Protein AF-0000000070117882 (afdb_homodimer)

Structure (mmCIF, N/CA/C/O backbone):
data_AF-0000000070117882-model_v1
#
loop_
_entity.id
_entity.type
_entity.pdbx_description
1 polymer 'CHAD domain-containing protein'
#
loop_
_atom_site.group_PDB
_atom_site.id
_atom_site.type_symbol
_atom_site.label_atom_id
_atom_site.label_alt_id
_atom_site.label_comp_id
_atom_site.label_asym_id
_atom_site.label_entity_id
_atom_site.label_seq_id
_atom_site.pdbx_PDB_ins_code
_atom_site.Cartn_x
_atom_site.Cartn_y
_atom_site.Cartn_z
_atom_site.occupancy
_atom_site.B_iso_or_equiv
_atom_site.auth_seq_id
_atom_site.auth_comp_id
_atom_site.auth_asym_id
_atom_site.auth_atom_id
_atom_site.pdbx_PDB_model_num
ATOM 1 N N . MET A 1 1 ? -26.094 -39.094 -14.867 1 22.47 1 MET A N 1
ATOM 2 C CA . MET A 1 1 ? -24.953 -39.906 -15.273 1 22.47 1 MET A CA 1
ATOM 3 C C . MET A 1 1 ? -23.953 -40.062 -14.125 1 22.47 1 MET A C 1
ATOM 5 O O . MET A 1 1 ? -23.547 -39.062 -13.531 1 22.47 1 MET A O 1
ATOM 9 N N . GLN A 1 2 ? -23.922 -41.188 -13.312 1 25.66 2 GLN A N 1
ATOM 10 C CA . GLN A 1 2 ? -23.266 -41.594 -12.078 1 25.66 2 GLN A CA 1
ATOM 11 C C . GLN A 1 2 ? -21.75 -41.406 -12.172 1 25.66 2 GLN A C 1
ATOM 13 O O . GLN A 1 2 ? -21.109 -41.844 -13.125 1 25.66 2 GLN A O 1
ATOM 18 N N . THR A 1 3 ? -21.234 -40.281 -11.797 1 32.69 3 THR A N 1
ATOM 19 C CA . THR A 1 3 ? -19.812 -40.062 -11.547 1 32.69 3 THR A CA 1
ATOM 20 C C . THR A 1 3 ? -19.188 -41.312 -10.953 1 32.69 3 THR A C 1
ATOM 22 O O . THR A 1 3 ? -19.469 -41.688 -9.812 1 32.69 3 THR A O 1
ATOM 25 N N . GLY A 1 4 ? -19.094 -42.438 -11.703 1 32.69 4 GLY A N 1
ATOM 26 C CA . GLY A 1 4 ? -18.656 -43.75 -11.328 1 32.69 4 GLY A CA 1
ATOM 27 C C . GLY A 1 4 ? -17.406 -43.75 -10.453 1 32.69 4 GLY A C 1
ATOM 28 O O . GLY A 1 4 ? -16.578 -42.844 -10.555 1 32.69 4 GLY A O 1
ATOM 29 N N . THR A 1 5 ? -17.422 -44.312 -9.258 1 36.25 5 THR A N 1
ATOM 30 C CA . THR A 1 5 ? -16.547 -44.594 -8.125 1 36.25 5 THR A CA 1
ATOM 31 C C . THR A 1 5 ? -15.195 -45.125 -8.586 1 36.25 5 THR A C 1
ATOM 33 O O . THR A 1 5 ? -15.109 -46.25 -9.086 1 36.25 5 THR A O 1
ATOM 36 N N . ILE A 1 6 ? -14.328 -44.438 -9.203 1 43.56 6 ILE A N 1
ATOM 37 C CA . ILE A 1 6 ? -12.906 -44.781 -9.297 1 43.56 6 ILE A CA 1
ATOM 38 C C . ILE A 1 6 ? -12.406 -45.281 -7.941 1 43.56 6 ILE A C 1
ATOM 40 O O . ILE A 1 6 ? -11.203 -45.5 -7.766 1 43.56 6 ILE A O 1
ATOM 44 N N . ASP A 1 7 ? -13.289 -45.344 -7.055 1 48.41 7 ASP A N 1
ATOM 45 C CA . ASP A 1 7 ? -12.891 -45.625 -5.68 1 48.41 7 ASP A CA 1
ATOM 46 C C . ASP A 1 7 ? -12.305 -47.031 -5.566 1 48.41 7 ASP A C 1
ATOM 48 O O . ASP A 1 7 ? -11.617 -47.344 -4.59 1 48.41 7 ASP A O 1
ATOM 52 N N . CYS A 1 8 ? -12.508 -47.844 -6.695 1 57.34 8 CYS A N 1
ATOM 53 C CA . CYS A 1 8 ? -12.234 -49.219 -6.379 1 57.34 8 CYS A CA 1
ATOM 54 C C . CYS A 1 8 ? -10.883 -49.656 -6.926 1 57.34 8 CYS A C 1
ATOM 56 O O . CYS A 1 8 ? -10.586 -50.844 -7.012 1 57.34 8 CYS A O 1
ATOM 58 N N . VAL A 1 9 ? -10.07 -48.688 -7.453 1 69.88 9 VAL A N 1
ATOM 59 C CA . VAL A 1 9 ? -8.789 -49.125 -8 1 69.88 9 VAL A CA 1
ATOM 60 C C . VAL A 1 9 ? -7.695 -49 -6.949 1 69.88 9 VAL A C 1
ATOM 62 O O . VAL A 1 9 ? -7.496 -47.906 -6.398 1 69.88 9 VAL A O 1
ATOM 65 N N . GLU A 1 10 ? -7.113 -50.125 -6.574 1 76.69 10 GLU A N 1
ATOM 66 C CA . GLU A 1 10 ? -5.973 -50.094 -5.668 1 76.69 10 GLU A CA 1
ATOM 67 C C . GLU A 1 10 ? -4.691 -49.719 -6.402 1 76.69 10 GLU A C 1
ATOM 69 O O . GLU A 1 10 ? -4.453 -50.156 -7.523 1 76.69 10 GLU A O 1
ATOM 74 N N . THR A 1 11 ? -3.967 -48.781 -5.867 1 77.25 11 THR A N 1
ATOM 75 C CA . THR A 1 11 ? -2.748 -48.312 -6.523 1 77.25 11 THR A CA 1
ATOM 76 C C . THR A 1 11 ? -1.523 -48.625 -5.668 1 77.25 11 THR A C 1
ATOM 78 O O . THR A 1 11 ? -1.579 -48.531 -4.438 1 77.25 11 THR A O 1
ATOM 81 N N . ALA A 1 12 ? -0.405 -49.188 -6.324 1 77.25 12 ALA A N 1
ATOM 82 C CA . ALA A 1 12 ? 0.863 -49.469 -5.652 1 77.25 12 ALA A CA 1
ATOM 83 C C . ALA A 1 12 ? 2.045 -49 -6.5 1 77.25 12 ALA A C 1
ATOM 85 O O . ALA A 1 12 ? 1.95 -48.938 -7.727 1 77.25 12 ALA A O 1
ATOM 86 N N . THR A 1 13 ? 3.189 -48.594 -5.777 1 79.31 13 THR A N 1
ATOM 87 C CA . THR A 1 13 ? 4.438 -48.312 -6.469 1 79.31 13 THR A CA 1
ATOM 88 C C . THR A 1 13 ? 5.41 -49.469 -6.355 1 79.31 13 THR A C 1
ATOM 90 O O . THR A 1 13 ? 5.512 -50.094 -5.301 1 79.31 13 THR A O 1
ATOM 93 N N . GLU A 1 14 ? 6.098 -49.719 -7.473 1 82.69 14 GLU A N 1
ATOM 94 C CA . GLU A 1 14 ? 7.012 -50.844 -7.484 1 82.69 14 GLU A CA 1
ATOM 95 C C . GLU A 1 14 ? 8.391 -50.438 -8 1 82.69 14 GLU A C 1
ATOM 97 O O . GLU A 1 14 ? 8.492 -49.656 -8.93 1 82.69 14 GLU A O 1
ATOM 102 N N . THR A 1 15 ? 9.477 -50.938 -7.207 1 82.69 15 THR A N 1
ATOM 103 C CA . THR A 1 15 ? 10.852 -50.875 -7.676 1 82.69 15 THR A CA 1
ATOM 104 C C . THR A 1 15 ? 11.43 -52.25 -7.898 1 82.69 15 THR A C 1
ATOM 106 O O . THR A 1 15 ? 11.469 -53.062 -6.977 1 82.69 15 THR A O 1
ATOM 109 N N . GLU A 1 16 ? 11.797 -52.531 -9.172 1 87.94 16 GLU A N 1
ATOM 110 C CA . GLU A 1 16 ? 12.258 -53.875 -9.477 1 87.94 16 GLU A CA 1
ATOM 111 C C . GLU A 1 16 ? 13.383 -53.844 -10.508 1 87.94 16 GLU A C 1
ATOM 113 O O . GLU A 1 16 ? 13.555 -52.875 -11.227 1 87.94 16 GLU A O 1
ATOM 118 N N . ARG A 1 17 ? 14.219 -54.875 -10.414 1 90.38 17 ARG A N 1
ATOM 119 C CA . ARG A 1 17 ? 15.234 -55.156 -11.43 1 90.38 17 ARG A CA 1
ATOM 120 C C . ARG A 1 17 ? 15.055 -56.531 -12.031 1 90.38 17 ARG A C 1
ATOM 122 O O . ARG A 1 17 ? 14.625 -57.469 -11.336 1 90.38 17 ARG A O 1
ATOM 129 N N . LYS A 1 18 ? 15.336 -56.531 -13.328 1 93.25 18 LYS A N 1
ATOM 130 C CA . LYS A 1 18 ? 15.094 -57.781 -14.055 1 93.25 18 LYS A CA 1
ATOM 131 C C . LYS A 1 18 ? 16.375 -58.312 -14.688 1 93.25 18 LYS A C 1
ATOM 133 O O . LYS A 1 18 ? 17.219 -57.531 -15.148 1 93.25 18 LYS A O 1
ATOM 138 N N . TYR A 1 19 ? 16.469 -59.719 -14.734 1 94.88 19 TYR A N 1
ATOM 139 C CA . TYR A 1 19 ? 17.641 -60.375 -15.273 1 94.88 19 TYR A CA 1
ATOM 140 C C . TYR A 1 19 ? 17.25 -61.562 -16.156 1 94.88 19 TYR A C 1
ATOM 142 O O . TYR A 1 19 ? 16.312 -62.281 -15.836 1 94.88 19 TYR A O 1
ATOM 150 N N . ASP A 1 20 ? 17.969 -61.75 -17.172 1 94.25 20 ASP A N 1
ATOM 151 C CA . ASP A 1 20 ? 17.875 -62.938 -17.984 1 94.25 20 ASP A CA 1
ATOM 152 C C . ASP A 1 20 ? 18.797 -64.062 -17.469 1 94.25 20 ASP A C 1
ATOM 154 O O . ASP A 1 20 ? 19.938 -63.781 -17.109 1 94.25 20 ASP A O 1
ATOM 158 N N . VAL A 1 21 ? 18.219 -65.312 -17.484 1 94.75 21 VAL A N 1
ATOM 159 C CA . VAL A 1 21 ? 19.016 -66.438 -16.984 1 94.75 21 VAL A CA 1
ATOM 160 C C . VAL A 1 21 ? 18.766 -67.688 -17.844 1 94.75 21 VAL A C 1
ATOM 162 O O . VAL A 1 21 ? 17.719 -67.812 -18.469 1 94.75 21 VAL A O 1
ATOM 165 N N . PRO A 1 22 ? 19.797 -68.5 -17.953 1 92.5 22 PRO A N 1
ATOM 166 C CA . PRO A 1 22 ? 19.547 -69.812 -18.609 1 92.5 22 PRO A CA 1
ATOM 167 C C . PRO A 1 22 ? 18.609 -70.688 -17.812 1 92.5 22 PRO A C 1
ATOM 169 O O . PRO A 1 22 ? 18.344 -70.438 -16.641 1 92.5 22 PRO A O 1
ATOM 172 N N . ASP A 1 23 ? 18.094 -71.75 -18.422 1 89.5 23 ASP A N 1
ATOM 173 C CA . ASP A 1 23 ? 17.141 -72.625 -17.797 1 89.5 23 ASP A CA 1
ATOM 174 C C . ASP A 1 23 ? 17.781 -73.438 -16.656 1 89.5 23 ASP A C 1
ATOM 176 O O . ASP A 1 23 ? 17.094 -73.938 -15.781 1 89.5 23 ASP A O 1
ATOM 180 N N . THR A 1 24 ? 19.078 -73.438 -16.625 1 90.62 24 THR A N 1
ATOM 181 C CA . THR A 1 24 ? 19.812 -74.188 -15.633 1 90.62 24 THR A CA 1
ATOM 182 C C . THR A 1 24 ? 20.281 -73.312 -14.477 1 90.62 24 THR A C 1
ATOM 184 O O . THR A 1 24 ? 21 -73.75 -13.594 1 90.62 24 THR A O 1
ATOM 187 N N . PHE A 1 25 ? 19.781 -72.125 -14.477 1 92.38 25 PHE A N 1
ATOM 188 C CA . PHE A 1 25 ? 20.281 -71.188 -13.5 1 92.38 25 PHE A CA 1
ATOM 189 C C . PHE A 1 25 ? 19.844 -71.562 -12.094 1 92.38 25 PHE A C 1
ATOM 191 O O . PHE A 1 25 ? 18.688 -71.938 -11.867 1 92.38 25 PHE A O 1
ATOM 198 N N . GLU A 1 26 ? 20.781 -71.5 -11.164 1 90.88 26 GLU A N 1
ATOM 199 C CA . GLU A 1 26 ? 20.5 -71.688 -9.75 1 90.88 26 GLU A CA 1
ATOM 200 C C . GLU A 1 26 ? 20.75 -70.438 -8.945 1 90.88 26 GLU A C 1
ATOM 202 O O . GLU A 1 26 ? 21.781 -69.812 -9.109 1 90.88 26 GLU A O 1
ATOM 207 N N . LEU A 1 27 ? 19.797 -70.125 -8.109 1 92.31 27 LEU A N 1
ATOM 208 C CA . LEU A 1 27 ? 19.938 -68.938 -7.273 1 92.31 27 LEU A CA 1
ATOM 209 C C . LEU A 1 27 ? 21.141 -69.062 -6.336 1 92.31 27 LEU A C 1
ATOM 211 O O . LEU A 1 27 ? 21.281 -70.062 -5.641 1 92.31 27 LEU A O 1
ATOM 215 N N . PRO A 1 28 ? 21.984 -68.125 -6.363 1 92.62 28 PRO A N 1
ATOM 216 C CA . PRO A 1 28 ? 23.125 -68.188 -5.438 1 92.62 28 PRO A CA 1
ATOM 217 C C . PRO A 1 28 ? 22.703 -67.938 -3.984 1 92.62 28 PRO A C 1
ATOM 219 O O . PRO A 1 28 ? 21.594 -67.5 -3.725 1 92.62 28 PRO A O 1
ATOM 222 N N . ASP A 1 29 ? 23.609 -68.375 -3.158 1 90.19 29 ASP A N 1
ATOM 223 C CA . ASP A 1 29 ? 23.359 -68.062 -1.751 1 90.19 29 ASP A CA 1
ATOM 224 C C . ASP A 1 29 ? 23.453 -66.562 -1.479 1 90.19 29 ASP A C 1
ATOM 226 O O . ASP A 1 29 ? 24.484 -65.938 -1.731 1 90.19 29 ASP A O 1
ATOM 230 N N . LEU A 1 30 ? 22.406 -66 -1.016 1 92.81 30 LEU A N 1
ATOM 231 C CA . LEU A 1 30 ? 22.328 -64.562 -0.814 1 92.81 30 LEU A CA 1
ATOM 232 C C . LEU A 1 30 ? 22.391 -64.25 0.669 1 92.81 30 LEU A C 1
ATOM 234 O O . LEU A 1 30 ? 22.375 -63.031 1.038 1 92.81 30 LEU A O 1
ATOM 238 N N . THR A 1 31 ? 22.516 -65.25 1.489 1 91.12 31 THR A N 1
ATOM 239 C CA . THR A 1 31 ? 22.594 -65 2.93 1 91.12 31 THR A CA 1
ATOM 240 C C . THR A 1 31 ? 23.844 -64.25 3.295 1 91.12 31 THR A C 1
ATOM 242 O O . THR A 1 31 ? 24.938 -64.5 2.791 1 91.12 31 THR A O 1
ATOM 245 N N . GLY A 1 32 ? 23.672 -63.25 4.125 1 86.5 32 GLY A N 1
ATOM 246 C CA . GLY A 1 32 ? 24.797 -62.438 4.586 1 86.5 32 GLY A CA 1
ATOM 247 C C . GLY A 1 32 ? 25 -61.188 3.783 1 86.5 32 GLY A C 1
ATOM 248 O O . GLY A 1 32 ? 25.734 -60.281 4.203 1 86.5 32 GLY A O 1
ATOM 249 N N . ALA A 1 33 ? 24.375 -61.125 2.666 1 82.06 33 ALA A N 1
ATOM 250 C CA . ALA A 1 33 ? 24.531 -59.969 1.799 1 82.06 33 ALA A CA 1
ATOM 251 C C . ALA A 1 33 ? 23.5 -58.875 2.15 1 82.06 33 ALA A C 1
ATOM 253 O O . ALA A 1 33 ? 22.297 -59.156 2.201 1 82.06 33 ALA A O 1
ATOM 254 N N . ALA A 1 34 ? 24.016 -57.656 2.404 1 85.69 34 ALA A N 1
ATOM 255 C CA . ALA A 1 34 ? 23.188 -56.469 2.566 1 85.69 34 ALA A CA 1
ATOM 256 C C . ALA A 1 34 ? 22.078 -56.688 3.584 1 85.69 34 ALA A C 1
ATOM 258 O O . ALA A 1 34 ? 20.922 -56.344 3.33 1 85.69 34 ALA A O 1
ATOM 259 N N . GLY A 1 35 ? 22.312 -57.469 4.711 1 88.75 35 GLY A N 1
ATOM 260 C CA . GLY A 1 35 ? 21.375 -57.656 5.801 1 88.75 35 GLY A CA 1
ATOM 261 C C . GLY A 1 35 ? 20.453 -58.844 5.605 1 88.75 35 GLY A C 1
ATOM 262 O O . GLY A 1 35 ? 19.578 -59.094 6.438 1 88.75 35 GLY A O 1
ATOM 263 N N . ILE A 1 36 ? 20.578 -59.531 4.562 1 93.31 36 ILE A N 1
ATOM 264 C CA . ILE A 1 36 ? 19.781 -60.719 4.316 1 93.31 36 ILE A CA 1
ATOM 265 C C . ILE A 1 36 ? 20.25 -61.844 5.234 1 93.31 36 ILE A C 1
ATOM 267 O O . ILE A 1 36 ? 21.391 -62.281 5.152 1 93.31 36 ILE A O 1
ATOM 271 N N . ALA A 1 37 ? 19.328 -62.281 6 1 92.81 37 ALA A N 1
ATOM 272 C CA . ALA A 1 37 ? 19.672 -63.312 6.98 1 92.81 37 ALA A CA 1
ATOM 273 C C . ALA A 1 37 ? 19.062 -64.688 6.602 1 92.81 37 ALA A C 1
ATOM 275 O O . ALA A 1 37 ? 19.609 -65.688 6.949 1 92.81 37 ALA A O 1
ATOM 276 N N . ARG A 1 38 ? 17.922 -64.562 5.969 1 91.44 38 ARG A N 1
ATOM 277 C CA . ARG A 1 38 ? 17.203 -65.812 5.629 1 91.44 38 ARG A CA 1
ATOM 278 C C . ARG A 1 38 ? 16.656 -65.75 4.207 1 91.44 38 ARG A C 1
ATOM 280 O O . ARG A 1 38 ? 16.172 -64.688 3.768 1 91.44 38 ARG A O 1
ATOM 287 N N . VAL A 1 39 ? 16.812 -66.812 3.543 1 90.06 39 VAL A N 1
ATOM 288 C CA . VAL A 1 39 ? 16.297 -66.938 2.186 1 90.06 39 VAL A CA 1
ATOM 289 C C . VAL A 1 39 ? 15.406 -68.188 2.102 1 90.06 39 VAL A C 1
ATOM 291 O O . VAL A 1 39 ? 15.695 -69.125 1.331 1 90.06 39 VAL A O 1
ATOM 294 N N . ASP A 1 40 ? 14.516 -68.375 2.992 1 85.31 40 ASP A N 1
ATOM 295 C CA . ASP A 1 40 ? 13.656 -69.562 3.049 1 85.31 40 ASP A CA 1
ATOM 296 C C . ASP A 1 40 ? 12.188 -69.125 2.836 1 85.31 40 ASP A C 1
ATOM 298 O O . ASP A 1 40 ? 11.852 -68 2.758 1 85.31 40 ASP A O 1
ATOM 302 N N . GLY A 1 41 ? 11.352 -70.25 2.572 1 88.5 41 GLY A N 1
ATOM 303 C CA . GLY A 1 41 ? 9.922 -70.062 2.414 1 88.5 41 GLY A CA 1
ATOM 304 C C . GLY A 1 41 ? 9.516 -69.75 0.988 1 88.5 41 GLY A C 1
ATOM 305 O O . GLY A 1 41 ? 8.625 -68.938 0.76 1 88.5 41 GLY A O 1
ATOM 306 N N . ALA A 1 42 ? 10.188 -70.312 0.08 1 92 42 ALA A N 1
ATOM 307 C CA . ALA A 1 42 ? 9.852 -70.125 -1.327 1 92 42 ALA A CA 1
ATOM 308 C C . ALA A 1 42 ? 8.461 -70.688 -1.638 1 92 42 ALA A C 1
ATOM 310 O O . ALA A 1 42 ? 8.062 -71.688 -1.119 1 92 42 ALA A O 1
ATOM 311 N N . GLU A 1 43 ? 7.699 -69.938 -2.377 1 93.94 43 GLU A N 1
ATOM 312 C CA . GLU A 1 43 ? 6.387 -70.312 -2.857 1 93.94 43 GLU A CA 1
ATOM 313 C C . GLU A 1 43 ? 6.355 -70.438 -4.379 1 93.94 43 GLU A C 1
ATOM 315 O O . GLU A 1 43 ? 6.945 -69.562 -5.066 1 93.94 43 GLU A O 1
ATOM 320 N N . THR A 1 44 ? 5.645 -71.438 -4.844 1 94.69 44 THR A N 1
ATOM 321 C CA . THR A 1 44 ? 5.531 -71.625 -6.285 1 94.69 44 THR A CA 1
ATOM 322 C C . THR A 1 44 ? 4.137 -71.25 -6.773 1 94.69 44 THR A C 1
ATOM 324 O O . THR A 1 44 ? 3.135 -71.562 -6.137 1 94.69 44 THR A O 1
ATOM 327 N N . HIS A 1 45 ? 4.094 -70.562 -7.82 1 93.94 45 HIS A N 1
ATOM 328 C CA . HIS A 1 45 ? 2.846 -70.125 -8.445 1 93.94 45 HIS A CA 1
ATOM 329 C C . HIS A 1 45 ? 2.854 -70.375 -9.945 1 93.94 45 HIS A C 1
ATOM 331 O O . HIS A 1 45 ? 3.891 -70.25 -10.602 1 93.94 45 HIS A O 1
ATOM 337 N N . ASP A 1 46 ? 1.742 -70.812 -10.484 1 95.12 46 ASP A N 1
ATOM 338 C CA . ASP A 1 46 ? 1.521 -70.875 -11.93 1 95.12 46 ASP A CA 1
ATOM 339 C C . ASP A 1 46 ? 0.581 -69.75 -12.375 1 95.12 46 ASP A C 1
ATOM 341 O O . ASP A 1 46 ? -0.607 -69.75 -12.047 1 95.12 46 ASP A O 1
ATOM 345 N N . LEU A 1 47 ? 1.157 -68.875 -13.055 1 95.38 47 LEU A N 1
ATOM 346 C CA . LEU A 1 47 ? 0.434 -67.688 -13.438 1 95.38 47 LEU A CA 1
ATOM 347 C C . LEU A 1 47 ? 0.075 -67.688 -14.922 1 95.38 47 LEU A C 1
ATOM 349 O O . LEU A 1 47 ? 0.858 -68.188 -15.742 1 95.38 47 LEU A O 1
ATOM 353 N N . ASP A 1 48 ? -1.117 -67.25 -15.273 1 95 48 ASP A N 1
ATOM 354 C CA . ASP A 1 48 ? -1.601 -67.062 -16.641 1 95 48 ASP A CA 1
ATOM 355 C C . ASP A 1 48 ? -2.096 -65.625 -16.859 1 95 48 ASP A C 1
ATOM 357 O O . ASP A 1 48 ? -3.066 -65.188 -16.234 1 95 48 ASP A O 1
ATOM 361 N N . ALA A 1 49 ? -1.42 -64.938 -17.703 1 95.75 49 ALA A N 1
ATOM 362 C CA . ALA A 1 49 ? -1.746 -63.531 -17.922 1 95.75 49 ALA A CA 1
ATOM 363 C C . ALA A 1 49 ? -2.027 -63.25 -19.391 1 95.75 49 ALA A C 1
ATOM 365 O O . ALA A 1 49 ? -1.247 -63.625 -20.266 1 95.75 49 ALA A O 1
ATOM 366 N N . THR A 1 50 ? -3.109 -62.625 -19.656 1 95.94 50 THR A N 1
ATOM 367 C CA . THR A 1 50 ? -3.424 -62.094 -20.984 1 95.94 50 THR A CA 1
ATOM 368 C C . THR A 1 50 ? -3.234 -60.562 -21.031 1 95.94 50 THR A C 1
ATOM 370 O O . THR A 1 50 ? -3.803 -59.844 -20.203 1 95.94 50 THR A O 1
ATOM 373 N N . TYR A 1 51 ? -2.443 -60.156 -21.953 1 96.88 51 TYR A N 1
ATOM 374 C CA . TYR A 1 51 ? -2.17 -58.75 -22.094 1 96.88 51 TYR A CA 1
ATOM 375 C C . TYR A 1 51 ? -3.074 -58.125 -23.156 1 96.88 51 TYR A C 1
ATOM 377 O O . TYR A 1 51 ? -3.33 -58.75 -24.203 1 96.88 51 TYR A O 1
ATOM 385 N N . PHE A 1 52 ? -3.549 -56.938 -22.844 1 96.69 52 PHE A N 1
ATOM 386 C CA . PHE A 1 52 ? -4.449 -56.219 -23.734 1 96.69 52 PHE A CA 1
ATOM 387 C C . PHE A 1 52 ? -3.801 -54.938 -24.234 1 96.69 52 PHE A C 1
ATOM 389 O O . PHE A 1 52 ? -3.127 -54.25 -23.469 1 96.69 52 PHE A O 1
ATOM 396 N N . ASP A 1 53 ? -3.975 -54.594 -25.469 1 97.06 53 ASP A N 1
ATOM 397 C CA . ASP A 1 53 ? -3.5 -53.375 -26.094 1 97.06 53 ASP A CA 1
ATOM 398 C C . ASP A 1 53 ? -4.277 -53.062 -27.375 1 97.06 53 ASP A C 1
ATOM 400 O O . ASP A 1 53 ? -5.16 -53.844 -27.766 1 97.06 53 ASP A O 1
ATOM 40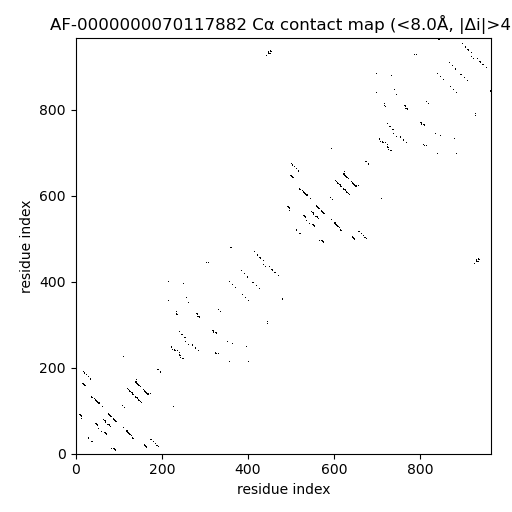4 N N . THR A 1 54 ? -4.062 -51.938 -27.922 1 95.75 54 THR A N 1
ATOM 405 C CA . THR A 1 54 ? -4.57 -51.656 -29.25 1 95.75 54 THR A CA 1
ATOM 406 C C . THR A 1 54 ? -3.793 -52.469 -30.297 1 95.75 54 THR A C 1
ATOM 408 O O . THR A 1 54 ? -2.732 -53 -30.016 1 95.75 54 THR A O 1
ATOM 411 N N . ASP A 1 55 ? -4.359 -52.438 -31.531 1 93.5 55 ASP A N 1
ATOM 412 C CA . ASP A 1 55 ? -3.729 -53.188 -32.625 1 93.5 55 ASP A CA 1
ATOM 413 C C . ASP A 1 55 ? -2.312 -52.656 -32.875 1 93.5 55 ASP A C 1
ATOM 415 O O . ASP A 1 55 ? -1.409 -53.438 -33.188 1 93.5 55 ASP A O 1
ATOM 419 N N . ASP A 1 56 ? -2.131 -51.406 -32.75 1 90.75 56 ASP A N 1
ATOM 420 C CA . ASP A 1 56 ? -0.83 -50.812 -33.031 1 90.75 56 ASP A CA 1
ATOM 421 C C . ASP A 1 56 ? -0.006 -50.656 -31.75 1 90.75 56 ASP A C 1
ATOM 423 O O . ASP A 1 56 ? 1.016 -49.969 -31.75 1 90.75 56 ASP A O 1
ATOM 427 N N . LEU A 1 57 ? -0.406 -51.219 -30.688 1 94.25 57 LEU A N 1
ATOM 428 C CA . LEU A 1 57 ? 0.312 -51.344 -29.422 1 94.25 57 LEU A CA 1
ATOM 429 C C . LEU A 1 57 ? 0.586 -49.969 -28.828 1 94.25 57 LEU A C 1
ATOM 431 O O . LEU A 1 57 ? 1.718 -49.656 -28.438 1 94.25 57 LEU A O 1
ATOM 435 N N . ARG A 1 58 ? -0.454 -49.188 -28.75 1 92.5 58 ARG A N 1
ATOM 436 C CA . ARG A 1 58 ? -0.318 -47.812 -28.234 1 92.5 58 ARG A CA 1
ATOM 437 C C . ARG A 1 58 ? 0.058 -47.812 -26.766 1 92.5 58 ARG A C 1
ATOM 439 O O . ARG A 1 58 ? 0.826 -46.969 -26.312 1 92.5 58 ARG A O 1
ATOM 446 N N . LEU A 1 59 ? -0.563 -48.719 -25.969 1 94.19 59 LEU A N 1
ATOM 447 C CA . LEU A 1 59 ? -0.233 -48.75 -24.547 1 94.19 59 LEU A CA 1
ATOM 448 C C . LEU A 1 59 ? 1.246 -49.062 -24.344 1 94.19 59 LEU A C 1
ATOM 450 O O . LEU A 1 59 ? 1.952 -48.312 -23.656 1 94.19 59 LEU A O 1
ATOM 454 N N . MET A 1 60 ? 1.676 -50.062 -24.984 1 91.88 60 MET A N 1
ATOM 455 C CA . MET A 1 60 ? 3.066 -50.469 -24.844 1 91.88 60 MET A CA 1
ATOM 456 C C . MET A 1 60 ? 4.016 -49.375 -25.312 1 91.88 60 MET A C 1
ATOM 458 O O . MET A 1 60 ? 5.047 -49.125 -24.688 1 91.88 60 MET A O 1
ATOM 462 N N . ARG A 1 61 ? 3.691 -48.75 -26.375 1 88.69 61 ARG A N 1
ATOM 463 C CA . ARG A 1 61 ? 4.531 -47.688 -26.922 1 88.69 61 ARG A CA 1
ATOM 464 C C . ARG A 1 61 ? 4.57 -46.5 -26 1 88.69 61 ARG A C 1
ATOM 466 O O . ARG A 1 61 ? 5.449 -45.625 -26.109 1 88.69 61 ARG A O 1
ATOM 473 N N . ASN A 1 62 ? 3.59 -46.438 -25.203 1 88.25 62 ASN A N 1
ATOM 474 C CA . ASN A 1 62 ? 3.549 -45.344 -24.219 1 88.25 62 ASN A CA 1
ATOM 475 C C . ASN A 1 62 ? 3.863 -45.875 -22.812 1 88.25 62 ASN A C 1
ATOM 477 O O . ASN A 1 62 ? 3.408 -45.281 -21.828 1 88.25 62 ASN A O 1
ATOM 481 N N . ARG A 1 63 ? 4.488 -46.938 -22.766 1 88.81 63 ARG A N 1
ATOM 482 C CA . ARG A 1 63 ? 5.047 -47.531 -21.547 1 88.81 63 ARG A CA 1
ATOM 483 C C . ARG A 1 63 ? 3.947 -47.875 -20.562 1 88.81 63 ARG A C 1
ATOM 485 O O . ARG A 1 63 ? 4.09 -47.625 -19.359 1 88.81 63 ARG A O 1
ATOM 492 N N . ARG A 1 64 ? 2.879 -48.312 -21.125 1 92.12 64 ARG A N 1
ATOM 493 C CA . ARG A 1 64 ? 1.786 -48.844 -20.312 1 92.12 64 ARG A CA 1
ATOM 494 C C . ARG A 1 64 ? 1.499 -50.312 -20.641 1 92.12 64 ARG A C 1
ATOM 496 O O . ARG A 1 64 ? 1.564 -50.688 -21.812 1 92.12 64 ARG A O 1
ATOM 503 N N . THR A 1 65 ? 1.227 -51.062 -19.578 1 95.19 65 THR A N 1
ATOM 504 C CA . THR A 1 65 ? 0.88 -52.469 -19.781 1 95.19 65 THR A CA 1
ATOM 505 C C . THR A 1 65 ? -0.422 -52.812 -19.062 1 95.19 65 THR A C 1
ATOM 507 O O . THR A 1 65 ? -0.621 -52.438 -17.906 1 95.19 65 THR A O 1
ATOM 510 N N . LEU A 1 66 ? -1.298 -53.438 -19.797 1 96.19 66 LEU A N 1
ATOM 511 C CA . LEU A 1 66 ? -2.592 -53.875 -19.266 1 96.19 66 LEU A CA 1
ATOM 512 C C . LEU A 1 66 ? -2.771 -55.375 -19.406 1 96.19 66 LEU A C 1
ATOM 514 O O . LEU A 1 66 ? -2.625 -55.938 -20.5 1 96.19 66 LEU A O 1
ATOM 518 N N . ARG A 1 67 ? -3.088 -56 -18.219 1 96.31 67 ARG A N 1
ATOM 519 C CA . ARG A 1 67 ? -3.229 -57.438 -18.297 1 96.31 67 ARG A CA 1
ATOM 520 C C . ARG A 1 67 ? -4.32 -57.938 -17.344 1 96.31 67 ARG A C 1
ATOM 522 O O . ARG A 1 67 ? -4.664 -57.25 -16.375 1 96.31 67 ARG A O 1
ATOM 529 N N . ARG A 1 68 ? -4.836 -59.031 -17.641 1 96 68 ARG A N 1
ATOM 530 C CA . ARG A 1 68 ? -5.625 -59.875 -16.734 1 96 68 ARG A CA 1
ATOM 531 C C . ARG A 1 68 ? -4.863 -61.156 -16.359 1 96 68 ARG A C 1
ATOM 533 O O . ARG A 1 68 ? -4.418 -61.906 -17.219 1 96 68 ARG A O 1
ATOM 540 N N . ARG A 1 69 ? -4.695 -61.312 -15.109 1 93.62 69 ARG A N 1
ATOM 541 C CA . ARG A 1 69 ? -3.883 -62.406 -14.648 1 93.62 69 ARG A CA 1
ATOM 542 C C . ARG A 1 69 ? -4.688 -63.344 -13.742 1 93.62 69 ARG A C 1
ATOM 544 O O . ARG A 1 69 ? -5.516 -62.875 -12.953 1 93.62 69 ARG A O 1
ATOM 551 N N . SER A 1 70 ? -4.445 -64.688 -13.844 1 91.06 70 SER A N 1
ATOM 552 C CA . SER A 1 70 ? -4.957 -65.688 -12.93 1 91.06 70 SER A CA 1
ATOM 553 C C . SER A 1 70 ? -3.82 -66.5 -12.312 1 91.06 70 SER A C 1
ATOM 555 O O . SER A 1 70 ? -2.701 -66.5 -12.828 1 91.06 70 SER A O 1
ATOM 557 N N . GLY A 1 71 ? -4.113 -67.312 -11.086 1 84.88 71 GLY A N 1
ATOM 558 C CA . GLY A 1 71 ? -3.199 -68.25 -10.492 1 84.88 71 GLY A CA 1
ATOM 559 C C . GLY A 1 71 ? -2.381 -67.688 -9.352 1 84.88 71 GLY A C 1
ATOM 560 O O . GLY A 1 71 ? -1.69 -68.438 -8.641 1 84.88 71 GLY A O 1
ATOM 561 N N . GLY A 1 72 ? -2.484 -66.438 -9.047 1 79.25 72 GLY A N 1
ATOM 562 C CA . GLY A 1 72 ? -1.734 -65.812 -7.973 1 79.25 72 GLY A CA 1
ATOM 563 C C . GLY A 1 72 ? -2.617 -65.062 -6.984 1 79.25 72 GLY A C 1
ATOM 564 O O . GLY A 1 72 ? -3.844 -65.125 -7.098 1 79.25 72 GLY A O 1
ATOM 565 N N . HIS A 1 73 ? -1.88 -64.562 -5.949 1 80.12 73 HIS A N 1
ATOM 566 C CA . HIS A 1 73 ? -2.602 -63.875 -4.883 1 80.12 73 HIS A CA 1
ATOM 567 C C . HIS A 1 73 ? -3.213 -62.562 -5.387 1 80.12 73 HIS A C 1
ATOM 569 O O . HIS A 1 73 ? -4.102 -62 -4.742 1 80.12 73 HIS A O 1
ATOM 575 N N . ASP A 1 74 ? -2.771 -62.188 -6.527 1 81.69 74 ASP A N 1
ATOM 576 C CA . ASP A 1 74 ? -3.264 -60.906 -7.031 1 81.69 74 ASP A CA 1
ATOM 577 C C . ASP A 1 74 ? -4.02 -61.094 -8.344 1 81.69 74 ASP A C 1
ATOM 579 O O . ASP A 1 74 ? -3.924 -60.25 -9.242 1 81.69 74 ASP A O 1
ATOM 583 N N . ALA A 1 75 ? -4.77 -62.188 -8.414 1 89.19 75 ALA A N 1
ATOM 584 C CA . ALA A 1 75 ? -5.57 -62.438 -9.609 1 89.19 75 ALA A CA 1
ATOM 585 C C . ALA A 1 75 ? -6.5 -61.281 -9.906 1 89.19 75 ALA A C 1
ATOM 587 O O . ALA A 1 75 ? -7.07 -60.688 -8.984 1 89.19 75 ALA A O 1
ATOM 588 N N . GLY A 1 76 ? -6.578 -60.969 -11.148 1 93.44 76 GLY A N 1
ATOM 589 C CA . GLY A 1 76 ? -7.41 -59.844 -11.578 1 93.44 76 GLY A CA 1
ATOM 590 C C . GLY A 1 76 ? -6.766 -59 -12.664 1 93.44 76 GLY A C 1
ATOM 591 O O . GLY A 1 76 ? -5.988 -59.5 -13.477 1 93.44 76 GLY A O 1
ATOM 592 N N . TRP A 1 77 ? -7.227 -57.719 -12.742 1 94.94 77 TRP A N 1
ATOM 593 C CA . TRP A 1 77 ? -6.746 -56.781 -13.75 1 94.94 77 TRP A CA 1
ATOM 594 C C . TRP A 1 77 ? -5.629 -55.906 -13.195 1 94.94 77 TRP A C 1
ATOM 596 O O . TRP A 1 77 ? -5.699 -55.469 -12.055 1 94.94 77 TRP A O 1
ATOM 606 N N . HIS A 1 78 ? -4.605 -55.75 -14.023 1 94.62 78 HIS A N 1
ATOM 607 C CA . HIS A 1 78 ? -3.473 -54.906 -13.656 1 94.62 78 HIS A CA 1
ATOM 608 C C . HIS A 1 78 ? -3.137 -53.938 -14.773 1 94.62 78 HIS A C 1
ATOM 610 O O . HIS A 1 78 ? -2.965 -54.312 -15.93 1 94.62 78 HIS A O 1
ATOM 616 N N . LEU A 1 79 ? -3.115 -52.656 -14.461 1 94.44 79 LEU A N 1
ATOM 617 C CA . LEU A 1 79 ? -2.584 -51.656 -15.359 1 94.44 79 LEU A CA 1
ATOM 618 C C . LEU A 1 79 ? -1.323 -51 -14.773 1 94.44 79 LEU A C 1
ATOM 620 O O . LEU A 1 79 ? -1.356 -50.438 -13.68 1 94.44 79 LEU A O 1
ATOM 624 N N . LYS A 1 80 ? -0.255 -51.219 -15.438 1 92.56 80 LYS A N 1
ATOM 625 C CA . LYS A 1 80 ? 0.992 -50.594 -15.008 1 92.56 80 LYS A CA 1
ATOM 626 C C . LYS A 1 80 ? 1.279 -49.312 -15.828 1 92.56 80 LYS A C 1
ATOM 628 O O . LYS A 1 80 ? 1.195 -49.344 -17.047 1 92.56 80 LYS A O 1
ATOM 633 N N . THR A 1 81 ? 1.513 -48.25 -15.148 1 89.88 81 THR A N 1
ATOM 634 C CA . THR A 1 81 ? 1.852 -46.969 -15.734 1 89.88 81 THR A CA 1
ATOM 635 C C . THR A 1 81 ? 3.18 -46.469 -15.188 1 89.88 81 THR A C 1
ATOM 637 O O . THR A 1 81 ? 3.662 -46.938 -14.164 1 89.88 81 THR A O 1
ATOM 640 N N . PRO A 1 82 ? 3.838 -45.531 -15.945 1 84 82 PRO A N 1
ATOM 641 C CA . PRO A 1 82 ? 5.09 -44.969 -15.422 1 84 82 PRO A CA 1
ATOM 642 C C . PRO A 1 82 ? 4.91 -44.281 -14.078 1 84 82 PRO A C 1
ATOM 644 O O . PRO A 1 82 ? 3.881 -43.656 -13.844 1 84 82 PRO A O 1
ATOM 647 N N . GLY A 1 83 ? 5.82 -44.469 -13.117 1 75.88 83 GLY A N 1
ATOM 648 C CA . GLY A 1 83 ? 5.855 -43.781 -11.828 1 75.88 83 GLY A CA 1
ATOM 649 C C . GLY A 1 83 ? 6.969 -42.75 -11.727 1 75.88 83 GLY A C 1
ATOM 650 O O . GLY A 1 83 ? 7.438 -42.219 -12.742 1 75.88 83 GLY A O 1
ATOM 651 N N . ASP A 1 84 ? 7.219 -42.312 -10.453 1 68.44 84 ASP A N 1
ATOM 652 C CA . ASP A 1 84 ? 8.312 -41.375 -10.203 1 68.44 84 ASP A CA 1
ATOM 653 C C . ASP A 1 84 ? 9.672 -42.062 -10.367 1 68.44 84 ASP A C 1
ATOM 655 O O . ASP A 1 84 ? 9.844 -43.219 -9.938 1 68.44 84 ASP A O 1
ATOM 659 N N . GLY A 1 85 ? 10.5 -41.438 -11.016 1 61.22 85 GLY A N 1
ATOM 660 C CA . GLY A 1 85 ? 11.836 -42 -11.203 1 61.22 85 GLY A CA 1
ATOM 661 C C . GLY A 1 85 ? 11.828 -43.281 -12 1 61.22 85 GLY A C 1
ATOM 662 O O . GLY A 1 85 ? 11.273 -43.344 -13.102 1 61.22 85 GLY A O 1
ATOM 663 N N . ASP A 1 86 ? 12.406 -44.25 -11.375 1 64.5 86 ASP A N 1
ATOM 664 C CA . ASP A 1 86 ? 12.555 -45.562 -12.023 1 64.5 86 ASP A CA 1
ATOM 665 C C . ASP A 1 86 ? 11.438 -46.5 -11.602 1 64.5 86 ASP A C 1
ATOM 667 O O . ASP A 1 86 ? 11.445 -47.688 -11.977 1 64.5 86 ASP A O 1
ATOM 671 N N . GLY A 1 87 ? 10.57 -45.906 -10.992 1 74.12 87 GLY A N 1
ATOM 672 C CA . GLY A 1 87 ? 9.492 -46.75 -10.492 1 74.12 87 GLY A CA 1
ATOM 673 C C . GLY A 1 87 ? 8.281 -46.781 -11.406 1 74.12 87 GLY A C 1
ATOM 674 O O . GLY A 1 87 ? 8.219 -46.031 -12.375 1 74.12 87 GLY A O 1
ATOM 675 N N . ARG A 1 88 ? 7.441 -47.844 -11.242 1 85.88 88 ARG A N 1
ATOM 676 C CA . ARG A 1 88 ? 6.172 -47.969 -11.945 1 85.88 88 ARG A CA 1
ATOM 677 C C . ARG A 1 88 ? 4.996 -47.938 -10.977 1 85.88 88 ARG A C 1
ATOM 679 O O . ARG A 1 88 ? 5.145 -48.281 -9.805 1 85.88 88 ARG A O 1
ATOM 686 N N . ARG A 1 89 ? 3.885 -47.344 -11.5 1 83.38 89 ARG A N 1
ATOM 687 C CA . ARG A 1 89 ? 2.627 -47.375 -10.758 1 83.38 89 ARG A CA 1
ATOM 688 C C . ARG A 1 89 ? 1.71 -48.469 -11.273 1 83.38 89 ARG A C 1
ATOM 690 O O . ARG A 1 89 ? 1.541 -48.625 -12.484 1 83.38 89 ARG A O 1
ATOM 697 N N . GLU A 1 90 ? 1.205 -49.25 -10.352 1 89.75 90 GLU A N 1
ATOM 698 C CA . GLU A 1 90 ? 0.308 -50.312 -10.734 1 89.75 90 GLU A CA 1
ATOM 699 C C . GLU A 1 90 ? -1.102 -50.094 -10.203 1 89.75 90 GLU A C 1
ATOM 701 O O . GLU A 1 90 ? -1.283 -49.812 -9.016 1 89.75 90 GLU A O 1
ATOM 706 N N . HIS A 1 91 ? -2.084 -50.188 -11.109 1 90.81 91 HIS A N 1
ATOM 707 C CA . HIS A 1 91 ? -3.504 -50.125 -10.789 1 90.81 91 HIS A CA 1
ATOM 708 C C . HIS A 1 91 ? -4.129 -51.531 -10.867 1 90.81 91 HIS A C 1
ATOM 710 O O . HIS A 1 91 ? -4.035 -52.188 -11.891 1 90.81 91 HIS A O 1
ATOM 716 N N . ARG A 1 92 ? -4.781 -51.906 -9.75 1 92.44 92 ARG A N 1
ATOM 717 C CA . ARG A 1 92 ? -5.328 -53.25 -9.68 1 92.44 92 ARG A CA 1
ATOM 718 C C . ARG A 1 92 ? -6.836 -53.219 -9.469 1 92.44 92 ARG A C 1
ATOM 720 O O . ARG A 1 92 ? -7.355 -52.344 -8.766 1 92.44 92 ARG A O 1
ATOM 727 N N . MET A 1 93 ? -7.414 -54.094 -10.117 1 91.06 93 MET A N 1
ATOM 728 C CA . MET A 1 93 ? -8.844 -54.312 -9.922 1 91.06 93 MET A CA 1
ATOM 729 C C . MET A 1 93 ? -9.164 -55.812 -9.938 1 91.06 93 MET A C 1
ATOM 731 O O . MET A 1 93 ? -8.664 -56.531 -10.789 1 91.06 93 MET A O 1
ATOM 735 N N . PRO A 1 94 ? -9.961 -56.156 -8.922 1 88 94 PRO A N 1
ATOM 736 C CA . PRO A 1 94 ? -10.375 -57.562 -8.961 1 88 94 PRO A CA 1
ATOM 737 C C . PRO A 1 94 ? -11.344 -57.844 -10.102 1 88 94 PRO A C 1
ATOM 739 O O . PRO A 1 94 ? -11.961 -56.906 -10.648 1 88 94 PRO A O 1
ATOM 742 N N . GLY A 1 95 ? -11.391 -59.156 -10.438 1 82.69 95 GLY A N 1
ATOM 743 C CA . GLY A 1 95 ? -12.391 -59.531 -11.422 1 82.69 95 GLY A CA 1
ATOM 744 C C . GLY A 1 95 ? -11.852 -60.469 -12.492 1 82.69 95 GLY A C 1
ATOM 745 O O . GLY A 1 95 ? -10.641 -60.562 -12.688 1 82.69 95 GLY A O 1
ATOM 746 N N . ASP A 1 96 ? -12.789 -61.156 -13.094 1 80.25 96 ASP A N 1
ATOM 747 C CA . ASP A 1 96 ? -12.43 -62.125 -14.133 1 80.25 96 ASP A CA 1
ATOM 748 C C . ASP A 1 96 ? -13.195 -61.844 -15.43 1 80.25 96 ASP A C 1
ATOM 750 O O . ASP A 1 96 ? -13.328 -62.719 -16.281 1 80.25 96 ASP A O 1
ATOM 754 N N . SER A 1 97 ? -13.625 -60.594 -15.531 1 84.62 97 SER A N 1
ATOM 755 C CA . SER A 1 97 ? -14.344 -60.219 -16.75 1 84.62 97 SER A CA 1
ATOM 756 C C . SER A 1 97 ? -13.438 -60.344 -17.969 1 84.62 97 SER A C 1
ATOM 758 O O . SER A 1 97 ? -12.227 -60.156 -17.875 1 84.62 97 SER A O 1
ATOM 760 N N . ASP A 1 98 ? -14.047 -60.625 -19.141 1 83.75 98 ASP A N 1
ATOM 761 C CA . ASP A 1 98 ? -13.289 -60.75 -20.391 1 83.75 98 ASP A CA 1
ATOM 762 C C . ASP A 1 98 ? -12.938 -59.344 -20.938 1 83.75 98 ASP A C 1
ATOM 764 O O . ASP A 1 98 ? -11.953 -59.219 -21.672 1 83.75 98 ASP A O 1
ATOM 768 N N . ASP A 1 99 ? -13.797 -58.438 -20.547 1 90.44 99 ASP A N 1
ATOM 769 C CA . ASP A 1 99 ? -13.57 -57.062 -21.062 1 90.44 99 ASP A CA 1
ATOM 770 C C . ASP A 1 99 ? -12.781 -56.25 -20.062 1 90.44 99 ASP A C 1
ATOM 772 O O . ASP A 1 99 ? -12.898 -56.438 -18.844 1 90.44 99 ASP A O 1
ATOM 776 N N . VAL A 1 100 ? -12.039 -55.344 -20.594 1 93.94 100 VAL A N 1
ATOM 777 C CA . VAL A 1 100 ? -11.281 -54.406 -19.766 1 93.94 100 VAL A CA 1
ATOM 778 C C . VAL A 1 100 ? -12.242 -53.562 -18.938 1 93.94 100 VAL A C 1
ATOM 780 O O . VAL A 1 100 ? -13.164 -52.938 -19.5 1 93.94 100 VAL A O 1
ATOM 783 N N . PRO A 1 101 ? -12.023 -53.5 -17.672 1 92.56 101 PRO A N 1
ATOM 784 C CA . PRO A 1 101 ? -12.883 -52.688 -16.828 1 92.56 101 PRO A CA 1
ATOM 785 C C . PRO A 1 101 ? -12.852 -51.219 -17.234 1 92.56 101 PRO A C 1
ATOM 787 O O . PRO A 1 101 ? -11.797 -50.688 -17.594 1 92.56 101 PRO A O 1
ATOM 790 N N . ASP A 1 102 ? -13.992 -50.531 -17.109 1 88.31 102 ASP A N 1
ATOM 791 C CA . ASP A 1 102 ? -14.133 -49.125 -17.516 1 88.31 102 ASP A CA 1
ATOM 792 C C . ASP A 1 102 ? -13.18 -48.219 -16.719 1 88.31 102 ASP A C 1
ATOM 794 O O . ASP A 1 102 ? -12.664 -47.25 -17.234 1 88.31 102 ASP A O 1
ATOM 798 N N . GLU A 1 103 ? -12.977 -48.594 -15.445 1 87.75 103 GLU A N 1
ATOM 799 C CA . GLU A 1 103 ? -12.117 -47.781 -14.57 1 87.75 103 GLU A CA 1
ATOM 800 C C . GLU A 1 103 ? -10.68 -47.781 -15.078 1 87.75 103 GLU A C 1
ATOM 802 O O . GLU A 1 103 ? -10.016 -46.719 -15.039 1 87.75 103 GLU A O 1
ATOM 807 N N . LEU A 1 104 ? -10.258 -48.875 -15.555 1 91.56 104 LEU A N 1
ATOM 808 C CA . LEU A 1 104 ? -8.898 -48.969 -16.078 1 91.56 104 LEU A CA 1
ATOM 809 C C . LEU A 1 104 ? -8.812 -48.312 -17.469 1 91.56 104 LEU A C 1
ATOM 811 O O . LEU A 1 104 ? -7.812 -47.656 -17.781 1 91.56 104 LEU A O 1
ATOM 815 N N . ARG A 1 105 ? -9.812 -48.5 -18.25 1 90.25 105 ARG A N 1
ATOM 816 C CA . ARG A 1 105 ? -9.852 -47.875 -19.562 1 90.25 105 ARG A CA 1
ATOM 817 C C . ARG A 1 105 ? -9.781 -46.375 -19.453 1 90.25 105 ARG A C 1
ATOM 819 O O . ARG A 1 105 ? -9.125 -45.688 -20.25 1 90.25 105 ARG A O 1
ATOM 826 N N . ALA A 1 106 ? -10.469 -45.875 -18.484 1 85.62 106 ALA A N 1
ATOM 827 C CA . ALA A 1 106 ? -10.5 -44.438 -18.266 1 85.62 106 ALA A CA 1
ATOM 828 C C . ALA A 1 106 ? -9.094 -43.875 -18 1 85.62 106 ALA A C 1
ATOM 830 O O . ALA A 1 106 ? -8.766 -42.781 -18.406 1 85.62 106 ALA A O 1
ATOM 831 N N . LEU A 1 107 ? -8.227 -44.656 -17.375 1 87.94 107 LEU A N 1
ATOM 832 C CA . LEU A 1 107 ? -6.875 -44.219 -17.031 1 87.94 107 LEU A CA 1
ATOM 833 C C . LEU A 1 107 ? -5.996 -44.125 -18.266 1 87.94 107 LEU A C 1
ATOM 835 O O . LEU A 1 107 ? -4.988 -43.406 -18.25 1 87.94 107 LEU A O 1
ATOM 839 N N . VAL A 1 108 ? -6.418 -44.812 -19.328 1 92.12 108 VAL A N 1
ATOM 840 C CA . VAL A 1 108 ? -5.57 -44.781 -20.516 1 92.12 108 VAL A CA 1
ATOM 841 C C . VAL A 1 108 ? -6.355 -44.219 -21.703 1 92.12 108 VAL A C 1
ATOM 843 O O . VAL A 1 108 ? -5.949 -44.406 -22.859 1 92.12 108 VAL A O 1
ATOM 846 N N . ARG A 1 109 ? -7.414 -43.656 -21.422 1 89.5 109 ARG A N 1
ATOM 847 C CA . ARG A 1 109 ? -8.312 -43.156 -22.469 1 89.5 109 ARG A CA 1
ATOM 848 C C . ARG A 1 109 ? -7.594 -42.188 -23.391 1 89.5 109 ARG A C 1
ATOM 850 O O . ARG A 1 109 ? -7.762 -42.25 -24.609 1 89.5 109 ARG A O 1
ATOM 857 N N . ALA A 1 110 ? -6.82 -41.281 -22.859 1 92.25 110 ALA A N 1
ATOM 858 C CA . ALA A 1 110 ? -6.113 -40.281 -23.656 1 92.25 110 ALA A CA 1
ATOM 859 C C . ALA A 1 110 ? -5.117 -40.938 -24.609 1 92.25 110 ALA A C 1
ATOM 861 O O . ALA A 1 110 ? -4.742 -40.375 -25.625 1 92.25 110 ALA A O 1
ATOM 862 N N . ILE A 1 111 ? -4.68 -42.156 -24.266 1 91.75 111 ILE A N 1
ATOM 863 C CA . ILE A 1 111 ? -3.693 -42.844 -25.078 1 91.75 111 ILE A CA 1
ATOM 864 C C . ILE A 1 111 ? -4.406 -43.719 -26.125 1 91.75 111 ILE A C 1
ATOM 866 O O . ILE A 1 111 ? -4.105 -43.625 -27.312 1 91.75 111 ILE A O 1
ATOM 870 N N . VAL A 1 112 ? -5.383 -44.406 -25.688 1 93.62 112 VAL A N 1
ATOM 871 C CA . VAL A 1 112 ? -6.02 -45.375 -26.562 1 93.62 112 VAL A CA 1
ATOM 872 C C . VAL A 1 112 ? -7.137 -44.719 -27.359 1 93.62 112 VAL A C 1
ATOM 874 O O . VAL A 1 112 ? -7.539 -45.188 -28.422 1 93.62 112 VAL A O 1
ATOM 877 N N . ARG A 1 113 ? -7.633 -43.594 -26.797 1 93.06 113 ARG A N 1
ATOM 878 C CA . ARG A 1 113 ? -8.711 -42.844 -27.422 1 93.06 113 ARG A CA 1
ATOM 879 C C . ARG A 1 113 ? -9.93 -43.719 -27.672 1 93.06 113 ARG A C 1
ATOM 881 O O . ARG A 1 113 ? -10.508 -44.281 -26.734 1 93.06 113 ARG A O 1
ATOM 888 N N . ARG A 1 114 ? -10.25 -43.969 -29 1 91.5 114 ARG A N 1
ATOM 889 C CA . ARG A 1 114 ? -11.438 -44.75 -29.328 1 91.5 114 ARG A CA 1
ATOM 890 C C . ARG A 1 114 ? -11.062 -46.156 -29.812 1 91.5 114 ARG A C 1
ATOM 892 O O . ARG A 1 114 ? -11.93 -46.969 -30.172 1 91.5 114 ARG A O 1
ATOM 899 N N . ARG A 1 115 ? -9.898 -46.531 -29.766 1 93.38 115 ARG A N 1
ATOM 900 C CA . ARG A 1 115 ? -9.445 -47.812 -30.266 1 93.38 115 ARG A CA 1
ATOM 901 C C . ARG A 1 115 ? -9.758 -48.938 -29.266 1 93.38 115 ARG A C 1
ATOM 903 O O . ARG A 1 115 ? -9.617 -48.75 -28.062 1 93.38 115 ARG A O 1
ATOM 910 N N . PRO A 1 116 ? -10.172 -50 -29.734 1 94.38 116 PRO A N 1
ATOM 911 C CA . PRO A 1 116 ? -10.477 -51.125 -28.812 1 94.38 116 PRO A CA 1
ATOM 912 C C . PRO A 1 116 ? -9.227 -51.75 -28.203 1 94.38 116 PRO A C 1
ATOM 914 O O . PRO A 1 116 ? -8.172 -51.75 -28.844 1 94.38 116 PRO A O 1
ATOM 917 N N . LEU A 1 117 ? -9.367 -52.219 -27.047 1 96.12 117 LEU A N 1
ATOM 918 C CA . LEU A 1 117 ? -8.344 -53 -26.375 1 96.12 117 LEU A CA 1
ATOM 919 C C . LEU A 1 117 ? -8.625 -54.5 -26.516 1 96.12 117 LEU A C 1
ATOM 921 O O . LEU A 1 117 ? -9.648 -55 -26.031 1 96.12 117 LEU A O 1
ATOM 925 N N . THR A 1 118 ? -7.715 -55.125 -27.219 1 95.44 118 THR A N 1
ATOM 926 C CA . THR A 1 118 ? -7.875 -56.562 -27.5 1 95.44 118 THR A CA 1
ATOM 927 C C . THR A 1 118 ? -6.66 -57.344 -27.016 1 95.44 118 THR A C 1
ATOM 929 O O . THR A 1 118 ? -5.594 -56.75 -26.781 1 95.44 118 THR A O 1
ATOM 932 N N . PRO A 1 119 ? -6.82 -58.656 -26.766 1 95.44 119 PRO A N 1
ATOM 933 C CA . PRO A 1 119 ? -5.652 -59.469 -26.375 1 95.44 119 PRO A CA 1
ATOM 934 C C . PRO A 1 119 ? -4.539 -59.406 -27.422 1 95.44 119 PRO A C 1
ATOM 936 O O . PRO A 1 119 ? -4.801 -59.594 -28.625 1 95.44 119 PRO A O 1
ATOM 939 N N . VAL A 1 120 ? -3.377 -59.219 -26.922 1 95.69 120 VAL A N 1
ATOM 940 C CA . VAL A 1 120 ? -2.277 -59.125 -27.875 1 95.69 120 VAL A CA 1
ATOM 941 C C . VAL A 1 120 ? -1.216 -60.188 -27.547 1 95.69 120 VAL A C 1
ATOM 943 O O . VAL A 1 120 ? -0.384 -60.5 -28.391 1 95.69 120 VAL A O 1
ATOM 946 N N . ALA A 1 121 ? -1.239 -60.625 -26.375 1 96.38 121 ALA A N 1
ATOM 947 C CA . ALA A 1 121 ? -0.283 -61.625 -25.969 1 96.38 121 ALA A CA 1
ATOM 948 C C . ALA A 1 121 ? -0.791 -62.406 -24.75 1 96.38 121 ALA A C 1
ATOM 950 O O . ALA A 1 121 ? -1.588 -61.875 -23.969 1 96.38 121 ALA A O 1
ATOM 951 N N . ARG A 1 122 ? -0.403 -63.594 -24.625 1 96.69 122 ARG A N 1
ATOM 952 C CA . ARG A 1 122 ? -0.676 -64.438 -23.453 1 96.69 122 ARG A CA 1
ATOM 953 C C . ARG A 1 122 ? 0.608 -65.062 -22.906 1 96.69 122 ARG A C 1
ATOM 955 O O . ARG A 1 122 ? 1.392 -65.625 -23.656 1 96.69 122 ARG A O 1
ATOM 962 N N . LEU A 1 123 ? 0.809 -64.875 -21.609 1 96.81 123 LEU A N 1
ATOM 963 C CA . LEU A 1 123 ? 2.008 -65.375 -20.969 1 96.81 123 LEU A CA 1
ATOM 964 C C . LEU A 1 123 ? 1.643 -66.438 -19.875 1 96.81 123 LEU A C 1
ATOM 966 O O . LEU A 1 123 ? 0.793 -66.125 -19.031 1 96.81 123 LEU A O 1
ATOM 970 N N . HIS A 1 124 ? 2.242 -67.562 -19.984 1 96.69 124 HIS A N 1
ATOM 971 C CA . HIS A 1 124 ? 2.217 -68.562 -18.891 1 96.69 124 HIS A CA 1
ATOM 972 C C . HIS A 1 124 ? 3.535 -68.562 -18.125 1 96.69 124 HIS A C 1
ATOM 974 O O . HIS A 1 124 ? 4.594 -68.812 -18.703 1 96.69 124 HIS A O 1
ATOM 980 N N . THR A 1 125 ? 3.4 -68.312 -16.828 1 95.81 125 THR A N 1
ATOM 981 C CA . THR A 1 125 ? 4.613 -68.188 -16.016 1 95.81 125 THR A CA 1
ATOM 982 C C . THR A 1 125 ? 4.594 -69.125 -14.844 1 95.81 125 THR A C 1
ATOM 984 O O . THR A 1 125 ? 3.643 -69.125 -14.062 1 95.81 125 THR A O 1
ATOM 987 N N . HIS A 1 126 ? 5.559 -69.938 -14.852 1 95.94 126 HIS A N 1
ATOM 988 C CA . HIS A 1 126 ? 5.859 -70.688 -13.633 1 95.94 126 HIS A CA 1
ATOM 989 C C . HIS A 1 126 ? 6.816 -69.938 -12.734 1 95.94 126 HIS A C 1
ATOM 991 O O . HIS A 1 126 ? 7.98 -69.75 -13.094 1 95.94 126 HIS A O 1
ATOM 997 N N . ARG A 1 127 ? 6.297 -69.5 -11.555 1 96.44 127 ARG A N 1
ATOM 998 C CA . ARG A 1 127 ? 7.066 -68.562 -10.719 1 96.44 127 ARG A CA 1
ATOM 999 C C . ARG A 1 127 ? 7.41 -69.25 -9.375 1 96.44 127 ARG A C 1
ATOM 1001 O O . ARG A 1 127 ? 6.539 -69.812 -8.719 1 96.44 127 ARG A O 1
ATOM 1008 N N . VAL A 1 128 ? 8.641 -69.188 -9.062 1 94.88 128 VAL A N 1
ATOM 1009 C CA . VAL A 1 128 ? 9.094 -69.5 -7.711 1 94.88 128 VAL A CA 1
ATOM 1010 C C . VAL A 1 128 ? 9.508 -68.188 -7 1 94.88 128 VAL A C 1
ATOM 1012 O O . VAL A 1 128 ? 10.484 -67.562 -7.379 1 94.88 128 VAL A O 1
ATOM 1015 N N . GLU A 1 129 ? 8.789 -67.875 -6.039 1 94.94 129 GLU A N 1
ATOM 1016 C CA . GLU A 1 129 ? 9.016 -66.625 -5.309 1 94.94 129 GLU A CA 1
ATOM 1017 C C . GLU A 1 129 ? 9.719 -66.875 -3.977 1 94.94 129 GLU A C 1
ATOM 1019 O O . GLU A 1 129 ? 9.219 -67.625 -3.15 1 94.94 129 GLU A O 1
ATOM 1024 N N . THR A 1 130 ? 10.828 -66.188 -3.797 1 95 130 THR A N 1
ATOM 1025 C CA . THR A 1 130 ? 11.625 -66.375 -2.588 1 95 130 THR A CA 1
ATOM 1026 C C . THR A 1 130 ? 11.805 -65.062 -1.851 1 95 130 THR A C 1
ATOM 1028 O O . THR A 1 130 ? 12.461 -64.188 -2.354 1 95 130 THR A O 1
ATOM 1031 N N . PRO A 1 131 ? 11.297 -65 -0.61 1 95.5 131 PRO A N 1
ATOM 1032 C CA . PRO A 1 131 ? 11.508 -63.781 0.171 1 95.5 131 PRO A CA 1
ATOM 1033 C C . PRO A 1 131 ? 12.914 -63.688 0.758 1 95.5 131 PRO A C 1
ATOM 1035 O O . PRO A 1 131 ? 13.469 -64.688 1.189 1 95.5 131 PRO A O 1
ATOM 1038 N N . LEU A 1 132 ? 13.5 -62.562 0.611 1 95.12 132 LEU A N 1
ATOM 1039 C CA . LEU A 1 132 ? 14.734 -62.25 1.308 1 95.12 132 LEU A CA 1
ATOM 1040 C C . LEU A 1 132 ? 14.453 -61.5 2.619 1 95.12 132 LEU A C 1
ATOM 1042 O O . LEU A 1 132 ? 13.953 -60.375 2.613 1 95.12 132 LEU A O 1
ATOM 1046 N N . ARG A 1 133 ? 14.828 -62.156 3.727 1 95.75 133 ARG A N 1
ATOM 1047 C CA . ARG A 1 133 ? 14.422 -61.625 5.02 1 95.75 133 ARG A CA 1
ATOM 1048 C C . ARG A 1 133 ? 15.641 -61.25 5.855 1 95.75 133 ARG A C 1
ATOM 1050 O O . ARG A 1 133 ? 16.703 -61.844 5.742 1 95.75 133 ARG A O 1
ATOM 1057 N N . ASP A 1 134 ? 15.43 -60.25 6.629 1 94 134 ASP A N 1
ATOM 1058 C CA . ASP A 1 134 ? 16.484 -59.906 7.578 1 94 134 ASP A CA 1
ATOM 1059 C C . ASP A 1 134 ? 16.375 -60.75 8.844 1 94 134 ASP A C 1
ATOM 1061 O O . ASP A 1 134 ? 15.555 -61.688 8.914 1 94 134 ASP A O 1
ATOM 1065 N N . ALA A 1 135 ? 17.266 -60.438 9.797 1 92.69 135 ALA A N 1
ATOM 1066 C CA . ALA A 1 135 ? 17.359 -61.25 11.023 1 92.69 135 ALA A CA 1
ATOM 1067 C C . ALA A 1 135 ? 16.047 -61.188 11.805 1 92.69 135 ALA A C 1
ATOM 1069 O O . ALA A 1 135 ? 15.695 -62.125 12.508 1 92.69 135 ALA A O 1
ATOM 1070 N N . GLY A 1 136 ? 15.344 -60.125 11.617 1 92.69 136 GLY A N 1
ATOM 1071 C CA . GLY A 1 136 ? 14.094 -59.938 12.344 1 92.69 136 GLY A CA 1
ATOM 1072 C C . GLY A 1 136 ? 12.898 -60.531 11.633 1 92.69 136 GLY A C 1
ATOM 1073 O O . GLY A 1 136 ? 11.789 -60.531 12.164 1 92.69 136 GLY A O 1
ATOM 1074 N N . GLY A 1 137 ? 13.016 -61 10.422 1 91.62 137 GLY A N 1
ATOM 1075 C CA . GLY A 1 137 ? 11.938 -61.625 9.68 1 91.62 137 GLY A CA 1
ATOM 1076 C C . GLY A 1 137 ? 11.281 -60.719 8.672 1 91.62 137 GLY A C 1
ATOM 1077 O O . GLY A 1 137 ? 10.367 -61.094 7.949 1 91.62 137 GLY A O 1
ATOM 1078 N N . ARG A 1 138 ? 11.805 -59.469 8.75 1 90.06 138 ARG A N 1
ATOM 1079 C CA . ARG A 1 138 ? 11.266 -58.5 7.797 1 90.06 138 ARG A CA 1
ATOM 1080 C C . ARG A 1 138 ? 11.719 -58.812 6.375 1 90.06 138 ARG A C 1
ATOM 1082 O O . ARG A 1 138 ? 12.898 -59.062 6.133 1 90.06 138 ARG A O 1
ATOM 1089 N N . THR A 1 139 ? 10.688 -58.875 5.391 1 94 139 THR A N 1
ATOM 1090 C CA . THR A 1 139 ? 11.016 -59.094 3.99 1 94 139 THR A CA 1
ATOM 1091 C C . THR A 1 139 ? 11.617 -57.844 3.35 1 94 139 THR A C 1
ATOM 1093 O O . THR A 1 139 ? 10.938 -56.844 3.225 1 94 139 THR A O 1
ATOM 1096 N N . LEU A 1 140 ? 12.844 -57.969 2.963 1 94.19 140 LEU A N 1
ATOM 1097 C CA . LEU A 1 140 ? 13.539 -56.844 2.344 1 94.19 140 LEU A CA 1
ATOM 1098 C C . LEU A 1 140 ? 13.234 -56.75 0.851 1 94.19 140 LEU A C 1
ATOM 1100 O O . LEU A 1 140 ? 13 -55.688 0.308 1 94.19 140 LEU A O 1
ATOM 1104 N N . ALA A 1 141 ? 13.258 -57.875 0.259 1 94.88 141 ALA A N 1
ATOM 1105 C CA . ALA A 1 141 ? 13.008 -58 -1.175 1 94.88 141 ALA A CA 1
ATOM 1106 C C . ALA A 1 141 ? 12.438 -59.344 -1.514 1 94.88 141 ALA A C 1
ATOM 1108 O O . ALA A 1 141 ? 12.477 -60.281 -0.691 1 94.88 141 ALA A O 1
ATOM 1109 N N . LEU A 1 142 ? 11.836 -59.406 -2.654 1 94.5 142 LEU A N 1
ATOM 1110 C CA . LEU A 1 142 ? 11.312 -60.656 -3.205 1 94.5 142 LEU A CA 1
ATOM 1111 C C . LEU A 1 142 ? 12.016 -61 -4.508 1 94.5 142 LEU A C 1
ATOM 1113 O O . LEU A 1 142 ? 12.164 -60.156 -5.395 1 94.5 142 LEU A O 1
ATOM 1117 N N . ILE A 1 143 ? 12.492 -62.219 -4.555 1 95.25 143 ILE A N 1
ATOM 1118 C CA . ILE A 1 143 ? 13.062 -62.719 -5.801 1 95.25 143 ILE A CA 1
ATOM 1119 C C . ILE A 1 143 ? 12.062 -63.625 -6.488 1 95.25 143 ILE A C 1
ATOM 1121 O O . ILE A 1 143 ? 11.586 -64.625 -5.891 1 95.25 143 ILE A O 1
ATOM 1125 N N . ALA A 1 144 ? 11.758 -63.312 -7.656 1 94.75 144 ALA A N 1
ATOM 1126 C CA . ALA A 1 144 ? 10.898 -64.188 -8.469 1 94.75 144 ALA A CA 1
ATOM 1127 C C . ALA A 1 144 ? 11.688 -64.812 -9.602 1 94.75 144 ALA A C 1
ATOM 1129 O O . ALA A 1 144 ? 12.25 -64.125 -10.453 1 94.75 144 ALA A O 1
ATOM 1130 N N . GLN A 1 145 ? 11.773 -66.125 -9.539 1 94.94 145 GLN A N 1
ATOM 1131 C CA . GLN A 1 145 ? 12.297 -66.875 -10.656 1 94.94 145 GLN A CA 1
ATOM 1132 C C . GLN A 1 145 ? 11.172 -67.375 -11.578 1 94.94 145 GLN A C 1
ATOM 1134 O O . GLN A 1 145 ? 10.336 -68.188 -11.188 1 94.94 145 GLN A O 1
ATOM 1139 N N . ASP A 1 146 ? 11.289 -66.875 -12.773 1 95.56 146 ASP A N 1
ATOM 1140 C CA . ASP A 1 146 ? 10.164 -67.125 -13.68 1 95.56 146 ASP A CA 1
ATOM 1141 C C . ASP A 1 146 ? 10.602 -67.938 -14.891 1 95.56 146 ASP A C 1
ATOM 1143 O O . ASP A 1 146 ? 11.625 -67.625 -15.508 1 95.56 146 ASP A O 1
ATOM 1147 N N . ARG A 1 147 ? 9.891 -69 -15.227 1 96.12 147 ARG A N 1
ATOM 1148 C CA . ARG A 1 147 ? 9.898 -69.625 -16.531 1 96.12 147 ARG A CA 1
ATOM 1149 C C . ARG A 1 147 ? 8.672 -69.25 -17.344 1 96.12 147 ARG A C 1
ATOM 1151 O O . ARG A 1 147 ? 7.539 -69.562 -16.969 1 96.12 147 ARG A O 1
ATOM 1158 N N . VAL A 1 148 ? 8.93 -68.562 -18.406 1 96.12 148 VAL A N 1
ATOM 1159 C CA . VAL A 1 148 ? 7.844 -67.938 -19.109 1 96.12 148 VAL A CA 1
ATOM 1160 C C . VAL A 1 148 ? 7.641 -68.562 -20.484 1 96.12 148 VAL A C 1
ATOM 1162 O O . VAL A 1 148 ? 8.609 -68.812 -21.203 1 96.12 148 VAL A O 1
ATOM 1165 N N . ARG A 1 149 ? 6.484 -68.875 -20.828 1 96.56 149 ARG A N 1
ATOM 1166 C CA . ARG A 1 149 ? 6.027 -69.25 -22.156 1 96.56 149 ARG A CA 1
ATOM 1167 C C . ARG A 1 149 ? 5.051 -68.188 -22.688 1 96.56 149 ARG A C 1
ATOM 1169 O O . ARG A 1 149 ? 3.994 -67.938 -22.109 1 96.56 149 ARG A O 1
ATOM 1176 N N . ALA A 1 150 ? 5.453 -67.562 -23.766 1 96.19 150 ALA A N 1
ATOM 1177 C CA . ALA A 1 150 ? 4.652 -66.5 -24.297 1 96.19 150 ALA A CA 1
ATOM 1178 C C . ALA A 1 150 ? 4.074 -66.812 -25.656 1 96.19 150 ALA A C 1
ATOM 1180 O O . ALA A 1 150 ? 4.746 -67.5 -26.484 1 96.19 150 ALA A O 1
ATOM 1181 N N . GLU A 1 151 ? 2.875 -66.438 -25.859 1 95.44 151 GLU A N 1
ATOM 1182 C CA . GLU A 1 151 ? 2.188 -66.5 -27.156 1 95.44 151 GLU A CA 1
ATOM 1183 C C . GLU A 1 151 ? 1.694 -65.125 -27.609 1 95.44 151 GLU A C 1
ATOM 1185 O O . GLU A 1 151 ? 0.955 -64.5 -26.891 1 95.44 151 GLU A O 1
ATOM 1190 N N . ALA A 1 152 ? 2.092 -64.688 -28.734 1 93.25 152 ALA A N 1
ATOM 1191 C CA . ALA A 1 152 ? 1.646 -63.469 -29.359 1 93.25 152 ALA A CA 1
ATOM 1192 C C . ALA A 1 152 ? 1.322 -63.688 -30.844 1 93.25 152 ALA A C 1
ATOM 1194 O O . ALA A 1 152 ? 2.217 -63.688 -31.688 1 93.25 152 ALA A O 1
ATOM 1195 N N . GLY A 1 153 ? 0.048 -63.844 -31.078 1 87 153 GLY A N 1
ATOM 1196 C CA . GLY A 1 153 ? -0.289 -64.25 -32.406 1 87 153 GLY A CA 1
ATOM 1197 C C . GLY A 1 153 ? 0.303 -65.625 -32.75 1 87 153 GLY A C 1
ATOM 1198 O O . GLY A 1 153 ? 0.092 -66.625 -32.031 1 87 153 GLY A O 1
ATOM 1199 N N . ASP A 1 154 ? 1.18 -65.562 -33.844 1 86.88 154 ASP A N 1
ATOM 1200 C CA . ASP A 1 154 ? 1.791 -66.812 -34.281 1 86.88 154 ASP A CA 1
ATOM 1201 C C . ASP A 1 154 ? 3.164 -67 -33.625 1 86.88 154 ASP A C 1
ATOM 1203 O O . ASP A 1 154 ? 3.775 -68.062 -33.781 1 86.88 154 ASP A O 1
ATOM 1207 N N . ASP A 1 155 ? 3.529 -66.062 -32.938 1 90.12 155 ASP A N 1
ATOM 1208 C CA . ASP A 1 155 ? 4.859 -66.125 -32.312 1 90.12 155 ASP A CA 1
ATOM 1209 C C . ASP A 1 155 ? 4.816 -66.812 -30.953 1 90.12 155 ASP A C 1
ATOM 1211 O O . ASP A 1 155 ? 3.879 -66.562 -30.188 1 90.12 155 ASP A O 1
ATOM 1215 N N . ARG A 1 156 ? 5.719 -67.75 -30.734 1 94.12 156 ARG A N 1
ATOM 1216 C CA . ARG A 1 156 ? 5.895 -68.375 -29.453 1 94.12 156 ARG A CA 1
ATOM 1217 C C . ARG A 1 156 ? 7.332 -68.25 -28.969 1 94.12 156 ARG A C 1
ATOM 1219 O O . ARG A 1 156 ? 8.273 -68.375 -29.75 1 94.12 156 ARG A O 1
ATOM 1226 N N . SER A 1 157 ? 7.434 -67.938 -27.766 1 92.69 157 SER A N 1
ATOM 1227 C CA . SER A 1 157 ? 8.766 -67.812 -27.172 1 92.69 157 SER A CA 1
ATOM 1228 C C . SER A 1 157 ? 8.773 -68.312 -25.734 1 92.69 157 SER A C 1
ATOM 1230 O O . SER A 1 157 ? 7.738 -68.312 -25.062 1 92.69 157 SER A O 1
ATOM 1232 N N . THR A 1 158 ? 9.906 -68.875 -25.359 1 94.38 158 THR A N 1
ATOM 1233 C CA . THR A 1 158 ? 10.125 -69.375 -24 1 94.38 158 THR A CA 1
ATOM 1234 C C . THR A 1 158 ? 11.445 -68.812 -23.438 1 94.38 158 THR A C 1
ATOM 1236 O O . THR A 1 158 ? 12.438 -68.75 -24.172 1 94.38 158 THR A O 1
ATOM 1239 N N . TRP A 1 159 ? 11.383 -68.312 -22.219 1 93.75 159 TRP A N 1
ATOM 1240 C CA . TRP A 1 159 ? 12.617 -67.875 -21.594 1 93.75 159 TRP A CA 1
ATOM 1241 C C . TRP A 1 159 ? 12.508 -67.938 -20.062 1 93.75 159 TRP A C 1
ATOM 1243 O O . TRP A 1 159 ? 11.438 -68.25 -19.531 1 93.75 159 TRP A O 1
ATOM 1253 N N . CYS A 1 160 ? 13.617 -67.812 -19.453 1 95 160 CYS A N 1
ATOM 1254 C CA . CYS A 1 160 ? 13.688 -67.75 -18 1 95 160 CYS A CA 1
ATOM 1255 C C . CYS A 1 160 ? 14.227 -66.375 -17.547 1 95 160 CYS A C 1
ATOM 1257 O O . CYS A 1 160 ? 15.133 -65.875 -18.156 1 95 160 CYS A O 1
ATOM 1259 N N . GLU A 1 161 ? 13.578 -65.875 -16.5 1 95.56 161 GLU A N 1
ATOM 1260 C CA . GLU A 1 161 ? 14.039 -64.625 -15.984 1 95.56 161 GLU A CA 1
ATOM 1261 C C . GLU A 1 161 ? 13.898 -64.562 -14.461 1 95.56 161 GLU A C 1
ATOM 1263 O O . GLU A 1 161 ? 13.188 -65.375 -13.867 1 95.56 161 GLU A O 1
ATOM 1268 N N . ILE A 1 162 ? 14.695 -63.688 -13.906 1 94.94 162 ILE A N 1
ATOM 1269 C CA . ILE A 1 162 ? 14.641 -63.406 -12.469 1 94.94 162 ILE A CA 1
ATOM 1270 C C . ILE A 1 162 ? 14.242 -61.938 -12.25 1 94.94 162 ILE A C 1
ATOM 1272 O O . ILE A 1 162 ? 14.742 -61.031 -12.938 1 94.94 162 ILE A O 1
ATOM 1276 N N . GLU A 1 163 ? 13.312 -61.719 -11.406 1 94.56 163 GLU A N 1
ATOM 1277 C CA . GLU A 1 163 ? 12.953 -60.375 -10.961 1 94.56 163 GLU A CA 1
ATOM 1278 C C . GLU A 1 163 ? 13.203 -60.219 -9.461 1 94.56 163 GLU A C 1
ATOM 1280 O O . GLU A 1 163 ? 12.891 -61.094 -8.672 1 94.56 163 GLU A O 1
ATOM 1285 N N . VAL A 1 164 ? 13.812 -59.125 -9.148 1 93.94 164 VAL A N 1
ATOM 1286 C CA . VAL A 1 164 ? 14.023 -58.75 -7.75 1 93.94 164 VAL A CA 1
ATOM 1287 C C . VAL A 1 164 ? 13.234 -57.5 -7.406 1 93.94 164 VAL A C 1
ATOM 1289 O O . VAL A 1 164 ? 13.508 -56.438 -7.949 1 93.94 164 VAL A O 1
ATOM 1292 N N . GLU A 1 165 ? 12.312 -57.656 -6.605 1 92.31 165 GLU A N 1
ATOM 1293 C CA . GLU A 1 165 ? 11.453 -56.531 -6.223 1 92.31 165 GLU A CA 1
ATOM 1294 C C . GLU A 1 165 ? 11.68 -56.125 -4.77 1 92.31 165 GLU A C 1
ATOM 1296 O O . GLU A 1 165 ? 11.672 -57 -3.877 1 92.31 165 GLU A O 1
ATOM 1301 N N . LEU A 1 166 ? 11.812 -54.812 -4.641 1 91.12 166 LEU A N 1
ATOM 1302 C CA . LEU A 1 166 ? 11.984 -54.312 -3.285 1 91.12 166 LEU A CA 1
ATOM 1303 C C . LEU A 1 166 ? 10.664 -54.344 -2.523 1 91.12 166 LEU A C 1
ATOM 1305 O O . LEU A 1 166 ? 9.609 -54.031 -3.088 1 91.12 166 LEU A O 1
ATOM 1309 N N . VAL A 1 167 ? 10.719 -54.688 -1.304 1 91.62 167 VAL A N 1
ATOM 1310 C CA . VAL A 1 167 ? 9.578 -54.625 -0.402 1 91.62 167 VAL A CA 1
ATOM 1311 C C . VAL A 1 167 ? 9.867 -53.625 0.72 1 91.62 167 VAL A C 1
ATOM 1313 O O . VAL A 1 167 ? 9.688 -52.406 0.547 1 91.62 167 VAL A O 1
ATOM 1316 N N . ASP A 1 168 ? 10.641 -54.062 1.762 1 90.75 168 ASP A N 1
ATOM 1317 C CA . ASP A 1 168 ? 10.992 -53.156 2.85 1 90.75 168 ASP A CA 1
ATOM 1318 C C . ASP A 1 168 ? 12.477 -52.781 2.797 1 90.75 168 ASP A C 1
ATOM 1320 O O . ASP A 1 168 ? 12.961 -52 3.631 1 90.75 168 ASP A O 1
ATOM 1324 N N . GLY A 1 169 ? 13.07 -53.312 1.821 1 89.06 169 GLY A N 1
ATOM 1325 C CA . GLY A 1 169 ? 14.492 -53.062 1.702 1 89.06 169 GLY A CA 1
ATOM 1326 C C . GLY A 1 169 ? 14.812 -51.75 0.974 1 89.06 169 GLY A C 1
ATOM 1327 O O . GLY A 1 169 ? 13.906 -51.031 0.575 1 89.06 169 GLY A O 1
ATOM 1328 N N . ASP A 1 170 ? 16.141 -51.469 0.941 1 88.75 170 ASP A N 1
ATOM 1329 C CA . ASP A 1 170 ? 16.578 -50.25 0.242 1 88.75 170 ASP A CA 1
ATOM 1330 C C . ASP A 1 170 ? 17.391 -50.625 -0.995 1 88.75 170 ASP A C 1
ATOM 1332 O O . ASP A 1 170 ? 17.547 -51.781 -1.329 1 88.75 170 ASP A O 1
ATOM 1336 N N . ALA A 1 171 ? 17.828 -49.594 -1.637 1 89.06 171 ALA A N 1
ATOM 1337 C CA . ALA A 1 171 ? 18.516 -49.719 -2.914 1 89.06 171 ALA A CA 1
ATOM 1338 C C . ALA A 1 171 ? 19.766 -50.594 -2.766 1 89.06 171 ALA A C 1
ATOM 1340 O O . ALA A 1 171 ? 20.172 -51.281 -3.701 1 89.06 171 ALA A O 1
ATOM 1341 N N . LYS A 1 172 ? 20.312 -50.594 -1.611 1 91.5 172 LYS A N 1
ATOM 1342 C CA . LYS A 1 172 ? 21.516 -51.375 -1.362 1 91.5 172 LYS A CA 1
ATOM 1343 C C . LYS A 1 172 ? 21.25 -52.875 -1.508 1 91.5 172 LYS A C 1
ATOM 1345 O O . LYS A 1 172 ? 22.109 -53.625 -1.981 1 91.5 172 LYS A O 1
ATOM 1350 N N . VAL A 1 173 ? 20.094 -53.281 -1.083 1 92.19 173 VAL A N 1
ATOM 1351 C CA . VAL A 1 173 ? 19.703 -54.656 -1.22 1 92.19 173 VAL A CA 1
ATOM 1352 C C . VAL A 1 173 ? 19.688 -55.062 -2.697 1 92.19 173 VAL A C 1
ATOM 1354 O O . VAL A 1 173 ? 20.219 -56.094 -3.078 1 92.19 173 VAL A O 1
ATOM 1357 N N . LEU A 1 174 ? 19.141 -54.219 -3.498 1 91.44 174 LEU A N 1
ATOM 1358 C CA . LEU A 1 174 ? 19.062 -54.5 -4.93 1 91.44 174 LEU A CA 1
ATOM 1359 C C . LEU A 1 174 ? 20.469 -54.562 -5.543 1 91.44 174 LEU A C 1
ATOM 1361 O O . LEU A 1 174 ? 20.734 -55.438 -6.363 1 91.44 174 LEU A O 1
ATOM 1365 N N . ASP A 1 175 ? 21.297 -53.656 -5.102 1 93.56 175 ASP A N 1
ATOM 1366 C CA . ASP A 1 175 ? 22.672 -53.625 -5.625 1 93.56 175 ASP A CA 1
ATOM 1367 C C . ASP A 1 175 ? 23.422 -54.906 -5.285 1 93.56 175 ASP A C 1
ATOM 1369 O O . ASP A 1 175 ? 24.094 -55.5 -6.137 1 93.56 175 ASP A O 1
ATOM 1373 N N . THR A 1 176 ? 23.281 -55.25 -4.113 1 93.88 176 THR A N 1
ATOM 1374 C CA . THR A 1 176 ? 24 -56.438 -3.629 1 93.88 176 THR A CA 1
ATOM 1375 C C . THR A 1 176 ? 23.484 -57.688 -4.301 1 93.88 176 THR A C 1
ATOM 1377 O O . THR A 1 176 ? 24.266 -58.562 -4.715 1 93.88 176 THR A O 1
ATOM 1380 N N . VAL A 1 177 ? 22.234 -57.812 -4.336 1 93.88 177 VAL A N 1
ATOM 1381 C CA . VAL A 1 177 ? 21.625 -58.969 -4.98 1 93.88 177 VAL A CA 1
ATOM 1382 C C . VAL A 1 177 ? 22.031 -59 -6.453 1 93.88 177 VAL A C 1
ATOM 1384 O O . VAL A 1 177 ? 22.328 -60.062 -6.996 1 93.88 177 VAL A O 1
ATOM 1387 N N . GLU A 1 178 ? 21.984 -57.875 -7.055 1 94.5 178 GLU A N 1
ATOM 1388 C CA . GLU A 1 178 ? 22.391 -57.781 -8.453 1 94.5 178 GLU A CA 1
ATOM 1389 C C . GLU A 1 178 ? 23.812 -58.312 -8.656 1 94.5 178 GLU A C 1
ATOM 1391 O O . GLU A 1 178 ? 24.047 -59.094 -9.57 1 94.5 178 GLU A O 1
ATOM 1396 N N . LYS A 1 179 ? 24.719 -57.875 -7.855 1 94.56 179 LYS A N 1
ATOM 1397 C CA . LYS A 1 179 ? 26.109 -58.344 -7.949 1 94.56 179 LYS A CA 1
ATOM 1398 C C . LYS A 1 179 ? 26.203 -59.844 -7.84 1 94.56 179 LYS A C 1
ATOM 1400 O O . LYS A 1 179 ? 26.922 -60.5 -8.602 1 94.56 179 LYS A O 1
ATOM 1405 N N . ALA A 1 180 ? 25.469 -60.375 -6.898 1 94.5 180 ALA A N 1
ATOM 1406 C CA . ALA A 1 180 ? 25.469 -61.812 -6.691 1 94.5 180 ALA A CA 1
ATOM 1407 C C . ALA A 1 180 ? 24.891 -62.562 -7.898 1 94.5 180 ALA A C 1
ATOM 1409 O O . ALA A 1 180 ? 25.422 -63.594 -8.312 1 94.5 180 ALA A O 1
ATOM 1410 N N . LEU A 1 181 ? 23.812 -62.062 -8.414 1 95.12 181 LEU A N 1
ATOM 1411 C CA . LEU A 1 181 ? 23.156 -62.688 -9.555 1 95.12 181 LEU A CA 1
ATOM 1412 C C . LEU A 1 181 ? 24.062 -62.625 -10.789 1 95.12 181 LEU A C 1
ATOM 1414 O O . LEU A 1 181 ? 24.172 -63.594 -11.523 1 95.12 181 LEU A O 1
ATOM 1418 N N . LEU A 1 182 ? 24.688 -61.5 -10.984 1 95 182 LEU A N 1
ATOM 1419 C CA . LEU A 1 182 ? 25.578 -61.344 -12.133 1 95 182 LEU A CA 1
ATOM 1420 C C . LEU A 1 182 ? 26.766 -62.312 -12.023 1 95 182 LEU A C 1
ATOM 1422 O O . LEU A 1 182 ? 27.172 -62.938 -13.016 1 95 182 LEU A O 1
ATOM 1426 N N . LYS A 1 183 ? 27.328 -62.406 -10.883 1 94.19 183 LYS A N 1
ATOM 1427 C CA . LYS A 1 183 ? 28.438 -63.344 -10.641 1 94.19 183 LYS A CA 1
ATOM 1428 C C . LYS A 1 183 ? 28.031 -64.75 -10.914 1 94.19 183 LYS A C 1
ATOM 1430 O O . LYS A 1 183 ? 28.844 -65.562 -11.375 1 94.19 183 LYS A O 1
ATOM 1435 N N . ALA A 1 184 ? 26.75 -65 -10.703 1 94.31 184 ALA A N 1
ATOM 1436 C CA . ALA A 1 184 ? 26.25 -66.375 -10.891 1 94.31 184 ALA A CA 1
ATOM 1437 C C . ALA A 1 184 ? 25.875 -66.625 -12.344 1 94.31 184 ALA A C 1
ATOM 1439 O O . ALA A 1 184 ? 25.422 -67.688 -12.695 1 94.31 184 ALA A O 1
ATOM 1440 N N . GLY A 1 185 ? 25.922 -65.562 -13.203 1 93.31 185 GLY A N 1
ATOM 1441 C CA . GLY A 1 185 ? 25.734 -65.75 -14.633 1 93.31 185 GLY A CA 1
ATOM 1442 C C . GLY A 1 185 ? 24.484 -65.062 -15.172 1 93.31 185 GLY A C 1
ATOM 1443 O O . GLY A 1 185 ? 24.156 -65.25 -16.344 1 93.31 185 GLY A O 1
ATOM 1444 N N . ALA A 1 186 ? 23.766 -64.5 -14.344 1 94.75 186 ALA A N 1
ATOM 1445 C CA . ALA A 1 186 ? 22.609 -63.75 -14.812 1 94.75 186 ALA A CA 1
ATOM 1446 C C . ALA A 1 186 ? 23.047 -62.531 -15.625 1 94.75 186 ALA A C 1
ATOM 1448 O O . ALA A 1 186 ? 24.141 -62 -15.422 1 94.75 186 ALA A O 1
ATOM 1449 N N . ARG A 1 187 ? 22.266 -62.062 -16.562 1 94.56 187 ARG A N 1
ATOM 1450 C CA . ARG A 1 187 ? 22.484 -60.875 -17.344 1 94.56 187 ARG A CA 1
ATOM 1451 C C . ARG A 1 187 ? 21.297 -59.906 -17.234 1 94.56 187 ARG A C 1
ATOM 1453 O O . ARG A 1 187 ? 20.141 -60.344 -17.125 1 94.56 187 ARG A O 1
ATOM 1460 N N . PRO A 1 188 ? 21.656 -58.688 -17.219 1 91.19 188 PRO A N 1
ATOM 1461 C CA . PRO A 1 188 ? 20.516 -57.75 -17.203 1 91.19 188 PRO A CA 1
ATOM 1462 C C . PRO A 1 188 ? 19.531 -58.031 -18.328 1 91.19 188 PRO A C 1
ATOM 1464 O O . PRO A 1 188 ? 19.938 -58.344 -19.453 1 91.19 188 PRO A O 1
ATOM 1467 N N . ALA A 1 189 ? 18.297 -57.906 -17.969 1 86.88 189 ALA A N 1
ATOM 1468 C CA . ALA A 1 189 ? 17.25 -58.219 -18.922 1 86.88 189 ALA A CA 1
ATOM 1469 C C . ALA A 1 189 ? 17.328 -57.312 -20.141 1 86.88 189 ALA A C 1
ATOM 1471 O O . ALA A 1 189 ? 17.641 -56.125 -20.016 1 86.88 189 ALA A O 1
ATOM 1472 N N . ALA A 1 190 ? 17.047 -57.781 -21.328 1 74.56 190 ALA A N 1
ATOM 1473 C CA . ALA A 1 190 ? 17.125 -57.031 -22.594 1 74.56 190 ALA A CA 1
ATOM 1474 C C . ALA A 1 190 ? 15.945 -56.062 -22.719 1 74.56 190 ALA A C 1
ATOM 1476 O O . ALA A 1 190 ? 16.047 -55.062 -23.422 1 74.56 190 ALA A O 1
ATOM 1477 N N . GLY A 1 191 ? 14.922 -56.312 -22.094 1 72.56 191 GLY A N 1
ATOM 1478 C CA . GLY A 1 191 ? 13.742 -55.469 -22.25 1 72.56 191 GLY A CA 1
ATOM 1479 C C . GLY A 1 191 ? 13.141 -55.031 -20.938 1 72.56 191 GLY A C 1
ATOM 1480 O O . GLY A 1 191 ? 13.469 -55.594 -19.875 1 72.56 191 GLY A O 1
ATOM 1481 N N . PRO A 1 192 ? 12.266 -54.062 -21.062 1 76.12 192 PRO A N 1
ATOM 1482 C CA . PRO A 1 192 ? 11.719 -53.438 -19.859 1 76.12 192 PRO A CA 1
ATOM 1483 C C . PRO A 1 192 ? 10.672 -54.312 -19.172 1 76.12 192 PRO A C 1
ATOM 1485 O O . PRO A 1 192 ? 10.391 -54.156 -17.984 1 76.12 192 PRO A O 1
ATOM 1488 N N . SER A 1 193 ? 10.062 -55.281 -19.969 1 86 193 SER A N 1
ATOM 1489 C CA . SER A 1 193 ? 9.023 -56.125 -19.391 1 86 193 SER A CA 1
ATOM 1490 C C . SER A 1 193 ? 8.891 -57.438 -20.172 1 86 193 SER A C 1
ATOM 1492 O O . SER A 1 193 ? 9.398 -57.562 -21.281 1 86 193 SER A O 1
ATOM 1494 N N . LYS A 1 194 ? 8.172 -58.406 -19.531 1 90.31 194 LYS A N 1
ATOM 1495 C CA . LYS A 1 194 ? 7.945 -59.719 -20.156 1 90.31 194 LYS A CA 1
ATOM 1496 C C . LYS A 1 194 ? 7.156 -59.562 -21.453 1 90.31 194 LYS A C 1
ATOM 1498 O O . LYS A 1 194 ? 7.512 -60.156 -22.469 1 90.31 194 LYS A O 1
ATOM 1503 N N . VAL A 1 195 ? 6.223 -58.719 -21.344 1 91.38 195 VAL A N 1
ATOM 1504 C CA . VAL A 1 195 ? 5.352 -58.594 -22.5 1 91.38 195 VAL A CA 1
ATOM 1505 C C . VAL A 1 195 ? 6.098 -57.844 -23.625 1 91.38 195 VAL A C 1
ATOM 1507 O O . VAL A 1 195 ? 5.883 -58.125 -24.797 1 91.38 195 VAL A O 1
ATOM 1510 N N . ALA A 1 196 ? 6.934 -56.969 -23.312 1 90.06 196 ALA A N 1
ATOM 1511 C CA . ALA A 1 196 ? 7.742 -56.281 -24.328 1 90.06 196 ALA A CA 1
ATOM 1512 C C . ALA A 1 196 ? 8.594 -57.281 -25.094 1 90.06 196 ALA A C 1
ATOM 1514 O O . ALA A 1 196 ? 8.773 -57.156 -26.312 1 90.06 196 ALA A O 1
ATOM 1515 N N . ARG A 1 197 ? 9.148 -58.188 -24.391 1 88.5 197 ARG A N 1
ATOM 1516 C CA . ARG A 1 197 ? 9.938 -59.25 -25.031 1 88.5 197 ARG A CA 1
ATOM 1517 C C . ARG A 1 197 ? 9.078 -60.094 -25.953 1 88.5 197 ARG A C 1
ATOM 1519 O O . ARG A 1 197 ? 9.484 -60.438 -27.078 1 88.5 197 ARG A O 1
ATOM 1526 N N . ALA A 1 198 ? 7.895 -60.438 -25.484 1 91.38 198 ALA A N 1
ATOM 1527 C CA . ALA A 1 198 ? 6.973 -61.25 -26.266 1 91.38 198 ALA A CA 1
ATOM 1528 C C . ALA A 1 198 ? 6.543 -60.531 -27.531 1 91.38 198 ALA A C 1
ATOM 1530 O O . ALA A 1 198 ? 6.281 -61.156 -28.562 1 91.38 198 ALA A O 1
ATOM 1531 N N . LEU A 1 199 ? 6.5 -59.25 -27.438 1 91.75 199 LEU A N 1
ATOM 1532 C CA . LEU A 1 199 ? 5.988 -58.438 -28.562 1 91.75 199 LEU A CA 1
ATOM 1533 C C . LEU A 1 199 ? 7.121 -57.719 -29.281 1 91.75 199 LEU A C 1
ATOM 1535 O O . LEU A 1 199 ? 6.887 -56.781 -30.031 1 91.75 199 LEU A O 1
ATOM 1539 N N . ALA A 1 200 ? 8.336 -58.062 -29.094 1 85.81 200 ALA A N 1
ATOM 1540 C CA . ALA A 1 200 ? 9.516 -57.375 -29.625 1 85.81 200 ALA A CA 1
ATOM 1541 C C . ALA A 1 200 ? 9.438 -57.219 -31.141 1 85.81 200 ALA A C 1
ATOM 1543 O O . ALA A 1 200 ? 9.797 -56.188 -31.688 1 85.81 200 ALA A O 1
ATOM 1544 N N . GLY A 1 201 ? 9.031 -58.219 -31.797 1 83.06 201 GLY A N 1
ATOM 1545 C CA . GLY A 1 201 ? 8.922 -58.156 -33.25 1 83.06 201 GLY A CA 1
ATOM 1546 C C . GLY A 1 201 ? 7.977 -57.062 -33.75 1 83.06 201 GLY A C 1
ATOM 1547 O O . GLY A 1 201 ? 8.273 -56.375 -34.719 1 83.06 201 GLY A O 1
ATOM 1548 N N . ARG A 1 202 ? 6.93 -56.938 -33 1 86.19 202 ARG A N 1
ATOM 1549 C CA . ARG A 1 202 ? 5.934 -55.969 -33.375 1 86.19 202 ARG A CA 1
ATOM 1550 C C . ARG A 1 202 ? 6.383 -54.562 -32.969 1 86.19 202 ARG A C 1
ATOM 1552 O O . ARG A 1 202 ? 5.941 -53.562 -33.562 1 86.19 202 ARG A O 1
ATOM 1559 N N . LEU A 1 203 ? 7.18 -54.5 -31.984 1 85.12 203 LEU A N 1
ATOM 1560 C CA . LEU A 1 203 ? 7.625 -53.219 -31.453 1 85.12 203 LEU A CA 1
ATOM 1561 C C . LEU A 1 203 ? 8.844 -52.688 -32.219 1 85.12 203 LEU A C 1
ATOM 1563 O O . LEU A 1 203 ? 9.148 -51.5 -32.188 1 85.12 203 LEU A O 1
ATOM 1567 N N . ALA A 1 204 ? 9.656 -53.625 -32.812 1 73.38 204 ALA A N 1
ATOM 1568 C CA . ALA A 1 204 ? 10.914 -53.312 -33.5 1 73.38 204 ALA A CA 1
ATOM 1569 C C . ALA A 1 204 ? 10.703 -52.25 -34.594 1 73.38 204 ALA A C 1
ATOM 1571 O O . ALA A 1 204 ? 9.945 -52.5 -35.531 1 73.38 204 ALA A O 1
ATOM 1572 N N . GLY A 1 205 ? 9.797 -51.469 -34.562 1 61.25 205 GLY A N 1
ATOM 1573 C CA . GLY A 1 205 ? 9.766 -50.438 -35.594 1 61.25 205 GLY A CA 1
ATOM 1574 C C . GLY A 1 205 ? 10.977 -49.531 -35.562 1 61.25 205 GLY A C 1
ATOM 1575 O O . GLY A 1 205 ? 11.742 -49.531 -34.594 1 61.25 205 GLY A O 1
ATOM 1576 N N . LYS A 1 206 ? 11.68 -49 -36.781 1 54.91 206 LYS A N 1
ATOM 1577 C CA . LYS A 1 206 ? 12.93 -48.312 -37.062 1 54.91 206 LYS A CA 1
ATOM 1578 C C . LYS A 1 206 ? 13.078 -47.062 -36.156 1 54.91 206 LYS A C 1
ATOM 1580 O O . LYS A 1 206 ? 12.195 -46.188 -36.156 1 54.91 206 LYS A O 1
ATOM 1585 N N . PRO A 1 207 ? 13.93 -47.281 -35.188 1 54.09 207 PRO A N 1
ATOM 1586 C CA . PRO A 1 207 ? 14.227 -46.031 -34.469 1 54.09 207 PRO A CA 1
ATOM 1587 C C . PRO A 1 207 ? 14.578 -44.875 -35.375 1 54.09 207 PRO A C 1
ATOM 1589 O O . PRO A 1 207 ? 15.156 -45.094 -36.469 1 54.09 207 PRO A O 1
ATOM 1592 N N . ALA A 1 208 ? 13.969 -43.875 -35.406 1 56 208 ALA A N 1
ATOM 1593 C CA . ALA A 1 208 ? 14.344 -42.719 -36.219 1 56 208 ALA A CA 1
ATOM 1594 C C . ALA A 1 208 ? 15.766 -42.281 -35.906 1 56 208 ALA A C 1
ATOM 1596 O O . ALA A 1 208 ? 16.078 -41.938 -34.75 1 56 208 ALA A O 1
ATOM 1597 N N . LYS A 1 209 ? 16.812 -42.812 -36.531 1 58.25 209 LYS A N 1
ATOM 1598 C CA . LYS A 1 209 ? 18.234 -42.562 -36.344 1 58.25 209 LYS A CA 1
ATOM 1599 C C . LYS A 1 209 ? 18.562 -41.094 -36.406 1 58.25 209 LYS A C 1
ATOM 1601 O O . LYS A 1 209 ? 19.703 -40.688 -36.156 1 58.25 209 LYS A O 1
ATOM 1606 N N . GLY A 1 210 ? 17.734 -40.188 -36.781 1 58.97 210 GLY A N 1
ATOM 1607 C CA . GLY A 1 210 ? 18.328 -38.875 -37.094 1 58.97 210 GLY A CA 1
ATOM 1608 C C . GLY A 1 210 ? 18.125 -37.875 -36 1 58.97 210 GLY A C 1
ATOM 1609 O O . GLY A 1 210 ? 17.484 -38.156 -34.969 1 58.97 210 GLY A O 1
ATOM 1610 N N . ARG A 1 211 ? 18.906 -36.75 -36 1 67.44 211 ARG A N 1
ATOM 1611 C CA . ARG A 1 211 ? 18.812 -35.594 -35.094 1 67.44 211 ARG A CA 1
ATOM 1612 C C . ARG A 1 211 ? 17.406 -35 -35.094 1 67.44 211 ARG A C 1
ATOM 1614 O O . ARG A 1 211 ? 16.859 -34.688 -36.125 1 67.44 211 ARG A O 1
ATOM 1621 N N . VAL A 1 212 ? 16.797 -35.25 -34 1 80.06 212 VAL A N 1
ATOM 1622 C CA . VAL A 1 212 ? 15.445 -34.719 -33.875 1 80.06 212 VAL A CA 1
ATOM 1623 C C . VAL A 1 212 ? 15.484 -33.188 -33.844 1 80.06 212 VAL A C 1
ATOM 1625 O O . VAL A 1 212 ? 16.266 -32.594 -33.094 1 80.06 212 VAL A O 1
ATOM 1628 N N . HIS A 1 213 ? 14.781 -32.594 -34.781 1 88.31 213 HIS A N 1
ATOM 1629 C CA . HIS A 1 213 ? 14.672 -31.141 -34.844 1 88.31 213 HIS A CA 1
ATOM 1630 C C . HIS A 1 213 ? 14.164 -30.578 -33.5 1 88.31 213 HIS A C 1
ATOM 1632 O O . HIS A 1 213 ? 13.258 -31.156 -32.906 1 88.31 213 HIS A O 1
ATOM 1638 N N . PRO A 1 214 ? 14.781 -29.531 -32.969 1 90.19 214 PRO A N 1
ATOM 1639 C CA . PRO A 1 214 ? 14.414 -29.016 -31.656 1 90.19 214 PRO A CA 1
ATOM 1640 C C . PRO A 1 214 ? 12.93 -28.688 -31.547 1 90.19 214 PRO A C 1
ATOM 1642 O O . PRO A 1 214 ? 12.328 -28.891 -30.5 1 90.19 214 PRO A O 1
ATOM 1645 N N . ILE A 1 215 ? 12.367 -28.219 -32.562 1 93.94 215 ILE A N 1
ATOM 1646 C CA . ILE A 1 215 ? 10.953 -27.875 -32.562 1 93.94 215 ILE A CA 1
ATOM 1647 C C . ILE A 1 215 ? 10.109 -29.141 -32.406 1 93.94 215 ILE A C 1
ATOM 1649 O O . ILE A 1 215 ? 9.156 -29.172 -31.641 1 93.94 215 ILE A O 1
ATOM 1653 N N . SER A 1 216 ? 10.5 -30.156 -33.156 1 91.81 216 SER A N 1
ATOM 1654 C CA . SER A 1 216 ? 9.781 -31.422 -33.062 1 91.81 216 SER A CA 1
ATOM 1655 C C . SER A 1 216 ? 9.922 -32.062 -31.688 1 91.81 216 SER A C 1
ATOM 1657 O O . SER A 1 216 ? 8.938 -32.562 -31.125 1 91.81 216 SER A O 1
ATOM 1659 N N . ARG A 1 217 ? 11.047 -31.984 -31.219 1 91.94 217 ARG A N 1
ATOM 1660 C CA . ARG A 1 217 ? 11.297 -32.531 -29.875 1 91.94 217 ARG A CA 1
ATOM 1661 C C . ARG A 1 217 ? 10.414 -31.828 -28.844 1 91.94 217 ARG A C 1
ATOM 1663 O O . ARG A 1 217 ? 9.766 -32.5 -28.047 1 91.94 217 ARG A O 1
ATOM 1670 N N . TYR A 1 218 ? 10.445 -30.531 -28.891 1 94.94 218 TYR A N 1
ATOM 1671 C CA . TYR A 1 218 ? 9.695 -29.766 -27.906 1 94.94 218 TYR A CA 1
ATOM 1672 C C . TYR A 1 218 ? 8.195 -30.016 -28.047 1 94.94 218 TYR A C 1
ATOM 1674 O O . TYR A 1 218 ? 7.492 -30.172 -27.047 1 94.94 218 TYR A O 1
ATOM 1682 N N . ALA A 1 219 ? 7.68 -30.062 -29.234 1 95.25 219 ALA A N 1
ATOM 1683 C CA . ALA A 1 219 ? 6.266 -30.344 -29.484 1 95.25 219 ALA A CA 1
ATOM 1684 C C . ALA A 1 219 ? 5.879 -31.719 -28.953 1 95.25 219 ALA A C 1
ATOM 1686 O O . ALA A 1 219 ? 4.828 -31.891 -28.344 1 95.25 219 ALA A O 1
ATOM 1687 N N . ARG A 1 220 ? 6.738 -32.688 -29.172 1 93.06 220 ARG A N 1
ATOM 1688 C CA . ARG A 1 220 ? 6.5 -34.062 -28.703 1 93.06 220 ARG A CA 1
ATOM 1689 C C . ARG A 1 220 ? 6.488 -34.094 -27.172 1 93.06 220 ARG A C 1
ATOM 1691 O O . ARG A 1 220 ? 5.664 -34.781 -26.578 1 93.06 220 ARG A O 1
ATOM 1698 N N . GLU A 1 221 ? 7.395 -33.406 -26.625 1 94.31 221 GLU A N 1
ATOM 1699 C CA . GLU A 1 221 ? 7.457 -33.312 -25.172 1 94.31 221 GLU A CA 1
ATOM 1700 C C . GLU A 1 221 ? 6.156 -32.781 -24.578 1 94.31 221 GLU A C 1
ATOM 1702 O O . GLU A 1 221 ? 5.668 -33.281 -23.562 1 94.31 221 GLU A O 1
ATOM 1707 N N . GLN A 1 222 ? 5.633 -31.719 -25.188 1 97.12 222 GLN A N 1
ATOM 1708 C CA . GLN A 1 222 ? 4.395 -31.125 -24.688 1 97.12 222 GLN A CA 1
ATOM 1709 C C . GLN A 1 222 ? 3.213 -32.062 -24.906 1 97.12 222 GLN A C 1
ATOM 1711 O O . GLN A 1 222 ? 2.346 -32.188 -24.047 1 97.12 222 GLN A O 1
ATOM 1716 N N . ARG A 1 223 ? 3.17 -32.75 -26.094 1 94.94 223 ARG A N 1
ATOM 1717 C CA . ARG A 1 223 ? 2.156 -33.781 -26.328 1 94.94 223 ARG A CA 1
ATOM 1718 C C . ARG A 1 223 ? 2.184 -34.812 -25.219 1 94.94 223 ARG A C 1
ATOM 1720 O O . ARG A 1 223 ? 1.146 -35.156 -24.641 1 94.94 223 ARG A O 1
ATOM 1727 N N . ASP A 1 224 ? 3.367 -35.312 -24.938 1 91.69 224 ASP A N 1
ATOM 1728 C CA . ASP A 1 224 ? 3.525 -36.344 -23.938 1 91.69 224 ASP A CA 1
ATOM 1729 C C . ASP A 1 224 ? 3.084 -35.875 -22.547 1 91.69 224 ASP A C 1
ATOM 1731 O O . ASP A 1 224 ? 2.441 -36.594 -21.797 1 91.69 224 ASP A O 1
ATOM 1735 N N . ALA A 1 225 ? 3.402 -34.656 -22.25 1 95 225 ALA A N 1
ATOM 1736 C CA . ALA A 1 225 ? 3.023 -34.094 -20.953 1 95 225 ALA A CA 1
ATOM 1737 C C . ALA A 1 225 ? 1.506 -33.969 -20.828 1 95 225 ALA A C 1
ATOM 1739 O O . ALA A 1 225 ? 0.947 -34.25 -19.766 1 95 225 ALA A O 1
ATOM 1740 N N . ILE A 1 226 ? 0.835 -33.562 -21.875 1 96.56 226 ILE A N 1
ATOM 1741 C CA . ILE A 1 226 ? -0.619 -33.438 -21.875 1 96.56 226 ILE A CA 1
ATOM 1742 C C . ILE A 1 226 ? -1.241 -34.812 -21.578 1 96.56 226 ILE A C 1
ATOM 1744 O O . ILE A 1 226 ? -2.092 -34.938 -20.703 1 96.56 226 ILE A O 1
ATOM 1748 N N . THR A 1 227 ? -0.785 -35.844 -22.25 1 92.69 227 THR A N 1
ATOM 1749 C CA . THR A 1 227 ? -1.357 -37.156 -22.109 1 92.69 227 THR A CA 1
ATOM 1750 C C . THR A 1 227 ? -0.996 -37.781 -20.766 1 92.69 227 THR A C 1
ATOM 1752 O O . THR A 1 227 ? -1.805 -38.469 -20.156 1 92.69 227 THR A O 1
ATOM 1755 N N . GLU A 1 228 ? 0.211 -37.5 -20.328 1 89.69 228 GLU A N 1
ATOM 1756 C CA . GLU A 1 228 ? 0.686 -38.031 -19.047 1 89.69 228 GLU A CA 1
ATOM 1757 C C . GLU A 1 228 ? -0.134 -37.5 -17.891 1 89.69 228 GLU A C 1
ATOM 1759 O O . GLU A 1 228 ? -0.387 -38.219 -16.906 1 89.69 228 GLU A O 1
ATOM 1764 N N . GLN A 1 229 ? -0.579 -36.312 -17.969 1 94.5 229 GLN A N 1
ATOM 1765 C CA . GLN A 1 229 ? -1.251 -35.656 -16.859 1 94.5 229 GLN A CA 1
ATOM 1766 C C . GLN A 1 229 ? -2.752 -35.938 -16.875 1 94.5 229 GLN A C 1
ATOM 1768 O O . GLN A 1 229 ? -3.449 -35.688 -15.891 1 94.5 229 GLN A O 1
ATOM 1773 N N . ASP A 1 230 ? -3.26 -36.438 -17.953 1 94.12 230 ASP A N 1
ATOM 1774 C CA . ASP A 1 230 ? -4.691 -36.594 -18.203 1 94.12 230 ASP A CA 1
ATOM 1775 C C . ASP A 1 230 ? -5.367 -37.375 -17.078 1 94.12 230 ASP A C 1
ATOM 1777 O O . ASP A 1 230 ? -6.344 -36.906 -16.5 1 94.12 230 ASP A O 1
ATOM 1781 N N . PRO A 1 231 ? -4.891 -38.531 -16.594 1 88.12 231 PRO A N 1
ATOM 1782 C CA . PRO A 1 231 ? -5.617 -39.281 -15.586 1 88.12 231 PRO A CA 1
ATOM 1783 C C . PRO A 1 231 ? -5.766 -38.531 -14.266 1 88.12 231 PRO A C 1
ATOM 1785 O O . PRO A 1 231 ? -6.848 -38.531 -13.68 1 88.12 231 PRO A O 1
ATOM 1788 N N . ALA A 1 232 ? -4.66 -37.969 -13.867 1 90.56 232 ALA A N 1
ATOM 1789 C CA . ALA A 1 232 ? -4.695 -37.219 -12.602 1 90.56 232 ALA A CA 1
ATOM 1790 C C . ALA A 1 232 ? -5.543 -35.969 -12.734 1 90.56 232 ALA A C 1
ATOM 1792 O O . ALA A 1 232 ? -6.219 -35.562 -11.781 1 90.56 232 ALA A O 1
ATOM 1793 N N . ALA A 1 233 ? -5.52 -35.312 -13.891 1 94.69 233 ALA A N 1
ATOM 1794 C CA . ALA A 1 233 ? -6.316 -34.125 -14.125 1 94.69 233 ALA A CA 1
ATOM 1795 C C . ALA A 1 233 ? -7.809 -34.438 -14.078 1 94.69 233 ALA A C 1
ATOM 1797 O O . ALA A 1 233 ? -8.594 -33.625 -13.562 1 94.69 233 ALA A O 1
ATOM 1798 N N . ARG A 1 234 ? -8.188 -35.562 -14.539 1 89.38 234 ARG A N 1
ATOM 1799 C CA . ARG A 1 234 ? -9.578 -36 -14.508 1 89.38 234 ARG A CA 1
ATOM 1800 C C . ARG A 1 234 ? -10.086 -36.094 -13.078 1 89.38 234 ARG A C 1
ATOM 1802 O O . ARG A 1 234 ? -11.273 -35.875 -12.82 1 89.38 234 ARG A O 1
ATOM 1809 N N . ARG A 1 235 ? -9.18 -36.375 -12.227 1 84.94 235 ARG A N 1
ATOM 1810 C CA . ARG A 1 235 ? -9.547 -36.5 -10.82 1 84.94 235 ARG A CA 1
ATOM 1811 C C . ARG A 1 235 ? -9.461 -35.156 -10.109 1 84.94 235 ARG A C 1
ATOM 1813 O O . ARG A 1 235 ? -9.672 -35.062 -8.898 1 84.94 235 ARG A O 1
ATOM 1820 N N . GLY A 1 236 ? -9.039 -34.219 -10.805 1 85.94 236 GLY A N 1
ATOM 1821 C CA . GLY A 1 236 ? -8.992 -32.875 -10.25 1 85.94 236 GLY A CA 1
ATOM 1822 C C . GLY A 1 236 ? -7.715 -32.594 -9.492 1 85.94 236 GLY A C 1
ATOM 1823 O O . GLY A 1 236 ? -7.652 -31.641 -8.703 1 85.94 236 GLY A O 1
ATOM 1824 N N . ASP A 1 237 ? -6.699 -33.344 -9.68 1 92.25 237 ASP A N 1
ATOM 1825 C CA . ASP A 1 237 ? -5.422 -33.094 -9.031 1 92.25 237 ASP A CA 1
ATOM 1826 C C . ASP A 1 237 ? -4.863 -31.719 -9.453 1 92.25 237 ASP A C 1
ATOM 1828 O O . ASP A 1 237 ? -4.609 -31.484 -10.633 1 92.25 237 ASP A O 1
ATOM 1832 N N . PRO A 1 238 ? -4.652 -30.859 -8.492 1 94.12 238 PRO A N 1
ATOM 1833 C CA . PRO A 1 238 ? -4.258 -29.5 -8.844 1 94.12 238 PRO A CA 1
ATOM 1834 C C . PRO A 1 238 ? -2.932 -29.438 -9.594 1 94.12 238 PRO A C 1
ATOM 1836 O O . PRO A 1 238 ? -2.789 -28.656 -10.539 1 94.12 238 PRO A O 1
ATOM 1839 N N . ALA A 1 239 ? -2.018 -30.219 -9.195 1 95.56 239 ALA A N 1
ATOM 1840 C CA . ALA A 1 239 ? -0.711 -30.203 -9.844 1 95.56 239 ALA A CA 1
ATOM 1841 C C . ALA A 1 239 ? -0.813 -30.703 -11.281 1 95.56 239 ALA A C 1
ATOM 1843 O O . ALA A 1 239 ? -0.211 -30.125 -12.195 1 95.56 239 ALA A O 1
ATOM 1844 N N . ALA A 1 240 ? -1.535 -31.766 -11.477 1 95.88 240 ALA A N 1
ATOM 1845 C CA . ALA A 1 240 ? -1.728 -32.312 -12.812 1 95.88 240 ALA A CA 1
ATOM 1846 C C . ALA A 1 240 ? -2.453 -31.328 -13.719 1 95.88 240 ALA A C 1
ATOM 1848 O O . ALA A 1 240 ? -2.084 -31.172 -14.883 1 95.88 240 ALA A O 1
ATOM 1849 N N . VAL A 1 241 ? -3.486 -30.703 -13.18 1 97.44 241 VAL A N 1
ATOM 1850 C CA . VAL A 1 241 ? -4.23 -29.703 -13.938 1 97.44 241 VAL A CA 1
ATOM 1851 C C . VAL A 1 241 ? -3.293 -28.578 -14.375 1 97.44 241 VAL A C 1
ATOM 1853 O O . VAL A 1 241 ? -3.297 -28.188 -15.539 1 97.44 241 VAL A O 1
ATOM 1856 N N . HIS A 1 242 ? -2.529 -28.188 -13.453 1 97.38 242 HIS A N 1
ATOM 1857 C CA . HIS A 1 242 ? -1.587 -27.109 -13.75 1 97.38 242 HIS A CA 1
ATOM 1858 C C . HIS A 1 242 ? -0.584 -27.531 -14.812 1 97.38 242 HIS A C 1
ATOM 1860 O O . HIS A 1 242 ? -0.367 -26.812 -15.789 1 97.38 242 HIS A O 1
ATOM 1866 N N . ARG A 1 243 ? 0.031 -28.625 -14.664 1 97.75 243 ARG A N 1
ATOM 1867 C CA . ARG A 1 243 ? 1.043 -29.109 -15.602 1 97.75 243 ARG A CA 1
ATOM 1868 C C . ARG A 1 243 ? 0.445 -29.344 -16.984 1 97.75 243 ARG A C 1
ATOM 1870 O O . ARG A 1 243 ? 1.072 -29.031 -18 1 97.75 243 ARG A O 1
ATOM 1877 N N . MET A 1 244 ? -0.711 -29.922 -16.984 1 97.88 244 MET A N 1
ATOM 1878 C CA . MET A 1 244 ? -1.397 -30.125 -18.266 1 97.88 244 MET A CA 1
ATOM 1879 C C . MET A 1 244 ? -1.672 -28.797 -18.953 1 97.88 244 MET A C 1
ATOM 1881 O O . MET A 1 244 ? -1.477 -28.656 -20.156 1 97.88 244 MET A O 1
ATOM 1885 N N . ARG A 1 245 ? -2.117 -27.828 -18.188 1 97.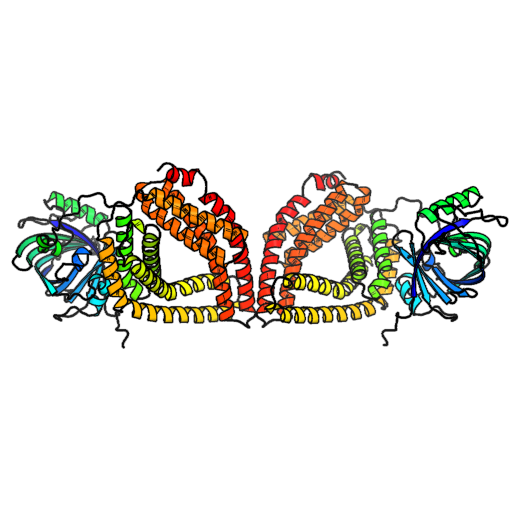88 245 ARG A N 1
ATOM 1886 C CA . ARG A 1 245 ? -2.383 -26.5 -18.734 1 97.88 245 ARG A CA 1
ATOM 1887 C C . ARG A 1 245 ? -1.109 -25.875 -19.297 1 97.88 245 ARG A C 1
ATOM 1889 O O . ARG A 1 245 ? -1.118 -25.312 -20.391 1 97.88 245 ARG A O 1
ATOM 1896 N N . VAL A 1 246 ? -0.06 -25.953 -18.562 1 97.12 246 VAL A N 1
ATOM 1897 C CA . VAL A 1 246 ? 1.212 -25.391 -19 1 97.12 246 VAL A CA 1
ATOM 1898 C C . VAL A 1 246 ? 1.657 -26.047 -20.297 1 97.12 246 VAL A C 1
ATOM 1900 O O . VAL A 1 246 ? 2.053 -25.375 -21.25 1 97.12 246 VAL A O 1
ATOM 1903 N N . ALA A 1 247 ? 1.562 -27.359 -20.344 1 98.12 247 ALA A N 1
ATOM 1904 C CA . ALA A 1 247 ? 1.935 -28.094 -21.547 1 98.12 247 ALA A CA 1
ATOM 1905 C C . ALA A 1 247 ? 1.082 -27.656 -22.734 1 98.12 247 ALA A C 1
ATOM 1907 O O . ALA A 1 247 ? 1.591 -27.5 -23.859 1 98.12 247 ALA A O 1
ATOM 1908 N N . THR A 1 248 ? -0.151 -27.5 -22.5 1 98.31 248 THR A N 1
ATOM 1909 C CA . THR A 1 248 ? -1.088 -27.047 -23.516 1 98.31 248 THR A CA 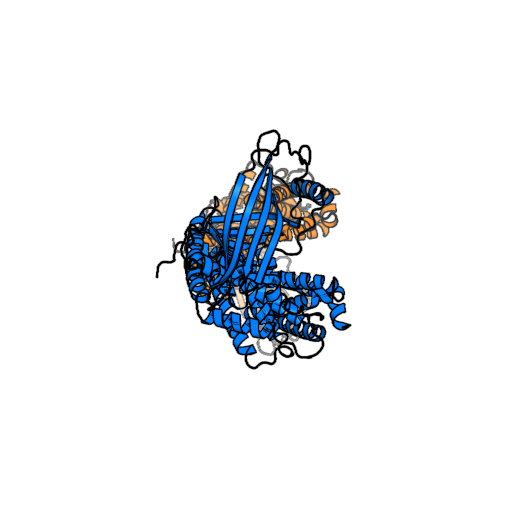1
ATOM 1910 C C . THR A 1 248 ? -0.711 -25.656 -24.031 1 98.31 248 THR A C 1
ATOM 1912 O O . THR A 1 248 ? -0.671 -25.422 -25.234 1 98.31 248 THR A O 1
ATOM 1915 N N . ARG A 1 249 ? -0.407 -24.781 -23.141 1 96.94 249 ARG A N 1
ATOM 1916 C CA . ARG A 1 249 ? -0.04 -23.422 -23.5 1 96.94 249 ARG A CA 1
ATOM 1917 C C . ARG A 1 249 ? 1.3 -23.375 -24.219 1 96.94 249 ARG A C 1
ATOM 1919 O O . ARG A 1 249 ? 1.478 -22.609 -25.172 1 96.94 249 ARG A O 1
ATOM 1926 N N . ARG A 1 250 ? 2.201 -24.188 -23.766 1 97.62 250 ARG A N 1
ATOM 1927 C CA . ARG A 1 250 ? 3.502 -24.281 -24.422 1 97.62 250 ARG A CA 1
ATOM 1928 C C . ARG A 1 250 ? 3.354 -24.75 -25.875 1 97.62 250 ARG A C 1
ATOM 1930 O O . ARG A 1 250 ? 3.977 -24.203 -26.781 1 97.62 250 ARG A O 1
ATOM 1937 N N . LEU A 1 251 ? 2.564 -25.766 -26.047 1 97.69 251 LEU A N 1
ATOM 1938 C CA . LEU A 1 251 ? 2.348 -26.281 -27.391 1 97.69 251 LEU A CA 1
ATOM 1939 C C . LEU A 1 251 ? 1.688 -25.234 -28.281 1 97.69 251 LEU A C 1
ATOM 1941 O O . LEU A 1 251 ? 2.127 -25 -29.406 1 97.69 251 LEU A O 1
ATOM 1945 N N . ARG A 1 252 ? 0.647 -24.594 -27.766 1 97.31 252 ARG A N 1
ATOM 1946 C CA . ARG A 1 252 ? -0.039 -23.547 -28.516 1 97.31 252 ARG A CA 1
ATOM 1947 C C . ARG A 1 252 ? 0.918 -22.422 -28.891 1 97.31 252 ARG A C 1
ATOM 1949 O O . ARG A 1 252 ? 0.925 -21.953 -30.031 1 97.31 252 ARG A O 1
ATOM 1956 N N . SER A 1 253 ? 1.703 -22.016 -27.922 1 96.88 253 SER A N 1
ATOM 1957 C CA . SER A 1 253 ? 2.678 -20.953 -28.141 1 96.88 253 SER A CA 1
ATOM 1958 C C . SER A 1 253 ? 3.705 -21.359 -29.203 1 96.88 253 SER A C 1
ATOM 1960 O O . SER A 1 253 ? 4.129 -20.531 -30.016 1 96.88 253 SER A O 1
ATOM 1962 N N . THR A 1 254 ? 4.137 -22.547 -29.141 1 95.75 254 THR A N 1
ATOM 1963 C CA . THR A 1 254 ? 5.082 -23.078 -30.125 1 95.75 254 THR A CA 1
ATOM 1964 C C . THR A 1 254 ? 4.504 -23.016 -31.531 1 95.75 254 THR A C 1
ATOM 1966 O O . THR A 1 254 ? 5.176 -22.578 -32.469 1 95.75 254 THR A O 1
ATOM 1969 N N . LEU A 1 255 ? 3.248 -23.406 -31.703 1 95.56 255 LEU A N 1
ATOM 1970 C CA . LEU A 1 255 ? 2.59 -23.359 -33 1 95.56 255 LEU A CA 1
ATOM 1971 C C . LEU A 1 255 ? 2.494 -21.922 -33.5 1 95.56 255 LEU A C 1
ATOM 1973 O O . LEU A 1 255 ? 2.598 -21.672 -34.719 1 95.56 255 LEU A O 1
ATOM 1977 N N . LYS A 1 256 ? 2.348 -21.016 -32.594 1 94.75 256 LYS A N 1
ATOM 1978 C CA . LYS A 1 256 ? 2.225 -19.609 -32.969 1 94.75 256 LYS A CA 1
ATOM 1979 C C . LYS A 1 256 ? 3.584 -19.016 -33.312 1 94.75 256 LYS A C 1
ATOM 1981 O O . LYS A 1 256 ? 3.73 -18.344 -34.344 1 94.75 256 LYS A O 1
ATOM 1986 N N . SER A 1 257 ? 4.59 -19.281 -32.5 1 95.5 257 SER A N 1
ATOM 1987 C CA . SER A 1 257 ? 5.906 -18.672 -32.656 1 95.5 257 SER A CA 1
ATOM 1988 C C . SER A 1 257 ? 6.66 -19.281 -33.844 1 95.5 257 SER A C 1
ATOM 1990 O O . SER A 1 257 ? 7.473 -18.594 -34.469 1 95.5 257 SER A O 1
ATOM 1992 N N . PHE A 1 258 ? 6.402 -20.5 -34.156 1 95.44 258 PHE A N 1
ATOM 1993 C CA . PHE A 1 258 ? 7.125 -21.219 -35.188 1 95.44 258 PHE A CA 1
ATOM 1994 C C . PHE A 1 258 ? 6.176 -21.672 -36.281 1 95.44 258 PHE A C 1
ATOM 1996 O O . PHE A 1 258 ? 6.293 -22.797 -36.812 1 95.44 258 PHE A O 1
ATOM 2003 N N . ARG A 1 259 ? 5.316 -20.906 -36.625 1 92.81 259 ARG A N 1
ATOM 2004 C CA . ARG A 1 259 ? 4.254 -21.188 -37.562 1 92.81 259 ARG A CA 1
ATOM 2005 C C . ARG A 1 259 ? 4.828 -21.672 -38.906 1 92.81 259 ARG A C 1
ATOM 2007 O O . ARG A 1 259 ? 4.227 -22.516 -39.594 1 92.81 259 ARG A O 1
ATOM 2014 N N . ARG A 1 260 ? 6.02 -21.234 -39.312 1 93.12 260 ARG A N 1
ATOM 2015 C CA . ARG A 1 260 ? 6.629 -21.594 -40.594 1 93.12 260 ARG A CA 1
ATOM 2016 C C . ARG A 1 260 ? 6.988 -23.078 -40.625 1 93.12 260 ARG A C 1
ATOM 2018 O O . ARG A 1 260 ? 7.078 -23.672 -41.688 1 93.12 260 ARG A O 1
ATOM 2025 N N . TRP A 1 261 ? 7.184 -23.625 -39.469 1 93.69 261 TRP A N 1
ATOM 2026 C CA . TRP A 1 261 ? 7.535 -25.047 -39.406 1 93.69 261 TRP A CA 1
ATOM 2027 C C . TRP A 1 261 ? 6.285 -25.906 -39.312 1 93.69 261 TRP A C 1
ATOM 2029 O O . TRP A 1 261 ? 6.371 -27.141 -39.406 1 93.69 261 TRP A O 1
ATOM 2039 N N . PHE A 1 262 ? 5.141 -25.266 -39.156 1 92.56 262 PHE A N 1
ATOM 2040 C CA . PHE A 1 262 ? 3.859 -25.953 -39.094 1 92.56 262 PHE A CA 1
ATOM 2041 C C . PHE A 1 262 ? 2.9 -25.391 -40.125 1 92.56 262 PHE A C 1
ATOM 2043 O O . PHE A 1 262 ? 1.837 -24.875 -39.781 1 92.56 262 PHE A O 1
ATOM 2050 N N . PRO A 1 263 ? 3.184 -25.562 -41.406 1 85 263 PRO A N 1
ATOM 2051 C CA . PRO A 1 263 ? 2.445 -24.875 -42.469 1 85 263 PRO A CA 1
ATOM 2052 C C . PRO A 1 263 ? 1.082 -25.5 -42.75 1 85 263 PRO A C 1
ATOM 2054 O O . PRO A 1 263 ? 0.285 -24.938 -43.5 1 85 263 PRO A O 1
ATOM 2057 N N . GLY A 1 264 ? 0.615 -26.469 -42.188 1 84.56 264 GLY A N 1
ATOM 2058 C CA . GLY A 1 264 ? -0.634 -27.141 -42.531 1 84.56 264 GLY A CA 1
ATOM 2059 C C . GLY A 1 264 ? -1.857 -26.281 -42.25 1 84.56 264 GLY A C 1
ATOM 2060 O O . GLY A 1 264 ? -1.875 -25.484 -41.344 1 84.56 264 GLY A O 1
ATOM 2061 N N . PRO A 1 265 ? -2.803 -26.359 -43.031 1 84.88 265 PRO A N 1
ATOM 2062 C CA . PRO A 1 265 ? -4.02 -25.562 -42.906 1 84.88 265 PRO A CA 1
ATOM 2063 C C . PRO A 1 265 ? -4.754 -25.812 -41.594 1 84.88 265 PRO A C 1
ATOM 2065 O O . PRO A 1 265 ? -5.578 -24.984 -41.188 1 84.88 265 PRO A O 1
ATOM 2068 N N . ASP A 1 266 ? -4.418 -26.812 -40.938 1 88.94 266 ASP A N 1
ATOM 2069 C CA . ASP A 1 266 ? -5.152 -27.188 -39.719 1 88.94 266 ASP A CA 1
ATOM 2070 C C . ASP A 1 266 ? -4.496 -26.609 -38.469 1 88.94 266 ASP A C 1
ATOM 2072 O O . ASP A 1 266 ? -5.055 -26.688 -37.375 1 88.94 266 ASP A O 1
ATOM 2076 N N . THR A 1 267 ? -3.391 -26.016 -38.688 1 91.44 267 THR A N 1
ATOM 2077 C CA . THR A 1 267 ? -2.619 -25.531 -37.531 1 91.44 267 THR A CA 1
ATOM 2078 C C . THR A 1 267 ? -3.395 -24.469 -36.781 1 91.44 267 THR A C 1
ATOM 2080 O O . THR A 1 267 ? -3.479 -24.531 -35.531 1 91.44 267 THR A O 1
ATOM 2083 N N . PRO A 1 268 ? -4.059 -23.547 -37.469 1 92.62 268 PRO A N 1
ATOM 2084 C CA . PRO A 1 268 ? -4.824 -22.547 -36.688 1 92.62 268 PRO A CA 1
ATOM 2085 C C . PRO A 1 268 ? -5.965 -23.172 -35.906 1 92.62 268 PRO A C 1
ATOM 2087 O O . PRO A 1 268 ? -6.207 -22.797 -34.75 1 92.62 268 PRO A O 1
ATOM 2090 N N . ALA A 1 269 ? -6.629 -24.062 -36.5 1 94.75 269 ALA A N 1
ATOM 2091 C CA . ALA A 1 269 ? -7.723 -24.734 -35.812 1 94.75 269 ALA A CA 1
ATOM 2092 C C . ALA A 1 269 ? -7.215 -25.516 -34.594 1 94.75 269 ALA A C 1
ATOM 2094 O O . ALA A 1 269 ? -7.883 -25.578 -33.562 1 94.75 269 ALA A O 1
ATOM 2095 N N . LEU A 1 270 ? -6.094 -26.125 -34.75 1 96.19 270 LEU A N 1
ATOM 2096 C CA . LEU A 1 270 ? -5.469 -26.812 -33.625 1 96.19 270 LEU A CA 1
ATOM 2097 C C . LEU A 1 270 ? -5.152 -25.859 -32.5 1 96.19 270 LEU A C 1
ATOM 2099 O O . LEU A 1 270 ? -5.359 -26.172 -31.328 1 96.19 270 LEU A O 1
ATOM 2103 N N . GLY A 1 271 ? -4.719 -24.672 -32.875 1 96.75 271 GLY A N 1
ATOM 2104 C CA . GLY A 1 271 ? -4.461 -23.641 -31.906 1 96.75 271 GLY A CA 1
ATOM 2105 C C . GLY A 1 271 ? -5.695 -23.25 -31.109 1 96.75 271 GLY A C 1
ATOM 2106 O O . GLY A 1 271 ? -5.629 -23.047 -29.891 1 96.75 271 GLY A O 1
ATOM 2107 N N . GLU A 1 272 ? -6.734 -23.156 -31.75 1 97 272 GLU A N 1
ATOM 2108 C CA . GLU A 1 272 ? -7.992 -22.797 -31.109 1 97 272 GLU A CA 1
ATOM 2109 C C . GLU A 1 272 ? -8.453 -23.891 -30.141 1 97 272 GLU A C 1
ATOM 2111 O O . GLU A 1 272 ? -8.961 -23.578 -29.062 1 97 272 GLU A O 1
ATOM 2116 N N . ASP A 1 273 ? -8.273 -25.094 -30.562 1 97.81 273 ASP A N 1
ATOM 2117 C CA . ASP A 1 273 ? -8.648 -26.188 -29.688 1 97.81 273 ASP A CA 1
ATOM 2118 C C . ASP A 1 273 ? -7.734 -26.266 -28.469 1 97.81 273 ASP A C 1
ATOM 2120 O O . ASP A 1 273 ? -8.18 -26.609 -27.375 1 97.81 273 ASP A O 1
ATOM 2124 N N . LEU A 1 274 ? -6.5 -25.969 -28.688 1 98.25 274 LEU A N 1
ATOM 2125 C CA . LEU A 1 274 ? -5.578 -25.906 -27.562 1 98.25 274 LEU A CA 1
ATOM 2126 C C . LEU A 1 274 ? -5.953 -24.766 -26.625 1 98.25 274 LEU A C 1
ATOM 2128 O O . LEU A 1 274 ? -5.844 -24.906 -25.406 1 98.25 274 LEU A O 1
ATOM 2132 N N . ARG A 1 275 ? -6.418 -23.688 -27.156 1 97.75 275 ARG A N 1
ATOM 2133 C CA . ARG A 1 275 ? -6.91 -22.578 -26.344 1 97.75 275 ARG A CA 1
ATOM 2134 C C . ARG A 1 275 ? -8.125 -23 -25.531 1 97.75 275 ARG A C 1
ATOM 2136 O O . ARG A 1 275 ? -8.234 -22.656 -24.344 1 97.75 275 ARG A O 1
ATOM 2143 N N . TRP A 1 276 ? -9 -23.656 -26.203 1 98.12 276 TRP A N 1
ATOM 2144 C CA . TRP A 1 276 ? -10.18 -24.188 -25.531 1 98.12 276 TRP A CA 1
ATOM 2145 C C . TRP A 1 276 ? -9.781 -25.078 -24.359 1 98.12 276 TRP A C 1
ATOM 2147 O O . TRP A 1 276 ? -10.281 -24.906 -23.25 1 98.12 276 TRP A O 1
ATOM 2157 N N . LEU A 1 277 ? -8.867 -26.047 -24.547 1 98.25 277 LEU A N 1
ATOM 2158 C CA . LEU A 1 277 ? -8.445 -26.953 -23.5 1 98.25 277 LEU A CA 1
ATOM 2159 C C . LEU A 1 277 ? -7.785 -26.203 -22.344 1 98.25 277 LEU A C 1
ATOM 2161 O O . LEU A 1 277 ? -8.07 -26.469 -21.172 1 98.25 277 LEU A O 1
ATOM 2165 N N . ALA A 1 278 ? -6.945 -25.25 -22.688 1 98.06 278 ALA A N 1
ATOM 2166 C CA . ALA A 1 278 ? -6.297 -24.422 -21.656 1 98.06 278 ALA A CA 1
ATOM 2167 C C . ALA A 1 278 ? -7.332 -23.672 -20.828 1 98.06 278 ALA A C 1
ATOM 2169 O O . ALA A 1 278 ? -7.16 -23.5 -19.609 1 98.06 278 ALA A O 1
ATOM 2170 N N . GLY A 1 279 ? -8.367 -23.203 -21.5 1 97.94 279 GLY A N 1
ATOM 2171 C CA . GLY A 1 279 ? -9.438 -22.5 -20.812 1 97.94 279 GLY A CA 1
ATOM 2172 C C . GLY A 1 279 ? -10.172 -23.359 -19.797 1 97.94 279 GLY A C 1
ATOM 2173 O O . GLY A 1 279 ? -10.422 -22.938 -18.672 1 97.94 279 GLY A O 1
ATOM 2174 N N . VAL A 1 280 ? -10.445 -24.562 -20.266 1 97.75 280 VAL A N 1
ATOM 2175 C CA . VAL A 1 280 ? -11.156 -25.469 -19.375 1 97.75 280 VAL A CA 1
ATOM 2176 C C . VAL A 1 280 ? -10.258 -25.844 -18.188 1 97.75 280 VAL A C 1
ATOM 2178 O O . VAL A 1 280 ? -10.734 -25.938 -17.062 1 97.75 280 VAL A O 1
ATOM 2181 N N . LEU A 1 281 ? -9.023 -26.094 -18.422 1 98.25 281 LEU A N 1
ATOM 2182 C CA . LEU A 1 281 ? -8.07 -26.375 -17.344 1 98.25 281 LEU A CA 1
ATOM 2183 C C . LEU A 1 281 ? -7.918 -25.156 -16.422 1 98.25 281 LEU A C 1
ATOM 2185 O O . LEU A 1 281 ? -7.824 -25.312 -15.203 1 98.25 281 LEU A O 1
ATOM 2189 N N . GLY A 1 282 ? -7.969 -24 -16.984 1 97.62 282 GLY A N 1
ATOM 2190 C CA . GLY A 1 282 ? -7.855 -22.766 -16.234 1 97.62 282 GLY A CA 1
ATOM 2191 C C . GLY A 1 282 ? -9.023 -22.531 -15.297 1 97.62 282 GLY A C 1
ATOM 2192 O O . GLY A 1 282 ? -8.852 -21.938 -14.227 1 97.62 282 GLY A O 1
ATOM 2193 N N . ALA A 1 283 ? -10.188 -22.984 -15.68 1 96.81 283 ALA A N 1
ATOM 2194 C CA . ALA A 1 283 ? -11.391 -22.812 -14.867 1 96.81 283 ALA A CA 1
ATOM 2195 C C . ALA A 1 283 ? -11.258 -23.531 -13.531 1 96.81 283 ALA A C 1
ATOM 2197 O O . ALA A 1 283 ? -11.945 -23.188 -12.562 1 96.81 283 ALA A O 1
ATOM 2198 N N . VAL A 1 284 ? -10.367 -24.5 -13.484 1 97.06 284 VAL A N 1
ATOM 2199 C CA . VAL A 1 284 ? -10.094 -25.203 -12.234 1 97.06 284 VAL A CA 1
ATOM 2200 C C . VAL A 1 284 ? -8.914 -24.547 -11.523 1 97.06 284 VAL A C 1
ATOM 2202 O O . VAL A 1 284 ? -9 -24.203 -10.336 1 97.06 284 VAL A O 1
ATOM 2205 N N . ARG A 1 285 ? -7.859 -24.266 -12.234 1 96.5 285 ARG A N 1
ATOM 2206 C CA . ARG A 1 285 ? -6.582 -23.812 -11.68 1 96.5 285 ARG A CA 1
ATOM 2207 C C . ARG A 1 285 ? -6.68 -22.391 -11.156 1 96.5 285 ARG A C 1
ATOM 2209 O O . ARG A 1 285 ? -6.148 -22.078 -10.094 1 96.5 285 ARG A O 1
ATOM 2216 N N . ASP A 1 286 ? -7.312 -21.516 -11.812 1 96.25 286 ASP A N 1
ATOM 2217 C CA . ASP A 1 286 ? -7.27 -20.078 -11.531 1 96.25 286 ASP A CA 1
ATOM 2218 C C . ASP A 1 286 ? -7.91 -19.766 -10.18 1 96.25 286 ASP A C 1
ATOM 2220 O O . ASP A 1 286 ? -7.309 -19.094 -9.344 1 96.25 286 ASP A O 1
ATOM 2224 N N . PRO A 1 287 ? -9.109 -20.297 -9.93 1 96.88 287 PRO A N 1
ATOM 2225 C CA . PRO A 1 287 ? -9.688 -20.031 -8.609 1 96.88 287 PRO A CA 1
ATOM 2226 C C . PRO A 1 287 ? -8.867 -20.641 -7.473 1 96.88 287 PRO A C 1
ATOM 2228 O O . PRO A 1 287 ? -8.828 -20.094 -6.371 1 96.88 287 PRO A O 1
ATOM 2231 N N . GLN A 1 288 ? -8.234 -21.781 -7.742 1 95.31 288 GLN A N 1
ATOM 2232 C CA . GLN A 1 288 ? -7.395 -22.406 -6.723 1 95.31 288 GLN A CA 1
ATOM 2233 C C . GLN A 1 288 ? -6.234 -21.5 -6.336 1 95.31 288 GLN A C 1
ATOM 2235 O O . GLN A 1 288 ? -5.953 -21.297 -5.152 1 95.31 288 GLN A O 1
ATOM 2240 N N . VAL A 1 289 ? -5.594 -20.969 -7.312 1 94.25 289 VAL A N 1
ATOM 2241 C CA . VAL A 1 289 ? -4.457 -20.078 -7.086 1 94.25 289 VAL A CA 1
ATOM 2242 C C . VAL A 1 289 ? -4.926 -18.812 -6.391 1 94.25 289 VAL A C 1
ATOM 2244 O O . VAL A 1 289 ? -4.277 -18.328 -5.457 1 94.25 289 VAL A O 1
ATOM 2247 N N . LEU A 1 290 ? -6.023 -18.297 -6.824 1 96 290 LEU A N 1
ATOM 2248 C CA . LEU A 1 290 ? -6.582 -17.078 -6.25 1 96 290 LEU A CA 1
ATOM 2249 C C . LEU A 1 290 ? -6.934 -17.281 -4.781 1 96 290 LEU A C 1
ATOM 2251 O O . LEU A 1 290 ? -6.672 -16.406 -3.947 1 96 290 LEU A O 1
ATOM 2255 N N . GLU A 1 291 ? -7.566 -18.391 -4.469 1 95.5 291 GLU A N 1
ATOM 2256 C CA . GLU A 1 291 ? -7.918 -18.719 -3.092 1 95.5 291 GLU A CA 1
ATOM 2257 C C . GLU A 1 291 ? -6.688 -18.719 -2.189 1 95.5 291 GLU A C 1
ATOM 2259 O O . GLU A 1 291 ? -6.695 -18.094 -1.127 1 95.5 291 GLU A O 1
ATOM 2264 N N . GLY A 1 292 ? -5.668 -19.438 -2.662 1 93.62 292 GLY A N 1
ATOM 2265 C CA . GLY A 1 292 ? -4.434 -19.469 -1.895 1 93.62 292 GLY A CA 1
ATOM 2266 C C . GLY A 1 292 ? -3.867 -18.078 -1.627 1 93.62 292 GLY A C 1
ATOM 2267 O O . GLY A 1 292 ? -3.482 -17.766 -0.498 1 93.62 292 GLY A O 1
ATOM 2268 N N . LYS A 1 293 ? -3.863 -17.266 -2.617 1 92.88 293 LYS A N 1
ATOM 2269 C CA . LYS A 1 293 ? -3.312 -15.914 -2.516 1 92.88 293 LYS A CA 1
ATOM 2270 C C . LYS A 1 293 ? -4.133 -15.055 -1.553 1 92.88 293 LYS A C 1
ATOM 2272 O O . LYS A 1 293 ? -3.574 -14.398 -0.672 1 92.88 293 LYS A O 1
ATOM 2277 N N . LEU A 1 294 ? -5.434 -15.039 -1.668 1 94.19 294 LEU A N 1
ATOM 2278 C CA . LEU A 1 294 ? -6.309 -14.188 -0.872 1 94.19 294 LEU A CA 1
ATOM 2279 C C . LEU A 1 294 ? -6.332 -14.641 0.584 1 94.19 294 LEU A C 1
ATOM 2281 O O . LEU A 1 294 ? -6.297 -13.812 1.497 1 94.19 294 LEU A O 1
ATOM 2285 N N . LEU A 1 295 ? -6.301 -15.922 0.799 1 92.94 295 LEU A N 1
ATOM 2286 C CA . LEU A 1 295 ? -6.391 -16.422 2.166 1 92.94 295 LEU A CA 1
ATOM 2287 C C . LEU A 1 295 ? -5.059 -16.266 2.889 1 92.94 295 LEU A C 1
ATOM 2289 O O . LEU A 1 295 ? -5.023 -16.047 4.102 1 92.94 295 LEU A O 1
ATOM 2293 N N . SER A 1 296 ? -3.969 -16.453 2.162 1 88.44 296 SER A N 1
ATOM 2294 C CA . SER A 1 296 ? -2.664 -16.203 2.768 1 88.44 296 SER A CA 1
ATOM 2295 C C . SER A 1 296 ? -2.562 -14.781 3.297 1 88.44 296 SER A C 1
ATOM 2297 O O . SER A 1 296 ? -1.948 -14.539 4.34 1 88.44 296 SER A O 1
ATOM 2299 N N . GLY A 1 297 ? -3.137 -13.867 2.648 1 81.25 297 GLY A N 1
ATOM 2300 C CA . GLY A 1 297 ? -3.133 -12.469 3.07 1 81.25 297 GLY A CA 1
ATOM 2301 C C . GLY A 1 297 ? -3.955 -12.227 4.32 1 81.25 297 GLY A C 1
ATOM 2302 O O . GLY A 1 297 ? -3.764 -11.219 5.008 1 81.25 297 GLY A O 1
ATOM 2303 N N . LEU A 1 298 ? -4.875 -13.125 4.641 1 87.75 298 LEU A N 1
ATOM 2304 C CA . LEU A 1 298 ? -5.789 -12.961 5.766 1 87.75 298 LEU A CA 1
ATOM 2305 C C . LEU A 1 298 ? -5.18 -13.523 7.047 1 87.75 298 LEU A C 1
ATOM 2307 O O . LEU A 1 298 ? -5.625 -13.188 8.148 1 87.75 298 LEU A O 1
ATOM 2311 N N . ALA A 1 299 ? -4.238 -14.383 6.918 1 78.06 299 ALA A N 1
ATOM 2312 C CA . ALA A 1 299 ? -3.672 -15.062 8.078 1 78.06 299 ALA A CA 1
ATOM 2313 C C . ALA A 1 299 ? -3.186 -14.062 9.117 1 78.06 299 ALA A C 1
ATOM 2315 O O . ALA A 1 299 ? -3.34 -14.281 10.32 1 78.06 299 ALA A O 1
ATOM 2316 N N . ASP A 1 300 ? -2.771 -12.875 8.68 1 77.94 300 ASP A N 1
ATOM 2317 C CA . ASP A 1 300 ? -2.211 -11.898 9.602 1 77.94 300 ASP A CA 1
ATOM 2318 C C . ASP A 1 300 ? -3.176 -10.734 9.828 1 77.94 300 ASP A C 1
ATOM 2320 O O . ASP A 1 300 ? -2.805 -9.719 10.422 1 77.94 300 ASP A O 1
ATOM 2324 N N . SER A 1 301 ? -4.52 -10.703 9.398 1 86.06 301 SER A N 1
ATOM 2325 C CA . SER A 1 301 ? -5.422 -9.555 9.414 1 86.06 301 SER A CA 1
ATOM 2326 C C . SER A 1 301 ? -6.266 -9.531 10.688 1 86.06 301 SER A C 1
ATOM 2328 O O . SER A 1 301 ? -6.891 -8.516 11 1 86.06 301 SER A O 1
ATOM 2330 N N . GLY A 1 302 ? -6.289 -10.633 11.555 1 86.06 302 GLY A N 1
ATOM 2331 C CA . GLY A 1 302 ? -7.051 -10.633 12.789 1 86.06 302 GLY A CA 1
ATOM 2332 C C . GLY A 1 302 ? -8.398 -11.312 12.664 1 86.06 302 GLY A C 1
ATOM 2333 O O . GLY A 1 302 ? -8.82 -11.672 11.555 1 86.06 302 GLY A O 1
ATOM 2334 N N . PRO A 1 303 ? -9.141 -11.398 13.734 1 91.5 303 PRO A N 1
ATOM 2335 C CA . PRO A 1 303 ? -10.391 -12.164 13.773 1 91.5 303 PRO A CA 1
ATOM 2336 C C . PRO A 1 303 ? -11.523 -11.477 13.008 1 91.5 303 PRO A C 1
ATOM 2338 O O . PRO A 1 303 ? -12.469 -12.133 12.578 1 91.5 303 PRO A O 1
ATOM 2341 N N . GLU A 1 304 ? -11.445 -10.219 12.805 1 92.12 304 GLU A N 1
ATOM 2342 C CA . GLU A 1 304 ? -12.508 -9.469 12.133 1 92.12 304 GLU A CA 1
ATOM 2343 C C . GLU A 1 304 ? -12.617 -9.867 10.664 1 92.12 304 GLU A C 1
ATOM 2345 O O . GLU A 1 304 ? -13.625 -9.578 10.016 1 92.12 304 GLU A O 1
ATOM 2350 N N . PHE A 1 305 ? -11.664 -10.555 10.109 1 95.25 305 PHE A N 1
ATOM 2351 C CA . PHE A 1 305 ? -11.672 -10.922 8.703 1 95.25 305 PHE A CA 1
ATOM 2352 C C . PHE A 1 305 ? -12.086 -12.375 8.516 1 95.25 305 PHE A C 1
ATOM 2354 O O . PHE A 1 305 ? -12.125 -12.883 7.395 1 95.25 305 PHE A O 1
ATOM 2361 N N . GLU A 1 306 ? -12.383 -13.094 9.578 1 94.38 306 GLU A N 1
ATOM 2362 C CA . GLU A 1 306 ? -12.711 -14.516 9.516 1 94.38 306 GLU A CA 1
ATOM 2363 C C . GLU A 1 306 ? -13.922 -14.758 8.625 1 94.38 306 GLU A C 1
ATOM 2365 O O . GLU A 1 306 ? -13.914 -15.672 7.793 1 94.38 306 GLU A O 1
ATOM 2370 N N . ALA A 1 307 ? -14.961 -13.953 8.82 1 95 307 ALA A N 1
ATOM 2371 C CA . ALA A 1 307 ? -16.172 -14.117 8.023 1 95 307 ALA A CA 1
ATOM 2372 C C . ALA A 1 307 ? -15.891 -13.891 6.539 1 95 307 ALA A C 1
ATOM 2374 O O . ALA A 1 307 ? -16.406 -14.617 5.684 1 95 307 ALA A O 1
ATOM 2375 N N . ALA A 1 308 ? -15.156 -12.875 6.199 1 95.44 308 ALA A N 1
ATOM 2376 C CA . ALA A 1 308 ? -14.781 -12.609 4.816 1 95.44 308 ALA A CA 1
ATOM 2377 C C . ALA A 1 308 ? -13.992 -13.766 4.227 1 95.44 308 ALA A C 1
ATOM 2379 O O . ALA A 1 308 ? -14.219 -14.172 3.084 1 95.44 308 ALA A O 1
ATOM 2380 N N . GLY A 1 309 ? -13.031 -14.297 5.055 1 96.56 309 GLY A N 1
ATOM 2381 C CA . GLY A 1 309 ? -12.258 -15.445 4.617 1 96.56 309 GLY A CA 1
ATOM 2382 C C . GLY A 1 309 ? -13.117 -16.656 4.281 1 96.56 309 GLY A C 1
ATOM 2383 O O . GLY A 1 309 ? -12.883 -17.328 3.275 1 96.56 309 GLY A O 1
ATOM 2384 N N . GLN A 1 310 ? -14.094 -16.875 5.09 1 96.88 310 GLN A N 1
ATOM 2385 C CA . GLN A 1 310 ? -15 -18 4.855 1 96.88 310 GLN A CA 1
ATOM 2386 C C . GLN A 1 310 ? -15.805 -17.797 3.576 1 96.88 310 GLN A C 1
ATOM 2388 O O . GLN A 1 310 ? -16.016 -18.734 2.814 1 96.88 310 GLN A O 1
ATOM 2393 N N . ARG A 1 311 ? -16.234 -16.625 3.363 1 97.25 311 ARG A N 1
ATOM 2394 C CA . ARG A 1 311 ? -17.016 -16.312 2.164 1 97.25 311 ARG A CA 1
ATOM 2395 C C . ARG A 1 311 ? -16.156 -16.469 0.909 1 97.25 311 ARG A C 1
ATOM 2397 O O . ARG A 1 311 ? -16.625 -16.984 -0.108 1 97.25 311 ARG A O 1
ATOM 2404 N N . ILE A 1 312 ? -14.922 -16.016 0.951 1 97.62 312 ILE A N 1
ATOM 2405 C CA . ILE A 1 312 ? -13.984 -16.156 -0.161 1 97.62 312 ILE A CA 1
ATOM 2406 C C . ILE A 1 312 ? -13.758 -17.641 -0.46 1 97.62 312 ILE A C 1
ATOM 2408 O O . ILE A 1 312 ? -13.859 -18.062 -1.611 1 97.62 312 ILE A O 1
ATOM 2412 N N . ARG A 1 313 ? -13.484 -18.391 0.616 1 97.19 313 ARG A N 1
ATOM 2413 C CA . ARG A 1 313 ? -13.258 -19.812 0.464 1 97.19 313 ARG A CA 1
ATOM 2414 C C . ARG A 1 313 ? -14.453 -20.5 -0.182 1 97.19 313 ARG A C 1
ATOM 2416 O O . ARG A 1 313 ? -14.305 -21.25 -1.152 1 97.19 313 ARG A O 1
ATOM 2423 N N . ALA A 1 314 ? -15.617 -20.203 0.333 1 98 314 ALA A N 1
ATOM 2424 C CA . ALA A 1 314 ? -16.828 -20.844 -0.172 1 98 314 ALA A CA 1
ATOM 2425 C C . ALA A 1 314 ? -17.062 -20.5 -1.643 1 98 314 ALA A C 1
ATOM 2427 O O . ALA A 1 314 ? -17.375 -21.375 -2.449 1 98 314 ALA A O 1
ATOM 2428 N N . ALA A 1 315 ? -16.875 -19.266 -2.006 1 98.12 315 ALA A N 1
ATOM 2429 C CA . ALA A 1 315 ? -17.109 -18.812 -3.377 1 98.12 315 ALA A CA 1
ATOM 2430 C C . ALA A 1 315 ? -16.109 -19.453 -4.336 1 98.12 315 ALA A C 1
ATOM 2432 O O . ALA A 1 315 ? -16.484 -19.922 -5.418 1 98.12 315 ALA A O 1
ATOM 2433 N N . LEU A 1 316 ? -14.859 -19.484 -3.992 1 97.88 316 LEU A N 1
ATOM 2434 C CA . LEU A 1 316 ? -13.82 -19.984 -4.891 1 97.88 316 LEU A CA 1
ATOM 2435 C C . LEU A 1 316 ? -13.844 -21.5 -4.965 1 97.88 316 LEU A C 1
ATOM 2437 O O . LEU A 1 316 ? -13.555 -22.078 -6.016 1 97.88 316 LEU A O 1
ATOM 2441 N N . GLU A 1 317 ? -14.227 -22.141 -3.842 1 97.38 317 GLU A N 1
ATOM 2442 C CA . GLU A 1 317 ? -14.391 -23.594 -3.883 1 97.38 317 GLU A CA 1
ATOM 2443 C C . GLU A 1 317 ? -15.547 -24 -4.793 1 97.38 317 GLU A C 1
ATOM 2445 O O . GLU A 1 317 ? -15.492 -25.016 -5.473 1 97.38 317 GLU A O 1
ATOM 2450 N N . GLN A 1 318 ? -16.562 -23.172 -4.738 1 98.06 318 GLN A N 1
ATOM 2451 C CA . GLN A 1 318 ? -17.672 -23.422 -5.648 1 98.06 318 GLN A CA 1
ATOM 2452 C C . GLN A 1 318 ? -17.234 -23.266 -7.105 1 98.06 318 GLN A C 1
ATOM 2454 O O . GLN A 1 318 ? -17.625 -24.062 -7.961 1 98.06 318 GLN A O 1
ATOM 2459 N N . ARG A 1 319 ? -16.406 -22.328 -7.414 1 97.44 319 ARG A N 1
ATOM 2460 C CA . ARG A 1 319 ? -15.883 -22.141 -8.758 1 97.44 319 ARG A CA 1
ATOM 2461 C C . ARG A 1 319 ? -15.008 -23.312 -9.18 1 97.44 319 ARG A C 1
ATOM 2463 O O . ARG A 1 319 ? -15.078 -23.766 -10.32 1 97.44 319 ARG A O 1
ATOM 2470 N N . VAL A 1 320 ? -14.211 -23.797 -8.266 1 97.19 320 VAL A N 1
ATOM 2471 C CA . VAL A 1 320 ? -13.352 -24.953 -8.539 1 97.19 320 VAL A CA 1
ATOM 2472 C C . VAL A 1 320 ? -14.203 -26.172 -8.844 1 97.19 320 VAL A C 1
ATOM 2474 O O . VAL A 1 320 ? -13.93 -26.906 -9.797 1 97.19 320 VAL A O 1
ATOM 2477 N N . ALA A 1 321 ? -15.25 -26.375 -8.016 1 97.06 321 ALA A N 1
ATOM 2478 C CA . ALA A 1 321 ? -16.141 -27.516 -8.219 1 97.06 321 ALA A CA 1
ATOM 2479 C C . ALA A 1 321 ? -16.797 -27.469 -9.594 1 97.06 321 ALA A C 1
ATOM 2481 O O . ALA A 1 321 ? -16.844 -28.484 -10.297 1 97.06 321 ALA A O 1
ATOM 2482 N N . LYS A 1 322 ? -17.25 -26.328 -9.93 1 97.19 322 LYS A N 1
ATOM 2483 C CA . LYS A 1 322 ? -17.844 -26.141 -11.25 1 97.19 322 LYS A CA 1
ATOM 2484 C C . LYS A 1 322 ? -16.828 -26.375 -12.352 1 97.19 322 LYS A C 1
ATOM 2486 O O . LYS A 1 322 ? -17.125 -27.016 -13.359 1 97.19 322 LYS A O 1
ATOM 2491 N N . GLY A 1 323 ? -15.656 -25.859 -12.164 1 97.25 323 GLY A N 1
ATOM 2492 C CA . GLY A 1 323 ? -14.57 -26.062 -13.117 1 97.25 323 GLY A CA 1
ATOM 2493 C C . GLY A 1 323 ? -14.195 -27.531 -13.273 1 97.25 323 GLY A C 1
ATOM 2494 O O . GLY A 1 323 ? -13.914 -27.984 -14.391 1 97.25 323 GLY A O 1
ATOM 2495 N N . ARG A 1 324 ? -14.18 -28.234 -12.227 1 96.94 324 ARG A N 1
ATOM 2496 C CA . ARG A 1 324 ? -13.852 -29.656 -12.258 1 96.94 324 ARG A CA 1
ATOM 2497 C C . ARG A 1 324 ? -14.891 -30.438 -13.055 1 96.94 324 ARG A C 1
ATOM 2499 O O . ARG A 1 324 ? -14.547 -31.344 -13.812 1 96.94 324 ARG A O 1
ATOM 2506 N N . GLU A 1 325 ? -16.125 -30.078 -12.867 1 96.31 325 GLU A N 1
ATOM 2507 C CA . GLU A 1 325 ? -17.188 -30.719 -13.633 1 96.31 325 GLU A CA 1
ATOM 2508 C C . GLU A 1 325 ? -17.016 -30.453 -15.133 1 96.31 325 GLU A C 1
ATOM 2510 O O . GLU A 1 325 ? -17.141 -31.359 -15.945 1 96.31 325 GLU A O 1
ATOM 2515 N N . GLU A 1 326 ? -16.75 -29.25 -15.414 1 96.88 326 GLU A N 1
ATOM 2516 C CA . GLU A 1 326 ? -16.562 -28.875 -16.812 1 96.88 326 GLU A CA 1
ATOM 2517 C C . GLU A 1 326 ? -15.328 -29.562 -17.406 1 96.88 326 GLU A C 1
ATOM 2519 O O . GLU A 1 326 ? -15.344 -29.969 -18.562 1 96.88 326 GLU A O 1
ATOM 2524 N N . LEU A 1 327 ? -14.297 -29.656 -16.625 1 97.31 327 LEU A N 1
ATOM 2525 C CA . LEU A 1 327 ? -13.07 -30.297 -17.094 1 97.31 327 LEU A CA 1
ATOM 2526 C C . LEU A 1 327 ? -13.305 -31.781 -17.359 1 97.31 327 LEU A C 1
ATOM 2528 O O . LEU A 1 327 ? -12.891 -32.281 -18.406 1 97.31 327 LEU A O 1
ATOM 2532 N N . ALA A 1 328 ? -13.945 -32.438 -16.453 1 93.5 328 ALA A N 1
ATOM 2533 C CA . ALA A 1 328 ? -14.258 -33.875 -16.641 1 93.5 328 ALA A CA 1
ATOM 2534 C C . ALA A 1 328 ? -15.062 -34.094 -17.906 1 93.5 328 ALA A C 1
ATOM 2536 O O . ALA A 1 328 ? -14.75 -34.969 -18.703 1 93.5 328 ALA A O 1
ATOM 2537 N N . ALA A 1 329 ? -16.078 -33.25 -18.078 1 95.25 329 ALA A N 1
ATOM 2538 C CA . ALA A 1 329 ? -16.906 -33.344 -19.281 1 95.25 329 ALA A CA 1
ATOM 2539 C C . ALA A 1 329 ? -16.078 -33.094 -20.547 1 95.25 329 ALA A C 1
ATOM 2541 O O . ALA A 1 329 ? -16.25 -33.781 -21.547 1 95.25 329 ALA A O 1
ATOM 2542 N N . ALA A 1 330 ? -15.234 -32.125 -20.516 1 97.06 330 ALA A N 1
ATOM 2543 C CA . ALA A 1 330 ? -14.391 -31.797 -21.656 1 97.06 330 ALA A CA 1
ATOM 2544 C C . ALA A 1 330 ? -13.445 -32.938 -22 1 97.06 330 ALA A C 1
ATOM 2546 O O . ALA A 1 330 ? -13.305 -33.312 -23.172 1 97.06 330 ALA A O 1
ATOM 2547 N N . LEU A 1 331 ? -12.805 -33.594 -21.016 1 95.38 331 LEU A N 1
ATOM 2548 C CA . LEU A 1 331 ? -11.836 -34.656 -21.234 1 95.38 331 LEU A CA 1
ATOM 2549 C C . LEU A 1 331 ? -12.523 -35.938 -21.688 1 95.38 331 LEU A C 1
ATOM 2551 O O . LEU A 1 331 ? -11.883 -36.844 -22.234 1 95.38 331 LEU A O 1
ATOM 2555 N N . ASP A 1 332 ? -13.812 -35.969 -21.469 1 91.56 332 ASP A N 1
ATOM 2556 C CA . ASP A 1 332 ? -14.586 -37.125 -21.922 1 91.56 332 ASP A CA 1
ATOM 2557 C C . ASP A 1 332 ? -15.18 -36.875 -23.312 1 91.56 332 ASP A C 1
ATOM 2559 O O . ASP A 1 332 ? -15.773 -37.781 -23.906 1 91.56 332 ASP A O 1
ATOM 2563 N N . SER A 1 333 ? -14.992 -35.75 -23.812 1 95.19 333 SER A N 1
ATOM 2564 C CA . SER A 1 333 ? -15.656 -35.375 -25.062 1 95.19 333 SER A CA 1
ATOM 2565 C C . SER A 1 333 ? -14.898 -35.906 -26.281 1 95.19 333 SER A C 1
ATOM 2567 O O . SER A 1 333 ? -13.703 -36.188 -26.188 1 95.19 333 SER A O 1
ATOM 2569 N N . ASP A 1 334 ? -15.57 -35.906 -27.359 1 94.81 334 ASP A N 1
ATOM 2570 C CA . ASP A 1 334 ? -14.961 -36.281 -28.641 1 94.81 334 ASP A CA 1
ATOM 2571 C C . ASP A 1 334 ? -14.008 -35.156 -29.109 1 94.81 334 ASP A C 1
ATOM 2573 O O . ASP A 1 334 ? -13 -35.438 -29.766 1 94.81 334 ASP A O 1
ATOM 2577 N N . ARG A 1 335 ? -14.344 -34.031 -28.781 1 96.25 335 ARG A N 1
ATOM 2578 C CA . ARG A 1 335 ? -13.5 -32.906 -29.156 1 96.25 335 ARG A CA 1
ATOM 2579 C C . ARG A 1 335 ? -12.086 -33.062 -28.609 1 96.25 335 ARG A C 1
ATOM 2581 O O . ARG A 1 335 ? -11.102 -32.812 -29.312 1 96.25 335 ARG A O 1
ATOM 2588 N N . TYR A 1 336 ? -12.062 -33.5 -27.391 1 97.5 336 TYR A N 1
ATOM 2589 C CA . TYR A 1 336 ? -10.766 -33.719 -26.75 1 97.5 336 TYR A CA 1
ATOM 2590 C C . TYR A 1 336 ? -10 -34.844 -27.406 1 97.5 336 TYR A C 1
ATOM 2592 O O . TYR A 1 336 ? -8.812 -34.719 -27.719 1 97.5 336 TYR A O 1
ATOM 2600 N N . LEU A 1 337 ? -10.625 -35.906 -27.688 1 95.19 337 LEU A N 1
ATOM 2601 C CA . LEU A 1 337 ? -9.961 -37.031 -28.344 1 95.19 337 LEU A CA 1
ATOM 2602 C C . LEU A 1 337 ? -9.508 -36.656 -29.75 1 95.19 337 LEU A C 1
ATOM 2604 O O . LEU A 1 337 ? -8.414 -37.031 -30.172 1 95.19 337 LEU A O 1
ATOM 2608 N N . ASP A 1 338 ? -10.328 -35.906 -30.469 1 96.44 338 ASP A N 1
ATOM 2609 C CA . ASP A 1 338 ? -9.945 -35.406 -31.781 1 96.44 338 ASP A CA 1
ATOM 2610 C C . ASP A 1 338 ? -8.711 -34.531 -31.703 1 96.44 338 ASP A C 1
ATOM 2612 O O . ASP A 1 338 ? -7.832 -34.594 -32.562 1 96.44 338 ASP A O 1
ATOM 2616 N N . LEU A 1 339 ? -8.734 -33.719 -30.719 1 97.62 339 LEU A N 1
ATOM 2617 C CA . LEU A 1 339 ? -7.586 -32.844 -30.5 1 97.62 339 LEU A CA 1
ATOM 2618 C C . LEU A 1 339 ? -6.309 -33.656 -30.328 1 97.62 339 LEU A C 1
ATOM 2620 O O . LEU A 1 339 ? -5.281 -33.344 -30.938 1 97.62 339 LEU A O 1
ATOM 2624 N N . LEU A 1 340 ? -6.32 -34.688 -29.516 1 96.5 340 LEU A N 1
ATOM 2625 C CA . LEU A 1 340 ? -5.152 -35.531 -29.266 1 96.5 340 LEU A CA 1
ATOM 2626 C C . LEU A 1 340 ? -4.688 -36.188 -30.562 1 96.5 340 LEU A C 1
ATOM 2628 O O . LEU A 1 340 ? -3.484 -36.281 -30.828 1 96.5 340 LEU A O 1
ATOM 2632 N N . ASP A 1 341 ? -5.629 -36.625 -31.359 1 94.25 341 ASP A N 1
ATOM 2633 C CA . ASP A 1 341 ? -5.281 -37.219 -32.625 1 94.25 341 ASP A CA 1
ATOM 2634 C C . ASP A 1 341 ? -4.57 -36.188 -33.531 1 94.25 341 ASP A C 1
ATOM 2636 O O . ASP A 1 341 ? -3.58 -36.531 -34.188 1 94.25 341 ASP A O 1
ATOM 2640 N N . ARG A 1 342 ? -5.086 -35.062 -33.594 1 95.38 342 ARG A N 1
ATOM 2641 C CA . ARG A 1 342 ? -4.504 -34 -34.406 1 95.38 342 ARG A CA 1
ATOM 2642 C C . ARG A 1 342 ? -3.119 -33.625 -33.906 1 95.38 342 ARG A C 1
ATOM 2644 O O . ARG A 1 342 ? -2.227 -33.312 -34.688 1 95.38 342 ARG A O 1
ATOM 2651 N N . ILE A 1 343 ? -2.945 -33.625 -32.594 1 95.88 343 ILE A N 1
ATOM 2652 C CA . ILE A 1 343 ? -1.628 -33.344 -32.031 1 95.88 343 ILE A CA 1
ATOM 2653 C C . ILE A 1 343 ? -0.643 -34.438 -32.469 1 95.88 343 ILE A C 1
ATOM 2655 O O . ILE A 1 343 ? 0.477 -34.125 -32.906 1 95.88 343 ILE A O 1
ATOM 2659 N N . ASP A 1 344 ? -1.036 -35.656 -32.438 1 91.88 344 ASP A N 1
ATOM 2660 C CA . ASP A 1 344 ? -0.189 -36.75 -32.875 1 91.88 344 ASP A CA 1
ATOM 2661 C C . ASP A 1 344 ? 0.228 -36.594 -34.344 1 91.88 344 ASP A C 1
ATOM 2663 O O . ASP A 1 344 ? 1.407 -36.719 -34.656 1 91.88 344 ASP A O 1
ATOM 2667 N N . ALA A 1 345 ? -0.768 -36.312 -35.125 1 90.94 345 ALA A N 1
ATOM 2668 C CA . ALA A 1 345 ? -0.504 -36.125 -36.562 1 90.94 345 ALA A CA 1
ATOM 2669 C C . ALA A 1 345 ? 0.498 -35 -36.812 1 90.94 345 ALA A C 1
ATOM 2671 O O . ALA A 1 345 ? 1.374 -35.125 -37.656 1 90.94 345 ALA A O 1
ATOM 2672 N N . LEU A 1 346 ? 0.351 -34.031 -36.031 1 91 346 LEU A N 1
ATOM 2673 C CA . LEU A 1 346 ? 1.222 -32.844 -36.188 1 91 346 LEU A CA 1
ATOM 2674 C C . LEU A 1 346 ? 2.648 -33.188 -35.781 1 91 346 LEU A C 1
ATOM 2676 O O . LEU A 1 346 ? 3.6 -32.906 -36.5 1 91 346 LEU A O 1
ATOM 2680 N N . VAL A 1 347 ? 2.812 -33.844 -34.594 1 88.62 347 VAL A N 1
ATOM 2681 C CA . VAL A 1 347 ? 4.129 -34 -34 1 88.62 347 VAL A CA 1
ATOM 2682 C C . VAL A 1 347 ? 4.883 -35.125 -34.719 1 88.62 347 VAL A C 1
ATOM 2684 O O . VAL A 1 347 ? 6.117 -35.125 -34.75 1 88.62 347 VAL A O 1
ATOM 2687 N N . ASP A 1 348 ? 4.184 -35.969 -35.312 1 83.69 348 ASP A N 1
ATOM 2688 C CA . ASP A 1 348 ? 4.812 -37.125 -35.969 1 83.69 348 ASP A CA 1
ATOM 2689 C C . ASP A 1 348 ? 5.117 -36.781 -37.438 1 83.69 348 ASP A C 1
ATOM 2691 O O . ASP A 1 348 ? 5.797 -37.562 -38.125 1 83.69 348 ASP A O 1
ATOM 2695 N N . SER A 1 349 ? 4.695 -35.656 -37.844 1 86.25 349 SER A N 1
ATOM 2696 C CA . SER A 1 349 ? 4.98 -35.25 -39.219 1 86.25 349 SER A CA 1
ATOM 2697 C C . SER A 1 349 ? 6.355 -34.594 -39.344 1 86.25 349 SER A C 1
ATOM 2699 O O . SER A 1 349 ? 6.77 -33.844 -38.438 1 86.25 349 SER A O 1
ATOM 2701 N N . PRO A 1 350 ? 7.086 -34.938 -40.406 1 86.38 350 PRO A N 1
ATOM 2702 C CA . PRO A 1 350 ? 8.375 -34.25 -40.625 1 86.38 350 PRO A CA 1
ATOM 2703 C C . PRO A 1 350 ? 8.234 -32.75 -40.812 1 86.38 350 PRO A C 1
ATOM 2705 O O . PRO A 1 350 ? 7.273 -32.281 -41.438 1 86.38 350 PRO A O 1
ATOM 2708 N N . LEU A 1 351 ? 9.18 -32.094 -40.219 1 88.56 351 LEU A N 1
ATOM 2709 C CA . LEU A 1 351 ? 9.148 -30.641 -40.312 1 88.56 351 LEU A CA 1
ATOM 2710 C C . LEU A 1 351 ? 9.844 -30.172 -41.562 1 88.56 351 LEU A C 1
ATOM 2712 O O . LEU A 1 351 ? 10.867 -30.719 -41.969 1 88.56 351 LEU A O 1
ATOM 2716 N N . PRO A 1 352 ? 9.289 -29.172 -42.156 1 88.81 352 PRO A N 1
ATOM 2717 C CA . PRO A 1 352 ? 9.992 -28.562 -43.281 1 88.81 352 PRO A CA 1
ATOM 2718 C C . PRO A 1 352 ? 11.203 -27.734 -42.844 1 88.81 352 PRO A C 1
ATOM 2720 O O . PRO A 1 352 ? 11.352 -27.422 -41.656 1 88.81 352 PRO A O 1
ATOM 2723 N N . ASP A 1 353 ? 12.086 -27.562 -43.781 1 85.69 353 ASP A N 1
ATOM 2724 C CA . ASP A 1 353 ? 13.18 -26.625 -43.531 1 85.69 353 ASP A CA 1
ATOM 2725 C C . ASP A 1 353 ? 12.695 -25.172 -43.625 1 85.69 353 ASP A C 1
ATOM 2727 O O . ASP A 1 353 ? 12.422 -24.672 -44.719 1 85.69 353 ASP A O 1
ATOM 2731 N N . ALA A 1 354 ? 12.539 -24.609 -42.562 1 87.75 354 ALA A N 1
ATOM 2732 C CA . ALA A 1 354 ? 11.977 -23.266 -42.531 1 87.75 354 ALA A CA 1
ATOM 2733 C C . ALA A 1 354 ? 12.969 -22.25 -41.938 1 87.75 354 ALA A C 1
ATOM 2735 O O . ALA A 1 354 ? 12.586 -21.172 -41.531 1 87.75 354 ALA A O 1
ATOM 2736 N N . GLY A 1 355 ? 14.242 -22.656 -41.812 1 87.81 355 GLY A N 1
ATOM 2737 C CA . GLY A 1 355 ? 15.242 -21.703 -41.344 1 87.81 355 GLY A CA 1
ATOM 2738 C C . GLY A 1 355 ? 15.836 -22.062 -40 1 87.81 355 GLY A C 1
ATOM 2739 O O . GLY A 1 355 ? 15.828 -23.234 -39.594 1 87.81 355 GLY A O 1
ATOM 2740 N N . ASP A 1 356 ? 16.344 -20.938 -39.344 1 88.25 356 ASP A N 1
ATOM 2741 C CA . ASP A 1 356 ? 17.047 -21.078 -38.094 1 88.25 356 ASP A CA 1
ATOM 2742 C C . ASP A 1 356 ? 16.109 -20.781 -36.906 1 88.25 356 ASP A C 1
ATOM 2744 O O . ASP A 1 356 ? 15.664 -19.641 -36.75 1 88.25 356 ASP A O 1
ATOM 2748 N N . PRO A 1 357 ? 15.812 -21.75 -36.094 1 90.31 357 PRO A N 1
ATOM 2749 C CA . PRO A 1 357 ? 14.938 -21.516 -34.938 1 90.31 357 PRO A CA 1
ATOM 2750 C C . PRO A 1 357 ? 15.438 -20.375 -34.031 1 90.31 357 PRO A C 1
ATOM 2752 O O . PRO A 1 357 ? 14.633 -19.641 -33.469 1 90.31 357 PRO A O 1
ATOM 2755 N N . ALA A 1 358 ? 16.75 -20.172 -33.938 1 89.69 358 ALA A N 1
ATOM 2756 C CA . ALA A 1 358 ? 17.328 -19.141 -33.094 1 89.69 358 ALA A CA 1
ATOM 2757 C C . ALA A 1 358 ? 16.953 -17.75 -33.594 1 89.69 358 ALA A C 1
ATOM 2759 O O . ALA A 1 358 ? 16.703 -16.828 -32.812 1 89.69 358 ALA A O 1
ATOM 2760 N N . LYS A 1 359 ? 17 -17.578 -34.875 1 92.06 359 LYS A N 1
ATOM 2761 C CA . LYS A 1 359 ? 16.594 -16.312 -35.469 1 92.06 359 LYS A CA 1
ATOM 2762 C C . LYS A 1 359 ? 15.133 -16 -35.156 1 92.06 359 LYS A C 1
ATOM 2764 O O . LYS A 1 359 ? 14.773 -14.844 -34.906 1 92.06 359 LYS A O 1
ATOM 2769 N N . GLN A 1 360 ? 14.359 -17.047 -35.219 1 93.62 360 GLN A N 1
ATOM 2770 C CA . GLN A 1 360 ? 12.945 -16.875 -34.938 1 93.62 360 GLN A CA 1
ATOM 2771 C C . GLN A 1 360 ? 12.734 -16.5 -33.469 1 93.62 360 GLN A C 1
ATOM 2773 O O . GLN A 1 360 ? 11.891 -15.672 -33.156 1 93.62 360 GLN A O 1
ATOM 2778 N N . VAL A 1 361 ? 13.492 -17.062 -32.594 1 94.19 361 VAL A N 1
ATOM 2779 C CA . VAL A 1 361 ? 13.414 -16.766 -31.156 1 94.19 361 VAL A CA 1
ATOM 2780 C C . VAL A 1 361 ? 13.766 -15.297 -30.922 1 94.19 361 VAL A C 1
ATOM 2782 O O . VAL A 1 361 ? 13.102 -14.617 -30.141 1 94.19 361 VAL A O 1
ATOM 2785 N N . ARG A 1 362 ? 14.781 -14.773 -31.594 1 93.06 362 ARG A N 1
ATOM 2786 C CA . ARG A 1 362 ? 15.172 -13.375 -31.484 1 93.06 362 ARG A CA 1
ATOM 2787 C C . ARG A 1 362 ? 14.039 -12.453 -31.906 1 93.06 362 ARG A C 1
ATOM 2789 O O . ARG A 1 362 ? 13.805 -11.414 -31.281 1 93.06 362 ARG A O 1
ATOM 2796 N N . LYS A 1 363 ? 13.383 -12.891 -32.906 1 94.62 363 LYS A N 1
ATOM 2797 C CA . LYS A 1 363 ? 12.281 -12.086 -33.406 1 94.62 363 LYS A CA 1
ATOM 2798 C C . LYS A 1 363 ? 11.125 -12.039 -32.406 1 94.62 363 LYS A C 1
ATOM 2800 O O . LYS A 1 363 ? 10.562 -10.977 -32.156 1 94.62 363 LYS A O 1
ATOM 2805 N N . VAL A 1 364 ? 10.812 -13.195 -31.828 1 95.5 364 VAL A N 1
ATOM 2806 C CA . VAL A 1 364 ? 9.727 -13.281 -30.875 1 95.5 364 VAL A CA 1
ATOM 2807 C C . VAL A 1 364 ? 10.062 -12.477 -29.625 1 95.5 364 VAL A C 1
ATOM 2809 O O . VAL A 1 364 ? 9.219 -11.75 -29.094 1 95.5 364 VAL A O 1
ATOM 2812 N N . LEU A 1 365 ? 11.305 -12.516 -29.203 1 94.56 365 LEU A N 1
ATOM 2813 C CA . LEU A 1 365 ? 11.766 -11.773 -28.031 1 94.56 365 LEU A CA 1
ATOM 2814 C C . LEU A 1 365 ? 11.719 -10.273 -28.297 1 94.56 365 LEU A C 1
ATOM 2816 O O . LEU A 1 365 ? 11.305 -9.5 -27.422 1 94.56 365 LEU A O 1
ATOM 2820 N N . GLY A 1 366 ? 12.148 -9.883 -29.453 1 94.75 366 GLY A N 1
ATOM 2821 C CA . GLY A 1 366 ? 12.094 -8.477 -29.828 1 94.75 366 GLY A CA 1
ATOM 2822 C C . GLY A 1 366 ? 10.688 -7.906 -29.812 1 94.75 366 GLY A C 1
ATOM 2823 O O . GLY A 1 366 ? 10.477 -6.785 -29.344 1 94.75 366 GLY A O 1
ATOM 2824 N N . LYS A 1 367 ? 9.742 -8.672 -30.297 1 95.12 367 LYS A N 1
ATOM 2825 C CA . LYS A 1 367 ? 8.352 -8.242 -30.297 1 95.12 367 LYS A CA 1
ATOM 2826 C C . LYS A 1 367 ? 7.828 -8.109 -28.859 1 95.12 367 LYS A C 1
ATOM 2828 O O . LYS A 1 367 ? 7.09 -7.172 -28.547 1 95.12 367 LYS A O 1
ATOM 2833 N N . ALA A 1 368 ? 8.234 -9.023 -27.984 1 94.88 368 ALA A N 1
ATOM 2834 C CA . ALA A 1 368 ? 7.844 -8.969 -26.578 1 94.88 368 ALA A CA 1
ATOM 2835 C C . ALA A 1 368 ? 8.406 -7.719 -25.906 1 94.88 368 ALA A C 1
ATOM 2837 O O . ALA A 1 368 ? 7.707 -7.047 -25.141 1 94.88 368 ALA A O 1
ATOM 2838 N N . ASP A 1 369 ? 9.602 -7.367 -26.25 1 94.75 369 ASP A N 1
ATOM 2839 C CA . ASP A 1 369 ? 10.258 -6.184 -25.703 1 94.75 369 ASP A CA 1
ATOM 2840 C C . ASP A 1 369 ? 9.508 -4.91 -26.094 1 94.75 369 ASP A C 1
ATOM 2842 O O . ASP A 1 369 ? 9.227 -4.066 -25.234 1 94.75 369 ASP A O 1
ATOM 2846 N N . ARG A 1 370 ? 9.164 -4.832 -27.297 1 94.19 370 ARG A N 1
ATOM 2847 C CA . ARG A 1 370 ? 8.484 -3.639 -27.797 1 94.19 370 ARG A CA 1
ATOM 2848 C C . ARG A 1 370 ? 7.109 -3.492 -27.156 1 94.19 370 ARG A C 1
ATOM 2850 O O . ARG A 1 370 ? 6.703 -2.387 -26.781 1 94.19 370 ARG A O 1
ATOM 2857 N N . ARG A 1 371 ? 6.453 -4.59 -27.016 1 93.25 371 ARG A N 1
ATOM 2858 C CA . ARG A 1 371 ? 5.125 -4.559 -26.406 1 93.25 371 ARG A CA 1
ATOM 2859 C C . ARG A 1 371 ? 5.199 -4.141 -24.938 1 93.25 371 ARG A C 1
ATOM 2861 O O . ARG A 1 371 ? 4.371 -3.355 -24.469 1 93.25 371 ARG A O 1
ATOM 2868 N N . LEU A 1 372 ? 6.16 -4.617 -24.25 1 92.56 372 LEU A N 1
ATOM 2869 C CA . LEU A 1 372 ? 6.312 -4.27 -22.844 1 92.56 372 LEU A CA 1
ATOM 2870 C C . LEU A 1 372 ? 6.68 -2.799 -22.688 1 92.56 372 LEU A C 1
ATOM 2872 O O . LEU A 1 372 ? 6.145 -2.115 -21.797 1 92.56 372 LEU A O 1
ATOM 2876 N N . ASP A 1 373 ? 7.539 -2.363 -23.516 1 93.06 373 ASP A N 1
ATOM 2877 C CA . ASP A 1 373 ? 7.926 -0.957 -23.469 1 93.06 373 ASP A CA 1
ATOM 2878 C C . ASP A 1 373 ? 6.719 -0.048 -23.688 1 93.06 373 ASP A C 1
ATOM 2880 O O . ASP A 1 373 ? 6.531 0.934 -22.969 1 93.06 373 ASP A O 1
ATOM 2884 N N . ALA A 1 374 ? 5.883 -0.421 -24.594 1 91.81 374 ALA A N 1
ATOM 2885 C CA . ALA A 1 374 ? 4.676 0.347 -24.875 1 91.81 374 ALA A CA 1
ATOM 2886 C C . ALA A 1 374 ? 3.703 0.3 -23.703 1 91.81 374 ALA A C 1
ATOM 2888 O O . ALA A 1 374 ? 3.092 1.313 -23.359 1 91.81 374 ALA A O 1
ATOM 2889 N N . ALA A 1 375 ? 3.621 -0.841 -23.141 1 90.81 375 ALA A N 1
ATOM 2890 C CA . ALA A 1 375 ? 2.695 -1.019 -22.016 1 90.81 375 ALA A CA 1
ATOM 2891 C C . ALA A 1 375 ? 3.145 -0.216 -20.812 1 90.81 375 ALA A C 1
ATOM 2893 O O . ALA A 1 375 ? 2.324 0.404 -20.125 1 90.81 375 ALA A O 1
ATOM 2894 N N . LEU A 1 376 ? 4.387 -0.186 -20.531 1 87.62 376 LEU A N 1
ATOM 2895 C CA . LEU A 1 376 ? 4.93 0.539 -19.391 1 87.62 376 LEU A CA 1
ATOM 2896 C C . LEU A 1 376 ? 4.797 2.045 -19.578 1 87.62 376 LEU A C 1
ATOM 2898 O O . LEU A 1 376 ? 4.57 2.785 -18.625 1 87.62 376 LEU A O 1
ATOM 2902 N N . ALA A 1 377 ? 4.918 2.477 -20.75 1 86.5 377 ALA A N 1
ATOM 2903 C CA . ALA A 1 377 ? 4.773 3.896 -21.047 1 86.5 377 ALA A CA 1
ATOM 2904 C C . ALA A 1 377 ? 3.32 4.34 -20.922 1 86.5 377 ALA A C 1
ATOM 2906 O O . ALA A 1 377 ? 3.041 5.445 -20.453 1 86.5 377 ALA A O 1
ATOM 2907 N N . GLY A 1 378 ? 2.447 3.512 -21.25 1 83 378 GLY A N 1
ATOM 2908 C CA . GLY A 1 378 ? 1.033 3.85 -21.234 1 83 378 GLY A CA 1
ATOM 2909 C C . GLY A 1 378 ? 0.395 3.684 -19.875 1 83 378 GLY A C 1
ATOM 2910 O O . GLY A 1 378 ? -0.587 4.355 -19.547 1 83 378 GLY A O 1
ATOM 2911 N N . GLY A 1 379 ? 0.868 2.754 -19.203 1 75.25 379 GLY A N 1
ATOM 2912 C CA . GLY A 1 379 ? 0.393 2.541 -17.844 1 75.25 379 GLY A CA 1
ATOM 2913 C C . GLY A 1 379 ? -0.974 1.887 -17.781 1 75.25 379 GLY A C 1
ATOM 2914 O O . GLY A 1 379 ? -1.685 2.008 -16.781 1 75.25 379 GLY A O 1
ATOM 2915 N N . VAL A 1 380 ? -1.474 1.258 -18.828 1 76.38 380 VAL A N 1
ATOM 2916 C CA . VAL A 1 380 ? -2.789 0.629 -18.891 1 76.38 380 VAL A CA 1
ATOM 2917 C C . VAL A 1 380 ? -2.662 -0.862 -18.578 1 76.38 380 VAL A C 1
ATOM 2919 O O . VAL A 1 380 ? -1.845 -1.558 -19.188 1 76.38 380 VAL A O 1
ATOM 2922 N N . ASP A 1 381 ? -3.49 -1.386 -17.734 1 80 381 ASP A N 1
ATOM 2923 C CA . ASP A 1 381 ? -3.418 -2.76 -17.25 1 80 381 ASP A CA 1
ATOM 2924 C C . ASP A 1 381 ? -3.6 -3.756 -18.391 1 80 381 ASP A C 1
ATOM 2926 O O . ASP A 1 381 ? -2.924 -4.785 -18.438 1 80 381 ASP A O 1
ATOM 2930 N N . GLU A 1 382 ? -4.457 -3.436 -19.25 1 84.31 382 GLU A N 1
ATOM 2931 C CA . GLU A 1 382 ? -4.723 -4.348 -20.359 1 84.31 382 GLU A CA 1
ATOM 2932 C C . GLU A 1 382 ? -3.49 -4.531 -21.234 1 84.31 382 GLU A C 1
ATOM 2934 O O . GLU A 1 382 ? -3.227 -5.629 -21.734 1 84.31 382 GLU A O 1
ATOM 2939 N N . GLU A 1 383 ? -2.773 -3.471 -21.375 1 87.81 383 GLU A N 1
ATOM 2940 C CA . GLU A 1 383 ? -1.558 -3.533 -22.172 1 87.81 383 GLU A CA 1
ATOM 2941 C C . GLU A 1 383 ? -0.467 -4.332 -21.469 1 87.81 383 GLU A C 1
ATOM 2943 O O . GLU A 1 383 ? 0.297 -5.055 -22.109 1 87.81 383 GLU A O 1
ATOM 2948 N N . LEU A 1 384 ? -0.443 -4.203 -20.266 1 88.81 384 LEU A N 1
ATOM 2949 C CA . LEU A 1 384 ? 0.53 -4.965 -19.484 1 88.81 384 LEU A CA 1
ATOM 2950 C C . LEU A 1 384 ? 0.221 -6.457 -19.547 1 88.81 384 LEU A C 1
ATOM 2952 O O . LEU A 1 384 ? 1.136 -7.281 -19.609 1 88.81 384 LEU A O 1
ATOM 2956 N N . HIS A 1 385 ? -1.004 -6.746 -19.547 1 90.69 385 HIS A N 1
ATOM 2957 C CA . HIS A 1 385 ? -1.424 -8.141 -19.656 1 90.69 385 HIS A CA 1
ATOM 2958 C C . HIS A 1 385 ? -1.011 -8.734 -21 1 90.69 385 HIS A C 1
ATOM 2960 O O . HIS A 1 385 ? -0.526 -9.867 -21.062 1 90.69 385 HIS A O 1
ATOM 2966 N N . ALA A 1 386 ? -1.207 -7.98 -22.016 1 91.38 386 ALA A N 1
ATOM 2967 C CA . ALA A 1 386 ? -0.802 -8.414 -23.344 1 91.38 386 ALA A CA 1
ATOM 2968 C C . ALA A 1 386 ? 0.711 -8.602 -23.422 1 91.38 386 ALA A C 1
ATOM 2970 O O . ALA A 1 386 ? 1.193 -9.555 -24.047 1 91.38 386 ALA A O 1
ATOM 2971 N N . ALA A 1 387 ? 1.365 -7.684 -22.844 1 91.12 387 ALA A N 1
ATOM 2972 C CA . ALA A 1 387 ? 2.822 -7.785 -22.812 1 91.12 387 ALA A CA 1
ATOM 2973 C C . ALA A 1 387 ? 3.264 -9.039 -22.062 1 91.12 387 ALA A C 1
ATOM 2975 O O . ALA A 1 387 ? 4.199 -9.719 -22.484 1 91.12 387 ALA A O 1
ATOM 2976 N N . ARG A 1 388 ? 2.615 -9.383 -21 1 91.94 388 ARG A N 1
ATOM 2977 C CA . ARG A 1 388 ? 2.92 -10.586 -20.234 1 91.94 388 ARG A CA 1
ATOM 2978 C C . ARG A 1 388 ? 2.752 -11.836 -21.094 1 91.94 388 ARG A C 1
ATOM 2980 O O . ARG A 1 388 ? 3.605 -12.727 -21.062 1 91.94 388 ARG A O 1
ATOM 2987 N N . LYS A 1 389 ? 1.723 -11.875 -21.812 1 92.81 389 LYS A N 1
ATOM 2988 C CA . LYS A 1 389 ? 1.465 -13.023 -22.672 1 92.81 389 LYS A CA 1
ATOM 2989 C C . LYS A 1 389 ? 2.568 -13.188 -23.703 1 92.81 389 LYS A C 1
ATOM 2991 O O . LYS A 1 389 ? 3.006 -14.305 -23.984 1 92.81 389 LYS A O 1
ATOM 2996 N N . LYS A 1 390 ? 2.941 -12.086 -24.234 1 92.88 390 LYS A N 1
ATOM 2997 C CA . LYS A 1 390 ? 3.992 -12.125 -25.25 1 92.88 390 LYS A CA 1
ATOM 2998 C C . LYS A 1 390 ? 5.32 -12.57 -24.641 1 92.88 390 LYS A C 1
ATOM 3000 O O . LYS A 1 390 ? 6.102 -13.273 -25.281 1 92.88 390 LYS A O 1
ATOM 3005 N N . TYR A 1 391 ? 5.605 -12.195 -23.516 1 93.12 391 TYR A N 1
ATOM 3006 C CA . TYR A 1 391 ? 6.852 -12.602 -22.875 1 93.12 391 TYR A CA 1
ATOM 3007 C C . TYR A 1 391 ? 6.82 -14.078 -22.5 1 93.12 391 TYR A C 1
ATOM 3009 O O . TYR A 1 391 ? 7.848 -14.758 -22.547 1 93.12 391 TYR A O 1
ATOM 3017 N N . LYS A 1 392 ? 5.695 -14.539 -22.094 1 94.62 392 LYS A N 1
ATOM 3018 C CA . LYS A 1 392 ? 5.562 -15.977 -21.875 1 94.62 392 LYS A CA 1
ATOM 3019 C C . LYS A 1 392 ? 5.852 -16.766 -23.141 1 94.62 392 LYS A C 1
ATOM 3021 O O . LYS A 1 392 ? 6.562 -17.766 -23.109 1 94.62 392 LYS A O 1
ATOM 3026 N N . GLN A 1 393 ? 5.285 -16.234 -24.188 1 95.5 393 GLN A N 1
ATOM 3027 C CA . GLN A 1 393 ? 5.543 -16.844 -25.5 1 95.5 393 GLN A CA 1
ATOM 3028 C C . GLN A 1 393 ? 7.031 -16.844 -25.812 1 95.5 393 GLN A C 1
ATOM 3030 O O . GLN A 1 393 ? 7.574 -17.859 -26.281 1 95.5 393 GLN A O 1
ATOM 3035 N N . ALA A 1 394 ? 7.633 -15.727 -25.562 1 95.38 394 ALA A N 1
ATOM 3036 C CA . ALA A 1 394 ? 9.07 -15.609 -25.797 1 95.38 394 ALA A CA 1
ATOM 3037 C C . ALA A 1 394 ? 9.852 -16.578 -24.922 1 95.38 394 ALA A C 1
ATOM 3039 O O . ALA A 1 394 ? 10.805 -17.203 -25.375 1 95.38 394 ALA A O 1
ATOM 3040 N N . ARG A 1 395 ? 9.469 -16.656 -23.719 1 96.12 395 ARG A N 1
ATOM 3041 C CA . ARG A 1 395 ? 10.156 -17.562 -22.797 1 96.12 395 ARG A CA 1
ATOM 3042 C C . ARG A 1 395 ? 10.078 -19 -23.297 1 96.12 395 ARG A C 1
ATOM 3044 O O . ARG A 1 395 ? 11.086 -19.703 -23.312 1 96.12 395 ARG A O 1
ATOM 3051 N N . TYR A 1 396 ? 8.914 -19.422 -23.719 1 96 396 TYR A N 1
ATOM 3052 C CA . TYR A 1 396 ? 8.742 -20.781 -24.234 1 96 396 TYR A CA 1
ATOM 3053 C C . TYR A 1 396 ? 9.602 -21 -25.469 1 96 396 TYR A C 1
ATOM 3055 O O . TYR A 1 396 ? 10.141 -22.094 -25.656 1 96 396 TYR A O 1
ATOM 3063 N N . ALA A 1 397 ? 9.711 -20 -26.297 1 96 397 ALA A N 1
ATOM 3064 C CA . ALA A 1 397 ? 10.562 -20.094 -27.484 1 96 397 ALA A CA 1
ATOM 3065 C C . ALA A 1 397 ? 12.023 -20.312 -27.094 1 96 397 ALA A C 1
ATOM 3067 O O . ALA A 1 397 ? 12.727 -21.125 -27.703 1 96 397 ALA A O 1
ATOM 3068 N N . VAL A 1 398 ? 12.43 -19.609 -26.109 1 94.81 398 VAL A N 1
ATOM 3069 C CA . VAL A 1 398 ? 13.805 -19.734 -25.656 1 94.81 398 VAL A CA 1
ATOM 3070 C C . VAL A 1 398 ? 14.016 -21.109 -25.031 1 94.81 398 VAL A C 1
ATOM 3072 O O . VAL A 1 398 ? 15.062 -21.734 -25.219 1 94.81 398 VAL A O 1
ATOM 3075 N N . GLU A 1 399 ? 13.055 -21.594 -24.281 1 95 399 GLU A N 1
ATOM 3076 C CA . GLU A 1 399 ? 13.117 -22.938 -23.688 1 95 399 GLU A CA 1
ATOM 3077 C C . GLU A 1 399 ? 13.336 -24 -24.75 1 95 399 GLU A C 1
ATOM 3079 O O . GLU A 1 399 ? 14.062 -24.969 -24.531 1 95 399 GLU A O 1
ATOM 3084 N N . LEU A 1 400 ? 12.672 -23.781 -25.828 1 94.12 400 LEU A N 1
ATOM 3085 C CA . LEU A 1 400 ? 12.719 -24.719 -26.938 1 94.12 400 LEU A CA 1
ATOM 3086 C C . LEU A 1 400 ? 14.141 -24.875 -27.453 1 94.12 400 LEU A C 1
ATOM 3088 O O . LEU A 1 400 ? 14.57 -25.984 -27.781 1 94.12 400 LEU A O 1
ATOM 3092 N N . ILE A 1 401 ? 14.953 -23.875 -27.516 1 91.19 401 ILE A N 1
ATOM 3093 C CA . ILE A 1 401 ? 16.281 -23.953 -28.125 1 91.19 401 ILE A CA 1
ATOM 3094 C C . ILE A 1 401 ? 17.344 -24.109 -27.047 1 91.19 401 ILE A C 1
ATOM 3096 O O . ILE A 1 401 ? 18.516 -24.281 -27.344 1 91.19 401 ILE A O 1
ATOM 3100 N N . ALA A 1 402 ? 16.938 -24.031 -25.781 1 90.25 402 ALA A N 1
ATOM 3101 C CA . ALA A 1 402 ? 17.875 -24 -24.656 1 90.25 402 ALA A CA 1
ATOM 3102 C C . ALA A 1 402 ? 18.766 -25.234 -24.625 1 90.25 402 ALA A C 1
ATOM 3104 O O . ALA A 1 402 ? 19.969 -25.125 -24.406 1 90.25 402 ALA A O 1
ATOM 3105 N N . PRO A 1 403 ? 18.172 -26.422 -24.859 1 87.19 403 PRO A N 1
ATOM 3106 C CA . PRO A 1 403 ? 19.047 -27.609 -24.828 1 87.19 403 PRO A CA 1
ATOM 3107 C C . PRO A 1 403 ? 20.188 -27.516 -25.844 1 87.19 403 PRO A C 1
ATOM 3109 O O . PRO A 1 403 ? 21.297 -27.984 -25.562 1 87.19 403 PRO A O 1
ATOM 3112 N N . ALA A 1 404 ? 19.984 -26.891 -26.953 1 84.06 404 ALA A N 1
ATOM 3113 C CA . ALA A 1 404 ? 21 -26.766 -28 1 84.06 404 ALA A CA 1
ATOM 3114 C C . ALA A 1 404 ? 21.938 -25.594 -27.719 1 84.06 404 ALA A C 1
ATOM 3116 O O . ALA A 1 404 ? 23.125 -25.641 -28.078 1 84.06 404 ALA A O 1
ATOM 3117 N N . ALA A 1 405 ? 21.453 -24.609 -27.062 1 85.69 405 ALA A N 1
ATOM 3118 C CA . ALA A 1 405 ? 22.219 -23.375 -26.891 1 85.69 405 ALA A CA 1
ATOM 3119 C C . ALA A 1 405 ? 23 -23.391 -25.578 1 85.69 405 ALA A C 1
ATOM 3121 O O . ALA A 1 405 ? 23.922 -22.609 -25.391 1 85.69 405 ALA A O 1
ATOM 3122 N N . GLY A 1 406 ? 22.625 -24.234 -24.594 1 86.81 406 GLY A N 1
ATOM 3123 C CA . GLY A 1 406 ? 23.438 -24.453 -23.406 1 86.81 406 GLY A CA 1
ATOM 3124 C C . GLY A 1 406 ? 23.141 -23.484 -22.281 1 86.81 406 GLY A C 1
ATOM 3125 O O . GLY A 1 406 ? 22 -23.062 -22.094 1 86.81 406 GLY A O 1
ATOM 3126 N N . LYS A 1 407 ? 24.141 -23.109 -21.547 1 88.06 407 LYS A N 1
ATOM 3127 C CA . LYS A 1 407 ? 24.047 -22.406 -20.266 1 88.06 407 LYS A CA 1
ATOM 3128 C C . LYS A 1 407 ? 23.516 -21 -20.453 1 88.06 407 LYS A C 1
ATOM 3130 O O . LYS A 1 407 ? 22.656 -20.531 -19.688 1 88.06 407 LYS A O 1
ATOM 3135 N N . PRO A 1 408 ? 23.922 -20.328 -21.484 1 87 408 PRO A N 1
ATOM 3136 C CA . PRO A 1 408 ? 23.422 -18.969 -21.641 1 87 408 PRO A CA 1
ATOM 3137 C C . PRO A 1 408 ? 21.906 -18.922 -21.891 1 87 408 PRO A C 1
ATOM 3139 O O . PRO A 1 408 ? 21.219 -18.016 -21.391 1 87 408 PRO A O 1
ATOM 3142 N N . ALA A 1 409 ? 21.406 -19.844 -22.594 1 89.56 409 ALA A N 1
ATOM 3143 C CA . ALA A 1 409 ? 19.984 -19.906 -22.844 1 89.56 409 ALA A CA 1
ATOM 3144 C C . ALA A 1 409 ? 19.203 -20.219 -21.578 1 89.56 409 ALA A C 1
ATOM 3146 O O . ALA A 1 409 ? 18.109 -19.688 -21.359 1 89.56 409 ALA A O 1
ATOM 3147 N N . LYS A 1 410 ? 19.781 -21.016 -20.734 1 92.06 410 LYS A N 1
ATOM 3148 C CA . LYS A 1 410 ? 19.141 -21.344 -19.469 1 92.06 410 LYS A CA 1
ATOM 3149 C C . LYS A 1 410 ? 19.047 -20.125 -18.562 1 92.06 410 LYS A C 1
ATOM 3151 O O . LYS A 1 410 ? 18.031 -19.906 -17.891 1 92.06 410 LYS A O 1
ATOM 3156 N N . ARG A 1 411 ? 20.078 -19.344 -18.625 1 92.75 411 ARG A N 1
ATOM 3157 C CA . ARG A 1 411 ? 20.062 -18.109 -17.844 1 92.75 411 ARG A CA 1
ATOM 3158 C C . ARG A 1 411 ? 19 -17.141 -18.344 1 92.75 411 ARG A C 1
ATOM 3160 O O . ARG A 1 411 ? 18.328 -16.484 -17.547 1 92.75 411 ARG A O 1
ATOM 3167 N N . LEU A 1 412 ? 18.891 -17.062 -19.625 1 93.44 412 LEU A N 1
ATOM 3168 C CA . LEU A 1 412 ? 17.859 -16.203 -20.203 1 93.44 412 LEU A CA 1
ATOM 3169 C C . LEU A 1 412 ? 16.469 -16.688 -19.812 1 93.44 412 LEU A C 1
ATOM 3171 O O . LEU A 1 412 ? 15.602 -15.875 -19.469 1 93.44 412 LEU A O 1
ATOM 3175 N N . VAL A 1 413 ? 16.297 -17.953 -19.781 1 94.75 413 VAL A N 1
ATOM 3176 C CA . VAL A 1 413 ? 15.008 -18.516 -19.375 1 94.75 413 VAL A CA 1
ATOM 3177 C C . VAL A 1 413 ? 14.711 -18.109 -17.922 1 94.75 413 VAL A C 1
ATOM 3179 O O . VAL A 1 413 ? 13.586 -17.734 -17.594 1 94.75 413 VAL A O 1
ATOM 3182 N N . GLU A 1 414 ? 15.688 -18.125 -17.125 1 95.12 414 GLU A N 1
ATOM 3183 C CA . GLU A 1 414 ? 15.516 -17.781 -15.711 1 95.12 414 GLU A CA 1
ATOM 3184 C C . GLU A 1 414 ? 15.109 -16.312 -15.547 1 95.12 414 GLU A C 1
ATOM 3186 O O . GLU A 1 414 ? 14.188 -16 -14.797 1 95.12 414 GLU A O 1
ATOM 3191 N N . THR A 1 415 ? 15.781 -15.477 -16.234 1 94.5 415 THR A N 1
ATOM 3192 C CA . THR A 1 415 ? 15.492 -14.055 -16.125 1 94.5 415 THR A CA 1
ATOM 3193 C C . THR A 1 415 ? 14.109 -13.742 -16.688 1 94.5 415 THR A C 1
ATOM 3195 O O . THR A 1 415 ? 13.391 -12.891 -16.156 1 94.5 415 THR A O 1
ATOM 3198 N N . LEU A 1 416 ? 13.766 -14.406 -17.75 1 94.94 416 LEU A N 1
ATOM 3199 C CA . LEU A 1 416 ? 12.438 -14.211 -18.328 1 94.94 416 LEU A CA 1
ATOM 3200 C C . LEU A 1 416 ? 11.352 -14.742 -17.406 1 94.94 416 LEU A C 1
ATOM 3202 O O . LEU A 1 416 ? 10.258 -14.18 -17.344 1 94.94 416 LEU A O 1
ATOM 3206 N N . THR A 1 417 ? 11.703 -15.789 -16.703 1 95.31 417 THR A N 1
ATOM 3207 C CA . THR A 1 417 ? 10.773 -16.328 -15.719 1 95.31 417 THR A CA 1
ATOM 3208 C C . THR A 1 417 ? 10.531 -15.328 -14.594 1 95.31 417 THR A C 1
ATOM 3210 O O . THR A 1 417 ? 9.383 -15.102 -14.188 1 95.31 417 THR A O 1
ATOM 3213 N N . ASP A 1 418 ? 11.578 -14.719 -14.188 1 95 418 ASP A N 1
ATOM 3214 C CA . ASP A 1 418 ? 11.461 -13.711 -13.141 1 95 418 ASP A CA 1
ATOM 3215 C C . ASP A 1 418 ? 10.594 -12.539 -13.609 1 95 418 ASP A C 1
ATOM 3217 O O . ASP A 1 418 ? 9.742 -12.047 -12.859 1 95 418 ASP A O 1
ATOM 3221 N N . LEU A 1 419 ? 10.867 -12.148 -14.781 1 94.31 419 LEU A N 1
ATOM 3222 C CA . LEU A 1 419 ? 10.094 -11.055 -15.352 1 94.31 419 LEU A CA 1
ATOM 3223 C C . LEU A 1 419 ? 8.625 -11.438 -15.484 1 94.31 419 LEU A C 1
ATOM 3225 O O . LEU A 1 419 ? 7.738 -10.656 -15.117 1 94.31 419 LEU A O 1
ATOM 3229 N N . GLN A 1 420 ? 8.391 -12.57 -15.914 1 93.38 420 GLN A N 1
ATOM 3230 C CA . GLN A 1 420 ? 7.027 -13.078 -16.047 1 93.38 420 GLN A CA 1
ATOM 3231 C C . GLN A 1 420 ? 6.336 -13.164 -14.695 1 93.38 420 GLN A C 1
ATOM 3233 O O . GLN A 1 420 ? 5.148 -12.852 -14.578 1 93.38 420 GLN A O 1
ATOM 3238 N N . ASP A 1 421 ? 7.074 -13.609 -13.758 1 93.12 421 ASP A N 1
ATOM 3239 C CA . ASP A 1 421 ? 6.523 -13.695 -12.406 1 93.12 421 ASP A CA 1
ATOM 3240 C C . ASP A 1 421 ? 6.152 -12.312 -11.875 1 93.12 421 ASP A C 1
ATOM 3242 O O . ASP A 1 421 ? 5.105 -12.148 -11.25 1 93.12 421 ASP A O 1
ATOM 3246 N N . GLY A 1 422 ? 7.02 -11.398 -12.117 1 92.19 422 GLY A N 1
ATOM 3247 C CA . GLY A 1 422 ? 6.723 -10.031 -11.719 1 92.19 422 GLY A CA 1
ATOM 3248 C C . GLY A 1 422 ? 5.477 -9.477 -12.391 1 92.19 422 GLY A C 1
ATOM 3249 O O . GLY A 1 422 ? 4.598 -8.93 -11.719 1 92.19 422 GLY A O 1
ATOM 3250 N N . LEU A 1 423 ? 5.332 -9.625 -13.688 1 91.94 423 LEU A N 1
ATOM 3251 C CA . LEU A 1 423 ? 4.16 -9.188 -14.438 1 91.94 423 LEU A CA 1
ATOM 3252 C C . LEU A 1 423 ? 2.918 -9.961 -14.008 1 91.94 423 LEU A C 1
ATOM 3254 O O . LEU A 1 423 ? 1.824 -9.391 -13.938 1 91.94 423 LEU A O 1
ATOM 3258 N N . GLY A 1 424 ? 3.135 -11.203 -13.695 1 93.06 424 GLY A N 1
ATOM 3259 C CA . GLY A 1 424 ? 2.047 -12.062 -13.242 1 93.06 424 GLY A CA 1
ATOM 3260 C C . GLY A 1 424 ? 1.496 -11.656 -11.891 1 93.06 424 GLY A C 1
ATOM 3261 O O . GLY A 1 424 ? 0.284 -11.695 -11.664 1 93.06 424 GLY A O 1
ATOM 3262 N N . ALA A 1 425 ? 2.389 -11.297 -11.055 1 92.56 425 ALA A N 1
ATOM 3263 C CA . ALA A 1 425 ? 1.97 -10.859 -9.727 1 92.56 425 ALA A CA 1
ATOM 3264 C C . ALA A 1 425 ? 1.077 -9.625 -9.812 1 92.56 425 ALA A C 1
ATOM 3266 O O . ALA A 1 425 ? 0.085 -9.516 -9.086 1 92.56 425 ALA A O 1
ATOM 3267 N N . HIS A 1 426 ? 1.421 -8.742 -10.664 1 92.69 426 HIS A N 1
ATOM 3268 C CA . HIS A 1 426 ? 0.597 -7.555 -10.867 1 92.69 426 HIS A CA 1
ATOM 3269 C C . HIS A 1 426 ? -0.783 -7.93 -11.398 1 92.69 426 HIS A C 1
ATOM 3271 O O . HIS A 1 426 ? -1.798 -7.426 -10.906 1 92.69 426 HIS A O 1
ATOM 3277 N N . GLN A 1 427 ? -0.828 -8.789 -12.367 1 92.12 427 GLN A N 1
ATOM 3278 C CA . GLN A 1 427 ? -2.094 -9.242 -12.938 1 92.12 427 GLN A CA 1
ATOM 3279 C C . GLN A 1 427 ? -2.941 -9.953 -11.891 1 92.12 427 GLN A C 1
ATOM 3281 O O . GLN A 1 427 ? -4.164 -9.805 -11.859 1 92.12 427 GLN A O 1
ATOM 3286 N N . ASP A 1 428 ? -2.234 -10.742 -11.086 1 93.5 428 ASP A N 1
ATOM 3287 C CA . ASP A 1 428 ? -2.939 -11.461 -10.031 1 93.5 428 ASP A CA 1
ATOM 3288 C C . ASP A 1 428 ? -3.646 -10.492 -9.086 1 93.5 428 ASP A C 1
ATOM 3290 O O . ASP A 1 428 ? -4.754 -10.773 -8.617 1 93.5 428 ASP A O 1
ATOM 3294 N N . SER A 1 429 ? -3.01 -9.43 -8.797 1 94.62 429 SER A N 1
ATOM 3295 C CA . SER A 1 429 ? -3.613 -8.445 -7.902 1 94.62 429 SER A CA 1
ATOM 3296 C C . SER A 1 429 ? -4.859 -7.824 -8.531 1 94.62 429 SER A C 1
ATOM 3298 O O . SER A 1 429 ? -5.836 -7.543 -7.832 1 94.62 429 SER A O 1
ATOM 3300 N N . THR A 1 430 ? -4.836 -7.602 -9.836 1 93.75 430 THR A N 1
ATOM 3301 C CA . THR A 1 430 ? -5.988 -7.066 -10.547 1 93.75 430 THR A CA 1
ATOM 3302 C C . THR A 1 430 ? -7.16 -8.047 -10.492 1 93.75 430 THR A C 1
ATOM 3304 O O . THR A 1 430 ? -8.289 -7.652 -10.188 1 93.75 430 THR A O 1
ATOM 3307 N N . ILE A 1 431 ? -6.887 -9.281 -10.695 1 95.5 431 ILE A N 1
ATOM 3308 C CA . ILE A 1 431 ? -7.918 -10.305 -10.672 1 95.5 431 ILE A CA 1
ATOM 3309 C C . ILE A 1 431 ? -8.477 -10.445 -9.258 1 95.5 431 ILE A C 1
ATOM 3311 O O . ILE A 1 431 ? -9.688 -10.586 -9.07 1 95.5 431 ILE A O 1
ATOM 3315 N N . ALA A 1 432 ? -7.574 -10.43 -8.305 1 96.5 432 ALA A N 1
ATOM 3316 C CA . ALA A 1 432 ? -7.996 -10.508 -6.91 1 96.5 432 ALA A CA 1
ATOM 3317 C C . ALA A 1 432 ? -8.977 -9.391 -6.574 1 96.5 432 ALA A C 1
ATOM 3319 O O . ALA A 1 432 ? -10.016 -9.625 -5.945 1 96.5 432 ALA A O 1
ATOM 3320 N N . ARG A 1 433 ? -8.672 -8.18 -7 1 96.38 433 ARG A N 1
ATOM 3321 C CA . ARG A 1 433 ? -9.531 -7.027 -6.738 1 96.38 433 ARG A CA 1
ATOM 3322 C C . ARG A 1 433 ? -10.914 -7.227 -7.355 1 96.38 433 ARG A C 1
ATOM 3324 O O . ARG A 1 433 ? -11.93 -7.02 -6.691 1 96.38 433 ARG A O 1
ATOM 3331 N N . GLN A 1 434 ? -10.906 -7.645 -8.586 1 96.31 434 GLN A N 1
ATOM 3332 C CA . GLN A 1 434 ? -12.172 -7.875 -9.273 1 96.31 434 GLN A CA 1
ATOM 3333 C C . GLN A 1 434 ? -12.992 -8.945 -8.562 1 96.31 434 GLN A C 1
ATOM 3335 O O . GLN A 1 434 ? -14.203 -8.789 -8.383 1 96.31 434 GLN A O 1
ATOM 3340 N N . THR A 1 435 ? -12.344 -9.969 -8.148 1 97.5 435 THR A N 1
ATOM 3341 C CA . THR A 1 435 ? -13.016 -11.078 -7.484 1 97.5 435 THR A CA 1
ATOM 3342 C C . THR A 1 435 ? -13.57 -10.641 -6.133 1 97.5 435 THR A C 1
ATOM 3344 O O . THR A 1 435 ? -14.703 -10.992 -5.777 1 97.5 435 THR A O 1
ATOM 3347 N N . LEU A 1 436 ? -12.773 -9.898 -5.387 1 97.5 436 LEU A N 1
ATOM 3348 C CA . LEU A 1 436 ? -13.211 -9.398 -4.09 1 97.5 436 LEU A CA 1
ATOM 3349 C C . LEU A 1 436 ? -14.453 -8.516 -4.238 1 97.5 436 LEU A C 1
ATOM 3351 O O . LEU A 1 436 ? -15.391 -8.617 -3.443 1 97.5 436 LEU A O 1
ATOM 3355 N N . ARG A 1 437 ? -14.469 -7.672 -5.301 1 96.38 437 ARG A N 1
ATOM 3356 C CA . ARG A 1 437 ? -15.609 -6.809 -5.566 1 96.38 437 ARG A CA 1
ATOM 3357 C C . ARG A 1 437 ? -16.844 -7.629 -5.922 1 96.38 437 ARG A C 1
ATOM 3359 O O . ARG A 1 437 ? -17.969 -7.27 -5.559 1 96.38 437 ARG A O 1
ATOM 3366 N N . GLU A 1 438 ? -16.641 -8.695 -6.555 1 96.94 438 GLU A N 1
ATOM 3367 C CA . GLU A 1 438 ? -17.75 -9.562 -6.957 1 96.94 438 GLU A CA 1
ATOM 3368 C C . GLU A 1 438 ? -18.328 -10.312 -5.758 1 96.94 438 GLU A C 1
ATOM 3370 O O . GLU A 1 438 ? -19.547 -10.414 -5.613 1 96.94 438 GLU A O 1
ATOM 3375 N N . ILE A 1 439 ? -17.5 -10.82 -4.891 1 96.81 439 ILE A N 1
ATOM 3376 C CA . ILE A 1 439 ? -17.922 -11.68 -3.795 1 96.81 439 ILE A CA 1
ATOM 3377 C C . ILE A 1 439 ? -18.531 -10.828 -2.684 1 96.81 439 ILE A C 1
ATOM 3379 O O . ILE A 1 439 ? -19.5 -11.242 -2.041 1 96.81 439 ILE A O 1
ATOM 3383 N N . GLY A 1 440 ? -17.891 -9.664 -2.451 1 96.12 440 GLY A N 1
ATOM 3384 C CA . GLY A 1 440 ? -18.359 -8.844 -1.35 1 96.12 440 GLY A CA 1
ATOM 3385 C C . GLY A 1 440 ? -18.484 -7.375 -1.714 1 96.12 440 GLY A C 1
ATOM 3386 O O . GLY A 1 440 ? -17.828 -6.523 -1.106 1 96.12 440 GLY A O 1
ATOM 3387 N N . PRO A 1 441 ? -19.422 -6.98 -2.594 1 93.5 441 PRO A N 1
ATOM 3388 C CA . PRO A 1 441 ? -19.516 -5.617 -3.121 1 93.5 441 PRO A CA 1
ATOM 3389 C C . PRO A 1 441 ? -19.938 -4.602 -2.064 1 93.5 441 PRO A C 1
ATOM 3391 O O . PRO A 1 441 ? -19.75 -3.396 -2.246 1 93.5 441 PRO A O 1
ATOM 3394 N N . ASP A 1 442 ? -20.484 -5.004 -0.933 1 93.19 442 ASP A N 1
ATOM 3395 C CA . ASP A 1 442 ? -21 -4.051 0.046 1 93.19 442 ASP A CA 1
ATOM 3396 C C . ASP A 1 442 ? -20.391 -4.293 1.424 1 93.19 442 ASP A C 1
ATOM 3398 O O . ASP A 1 442 ? -20.953 -3.869 2.439 1 93.19 442 ASP A O 1
ATOM 3402 N N . ASP A 1 443 ? -19.312 -4.984 1.436 1 95.94 443 ASP A N 1
ATOM 3403 C CA . ASP A 1 443 ? -18.719 -5.387 2.711 1 95.94 443 ASP A CA 1
ATOM 3404 C C . ASP A 1 443 ? -17.438 -4.621 2.99 1 95.94 443 ASP A C 1
ATOM 3406 O O . ASP A 1 443 ? -16.547 -4.57 2.141 1 95.94 443 ASP A O 1
ATOM 3410 N N . PHE A 1 444 ? -17.375 -4.066 4.211 1 97.56 444 PHE A N 1
ATOM 3411 C CA . PHE A 1 444 ? -16.25 -3.24 4.609 1 97.56 444 PHE A CA 1
ATOM 3412 C C . PHE A 1 444 ? -14.938 -4.027 4.516 1 97.56 444 PHE A C 1
ATOM 3414 O O . PHE A 1 444 ? -13.945 -3.529 3.984 1 97.56 444 PHE A O 1
ATOM 3421 N N . HIS A 1 445 ? -14.867 -5.258 5.008 1 96.94 445 HIS A N 1
ATOM 3422 C CA . HIS A 1 445 ? -13.641 -6.043 5.074 1 96.94 445 HIS A CA 1
ATOM 3423 C C . HIS A 1 445 ? -13.188 -6.469 3.682 1 96.94 445 HIS A C 1
ATOM 3425 O O . HIS A 1 445 ? -11.984 -6.562 3.42 1 96.94 445 HIS A O 1
ATOM 3431 N N . PHE A 1 446 ? -14.164 -6.758 2.742 1 97.56 446 PHE A N 1
ATOM 3432 C CA . PHE A 1 446 ? -13.805 -7.008 1.352 1 97.56 446 PHE A CA 1
ATOM 3433 C C . PHE A 1 446 ? -13.172 -5.77 0.729 1 97.56 446 PHE A C 1
ATOM 3435 O O . PHE A 1 446 ? -12.242 -5.875 -0.075 1 97.56 446 PHE A O 1
ATOM 3442 N N . GLY A 1 447 ? -13.695 -4.578 1.12 1 97.56 447 GLY A N 1
ATOM 3443 C CA . GLY A 1 447 ? -13.07 -3.342 0.681 1 97.56 447 GLY A CA 1
ATOM 3444 C C . GLY A 1 447 ? -11.633 -3.203 1.15 1 97.56 447 GLY A C 1
ATOM 3445 O O . GLY A 1 44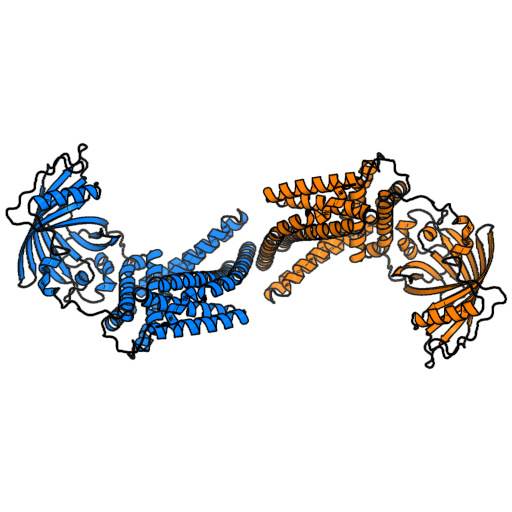7 ? -10.758 -2.811 0.378 1 97.56 447 GLY A O 1
ATOM 3446 N N . VAL A 1 448 ? -11.414 -3.51 2.422 1 97.06 448 VAL A N 1
ATOM 3447 C CA . VAL A 1 448 ? -10.062 -3.443 2.973 1 97.06 448 VAL A CA 1
ATOM 3448 C C . VAL A 1 448 ? -9.133 -4.348 2.17 1 97.06 448 VAL A C 1
ATOM 3450 O O . VAL A 1 448 ? -8.031 -3.934 1.782 1 97.06 448 VAL A O 1
ATOM 3453 N N . LEU A 1 449 ? -9.609 -5.559 1.917 1 96.62 449 LEU A N 1
ATOM 3454 C CA . LEU A 1 449 ? -8.812 -6.508 1.156 1 96.62 449 LEU A CA 1
ATOM 3455 C C . LEU A 1 449 ? -8.555 -5.996 -0.257 1 96.62 449 LEU A C 1
ATOM 3457 O O . LEU A 1 449 ? -7.469 -6.188 -0.805 1 96.62 449 LEU A O 1
ATOM 3461 N N . TYR A 1 450 ? -9.57 -5.441 -0.86 1 97 450 TYR A N 1
ATOM 3462 C CA . TYR A 1 450 ? -9.43 -4.805 -2.166 1 97 450 TYR A CA 1
ATOM 3463 C C . TYR A 1 450 ? -8.32 -3.76 -2.146 1 97 450 TYR A C 1
ATOM 3465 O O . TYR A 1 450 ? -7.438 -3.764 -3.008 1 97 450 TYR A O 1
ATOM 3473 N N . GLY A 1 451 ? -8.352 -2.83 -1.161 1 95.69 451 GLY A N 1
ATOM 3474 C CA . GLY A 1 451 ? -7.32 -1.813 -1.021 1 95.69 451 GLY A CA 1
ATOM 3475 C C . GLY A 1 451 ? -5.934 -2.395 -0.82 1 95.69 451 GLY A C 1
ATOM 3476 O O . GLY A 1 451 ? -4.953 -1.882 -1.366 1 95.69 451 GLY A O 1
ATOM 3477 N N . ARG A 1 452 ? -5.836 -3.445 -0.036 1 95.5 452 ARG A N 1
ATOM 3478 C CA . ARG A 1 452 ? -4.555 -4.121 0.162 1 95.5 452 ARG A CA 1
ATOM 3479 C C . ARG A 1 452 ? -4.004 -4.648 -1.158 1 95.5 452 ARG A C 1
ATOM 3481 O O . ARG A 1 452 ? -2.801 -4.562 -1.412 1 95.5 452 ARG A O 1
ATOM 3488 N N . GLN A 1 453 ? -4.922 -5.16 -1.928 1 95.75 453 GLN A N 1
ATOM 3489 C CA . GLN A 1 453 ? -4.492 -5.684 -3.221 1 95.75 453 GLN A CA 1
ATOM 3490 C C . GLN A 1 453 ? -4.078 -4.555 -4.16 1 95.75 453 GLN A C 1
ATOM 3492 O O . GLN A 1 453 ? -3.199 -4.738 -5.008 1 95.75 453 GLN A O 1
ATOM 3497 N N . GLU A 1 454 ? -4.719 -3.373 -4.066 1 94.12 454 GLU A N 1
ATOM 3498 C CA . GLU A 1 454 ? -4.234 -2.215 -4.812 1 94.12 454 GLU A CA 1
ATOM 3499 C C . GLU A 1 454 ? -2.77 -1.925 -4.488 1 94.12 454 GLU A C 1
ATOM 3501 O O . GLU A 1 454 ? -1.977 -1.634 -5.387 1 94.12 454 GLU A O 1
ATOM 3506 N N . ALA A 1 455 ? -2.494 -2.006 -3.229 1 93.94 455 ALA A N 1
ATOM 3507 C CA . ALA A 1 455 ? -1.12 -1.759 -2.797 1 93.94 455 ALA A CA 1
ATOM 3508 C C . ALA A 1 455 ? -0.171 -2.807 -3.369 1 93.94 455 ALA A C 1
ATOM 3510 O O . ALA A 1 455 ? 0.926 -2.477 -3.826 1 93.94 455 ALA A O 1
ATOM 3511 N N . VAL A 1 456 ? -0.617 -4.012 -3.336 1 93.38 456 VAL A N 1
ATOM 3512 C CA . VAL A 1 456 ? 0.174 -5.09 -3.918 1 93.38 456 VAL A CA 1
ATOM 3513 C C . VAL A 1 456 ? 0.408 -4.82 -5.402 1 93.38 456 VAL A C 1
ATOM 3515 O O . VAL A 1 456 ? 1.52 -5 -5.906 1 93.38 456 VAL A O 1
ATOM 3518 N N . GLY A 1 457 ? -0.624 -4.445 -6.09 1 92.94 457 GLY A N 1
ATOM 3519 C CA . GLY A 1 457 ? -0.51 -4.117 -7.5 1 92.94 457 GLY A CA 1
ATOM 3520 C C . GLY A 1 457 ? 0.503 -3.023 -7.781 1 92.94 457 GLY A C 1
ATOM 3521 O O . GLY A 1 457 ? 1.312 -3.141 -8.703 1 92.94 457 GLY A O 1
ATOM 3522 N N . LYS A 1 458 ? 0.465 -1.981 -6.957 1 91.75 458 LYS A N 1
ATOM 3523 C CA . LYS A 1 458 ? 1.409 -0.878 -7.113 1 91.75 458 LYS A CA 1
ATOM 3524 C C . LYS A 1 458 ? 2.842 -1.34 -6.852 1 91.75 458 LYS A C 1
ATOM 3526 O O . LYS A 1 458 ? 3.76 -0.974 -7.59 1 91.75 458 LYS A O 1
ATOM 3531 N N . GLU A 1 459 ? 3.029 -2.119 -5.844 1 92.25 459 GLU A N 1
ATOM 3532 C CA . GLU A 1 459 ? 4.352 -2.613 -5.473 1 92.25 459 GLU A CA 1
ATOM 3533 C C . GLU A 1 459 ? 4.922 -3.533 -6.547 1 92.25 459 GLU A C 1
ATOM 3535 O O . GLU A 1 459 ? 6.102 -3.443 -6.887 1 92.25 459 GLU A O 1
ATOM 3540 N N . THR A 1 460 ? 4.094 -4.387 -7.02 1 92.5 460 THR A N 1
ATOM 3541 C CA . THR A 1 460 ? 4.551 -5.34 -8.023 1 92.5 460 THR A CA 1
ATOM 3542 C C . THR A 1 460 ? 4.875 -4.629 -9.336 1 92.5 460 THR A C 1
ATOM 3544 O O . THR A 1 460 ? 5.832 -4.988 -10.023 1 92.5 460 THR A O 1
ATOM 3547 N N . LEU A 1 461 ? 4.125 -3.67 -9.672 1 90.94 461 LEU A N 1
ATOM 3548 C CA . LEU A 1 461 ? 4.395 -2.896 -10.875 1 90.94 461 LEU A CA 1
ATOM 3549 C C . LEU A 1 461 ? 5.715 -2.143 -10.75 1 90.94 461 LEU A C 1
ATOM 3551 O O . LEU A 1 461 ? 6.48 -2.061 -11.719 1 90.94 461 LEU A O 1
ATOM 3555 N N . ALA A 1 462 ? 5.969 -1.661 -9.594 1 91.19 462 ALA A N 1
ATOM 3556 C CA . ALA A 1 462 ? 7.199 -0.911 -9.352 1 91.19 462 ALA A CA 1
ATOM 3557 C C . ALA A 1 462 ? 8.422 -1.817 -9.445 1 91.19 462 ALA A C 1
ATOM 3559 O O . ALA A 1 462 ? 9.539 -1.345 -9.68 1 91.19 462 ALA A O 1
ATOM 3560 N N . ALA A 1 463 ? 8.242 -3.062 -9.281 1 91.94 463 ALA A N 1
ATOM 3561 C CA . ALA A 1 463 ? 9.344 -4.023 -9.305 1 91.94 463 ALA A CA 1
ATOM 3562 C C . ALA A 1 463 ? 9.648 -4.48 -10.727 1 91.94 463 ALA A C 1
ATOM 3564 O O . ALA A 1 463 ? 10.648 -5.156 -10.969 1 91.94 463 ALA A O 1
ATOM 3565 N N . VAL A 1 464 ? 8.867 -4.148 -11.711 1 92.44 464 VAL A N 1
ATOM 3566 C CA . VAL A 1 464 ? 8.953 -4.68 -13.07 1 92.44 464 VAL A CA 1
ATOM 3567 C C . VAL A 1 464 ? 10.164 -4.082 -13.781 1 92.44 464 VAL A C 1
ATOM 3569 O O . VAL A 1 464 ? 10.93 -4.801 -14.422 1 92.44 464 VAL A O 1
ATOM 3572 N N . PRO A 1 465 ? 10.5 -2.756 -13.609 1 91.75 465 PRO A N 1
ATOM 3573 C CA . PRO A 1 465 ? 11.594 -2.156 -14.383 1 91.75 465 PRO A CA 1
ATOM 3574 C C . PRO A 1 465 ? 12.945 -2.797 -14.078 1 91.75 465 PRO A C 1
ATOM 3576 O O . PRO A 1 465 ? 13.68 -3.154 -15.008 1 91.75 465 PRO A O 1
ATOM 3579 N N . PRO A 1 466 ? 13.234 -3.088 -12.828 1 93.5 466 PRO A N 1
ATOM 3580 C CA . PRO A 1 466 ? 14.484 -3.807 -12.57 1 93.5 466 PRO A CA 1
ATOM 3581 C C . PRO A 1 466 ? 14.508 -5.191 -13.211 1 93.5 466 PRO A C 1
ATOM 3583 O O . PRO A 1 466 ? 15.57 -5.648 -13.656 1 93.5 466 PRO A O 1
ATOM 3586 N N . LEU A 1 467 ? 13.445 -5.91 -13.25 1 93.69 467 LEU A N 1
ATOM 3587 C CA . LEU A 1 467 ? 13.367 -7.23 -13.867 1 93.69 467 LEU A CA 1
ATOM 3588 C C . LEU A 1 467 ? 13.555 -7.137 -15.383 1 93.69 467 LEU A C 1
ATOM 3590 O O . LEU A 1 467 ? 14.188 -8.008 -15.984 1 93.69 467 LEU A O 1
ATOM 3594 N N . VAL A 1 468 ? 13.039 -6.082 -15.984 1 93.25 468 VAL A N 1
ATOM 3595 C CA . VAL A 1 468 ? 13.203 -5.84 -17.406 1 93.25 468 VAL A CA 1
ATOM 3596 C C . VAL A 1 468 ? 14.68 -5.637 -17.734 1 93.25 468 VAL A C 1
ATOM 3598 O O . VAL A 1 468 ? 15.211 -6.25 -18.672 1 93.25 468 VAL A O 1
ATOM 3601 N N . ARG A 1 469 ? 15.344 -4.809 -16.953 1 93.62 469 ARG A N 1
ATOM 3602 C CA . ARG A 1 469 ? 16.766 -4.543 -17.172 1 93.62 469 ARG A CA 1
ATOM 3603 C C . ARG A 1 469 ? 17.578 -5.82 -17.047 1 93.62 469 ARG A C 1
ATOM 3605 O O . ARG A 1 469 ? 18.484 -6.066 -17.859 1 93.62 469 ARG A O 1
ATOM 3612 N N . ALA A 1 470 ? 17.25 -6.641 -16.125 1 92.44 470 ALA A N 1
ATOM 3613 C CA . ALA A 1 470 ? 17.969 -7.895 -15.914 1 92.44 470 ALA A CA 1
ATOM 3614 C C . ALA A 1 470 ? 17.781 -8.844 -17.094 1 92.44 470 ALA A C 1
ATOM 3616 O O . ALA A 1 470 ? 18.719 -9.547 -17.484 1 92.44 470 ALA A O 1
ATOM 3617 N N . SER A 1 471 ? 16.656 -8.875 -17.672 1 92.81 471 SER A N 1
ATOM 3618 C CA . SER A 1 471 ? 16.328 -9.805 -18.75 1 92.81 471 SER A CA 1
ATOM 3619 C C . SER A 1 471 ? 16.906 -9.328 -20.078 1 92.81 471 SER A C 1
ATOM 3621 O O . SER A 1 471 ? 16.984 -10.102 -21.031 1 92.81 471 SER A O 1
ATOM 3623 N N . ARG A 1 472 ? 17.406 -8.07 -20.141 1 92.31 472 ARG A N 1
ATOM 3624 C CA . ARG A 1 472 ? 17.844 -7.5 -21.406 1 92.31 472 ARG A CA 1
ATOM 3625 C C . ARG A 1 472 ? 19.344 -7.234 -21.391 1 92.31 472 ARG A C 1
ATOM 3627 O O . ARG A 1 472 ? 19.875 -6.598 -22.312 1 92.31 472 ARG A O 1
ATOM 3634 N N . ARG A 1 473 ? 19.922 -7.652 -20.359 1 90.62 473 ARG A N 1
ATOM 3635 C CA . ARG A 1 473 ? 21.375 -7.488 -20.297 1 90.62 473 ARG A CA 1
ATOM 3636 C C . ARG A 1 473 ? 22.062 -8.18 -21.469 1 90.62 473 ARG A C 1
ATOM 3638 O O . ARG A 1 473 ? 21.656 -9.273 -21.859 1 90.62 473 ARG A O 1
ATOM 3645 N N . LYS A 1 474 ? 23.141 -7.691 -21.906 1 87.25 474 LYS A N 1
ATOM 3646 C CA . LYS A 1 474 ? 23.891 -8.219 -23.047 1 87.25 474 LYS A CA 1
ATOM 3647 C C . LYS A 1 474 ? 24.453 -9.602 -22.734 1 87.25 474 LYS A C 1
ATOM 3649 O O . LYS A 1 474 ? 24.453 -10.477 -23.609 1 87.25 474 LYS A O 1
ATOM 3654 N N . LYS A 1 475 ? 24.875 -9.805 -21.578 1 84.31 475 LYS A N 1
ATOM 3655 C CA . LYS A 1 475 ? 25.516 -11.062 -21.203 1 84.31 475 LYS A CA 1
ATOM 3656 C C . LYS A 1 475 ? 24.516 -12.227 -21.297 1 84.31 475 LYS A C 1
ATOM 3658 O O . LYS A 1 475 ? 24.922 -13.375 -21.469 1 84.31 475 LYS A O 1
ATOM 3663 N N . VAL A 1 476 ? 23.25 -11.898 -21.203 1 86.81 476 VAL A N 1
ATOM 3664 C CA . VAL A 1 476 ? 22.234 -12.938 -21.172 1 86.81 476 VAL A CA 1
ATOM 3665 C C . VAL A 1 476 ? 21.688 -13.172 -22.578 1 86.81 476 VAL A C 1
ATOM 3667 O O . VAL A 1 476 ? 21.219 -14.273 -22.891 1 86.81 476 VAL A O 1
ATOM 3670 N N . ARG A 1 477 ? 21.828 -12.188 -23.516 1 90 477 ARG A N 1
ATOM 3671 C CA . ARG A 1 477 ? 21.141 -12.305 -24.797 1 90 477 ARG A CA 1
ATOM 3672 C C . ARG A 1 477 ? 22.141 -12.352 -25.953 1 90 477 ARG A C 1
ATOM 3674 O O . ARG A 1 477 ? 21.75 -12.555 -27.109 1 90 477 ARG A O 1
ATOM 3681 N N . ARG A 1 478 ? 23.422 -12.203 -25.719 1 85.31 478 ARG A N 1
ATOM 3682 C CA . ARG A 1 478 ? 24.438 -12.078 -26.766 1 85.31 478 ARG A CA 1
ATOM 3683 C C . ARG A 1 478 ? 24.453 -13.32 -27.656 1 85.31 478 ARG A C 1
ATOM 3685 O O . ARG A 1 478 ? 24.703 -13.219 -28.859 1 85.31 478 ARG A O 1
ATOM 3692 N N . TRP A 1 479 ? 24.234 -14.43 -27.078 1 82.81 479 TRP A N 1
ATOM 3693 C CA . TRP A 1 479 ? 24.328 -15.688 -27.797 1 82.81 479 TRP A CA 1
ATOM 3694 C C . TRP A 1 479 ? 23.234 -15.781 -28.859 1 82.81 479 TRP A C 1
ATOM 3696 O O . TRP A 1 479 ? 23.344 -16.562 -29.812 1 82.81 479 TRP A O 1
ATOM 3706 N N . LEU A 1 480 ? 22.172 -15.031 -28.719 1 81.88 480 LEU A N 1
ATOM 3707 C CA . LEU A 1 480 ? 21.062 -15.039 -29.688 1 81.88 480 LEU A CA 1
ATOM 3708 C C . LEU A 1 480 ? 21.422 -14.242 -30.922 1 81.88 480 LEU A C 1
ATOM 3710 O O . LEU A 1 480 ? 20.859 -14.477 -32 1 81.88 480 LEU A O 1
ATOM 3714 N N . VAL A 1 481 ? 22.297 -13.227 -30.812 1 66.75 481 VAL A N 1
ATOM 3715 C CA . VAL A 1 481 ? 22.672 -12.383 -31.938 1 66.75 481 VAL A CA 1
ATOM 3716 C C . VAL A 1 481 ? 23.688 -13.109 -32.812 1 66.75 481 VAL A C 1
ATOM 3718 O O . VAL A 1 481 ? 23.688 -12.977 -34.031 1 66.75 481 VAL A O 1
ATOM 3721 N N . LYS A 1 482 ? 24.625 -13.906 -32.25 1 55.19 482 LYS A N 1
ATOM 3722 C CA . LYS A 1 482 ? 25.672 -14.578 -33.031 1 55.19 482 LYS A CA 1
ATOM 3723 C C . LYS A 1 482 ? 25.109 -15.797 -33.781 1 55.19 482 LYS A C 1
ATOM 3725 O O . LYS A 1 482 ? 25.719 -16.281 -34.719 1 55.19 482 LYS A O 1
ATOM 3730 N N . ALA A 1 483 ? 24 -16.172 -33.438 1 44.72 483 ALA A N 1
ATOM 3731 C CA . ALA A 1 483 ? 23.531 -17.359 -34.125 1 44.72 483 ALA A CA 1
ATOM 3732 C C . ALA A 1 483 ? 22.984 -17 -35.531 1 44.72 483 ALA A C 1
ATOM 3734 O O . ALA A 1 483 ? 22.375 -15.953 -35.719 1 44.72 483 ALA A O 1
ATOM 3735 N N . MET B 1 1 ? -28.781 31.281 23.719 1 22.58 1 MET B N 1
ATOM 3736 C CA . MET B 1 1 ? -27.812 32.375 23.75 1 22.58 1 MET B CA 1
ATOM 3737 C C . MET B 1 1 ? -27.344 32.719 22.344 1 22.58 1 MET B C 1
ATOM 3739 O O . MET B 1 1 ? -26.938 31.844 21.594 1 22.58 1 MET B O 1
ATOM 3743 N N . GLN B 1 2 ? -27.875 33.812 21.688 1 25.23 2 GLN B N 1
ATOM 3744 C CA . GLN B 1 2 ? -27.812 34.344 20.328 1 25.23 2 GLN B CA 1
ATOM 3745 C C . GLN B 1 2 ? -26.359 34.5 19.875 1 25.23 2 GLN B C 1
ATOM 3747 O O . GLN B 1 2 ? -25.547 35.094 20.594 1 25.23 2 GLN B O 1
ATOM 3752 N N . THR B 1 3 ? -25.75 33.562 19.203 1 31.69 3 THR B N 1
ATOM 3753 C CA . THR B 1 3 ? -24.516 33.719 18.438 1 31.69 3 THR B CA 1
ATOM 3754 C C . THR B 1 3 ? -24.438 35.094 17.812 1 31.69 3 THR B C 1
ATOM 3756 O O . THR B 1 3 ? -25.156 35.406 16.859 1 31.69 3 THR B O 1
ATOM 3759 N N . GLY B 1 4 ? -24.375 36.188 18.578 1 32.41 4 GLY B N 1
ATOM 3760 C CA . GLY B 1 4 ? -24.406 37.594 18.203 1 32.41 4 GLY B CA 1
ATOM 3761 C C . GLY B 1 4 ? -23.531 37.906 17 1 32.41 4 GLY B C 1
ATOM 3762 O O . GLY B 1 4 ? -22.531 37.219 16.766 1 32.41 4 GLY B O 1
ATOM 3763 N N . THR B 1 5 ? -24.062 38.5 15.93 1 36.41 5 THR B N 1
ATOM 3764 C CA . THR B 1 5 ? -23.734 39.031 14.609 1 36.41 5 THR B CA 1
ATOM 3765 C C . THR B 1 5 ? -22.469 39.875 14.648 1 36.41 5 THR B C 1
ATOM 3767 O O . THR B 1 5 ? -22.484 40.969 15.172 1 36.41 5 THR B O 1
ATOM 3770 N N . ILE B 1 6 ? -21.328 39.406 14.93 1 43.31 6 ILE B N 1
ATOM 3771 C CA . ILE B 1 6 ? -20.078 40.062 14.578 1 43.31 6 ILE B CA 1
ATOM 3772 C C . ILE B 1 6 ? -20.156 40.625 13.164 1 43.31 6 ILE B C 1
ATOM 3774 O O . ILE B 1 6 ? -19.172 41.156 12.633 1 43.31 6 ILE B O 1
ATOM 3778 N N . ASP B 1 7 ? -21.25 40.438 12.594 1 48.66 7 ASP B N 1
ATOM 3779 C CA . ASP B 1 7 ? -21.391 40.75 11.18 1 48.66 7 ASP B CA 1
ATOM 3780 C C . ASP B 1 7 ? -21.266 42.25 10.945 1 48.66 7 ASP B C 1
ATOM 3782 O O . ASP B 1 7 ? -21.031 42.688 9.82 1 48.66 7 ASP B O 1
ATOM 3786 N N . CYS B 1 8 ? -21.297 43 12.117 1 57.44 8 CYS B N 1
ATOM 3787 C CA . CYS B 1 8 ? -21.516 44.406 11.797 1 57.44 8 CYS B CA 1
ATOM 3788 C C . CYS B 1 8 ? -20.219 45.188 11.875 1 57.44 8 CYS B C 1
ATOM 3790 O O . CYS B 1 8 ? -20.234 46.438 11.898 1 57.44 8 CYS B O 1
ATOM 3792 N N . VAL B 1 9 ? -19.047 44.5 12.062 1 70.12 9 VAL B N 1
ATOM 3793 C CA . VAL B 1 9 ? -17.828 45.281 12.172 1 70.12 9 VAL B CA 1
ATOM 3794 C C . VAL B 1 9 ? -17.141 45.375 10.812 1 70.12 9 VAL B C 1
ATOM 3796 O O . VAL B 1 9 ? -16.859 44.344 10.18 1 70.12 9 VAL B O 1
ATOM 3799 N N . GLU B 1 10 ? -17.031 46.594 10.32 1 77.25 10 GLU B N 1
ATOM 3800 C CA . GLU B 1 10 ? -16.281 46.812 9.086 1 77.25 10 GLU B CA 1
ATOM 3801 C C . GLU B 1 10 ? -14.773 46.812 9.336 1 77.25 10 GLU B C 1
ATOM 3803 O O . GLU B 1 10 ? -14.305 47.344 10.336 1 77.25 10 GLU B O 1
ATOM 3808 N N . THR B 1 11 ? -14.055 46.062 8.547 1 77.5 11 THR B N 1
ATOM 3809 C CA . THR B 1 11 ? -12.609 45.969 8.742 1 77.5 11 THR B CA 1
ATOM 3810 C C . THR B 1 11 ? -11.859 46.531 7.543 1 77.5 11 THR B C 1
ATOM 3812 O O . THR B 1 11 ? -12.297 46.344 6.398 1 77.5 11 THR B O 1
ATOM 3815 N N . ALA B 1 12 ? -10.773 47.406 7.816 1 77.62 12 ALA B N 1
ATOM 3816 C CA . ALA B 1 12 ? -9.906 47.938 6.777 1 77.62 12 ALA B CA 1
ATOM 3817 C C . ALA B 1 12 ? -8.438 47.844 7.168 1 77.62 12 ALA B C 1
ATOM 3819 O O . ALA B 1 12 ? -8.102 47.812 8.352 1 77.62 12 ALA B O 1
ATOM 3820 N N . THR B 1 13 ? -7.535 47.719 6.094 1 79.62 13 THR B N 1
ATOM 3821 C CA . THR B 1 13 ? -6.098 47.781 6.328 1 79.62 13 THR B CA 1
ATOM 3822 C C . THR B 1 13 ? -5.547 49.156 5.949 1 79.62 13 THR B C 1
ATOM 3824 O O . THR B 1 13 ? -5.961 49.75 4.949 1 79.62 13 THR B O 1
ATOM 3827 N N . GLU B 1 14 ? -4.609 49.625 6.781 1 82.88 14 GLU B N 1
ATOM 3828 C CA . GLU B 1 14 ? -4.059 50.969 6.539 1 82.88 14 GLU B CA 1
ATOM 3829 C C . GLU B 1 14 ? -2.531 50.938 6.555 1 82.88 14 GLU B C 1
ATOM 3831 O O . GLU B 1 14 ? -1.925 50.219 7.352 1 82.88 14 GLU B O 1
ATOM 3836 N N . THR B 1 15 ? -1.93 51.656 5.469 1 82.81 15 THR B N 1
ATOM 3837 C CA . THR B 1 15 ? -0.502 51.938 5.453 1 82.81 15 THR B CA 1
ATOM 3838 C C . THR B 1 15 ? -0.262 53.469 5.539 1 82.81 15 THR B C 1
ATOM 3840 O O . THR B 1 15 ? -0.732 54.219 4.688 1 82.81 15 THR B O 1
ATOM 3843 N N . GLU B 1 16 ? 0.431 53.875 6.633 1 88.06 16 GLU B N 1
ATOM 3844 C CA . GLU B 1 16 ? 0.607 55.312 6.828 1 88.06 16 GLU B CA 1
ATOM 3845 C C . GLU B 1 16 ? 1.972 55.625 7.434 1 88.06 16 GLU B C 1
ATOM 3847 O O . GLU B 1 16 ? 2.619 54.719 8.008 1 88.06 16 GLU B O 1
ATOM 3852 N N . ARG B 1 17 ? 2.439 56.812 7.129 1 90.56 17 ARG B N 1
ATOM 3853 C CA . ARG B 1 17 ? 3.627 57.375 7.77 1 90.56 17 ARG B CA 1
ATOM 3854 C C . ARG B 1 17 ? 3.305 58.688 8.453 1 90.56 17 ARG B C 1
ATOM 3856 O O . ARG B 1 17 ? 2.449 59.438 7.992 1 90.56 17 ARG B O 1
ATOM 3863 N N . LYS B 1 18 ? 4 58.812 9.586 1 93.31 18 LYS B N 1
ATOM 3864 C CA . LYS B 1 18 ? 3.705 59.969 10.414 1 93.31 18 LYS B CA 1
ATOM 3865 C C . LYS B 1 18 ? 4.945 60.844 10.602 1 93.31 18 LYS B C 1
ATOM 3867 O O . LYS B 1 18 ? 6.059 60.344 10.719 1 93.31 18 LYS B O 1
ATOM 3872 N N . TYR B 1 19 ? 4.668 62.25 10.688 1 94.94 19 TYR B N 1
ATOM 3873 C CA . TYR B 1 19 ? 5.754 63.219 10.836 1 94.94 19 TYR B CA 1
ATOM 3874 C C . TYR B 1 19 ? 5.391 64.312 11.852 1 94.94 19 TYR B C 1
ATOM 3876 O O . TYR B 1 19 ? 4.242 64.75 11.906 1 94.94 19 TYR B O 1
ATOM 3884 N N . ASP B 1 20 ? 6.34 64.688 12.578 1 94.31 20 ASP B N 1
ATOM 3885 C CA . ASP B 1 20 ? 6.207 65.875 13.438 1 94.31 20 ASP B CA 1
ATOM 3886 C C . ASP B 1 20 ? 6.598 67.125 12.688 1 94.31 20 ASP B C 1
ATOM 3888 O O . ASP B 1 20 ? 7.59 67.125 11.961 1 94.31 20 ASP B O 1
ATOM 3892 N N . VAL B 1 21 ? 5.758 68.188 12.953 1 94.88 21 VAL B N 1
ATOM 3893 C CA . VAL B 1 21 ? 6.039 69.438 12.273 1 94.88 21 VAL B CA 1
ATOM 3894 C C . VAL B 1 21 ? 5.777 70.625 13.227 1 94.88 21 VAL B C 1
ATOM 3896 O O . VAL B 1 21 ? 4.98 70.5 14.164 1 94.88 21 VAL B O 1
ATOM 3899 N N . PRO B 1 22 ? 6.543 71.688 13.016 1 92.56 22 PRO B N 1
ATOM 3900 C CA . PRO B 1 22 ? 6.203 72.938 13.789 1 92.56 22 PRO B CA 1
ATOM 3901 C C . PRO B 1 22 ? 4.859 73.5 13.383 1 92.56 22 PRO B C 1
ATOM 3903 O O . PRO B 1 22 ? 4.293 73.125 12.352 1 92.56 22 PRO B O 1
ATOM 3906 N N . ASP B 1 23 ? 4.34 74.375 14.188 1 89.5 23 ASP B N 1
ATOM 3907 C CA . ASP B 1 23 ? 3.029 75 13.961 1 89.5 23 ASP B CA 1
ATOM 3908 C C . ASP B 1 23 ? 3.039 75.875 12.711 1 89.5 23 ASP B C 1
ATOM 3910 O O . ASP B 1 23 ? 1.987 76.188 12.133 1 89.5 23 ASP B O 1
ATOM 3914 N N . THR B 1 24 ? 4.215 76.188 12.227 1 90.56 24 THR B N 1
ATOM 3915 C CA . THR B 1 24 ? 4.352 77.125 11.094 1 90.56 24 THR B CA 1
ATOM 3916 C C . THR B 1 24 ? 4.613 76.312 9.805 1 90.56 24 THR B C 1
ATOM 3918 O O . THR B 1 24 ? 4.867 76.938 8.758 1 90.56 24 THR B O 1
ATOM 3921 N N . PHE B 1 25 ? 4.457 75.062 9.93 1 92.44 25 PHE B N 1
ATOM 3922 C CA . PHE B 1 25 ? 4.84 74.25 8.797 1 92.44 25 PHE B CA 1
ATOM 3923 C C . PHE B 1 25 ? 3.883 74.438 7.629 1 92.44 25 PHE B C 1
ATOM 3925 O O . PHE B 1 25 ? 2.666 74.5 7.82 1 92.44 25 PHE B O 1
ATOM 3932 N N . GLU B 1 26 ? 4.438 74.562 6.449 1 90.88 26 GLU B N 1
ATOM 3933 C CA . GLU B 1 26 ? 3.66 74.625 5.219 1 90.88 26 GLU B CA 1
ATOM 3934 C C . GLU B 1 26 ? 3.947 73.438 4.316 1 90.88 26 GLU B C 1
ATOM 3936 O O . GLU B 1 26 ? 5.105 73.062 4.113 1 90.88 26 GLU B O 1
ATOM 3941 N N . LEU B 1 27 ? 2.887 72.875 3.816 1 92.25 27 LEU B N 1
ATOM 3942 C CA . LEU B 1 27 ? 3.033 71.688 2.924 1 92.25 27 LEU B CA 1
ATOM 3943 C C . LEU B 1 27 ? 3.779 72.125 1.653 1 92.25 27 LEU B C 1
ATOM 3945 O O . LEU B 1 27 ? 3.426 73.125 1.001 1 92.25 27 LEU B O 1
ATOM 3949 N N . PRO B 1 28 ? 4.797 71.438 1.358 1 92.56 28 PRO B N 1
ATOM 3950 C CA . PRO B 1 28 ? 5.512 71.688 0.112 1 92.56 28 PRO B CA 1
ATOM 3951 C C . PRO B 1 28 ? 4.711 71.312 -1.129 1 92.56 28 PRO B C 1
ATOM 3953 O O . PRO B 1 28 ? 3.725 70.562 -1.027 1 92.56 28 PRO B O 1
ATOM 3956 N N . ASP B 1 29 ? 5.152 71.938 -2.182 1 90.19 29 ASP B N 1
ATOM 3957 C CA . ASP B 1 29 ? 4.539 71.5 -3.441 1 90.19 29 ASP B CA 1
ATOM 3958 C C . ASP B 1 29 ? 4.906 70.062 -3.793 1 90.19 29 ASP B C 1
ATOM 3960 O O . ASP B 1 29 ? 6.09 69.75 -3.9 1 90.19 29 ASP B O 1
ATOM 3964 N N . LEU B 1 30 ? 3.943 69.25 -3.914 1 92.75 30 LEU B N 1
ATOM 3965 C CA . LEU B 1 30 ? 4.172 67.812 -4.145 1 92.75 30 LEU B CA 1
ATOM 3966 C C . LEU B 1 30 ? 3.83 67.438 -5.582 1 92.75 30 LEU B C 1
ATOM 3968 O O . LEU B 1 30 ? 3.99 66.312 -5.977 1 92.75 30 LEU B O 1
ATOM 3972 N N . THR B 1 31 ? 3.428 68.438 -6.348 1 91.06 31 THR B N 1
ATOM 3973 C CA . THR B 1 31 ? 3.07 68.188 -7.738 1 91.06 31 THR B CA 1
ATOM 3974 C C . THR B 1 31 ? 4.293 67.75 -8.539 1 91.06 31 THR B C 1
ATOM 3976 O O . THR B 1 31 ? 5.367 68.312 -8.422 1 91.06 31 THR B O 1
ATOM 3979 N N . GLY B 1 32 ? 4.105 66.688 -9.297 1 86.19 32 GLY B N 1
ATOM 3980 C CA . GLY B 1 32 ? 5.18 66.188 -10.141 1 86.19 32 GLY B CA 1
ATOM 3981 C C . GLY B 1 32 ? 5.949 65.062 -9.508 1 86.19 32 GLY B C 1
ATOM 3982 O O . GLY B 1 32 ? 6.707 64.375 -10.188 1 86.19 32 GLY B O 1
ATOM 3983 N N . ALA B 1 33 ? 5.773 64.875 -8.266 1 81.81 33 ALA B N 1
ATOM 3984 C CA . ALA B 1 33 ? 6.484 63.844 -7.543 1 81.81 33 ALA B CA 1
ATOM 3985 C C . ALA B 1 33 ? 5.711 62.531 -7.59 1 81.81 33 ALA B C 1
ATOM 3987 O O . ALA B 1 33 ? 4.535 62.469 -7.223 1 81.81 33 ALA B O 1
ATOM 3988 N N . ALA B 1 34 ? 6.414 61.469 -8.047 1 85.75 34 ALA B N 1
ATOM 3989 C CA . ALA B 1 34 ? 5.918 60.094 -7.988 1 85.75 34 ALA B CA 1
ATOM 3990 C C . ALA B 1 34 ? 4.512 59.969 -8.57 1 85.75 34 ALA B C 1
ATOM 3992 O O . ALA B 1 34 ? 3.615 59.406 -7.953 1 85.75 34 ALA B O 1
ATOM 3993 N N . GLY B 1 35 ? 4.148 60.75 -9.664 1 88.62 35 GLY B N 1
ATOM 3994 C CA . GLY B 1 35 ? 2.885 60.625 -10.375 1 88.62 35 GLY B CA 1
ATOM 3995 C C . GLY B 1 35 ? 1.812 61.562 -9.836 1 88.62 35 GLY B C 1
ATOM 3996 O O . GLY B 1 35 ? 0.681 61.562 -10.328 1 88.62 35 GLY B O 1
ATOM 3997 N N . ILE B 1 36 ? 2.1 62.312 -8.859 1 93.31 36 ILE B N 1
ATOM 3998 C CA . ILE B 1 36 ? 1.152 63.25 -8.312 1 93.31 36 ILE B CA 1
ATOM 3999 C C . ILE B 1 36 ? 0.983 64.438 -9.281 1 93.31 36 ILE B C 1
ATOM 4001 O O . ILE B 1 36 ? 1.942 65.125 -9.57 1 93.31 36 ILE B O 1
ATOM 4005 N N . ALA B 1 37 ? -0.22 64.625 -9.68 1 92.75 37 ALA B N 1
ATOM 4006 C CA . ALA B 1 37 ? -0.487 65.625 -10.672 1 92.75 37 ALA B CA 1
ATOM 4007 C C . ALA B 1 37 ? -1.264 66.812 -10.055 1 92.75 37 ALA B C 1
ATOM 4009 O O . ALA B 1 37 ? -1.167 67.938 -10.523 1 92.75 37 ALA B O 1
ATOM 4010 N N . ARG B 1 38 ? -2.072 66.438 -9.086 1 91.25 38 ARG B N 1
ATOM 4011 C CA . ARG B 1 38 ? -2.924 67.438 -8.469 1 91.25 38 ARG B CA 1
ATOM 4012 C C . ARG B 1 38 ? -2.936 67.312 -6.953 1 91.25 38 ARG B C 1
ATOM 4014 O O . ARG B 1 38 ? -2.955 66.188 -6.43 1 91.25 38 ARG B O 1
ATOM 4021 N N . VAL B 1 39 ? -2.859 68.438 -6.336 1 89.94 39 VAL B N 1
ATOM 4022 C CA . VAL B 1 39 ? -2.922 68.5 -4.879 1 89.94 39 VAL B CA 1
ATOM 4023 C C . VAL B 1 39 ? -4.016 69.438 -4.449 1 89.94 39 VAL B C 1
ATOM 4025 O O . VAL B 1 39 ? -3.738 70.438 -3.762 1 89.94 39 VAL B O 1
ATOM 4028 N N . ASP B 1 40 ? -5.156 69.312 -4.992 1 85.25 40 ASP B N 1
ATOM 4029 C CA . ASP B 1 40 ? -6.258 70.25 -4.707 1 85.25 40 ASP B CA 1
ATOM 4030 C C . ASP B 1 40 ? -7.422 69.5 -4.043 1 85.25 40 ASP B C 1
ATOM 4032 O O . ASP B 1 40 ? -7.398 68.312 -3.916 1 85.25 40 ASP B O 1
ATOM 4036 N N . GLY B 1 41 ? -8.367 70.375 -3.463 1 88.5 41 GLY B N 1
ATOM 4037 C CA . GLY B 1 41 ? -9.57 69.812 -2.852 1 88.5 41 GLY B CA 1
ATOM 4038 C C . GLY B 1 41 ? -9.383 69.5 -1.387 1 88.5 41 GLY B C 1
ATOM 4039 O O . GLY B 1 41 ? -9.906 68.5 -0.915 1 88.5 41 GLY B O 1
ATOM 4040 N N . ALA B 1 42 ? -8.617 70.25 -0.719 1 91.94 42 ALA B N 1
ATOM 4041 C CA . ALA B 1 42 ? -8.406 70 0.71 1 91.94 42 ALA B CA 1
ATOM 4042 C C . ALA B 1 42 ? -9.711 70.188 1.486 1 91.94 42 ALA B C 1
ATOM 4044 O O . ALA B 1 42 ? -10.508 71.062 1.175 1 91.94 42 ALA B O 1
ATOM 4045 N N . GLU B 1 43 ? -9.969 69.312 2.385 1 93.94 43 GLU B N 1
ATOM 4046 C CA . GLU B 1 43 ? -11.109 69.375 3.291 1 93.94 43 GLU B CA 1
ATOM 4047 C C . GLU B 1 43 ? -10.648 69.562 4.738 1 93.94 43 GLU B C 1
ATOM 4049 O O . GLU B 1 43 ? -9.664 68.938 5.152 1 93.94 43 GLU B O 1
ATOM 4054 N N . THR B 1 44 ? -11.414 70.375 5.461 1 94.62 44 THR B N 1
ATOM 4055 C CA . THR B 1 44 ? -11.086 70.625 6.867 1 94.62 44 THR B CA 1
ATOM 4056 C C . THR B 1 44 ? -12.094 69.875 7.77 1 94.62 44 THR B C 1
ATOM 4058 O O . THR B 1 44 ? -13.297 69.938 7.512 1 94.62 44 THR B O 1
ATOM 4061 N N . HIS B 1 45 ? -11.594 69.25 8.742 1 93.94 45 HIS B N 1
ATOM 4062 C CA . HIS B 1 45 ? -12.414 68.562 9.719 1 93.94 45 HIS B CA 1
ATOM 4063 C C . HIS B 1 45 ? -11.984 68.875 11.141 1 93.94 45 HIS B C 1
ATOM 4065 O O . HIS B 1 45 ? -10.797 69.062 11.414 1 93.94 45 HIS B O 1
ATOM 4071 N N . ASP B 1 46 ? -12.93 69 12.039 1 95.12 46 ASP B N 1
ATOM 4072 C CA . ASP B 1 46 ? -12.664 69.062 13.469 1 95.12 46 ASP B CA 1
ATOM 4073 C C . ASP B 1 46 ? -13.086 67.75 14.148 1 95.12 46 ASP B C 1
ATOM 4075 O O . ASP B 1 46 ? -14.281 67.438 14.234 1 95.12 46 ASP B O 1
ATOM 4079 N N . LEU B 1 47 ? -12.117 67.125 14.562 1 95.38 47 LEU B N 1
ATOM 4080 C CA . LEU B 1 47 ? -12.336 65.75 15.109 1 95.38 47 LEU B CA 1
ATOM 4081 C C . LEU B 1 47 ? -12.188 65.75 16.625 1 95.38 47 LEU B C 1
ATOM 4083 O O . LEU B 1 47 ? -11.328 66.438 17.172 1 95.38 47 LEU B O 1
ATOM 4087 N N . ASP B 1 48 ? -13.047 65.062 17.328 1 95 48 ASP B N 1
ATOM 4088 C CA . ASP B 1 48 ? -12.984 64.812 18.766 1 95 48 ASP B CA 1
ATOM 4089 C C . ASP B 1 48 ? -13 63.312 19.062 1 95 48 ASP B C 1
ATOM 4091 O O . ASP B 1 48 ? -13.977 62.625 18.766 1 95 48 ASP B O 1
ATOM 4095 N N . ALA B 1 49 ? -11.93 62.844 19.625 1 95.75 49 ALA B N 1
ATOM 4096 C CA . ALA B 1 49 ? -11.797 61.406 19.859 1 95.75 49 ALA B CA 1
ATOM 4097 C C . ALA B 1 49 ? -11.492 61.125 21.328 1 95.75 49 ALA B C 1
ATOM 4099 O O . ALA B 1 49 ? -10.602 61.75 21.922 1 95.75 49 ALA B O 1
ATOM 4100 N N . THR B 1 50 ? -12.227 60.25 21.906 1 95.94 50 THR B N 1
ATOM 4101 C CA . THR B 1 50 ? -11.938 59.719 23.234 1 95.94 50 THR B CA 1
ATOM 4102 C C . THR B 1 50 ? -11.367 58.312 23.141 1 95.94 50 THR B C 1
ATOM 4104 O O . THR B 1 50 ? -11.984 57.438 22.531 1 95.94 50 THR B O 1
ATOM 4107 N N . TYR B 1 51 ? -10.242 58.156 23.734 1 96.88 51 TYR B N 1
ATOM 4108 C CA . TYR B 1 51 ? -9.578 56.844 23.719 1 96.88 51 TYR B CA 1
ATOM 4109 C C . TYR B 1 51 ? -9.898 56.062 24.984 1 96.88 51 TYR B C 1
ATOM 4111 O O . TYR B 1 51 ? -9.938 56.625 26.078 1 96.88 51 TYR B O 1
ATOM 4119 N N . PHE B 1 52 ? -10.133 54.812 24.797 1 96.75 52 PHE B N 1
ATOM 4120 C CA . PHE B 1 52 ? -10.477 53.906 25.891 1 96.75 52 PHE B CA 1
ATOM 4121 C C . PHE B 1 52 ? -9.398 52.844 26.078 1 96.75 52 PHE B C 1
ATOM 4123 O O . PHE B 1 52 ? -8.859 52.312 25.109 1 96.75 52 PHE B O 1
ATOM 4130 N N . ASP B 1 53 ? -9.055 52.531 27.281 1 97.06 53 ASP B N 1
ATOM 4131 C CA . ASP B 1 53 ? -8.109 51.5 27.672 1 97.06 53 ASP B CA 1
ATOM 4132 C C . ASP B 1 53 ? -8.32 51.062 29.125 1 97.06 53 ASP B C 1
ATOM 4134 O O . ASP B 1 53 ? -9.188 51.594 29.812 1 97.06 53 ASP B O 1
ATOM 4138 N N . THR B 1 54 ? -7.656 50.062 29.516 1 95.75 54 THR B N 1
ATOM 4139 C CA . THR B 1 54 ? -7.605 49.719 30.922 1 95.75 54 THR B CA 1
ATOM 4140 C C . THR B 1 54 ? -6.75 50.719 31.688 1 95.75 54 THR B C 1
ATOM 4142 O O . THR B 1 54 ? -6.023 51.531 31.094 1 95.75 54 THR B O 1
ATOM 4145 N N . ASP B 1 55 ? -6.859 50.625 33.062 1 93.5 55 ASP B N 1
ATOM 4146 C CA . ASP B 1 55 ? -6.113 51.531 33.906 1 93.5 55 ASP B CA 1
ATOM 4147 C C . ASP B 1 55 ? -4.613 51.438 33.656 1 93.5 55 ASP B C 1
ATOM 4149 O O . ASP B 1 55 ? -3.891 52.406 33.688 1 93.5 55 ASP B O 1
ATOM 4153 N N . ASP B 1 56 ? -4.172 50.25 33.406 1 90.88 56 ASP B N 1
ATOM 4154 C CA . ASP B 1 56 ? -2.744 50.031 33.219 1 90.88 56 ASP B CA 1
ATOM 4155 C C . ASP B 1 56 ? -2.379 50.031 31.734 1 90.88 56 ASP B C 1
ATOM 4157 O O . ASP B 1 56 ? -1.28 49.625 31.359 1 90.88 56 ASP B O 1
ATOM 4161 N N . LEU B 1 57 ? -3.236 50.406 30.891 1 94.25 57 LEU B N 1
ATOM 4162 C CA . LEU B 1 57 ? -3.031 50.656 29.469 1 94.25 57 LEU B CA 1
ATOM 4163 C C . LEU B 1 57 ? -2.629 49.375 28.75 1 94.25 57 LEU B C 1
ATOM 4165 O O . LEU B 1 57 ? -1.647 49.375 28 1 94.25 57 LEU B O 1
ATOM 4169 N N . ARG B 1 58 ? -3.396 48.344 28.969 1 92.5 58 ARG B N 1
ATOM 4170 C CA . ARG B 1 58 ? -3.094 47.031 28.391 1 92.5 58 ARG B CA 1
ATOM 4171 C C . ARG B 1 58 ? -3.24 47.062 26.875 1 92.5 58 ARG B C 1
ATOM 4173 O O . ARG B 1 58 ? -2.479 46.406 26.156 1 92.5 58 ARG B O 1
ATOM 4180 N N . LEU B 1 59 ? -4.297 47.75 26.375 1 94.19 59 LEU B N 1
ATOM 4181 C CA . LEU B 1 59 ? -4.477 47.812 24.922 1 94.19 59 LEU B CA 1
ATOM 4182 C C . LEU B 1 59 ? -3.277 48.469 24.266 1 94.19 59 LEU B C 1
ATOM 4184 O O . LEU B 1 59 ? -2.67 47.906 23.344 1 94.19 59 LEU B O 1
ATOM 4188 N N . MET B 1 60 ? -2.926 49.594 24.781 1 92 60 MET B N 1
ATOM 4189 C CA . MET B 1 60 ? -1.815 50.344 24.203 1 92 60 MET B CA 1
ATOM 4190 C C . MET B 1 60 ? -0.52 49.531 24.266 1 92 60 MET B C 1
ATOM 4192 O O . MET B 1 60 ? 0.273 49.531 23.328 1 92 60 MET B O 1
ATOM 4196 N N . ARG B 1 61 ? -0.311 48.906 25.359 1 88.81 61 ARG B N 1
ATOM 4197 C CA . ARG B 1 61 ? 0.905 48.125 25.547 1 88.81 61 ARG B CA 1
ATOM 4198 C C . ARG B 1 61 ? 0.94 46.906 24.609 1 88.81 61 ARG B C 1
ATOM 4200 O O . ARG B 1 61 ? 1.998 46.312 24.391 1 88.81 61 ARG B O 1
ATOM 4207 N N . ASN B 1 62 ? -0.183 46.562 24.188 1 88.31 62 ASN B N 1
ATOM 4208 C CA . ASN B 1 62 ? -0.27 45.469 23.219 1 88.31 62 ASN B CA 1
ATOM 4209 C C . ASN B 1 62 ? -0.579 45.969 21.812 1 88.31 62 ASN B C 1
ATOM 4211 O O . ASN B 1 62 ? -1.174 45.281 21.016 1 88.31 62 ASN B O 1
ATOM 4215 N N . ARG B 1 63 ? -0.309 47.188 21.609 1 88.88 63 ARG B N 1
ATOM 4216 C CA . ARG B 1 63 ? -0.348 47.844 20.312 1 88.88 63 ARG B CA 1
ATOM 4217 C C . ARG B 1 63 ? -1.766 47.844 19.734 1 88.88 63 ARG B C 1
ATOM 4219 O O . ARG B 1 63 ? -1.969 47.594 18.547 1 88.88 63 ARG B O 1
ATOM 4226 N N . ARG B 1 64 ? -2.67 48.031 20.656 1 92.19 64 ARG B N 1
ATOM 4227 C CA . ARG B 1 64 ? -4.062 48.219 20.266 1 92.19 64 ARG B CA 1
ATOM 4228 C C . ARG B 1 64 ? -4.586 49.562 20.734 1 92.19 64 ARG B C 1
ATOM 4230 O O . ARG B 1 64 ? -4.238 50.031 21.828 1 92.19 64 ARG B O 1
ATOM 4237 N N . THR B 1 65 ? -5.375 50.219 19.859 1 95.19 65 THR B N 1
ATOM 4238 C CA . THR B 1 65 ? -5.98 51.469 20.234 1 95.19 65 THR B CA 1
ATOM 4239 C C . THR B 1 65 ? -7.488 51.438 20 1 95.19 65 THR B C 1
ATOM 4241 O O . THR B 1 65 ? -7.957 51 18.953 1 95.19 65 THR B O 1
ATOM 4244 N N . LEU B 1 66 ? -8.203 51.844 21 1 96.19 66 LEU B N 1
ATOM 4245 C CA . LEU B 1 66 ? -9.664 51.906 20.953 1 96.19 66 LEU B CA 1
ATOM 4246 C C . LEU B 1 66 ? -10.164 53.312 21.203 1 96.19 66 LEU B C 1
ATOM 4248 O O . LEU B 1 66 ? -9.812 53.938 22.219 1 96.19 66 LEU B O 1
ATOM 4252 N N . ARG B 1 67 ? -11 53.812 20.234 1 96.31 67 ARG B N 1
ATOM 4253 C CA . ARG B 1 67 ? -11.477 55.188 20.406 1 96.31 67 ARG B CA 1
ATOM 4254 C C . ARG B 1 67 ? -12.906 55.344 19.891 1 96.31 67 ARG B C 1
ATOM 4256 O O . ARG B 1 67 ? -13.359 54.531 19.062 1 96.31 67 ARG B O 1
ATOM 4263 N N . ARG B 1 68 ? -13.555 56.281 20.391 1 96 68 ARG B N 1
ATOM 4264 C CA . ARG B 1 68 ? -14.789 56.844 19.859 1 96 68 ARG B CA 1
ATOM 4265 C C . ARG B 1 68 ? -14.547 58.25 19.297 1 96 68 ARG B C 1
ATOM 4267 O O . ARG B 1 68 ? -14.055 59.125 20 1 96 68 ARG B O 1
ATOM 4274 N N . ARG B 1 69 ? -14.844 58.375 18.078 1 93.69 69 ARG B N 1
ATOM 4275 C CA . ARG B 1 69 ? -14.539 59.656 17.422 1 93.69 69 ARG B CA 1
ATOM 4276 C C . ARG B 1 69 ? -15.805 60.281 16.875 1 93.69 69 ARG B C 1
ATOM 4278 O O . ARG B 1 69 ? -16.703 59.594 16.375 1 93.69 69 ARG B O 1
ATOM 4285 N N . SER B 1 70 ? -15.875 61.625 16.953 1 91.06 70 SER B N 1
ATOM 4286 C CA . SER B 1 70 ? -16.906 62.469 16.312 1 91.06 70 SER B CA 1
ATOM 4287 C C . SER B 1 70 ? -16.281 63.5 15.391 1 91.06 70 SER B C 1
ATOM 4289 O O . SER B 1 70 ? -15.094 63.812 15.508 1 91.06 70 SER B O 1
ATOM 4291 N N . GLY B 1 71 ? -17.156 64.125 14.367 1 84.75 71 GLY B N 1
ATOM 4292 C CA . GLY B 1 71 ? -16.766 65.312 13.547 1 84.75 71 GLY B CA 1
ATOM 4293 C C . GLY B 1 71 ? -16.25 64.875 12.18 1 84.75 71 GLY B C 1
ATOM 4294 O O . GLY B 1 71 ? -16.047 65.75 11.312 1 84.75 71 GLY B O 1
ATOM 4295 N N . GLY B 1 72 ? -16.125 63.688 11.875 1 79.06 72 GLY B N 1
ATOM 4296 C CA . GLY B 1 72 ? -15.641 63.219 10.586 1 79.06 72 GLY B CA 1
ATOM 4297 C C . GLY B 1 72 ? -16.578 62.25 9.906 1 79.06 72 GLY B C 1
ATOM 4298 O O . GLY B 1 72 ? -17.672 61.969 10.414 1 79.06 72 GLY B O 1
ATOM 4299 N N . HIS B 1 73 ? -16.109 61.875 8.672 1 79.94 73 HIS B N 1
ATOM 4300 C CA . HIS B 1 73 ? -16.938 60.969 7.871 1 79.94 73 HIS B CA 1
ATOM 4301 C C . HIS B 1 73 ? -17 59.594 8.484 1 79.94 73 HIS B C 1
ATOM 4303 O O . HIS B 1 73 ? -17.875 58.781 8.141 1 79.94 73 HIS B O 1
ATOM 4309 N N . ASP B 1 74 ? -16.141 59.375 9.406 1 81.44 74 ASP B N 1
ATOM 4310 C CA . ASP B 1 74 ? -16.109 58.031 9.984 1 81.44 74 ASP B CA 1
ATOM 4311 C C . ASP B 1 74 ? -16.406 58.094 11.477 1 81.44 74 ASP B C 1
ATOM 4313 O O . ASP B 1 74 ? -15.805 57.344 12.258 1 81.44 74 ASP B O 1
ATOM 4317 N N . ALA B 1 75 ? -17.344 58.969 11.836 1 89.19 75 ALA B N 1
ATOM 4318 C CA . ALA B 1 75 ? -17.75 59.031 13.234 1 89.19 75 ALA B CA 1
ATOM 4319 C C . ALA B 1 75 ? -18.203 57.688 13.766 1 89.19 75 ALA B C 1
ATOM 4321 O O . ALA B 1 75 ? -18.859 56.938 13.055 1 89.19 75 ALA B O 1
ATOM 4322 N N . GLY B 1 76 ? -17.766 57.406 14.945 1 93.44 76 GLY B N 1
ATOM 4323 C CA . GLY B 1 76 ? -18.109 56.125 15.578 1 93.44 76 GLY B CA 1
ATOM 4324 C C . GLY B 1 76 ? -16.938 55.531 16.344 1 93.44 76 GLY B C 1
ATOM 4325 O O . GLY B 1 76 ? -16.109 56.25 16.891 1 93.44 76 GLY B O 1
ATOM 4326 N N . TRP B 1 77 ? -17.031 54.188 16.516 1 94.88 77 TRP B N 1
ATOM 4327 C CA . TRP B 1 77 ? -16.016 53.438 17.266 1 94.88 77 TRP B CA 1
ATOM 4328 C C . TRP B 1 77 ? -14.953 52.875 16.328 1 94.88 77 TRP B C 1
ATOM 4330 O O . TRP B 1 77 ? -15.281 52.344 15.258 1 94.88 77 TRP B O 1
ATOM 4340 N N . HIS B 1 78 ? -13.711 53 16.766 1 94.56 78 HIS B N 1
ATOM 4341 C CA . HIS B 1 78 ? -12.586 52.469 16 1 94.56 78 HIS B CA 1
ATOM 4342 C C . HIS B 1 78 ? -11.664 51.656 16.891 1 94.56 78 HIS B C 1
ATOM 4344 O O . HIS B 1 78 ? -11.219 52.125 17.938 1 94.56 78 HIS B O 1
ATOM 4350 N N . LEU B 1 79 ? -11.43 50.406 16.531 1 94.44 79 LEU B N 1
ATOM 4351 C CA . LEU B 1 79 ? -10.391 49.594 17.156 1 94.44 79 LEU B CA 1
ATOM 4352 C C . LEU B 1 79 ? -9.281 49.281 16.156 1 94.44 79 LEU B C 1
ATOM 4354 O O . LEU B 1 79 ? -9.531 48.688 15.102 1 94.44 79 LEU B O 1
ATOM 4358 N N . LYS B 1 80 ? -8.133 49.781 16.453 1 92.56 80 LYS B N 1
ATOM 4359 C CA . LYS B 1 80 ? -6.984 49.469 15.609 1 92.56 80 LYS B CA 1
ATOM 4360 C C . LYS B 1 80 ? -6.133 48.375 16.219 1 92.56 80 LYS B C 1
ATOM 4362 O O . LYS B 1 80 ? -5.812 48.406 17.406 1 92.56 80 LYS B O 1
ATOM 4367 N N . THR B 1 81 ? -5.871 47.375 15.453 1 89.94 81 THR B N 1
ATOM 4368 C CA . THR B 1 81 ? -5.039 46.25 15.836 1 89.94 81 THR B CA 1
ATOM 4369 C C . THR B 1 81 ? -3.885 46.062 14.859 1 89.94 81 THR B C 1
ATOM 4371 O O . THR B 1 81 ? -3.908 46.625 13.75 1 89.94 81 THR B O 1
ATOM 4374 N N . PRO B 1 82 ? -2.807 45.375 15.312 1 84.06 82 PRO B N 1
ATOM 4375 C CA . PRO B 1 82 ? -1.698 45.125 14.391 1 84.06 82 PRO B CA 1
ATOM 4376 C C . PRO B 1 82 ? -2.125 44.344 13.148 1 84.06 82 PRO B C 1
ATOM 4378 O O . PRO B 1 82 ? -2.975 43.469 13.234 1 84.06 82 PRO B O 1
ATOM 4381 N N . GLY B 1 83 ? -1.659 44.719 11.953 1 75.81 83 GLY B N 1
ATOM 4382 C CA . GLY B 1 83 ? -1.879 44.031 10.703 1 75.81 83 GLY B CA 1
ATOM 4383 C C . GLY B 1 83 ? -0.643 43.312 10.195 1 75.81 83 GLY B C 1
ATOM 4384 O O . GLY B 1 83 ? 0.25 42.969 10.977 1 75.81 83 GLY B O 1
ATOM 4385 N N . ASP B 1 84 ? -0.726 42.844 8.891 1 67.94 84 ASP B N 1
ATOM 4386 C CA . ASP B 1 84 ? 0.423 42.219 8.25 1 67.94 84 ASP B CA 1
ATOM 4387 C C . ASP B 1 84 ? 1.532 43.25 7.988 1 67.94 84 ASP B C 1
ATOM 4389 O O . ASP B 1 84 ? 1.261 44.375 7.574 1 67.94 84 ASP B O 1
ATOM 4393 N N . GLY B 1 85 ? 2.66 42.875 8.281 1 60.75 85 GLY B N 1
ATOM 4394 C CA . GLY B 1 85 ? 3.791 43.781 8.047 1 60.75 85 GLY B CA 1
ATOM 4395 C C . GLY B 1 85 ? 3.725 45.062 8.859 1 60.75 85 GLY B C 1
ATOM 4396 O O . GLY B 1 85 ? 3.559 45 10.078 1 60.75 85 GLY B O 1
ATOM 4397 N N . ASP B 1 86 ? 3.801 46.094 8.117 1 64.12 86 ASP B N 1
ATOM 4398 C CA . ASP B 1 86 ? 3.818 47.438 8.727 1 64.12 86 ASP B CA 1
ATOM 4399 C C . ASP B 1 86 ? 2.422 48.062 8.742 1 64.12 86 ASP B C 1
ATOM 4401 O O . ASP B 1 86 ? 2.25 49.188 9.141 1 64.12 86 ASP B O 1
ATOM 4405 N N . GLY B 1 87 ? 1.583 47.219 8.438 1 74 87 GLY B N 1
ATOM 4406 C CA . GLY B 1 87 ? 0.227 47.75 8.367 1 74 87 GLY B CA 1
ATOM 4407 C C . GLY B 1 87 ? -0.577 47.5 9.625 1 74 87 GLY B C 1
ATOM 4408 O O . GLY B 1 87 ? -0.118 46.781 10.531 1 74 87 GLY B O 1
ATOM 4409 N N . ARG B 1 88 ? -1.658 48.312 9.797 1 85.81 88 ARG B N 1
ATOM 4410 C CA . ARG B 1 88 ? -2.605 48.125 10.891 1 85.81 88 ARG B CA 1
ATOM 4411 C C . ARG B 1 88 ? -3.986 47.75 10.367 1 85.81 88 ARG B C 1
ATOM 4413 O O . ARG B 1 88 ? -4.332 48.094 9.227 1 85.81 88 ARG B O 1
ATOM 4420 N N . ARG B 1 89 ? -4.688 46.938 11.195 1 83.44 89 ARG B N 1
ATOM 4421 C CA . ARG B 1 89 ? -6.082 46.625 10.914 1 83.44 89 ARG B CA 1
ATOM 4422 C C . ARG B 1 89 ? -7.023 47.469 11.75 1 83.44 89 ARG B C 1
ATOM 4424 O O . ARG B 1 89 ? -6.82 47.625 12.953 1 83.44 89 ARG B O 1
ATOM 4431 N N . GLU B 1 90 ? -7.977 48.031 11.078 1 89.81 90 GLU B N 1
ATOM 4432 C CA . GLU B 1 90 ? -8.945 48.875 11.789 1 89.81 90 GLU B CA 1
ATOM 4433 C C . GLU B 1 90 ? -10.344 48.25 11.734 1 89.81 90 GLU B C 1
ATOM 4435 O O . GLU B 1 90 ? -10.82 47.875 10.664 1 89.81 90 GLU B O 1
ATOM 4440 N N . HIS B 1 91 ? -10.953 48.125 12.93 1 90.81 91 HIS B N 1
ATOM 4441 C CA . HIS B 1 91 ? -12.344 47.719 13.086 1 90.81 91 HIS B CA 1
ATOM 4442 C C . HIS B 1 91 ? -13.242 48.906 13.43 1 90.81 91 HIS B C 1
ATOM 4444 O O . HIS B 1 91 ? -12.992 49.625 14.398 1 90.81 91 HIS B O 1
ATOM 4450 N N . ARG B 1 92 ? -14.297 49.062 12.609 1 92.44 92 ARG B N 1
ATOM 4451 C CA . ARG B 1 92 ? -15.156 50.219 12.781 1 92.44 92 ARG B CA 1
ATOM 4452 C C . ARG B 1 92 ? -16.594 49.781 13.086 1 92.44 92 ARG B C 1
ATOM 4454 O O . ARG B 1 92 ? -17.078 48.781 12.555 1 92.44 92 ARG B O 1
ATOM 4461 N N . MET B 1 93 ? -17.125 50.5 13.922 1 91.06 93 MET B N 1
ATOM 4462 C CA . MET B 1 93 ? -18.547 50.344 14.227 1 91.06 93 MET B CA 1
ATOM 4463 C C . MET B 1 93 ? -19.219 51.719 14.422 1 91.06 93 MET B C 1
ATOM 4465 O O . MET B 1 93 ? -18.672 52.594 15.102 1 91.06 93 MET B O 1
ATOM 4469 N N . PRO B 1 94 ? -20.359 51.781 13.734 1 88 94 PRO B N 1
ATOM 4470 C CA . PRO B 1 94 ? -21.078 53.031 13.977 1 88 94 PRO B CA 1
ATOM 4471 C C . PRO B 1 94 ? -21.656 53.125 15.391 1 88 94 PRO B C 1
ATOM 4473 O O . PRO B 1 94 ? -21.812 52.094 16.062 1 88 94 PRO B O 1
ATOM 4476 N N . GLY B 1 95 ? -21.922 54.406 15.773 1 82.69 95 GLY B N 1
ATOM 4477 C CA . GLY B 1 95 ? -22.609 54.531 17.047 1 82.69 95 GLY B CA 1
ATOM 4478 C C . GLY B 1 95 ? -22.016 55.625 17.922 1 82.69 95 GLY B C 1
ATOM 4479 O O . GLY B 1 95 ? -20.875 56.062 17.703 1 82.69 95 GLY B O 1
ATOM 4480 N N . ASP B 1 96 ? -22.828 56.062 18.844 1 80.19 96 ASP B N 1
ATOM 4481 C CA . ASP B 1 96 ? -22.406 57.125 19.75 1 80.19 96 ASP B CA 1
ATOM 4482 C C . ASP B 1 96 ? -22.609 56.719 21.203 1 80.19 96 ASP B C 1
ATOM 4484 O O . ASP B 1 96 ? -22.672 57.594 22.094 1 80.19 96 ASP B O 1
ATOM 4488 N N . SER B 1 97 ? -22.641 55.438 21.391 1 84.62 97 SER B N 1
ATOM 4489 C CA . SER B 1 97 ? -22.797 54.969 22.75 1 84.62 97 SER B CA 1
ATOM 4490 C C . SER B 1 97 ? -21.594 55.344 23.609 1 84.62 97 SER B C 1
ATOM 4492 O O . SER B 1 97 ? -20.484 55.469 23.109 1 84.62 97 SER B O 1
ATOM 4494 N N . ASP B 1 98 ? -21.844 55.5 24.938 1 83.69 98 ASP B N 1
ATOM 4495 C CA . ASP B 1 98 ? -20.781 55.875 25.859 1 83.69 98 ASP B CA 1
ATOM 4496 C C . ASP B 1 98 ? -19.922 54.656 26.203 1 83.69 98 ASP B C 1
ATOM 4498 O O . ASP B 1 98 ? -18.75 54.781 26.562 1 83.69 98 ASP B O 1
ATOM 4502 N N . ASP B 1 99 ? -20.594 53.531 26.062 1 90.31 99 ASP B N 1
ATOM 4503 C CA . ASP B 1 99 ? -19.875 52.312 26.406 1 90.31 99 ASP B CA 1
ATOM 4504 C C . ASP B 1 99 ? -19.266 51.656 25.172 1 90.31 99 ASP B C 1
ATOM 4506 O O . ASP B 1 99 ? -19.828 51.75 24.078 1 90.31 99 ASP B O 1
ATOM 4510 N N . VAL B 1 100 ? -18.188 51 25.391 1 93.88 100 VAL B N 1
ATOM 4511 C CA . VAL B 1 100 ? -17.531 50.25 24.328 1 93.88 100 VAL B CA 1
ATOM 4512 C C . VAL B 1 100 ? -18.453 49.125 23.828 1 93.88 100 VAL B C 1
ATOM 4514 O O . VAL B 1 100 ? -18.953 48.344 24.625 1 93.88 100 VAL B O 1
ATOM 4517 N N . PRO B 1 101 ? -18.672 49.094 22.547 1 92.5 101 PRO B N 1
ATOM 4518 C CA . PRO B 1 101 ? -19.516 48.031 22.016 1 92.5 101 PRO B CA 1
ATOM 4519 C C . PRO B 1 101 ? -18.984 46.625 22.312 1 92.5 101 PRO B C 1
ATOM 4521 O O . PRO B 1 101 ? -17.766 46.438 22.281 1 92.5 101 PRO B O 1
ATOM 4524 N N . ASP B 1 102 ? -19.891 45.688 22.547 1 88.19 102 ASP B N 1
ATOM 4525 C CA . ASP B 1 102 ? -19.516 44.312 22.906 1 88.19 102 ASP B CA 1
ATOM 4526 C C . ASP B 1 102 ? -18.703 43.656 21.797 1 88.19 102 ASP B C 1
ATOM 4528 O O . ASP B 1 102 ? -17.812 42.844 22.078 1 88.19 102 ASP B O 1
ATOM 4532 N N . GLU B 1 103 ? -19.016 44 20.547 1 87.62 103 GLU B N 1
ATOM 4533 C CA . GLU B 1 103 ? -18.328 43.406 19.406 1 87.62 103 GLU B CA 1
ATOM 4534 C C . GLU B 1 103 ? -16.844 43.781 19.406 1 87.62 103 GLU B C 1
ATOM 4536 O O . GLU B 1 103 ? -15.984 42.938 19.109 1 87.62 103 GLU B O 1
ATOM 4541 N N . LEU B 1 104 ? -16.578 45 19.766 1 91.5 104 LEU B N 1
ATOM 4542 C CA . LEU B 1 104 ? -15.195 45.438 19.812 1 91.5 104 LEU B CA 1
ATOM 4543 C C . LEU B 1 104 ? -14.492 44.875 21.062 1 91.5 104 LEU B C 1
ATOM 4545 O O . LEU B 1 104 ? -13.312 44.531 21.016 1 91.5 104 LEU B O 1
ATOM 4549 N N . ARG B 1 105 ? -15.188 44.844 22.141 1 90.12 105 ARG B N 1
ATOM 4550 C CA . ARG B 1 105 ? -14.633 44.281 23.375 1 90.12 105 ARG B CA 1
ATOM 4551 C C . ARG B 1 105 ? -14.219 42.844 23.156 1 90.12 105 ARG B C 1
ATOM 4553 O O . ARG B 1 105 ? -13.203 42.406 23.688 1 90.12 105 ARG B O 1
ATOM 4560 N N . ALA B 1 106 ? -15.039 42.125 22.453 1 85.56 106 ALA B N 1
ATOM 4561 C CA . ALA B 1 106 ? -14.766 40.719 22.188 1 85.56 106 ALA B CA 1
ATOM 4562 C C . ALA B 1 106 ? -13.438 40.562 21.453 1 85.56 106 ALA B C 1
ATOM 4564 O O . ALA B 1 106 ? -12.719 39.562 21.688 1 85.56 106 ALA B O 1
ATOM 4565 N N . LEU B 1 107 ? -13.055 41.5 20.625 1 87.88 107 LEU B N 1
ATOM 4566 C CA . LEU B 1 107 ? -11.836 41.406 19.828 1 87.88 107 LEU B CA 1
ATOM 4567 C C . LEU B 1 107 ? -10.602 41.594 20.703 1 87.88 107 LEU B C 1
ATOM 4569 O O . LEU B 1 107 ? -9.508 41.156 20.328 1 87.88 107 LEU B O 1
ATOM 4573 N N . VAL B 1 108 ? -10.812 42.188 21.859 1 92.12 108 VAL B N 1
ATOM 4574 C CA . VAL B 1 108 ? -9.648 42.438 22.703 1 92.12 108 VAL B CA 1
ATOM 4575 C C . VAL B 1 108 ? -9.82 41.75 24.062 1 92.12 108 VAL B C 1
ATOM 4577 O O . VAL B 1 108 ? -9.117 42.062 25.016 1 92.12 108 VAL B O 1
ATOM 4580 N N . ARG B 1 109 ? -10.719 40.906 24.125 1 89.44 109 ARG B N 1
ATOM 4581 C CA . ARG B 1 109 ? -11.062 40.25 25.375 1 89.44 109 ARG B CA 1
ATOM 4582 C C . ARG B 1 109 ? -9.859 39.531 25.969 1 89.44 109 ARG B C 1
ATOM 4584 O O . ARG B 1 109 ? -9.633 39.562 27.188 1 89.44 109 ARG B O 1
ATOM 4591 N N . ALA B 1 110 ? -9.094 38.844 25.188 1 92.44 110 ALA B N 1
ATOM 4592 C CA . ALA B 1 110 ? -7.934 38.094 25.656 1 92.44 110 ALA B CA 1
ATOM 4593 C C . ALA B 1 110 ? -6.887 39.031 26.25 1 92.44 110 ALA B C 1
ATOM 4595 O O . ALA B 1 110 ? -6.062 38.594 27.078 1 92.44 110 ALA B O 1
ATOM 4596 N N . ILE B 1 111 ? -6.91 40.281 25.844 1 91.81 111 ILE B N 1
ATOM 4597 C CA . ILE B 1 111 ? -5.938 41.25 26.312 1 91.81 111 ILE B CA 1
ATOM 4598 C C . ILE B 1 111 ? -6.457 41.969 27.562 1 91.81 111 ILE B C 1
ATOM 4600 O O . ILE B 1 111 ? -5.77 42 28.578 1 91.81 111 ILE B O 1
ATOM 4604 N N . VAL B 1 112 ? -7.668 42.375 27.5 1 93.62 112 VAL B N 1
ATOM 4605 C CA . VAL B 1 112 ? -8.203 43.188 28.594 1 93.62 112 VAL B CA 1
ATOM 4606 C C . VAL B 1 112 ? -8.781 42.281 29.672 1 93.62 112 VAL B C 1
ATOM 4608 O O . VAL B 1 112 ? -8.914 42.688 30.828 1 93.62 112 VAL B O 1
ATOM 4611 N N . ARG B 1 113 ? -9.125 41.031 29.281 1 93.12 113 ARG B N 1
ATOM 4612 C CA . ARG B 1 113 ? -9.711 40.062 30.188 1 93.12 113 ARG B CA 1
ATOM 4613 C C . ARG B 1 113 ? -10.961 40.625 30.859 1 93.12 113 ARG B C 1
ATOM 4615 O O . ARG B 1 113 ? -11.922 41 30.188 1 93.12 113 ARG B O 1
ATOM 4622 N N . ARG B 1 114 ? -10.883 40.844 32.25 1 91.5 114 ARG B N 1
ATOM 4623 C CA . ARG B 1 114 ? -12.055 41.312 32.969 1 91.5 114 ARG B CA 1
ATOM 4624 C C . ARG B 1 114 ? -11.914 42.781 33.344 1 91.5 114 ARG B C 1
ATOM 4626 O O . ARG B 1 114 ? -12.789 43.375 34 1 91.5 114 ARG B O 1
ATOM 4633 N N . ARG B 1 115 ? -10.961 43.438 32.938 1 93.44 115 ARG B N 1
ATOM 4634 C CA . ARG B 1 115 ? -10.719 44.812 33.312 1 93.44 115 ARG B CA 1
ATOM 4635 C C . ARG B 1 115 ? -11.609 45.781 32.531 1 93.44 115 ARG B C 1
ATOM 4637 O O . ARG B 1 115 ? -11.836 45.562 31.328 1 93.44 115 ARG B O 1
ATOM 4644 N N . PRO B 1 116 ? -12.109 46.719 33.156 1 94.38 116 PRO B N 1
ATOM 4645 C CA . PRO B 1 116 ? -12.969 47.656 32.438 1 94.38 116 PRO B CA 1
ATOM 4646 C C . PRO B 1 116 ? -12.195 48.562 31.484 1 94.38 116 PRO B C 1
ATOM 4648 O O . PRO B 1 116 ? -11.031 48.875 31.734 1 94.38 116 PRO B O 1
ATOM 4651 N N . LEU B 1 117 ? -12.828 48.938 30.438 1 96.12 117 LEU B N 1
ATOM 4652 C CA . LEU B 1 117 ? -12.32 49.938 29.5 1 96.12 117 LEU B CA 1
ATOM 4653 C C . LEU B 1 117 ? -12.914 51.312 29.812 1 96.12 117 LEU B C 1
ATOM 4655 O O . LEU B 1 117 ? -14.125 51.5 29.688 1 96.12 117 LEU B O 1
ATOM 4659 N N . THR B 1 118 ? -12.008 52.188 30.203 1 95.44 118 THR B N 1
ATOM 4660 C CA . THR B 1 118 ? -12.43 53.531 30.578 1 95.44 118 THR B CA 1
ATOM 4661 C C . THR B 1 118 ? -11.68 54.562 29.75 1 95.44 118 THR B C 1
ATOM 4663 O O . THR B 1 118 ? -10.648 54.281 29.156 1 95.44 118 THR B O 1
ATOM 4666 N N . PRO B 1 119 ? -12.25 55.781 29.641 1 95.5 119 PRO B N 1
ATOM 4667 C CA . PRO B 1 119 ? -11.516 56.844 28.922 1 95.5 119 PRO B CA 1
ATOM 4668 C C . PRO B 1 119 ? -10.148 57.125 29.547 1 95.5 119 PRO B C 1
ATOM 4670 O O . PRO B 1 119 ? -10.039 57.312 30.766 1 95.5 119 PRO B O 1
ATOM 4673 N N . VAL B 1 120 ? -9.211 57.219 28.672 1 95.75 120 VAL B N 1
ATOM 4674 C CA . VAL B 1 120 ? -7.871 57.438 29.203 1 95.75 120 VAL B CA 1
ATOM 4675 C C . VAL B 1 120 ? -7.281 58.719 28.594 1 95.75 120 VAL B C 1
ATOM 4677 O O . VAL B 1 120 ? -6.336 59.281 29.141 1 95.75 120 VAL B O 1
ATOM 4680 N N . ALA B 1 121 ? -7.793 59.094 27.531 1 96.44 121 ALA B N 1
ATOM 4681 C CA . ALA B 1 121 ? -7.324 60.281 26.875 1 96.44 121 ALA B CA 1
ATOM 4682 C C . ALA B 1 121 ? -8.383 60.844 25.922 1 96.44 121 ALA B C 1
ATOM 4684 O O . ALA B 1 121 ? -9.234 60.094 25.422 1 96.44 121 ALA B O 1
ATOM 4685 N N . ARG B 1 122 ? -8.375 62.094 25.734 1 96.75 122 ARG B N 1
ATOM 4686 C CA . ARG B 1 122 ? -9.219 62.781 24.766 1 96.75 122 ARG B CA 1
ATOM 4687 C C . ARG B 1 122 ? -8.391 63.688 23.859 1 96.75 122 ARG B C 1
ATOM 4689 O O . ARG B 1 122 ? -7.578 64.5 24.328 1 96.75 122 ARG B O 1
ATOM 4696 N N . LEU B 1 123 ? -8.594 63.5 22.562 1 96.88 123 LEU B N 1
ATOM 4697 C CA . LEU B 1 123 ? -7.852 64.312 21.578 1 96.88 123 LEU B CA 1
ATOM 4698 C C . LEU B 1 123 ? -8.797 65.125 20.719 1 96.88 123 LEU B C 1
ATOM 4700 O O . LEU B 1 123 ? -9.773 64.625 20.188 1 96.88 123 LEU B O 1
ATOM 4704 N N . HIS B 1 124 ? -8.516 66.375 20.672 1 96.69 124 HIS B N 1
ATOM 4705 C CA . HIS B 1 124 ? -9.141 67.312 19.703 1 96.69 124 HIS B CA 1
ATOM 4706 C C . HIS B 1 124 ? -8.203 67.625 18.547 1 96.69 124 HIS B C 1
ATOM 4708 O O . HIS B 1 124 ? -7.113 68.125 18.75 1 96.69 124 HIS B O 1
ATOM 4714 N N . THR B 1 125 ? -8.695 67.25 17.359 1 95.81 125 THR B N 1
ATOM 4715 C CA . THR B 1 125 ? -7.828 67.438 16.188 1 95.81 125 THR B CA 1
ATOM 4716 C C . THR B 1 125 ? -8.477 68.312 15.133 1 95.81 125 THR B C 1
ATOM 4718 O O . THR B 1 125 ? -9.602 68 14.695 1 95.81 125 THR B O 1
ATOM 4721 N N . HIS B 1 126 ? -7.801 69.375 14.859 1 95.94 126 HIS B N 1
ATOM 4722 C CA . HIS B 1 126 ? -8.117 70.062 13.641 1 95.94 126 HIS B CA 1
ATOM 4723 C C . HIS B 1 126 ? -7.348 69.562 12.445 1 95.94 126 HIS B C 1
ATOM 4725 O O . HIS B 1 126 ? -6.121 69.688 12.383 1 95.94 126 HIS B O 1
ATOM 4731 N N . ARG B 1 127 ? -8.102 68.938 11.492 1 96.38 127 ARG B N 1
ATOM 4732 C CA . ARG B 1 127 ? -7.449 68.188 10.398 1 96.38 127 ARG B CA 1
ATOM 4733 C C . ARG B 1 127 ? -7.742 68.875 9.055 1 96.38 127 ARG B C 1
ATOM 4735 O O . ARG B 1 127 ? -8.898 69.188 8.742 1 96.38 127 ARG B O 1
ATOM 4742 N N . VAL B 1 128 ? -6.699 69.125 8.344 1 94.88 128 VAL B N 1
ATOM 4743 C CA . VAL B 1 128 ? -6.809 69.5 6.93 1 94.88 128 VAL B CA 1
ATOM 4744 C C . VAL B 1 128 ? -6.348 68.312 6.066 1 94.88 128 VAL B C 1
ATOM 4746 O O . VAL B 1 128 ? -5.168 67.938 6.074 1 94.88 128 VAL B O 1
ATOM 4749 N N . GLU B 1 129 ? -7.246 67.75 5.387 1 95 129 GLU B N 1
ATOM 4750 C CA . GLU B 1 129 ? -6.965 66.562 4.566 1 95 129 GLU B CA 1
ATOM 4751 C C . GLU B 1 129 ? -6.836 66.938 3.092 1 95 129 GLU B C 1
ATOM 4753 O O . GLU B 1 129 ? -7.75 67.562 2.516 1 95 129 GLU B O 1
ATOM 4758 N N . THR B 1 130 ? -5.695 66.625 2.525 1 95 130 THR B N 1
ATOM 4759 C CA . THR B 1 130 ? -5.418 66.938 1.132 1 95 130 THR B CA 1
ATOM 4760 C C . THR B 1 130 ? -5.164 65.688 0.314 1 95 130 THR B C 1
ATOM 4762 O O . THR B 1 130 ? -4.164 65 0.524 1 95 130 THR B O 1
ATOM 4765 N N . PRO B 1 131 ? -6.031 65.438 -0.692 1 95.5 131 PRO B N 1
ATOM 4766 C CA . PRO B 1 131 ? -5.781 64.25 -1.559 1 95.5 131 PRO B CA 1
ATOM 4767 C C . PRO B 1 131 ? -4.676 64.5 -2.58 1 95.5 131 PRO B C 1
ATOM 4769 O O . PRO B 1 131 ? -4.578 65.625 -3.125 1 95.5 131 PRO B O 1
ATOM 4772 N N . LEU B 1 132 ? -3.809 63.594 -2.678 1 95.19 132 LEU B N 1
ATOM 4773 C CA . LEU B 1 132 ? -2.83 63.562 -3.76 1 95.19 132 LEU B CA 1
ATOM 4774 C C . LEU B 1 132 ? -3.338 62.719 -4.934 1 95.19 132 LEU B C 1
ATOM 4776 O O . LEU B 1 132 ? -3.5 61.5 -4.816 1 95.19 132 LEU B O 1
ATOM 4780 N N . ARG B 1 133 ? -3.527 63.406 -6.07 1 95.81 133 ARG B N 1
ATOM 4781 C CA . ARG B 1 133 ? -4.18 62.719 -7.184 1 95.81 133 ARG B CA 1
ATOM 4782 C C . ARG B 1 133 ? -3.254 62.625 -8.391 1 95.81 133 ARG B C 1
ATOM 4784 O O . ARG B 1 133 ? -2.412 63.5 -8.602 1 95.81 133 ARG B O 1
ATOM 4791 N N . ASP B 1 134 ? -3.451 61.594 -9.094 1 94.06 134 ASP B N 1
ATOM 4792 C CA . ASP B 1 134 ? -2.723 61.5 -10.359 1 94.06 134 ASP B CA 1
ATOM 4793 C C . ASP B 1 134 ? -3.451 62.25 -11.477 1 94.06 134 ASP B C 1
ATOM 4795 O O . ASP B 1 134 ? -4.445 62.938 -11.227 1 94.06 134 ASP B O 1
ATOM 4799 N N . ALA B 1 135 ? -2.877 62.125 -12.68 1 92.69 135 ALA B N 1
ATOM 4800 C CA . ALA B 1 135 ? -3.406 62.875 -13.828 1 92.69 135 ALA B CA 1
ATOM 4801 C C . ALA B 1 135 ? -4.836 62.438 -14.141 1 92.69 135 ALA B C 1
ATOM 4803 O O . ALA B 1 135 ? -5.637 63.25 -14.633 1 92.69 135 ALA B O 1
ATOM 4804 N N . GLY B 1 136 ? -5.145 61.25 -13.789 1 92.69 136 GLY B N 1
ATOM 4805 C CA . GLY B 1 136 ? -6.469 60.719 -14.062 1 92.69 136 GLY B CA 1
ATOM 4806 C C . GLY B 1 136 ? -7.477 61.031 -12.977 1 92.69 136 GLY B C 1
ATOM 4807 O O . GLY B 1 136 ? -8.664 60.719 -13.117 1 92.69 136 GLY B O 1
ATOM 4808 N N . GLY B 1 137 ? -7.078 61.531 -11.844 1 91.62 137 GLY B N 1
ATOM 4809 C CA . GLY B 1 137 ? -7.977 61.906 -10.758 1 91.62 137 GLY B CA 1
ATOM 4810 C C . GLY B 1 137 ? -8 60.875 -9.641 1 91.62 137 GLY B C 1
ATOM 4811 O O . GLY B 1 137 ? -8.688 61.062 -8.633 1 91.62 137 GLY B O 1
ATOM 4812 N N . ARG B 1 138 ? -7.23 59.812 -9.938 1 90.25 138 ARG B N 1
ATOM 4813 C CA . ARG B 1 138 ? -7.16 58.781 -8.906 1 90.25 138 ARG B CA 1
ATOM 4814 C C . ARG B 1 138 ? -6.367 59.281 -7.699 1 90.25 138 ARG B C 1
ATOM 4816 O O . ARG B 1 138 ? -5.273 59.812 -7.848 1 90.25 138 ARG B O 1
ATOM 4823 N N . THR B 1 139 ? -6.992 59.094 -6.434 1 94.12 139 THR B N 1
ATOM 4824 C CA . THR B 1 139 ? -6.293 59.469 -5.211 1 94.12 139 THR B CA 1
ATOM 4825 C C . THR B 1 139 ? -5.223 58.438 -4.859 1 94.12 139 THR B C 1
ATOM 4827 O O . THR B 1 139 ? -5.531 57.281 -4.566 1 94.12 139 THR B O 1
ATOM 4830 N N . LEU B 1 140 ? -4.004 58.875 -4.895 1 94.25 140 LEU B N 1
ATOM 4831 C CA . LEU B 1 140 ? -2.883 57.969 -4.59 1 94.25 140 LEU B CA 1
ATOM 4832 C C . LEU B 1 140 ? -2.645 57.906 -3.084 1 94.25 140 LEU B C 1
ATOM 4834 O O . LEU B 1 140 ? -2.4 56.812 -2.545 1 94.25 140 LEU B O 1
ATOM 4838 N N . ALA B 1 141 ? -2.717 59 -2.48 1 95 141 ALA B N 1
ATOM 4839 C CA . ALA B 1 141 ? -2.506 59.125 -1.041 1 95 141 ALA B CA 1
ATOM 4840 C C . ALA B 1 141 ? -3.268 60.312 -0.467 1 95 141 ALA B C 1
ATOM 4842 O O . ALA B 1 141 ? -3.74 61.156 -1.214 1 95 141 ALA B O 1
ATOM 4843 N N . LEU B 1 142 ? -3.438 60.25 0.8 1 94.56 142 LEU B N 1
ATOM 4844 C CA . LEU B 1 142 ? -4.051 61.344 1.55 1 94.56 142 LEU B CA 1
ATOM 4845 C C . LEU B 1 142 ? -3.074 61.906 2.566 1 94.56 142 LEU B C 1
ATOM 4847 O O . LEU B 1 142 ? -2.436 61.188 3.314 1 94.56 142 LEU B O 1
ATOM 4851 N N . ILE B 1 143 ? -2.941 63.188 2.506 1 95.31 143 ILE B N 1
ATOM 4852 C CA . ILE B 1 143 ? -2.143 63.875 3.521 1 95.31 143 ILE B CA 1
ATOM 4853 C C . ILE B 1 143 ? -3.062 64.562 4.543 1 95.31 143 ILE B C 1
ATOM 4855 O O . ILE B 1 143 ? -3.936 65.312 4.18 1 95.31 143 ILE B O 1
ATOM 4859 N N . ALA B 1 144 ? -2.85 64.188 5.723 1 94.81 144 ALA B N 1
ATOM 4860 C CA . ALA B 1 144 ? -3.582 64.812 6.816 1 94.81 144 ALA B CA 1
ATOM 4861 C C . ALA B 1 144 ? -2.662 65.75 7.648 1 94.81 144 ALA B C 1
ATOM 4863 O O . ALA B 1 144 ? -1.688 65.25 8.234 1 94.81 144 ALA B O 1
ATOM 4864 N N . GLN B 1 145 ? -2.938 67 7.625 1 95 145 GLN B N 1
ATOM 4865 C CA . GLN B 1 145 ? -2.295 67.938 8.539 1 95 145 GLN B CA 1
ATOM 4866 C C . GLN B 1 145 ? -3.129 68.125 9.805 1 95 145 GLN B C 1
ATOM 4868 O O . GLN B 1 145 ? -4.223 68.688 9.75 1 95 145 GLN B O 1
ATOM 4873 N N . ASP B 1 146 ? -2.508 67.75 10.875 1 95.56 146 ASP B N 1
ATOM 4874 C CA . ASP B 1 146 ? -3.285 67.75 12.109 1 95.56 146 ASP B CA 1
ATOM 4875 C C . ASP B 1 146 ? -2.701 68.688 13.148 1 95.56 146 ASP B C 1
ATOM 4877 O O . ASP B 1 146 ? -1.489 68.688 13.383 1 95.56 146 ASP B O 1
ATOM 4881 N N . ARG B 1 147 ? -3.494 69.562 13.742 1 96.12 147 ARG B N 1
ATOM 4882 C CA . ARG B 1 147 ? -3.227 70.25 15 1 96.12 147 ARG B CA 1
ATOM 4883 C C . ARG B 1 147 ? -3.969 69.562 16.156 1 96.12 147 ARG B C 1
ATOM 4885 O O . ARG B 1 147 ? -5.199 69.562 16.203 1 96.12 147 ARG B O 1
ATOM 4892 N N . VAL B 1 148 ? -3.219 69 17.047 1 96.25 148 VAL B N 1
ATOM 4893 C CA . VAL B 1 148 ? -3.803 68.125 18.047 1 96.25 148 VAL B CA 1
ATOM 4894 C C . VAL B 1 148 ? -3.707 68.75 19.422 1 96.25 148 VAL B C 1
ATOM 4896 O O . VAL B 1 148 ? -2.662 69.312 19.797 1 96.25 148 VAL B O 1
ATOM 4899 N N . ARG B 1 149 ? -4.723 68.812 20.125 1 96.56 149 ARG B N 1
ATOM 4900 C CA . ARG B 1 149 ? -4.781 69.062 21.562 1 96.56 149 ARG B CA 1
ATOM 4901 C C . ARG B 1 149 ? -5.227 67.875 22.328 1 96.56 149 ARG B C 1
ATOM 4903 O O . ARG B 1 149 ? -6.336 67.375 22.125 1 96.56 149 ARG B O 1
ATOM 4910 N N . ALA B 1 150 ? -4.355 67.438 23.188 1 96.31 150 ALA B N 1
ATOM 4911 C CA . ALA B 1 150 ? -4.629 66.188 23.906 1 96.31 150 ALA B CA 1
ATOM 4912 C C . ALA B 1 150 ? -4.789 66.438 25.391 1 96.31 150 ALA B C 1
ATOM 4914 O O . ALA B 1 150 ? -4.07 67.25 25.984 1 96.31 150 ALA B O 1
ATOM 4915 N N . GLU B 1 151 ? -5.719 65.75 25.953 1 95.44 151 GLU B N 1
ATOM 4916 C CA . GLU B 1 151 ? -5.941 65.688 27.391 1 95.44 151 GLU B CA 1
ATOM 4917 C C . GLU B 1 151 ? -5.891 64.25 27.922 1 95.44 151 GLU B C 1
ATOM 4919 O O . GLU B 1 151 ? -6.637 63.406 27.469 1 95.44 151 GLU B O 1
ATOM 4924 N N . ALA B 1 152 ? -5.039 64 28.844 1 93.31 152 ALA B N 1
ATOM 4925 C CA . ALA B 1 152 ? -4.922 62.719 29.516 1 93.31 152 ALA B CA 1
ATOM 4926 C C . ALA B 1 152 ? -4.793 62.906 31.031 1 93.31 152 ALA B C 1
ATOM 4928 O O . ALA B 1 152 ? -3.691 63.094 31.547 1 93.31 152 ALA B O 1
ATOM 4929 N N . GLY B 1 153 ? -5.902 62.719 31.672 1 87.06 153 GLY B N 1
ATOM 4930 C CA . GLY B 1 153 ? -5.883 63.125 33.062 1 87.06 153 GLY B CA 1
ATOM 4931 C C . GLY B 1 153 ? -5.57 64.562 33.281 1 87.06 153 GLY B C 1
ATOM 4932 O O . GLY B 1 153 ? -6.242 65.438 32.719 1 87.06 153 GLY B O 1
ATOM 4933 N N . ASP B 1 154 ? -4.402 64.75 34 1 86.81 154 ASP B N 1
ATOM 4934 C CA . ASP B 1 154 ? -4.012 66.125 34.281 1 86.81 154 ASP B CA 1
ATOM 4935 C C . ASP B 1 154 ? -3.027 66.688 33.219 1 86.81 154 ASP B C 1
ATOM 4937 O O . ASP B 1 154 ? -2.697 67.875 33.219 1 86.81 154 ASP B O 1
ATOM 4941 N N . ASP B 1 155 ? -2.699 65.812 32.406 1 90.12 155 ASP B N 1
ATOM 4942 C CA . ASP B 1 155 ? -1.702 66.188 31.391 1 90.12 155 ASP B CA 1
ATOM 4943 C C . ASP B 1 155 ? -2.365 66.75 30.156 1 90.12 155 ASP B C 1
ATOM 4945 O O . ASP B 1 155 ? -3.418 66.312 29.719 1 90.12 155 ASP B O 1
ATOM 4949 N N . ARG B 1 156 ? -1.848 67.875 29.688 1 94.19 156 ARG B N 1
ATOM 4950 C CA . ARG B 1 156 ? -2.277 68.5 28.453 1 94.19 156 ARG B CA 1
ATOM 4951 C C . ARG B 1 156 ? -1.098 68.75 27.5 1 94.19 156 ARG B C 1
ATOM 4953 O O . ARG B 1 156 ? -0.003 69.125 27.953 1 94.19 156 ARG B O 1
ATOM 4960 N N . SER B 1 157 ? -1.324 68.438 26.328 1 92.75 157 SER B N 1
ATOM 4961 C CA . SER B 1 157 ? -0.284 68.625 25.328 1 92.75 157 SER B CA 1
ATOM 4962 C C . SER B 1 157 ? -0.88 69.062 24 1 92.75 157 SER B C 1
ATOM 4964 O O . SER B 1 157 ? -2.039 68.75 23.703 1 92.75 157 SER B O 1
ATOM 4966 N N . THR B 1 158 ? -0.123 69.875 23.281 1 94.44 158 THR B N 1
ATOM 4967 C CA . THR B 1 158 ? -0.492 70.312 21.953 1 94.44 158 THR B CA 1
ATOM 4968 C C . THR B 1 158 ? 0.659 70.125 20.969 1 94.44 158 THR B C 1
ATOM 4970 O O . THR B 1 158 ? 1.822 70.312 21.312 1 94.44 158 THR B O 1
ATOM 4973 N N . TRP B 1 159 ? 0.324 69.562 19.812 1 93.81 159 TRP B N 1
ATOM 4974 C CA . TRP B 1 159 ? 1.355 69.438 18.781 1 93.81 159 TRP B CA 1
ATOM 4975 C C . TRP B 1 159 ? 0.739 69.375 17.391 1 93.81 159 TRP B C 1
ATOM 4977 O O . TRP B 1 159 ? -0.486 69.375 17.25 1 93.81 159 TRP B O 1
ATOM 4987 N N . CYS B 1 160 ? 1.576 69.562 16.438 1 95.06 160 CYS B N 1
ATOM 4988 C CA . CYS B 1 160 ? 1.18 69.438 15.039 1 95.06 160 CYS B CA 1
ATOM 4989 C C . CYS B 1 160 ? 1.866 68.25 14.375 1 95.06 160 CYS B C 1
ATOM 4991 O O . CYS B 1 160 ? 3.033 67.938 14.648 1 95.06 160 CYS B O 1
ATOM 4993 N N . GLU B 1 161 ? 1.062 67.562 13.578 1 95.62 161 GLU B N 1
ATOM 4994 C CA . GLU B 1 161 ? 1.635 66.375 12.875 1 95.62 161 GLU B CA 1
ATOM 4995 C C . GLU B 1 161 ? 1.021 66.25 11.492 1 95.62 161 GLU B C 1
ATOM 4997 O O . GLU B 1 161 ? -0.025 66.812 11.195 1 95.62 161 GLU B O 1
ATOM 5002 N N . ILE B 1 162 ? 1.791 65.562 10.656 1 94.94 162 ILE B N 1
ATOM 5003 C CA . ILE B 1 162 ? 1.339 65.25 9.312 1 94.94 162 ILE B CA 1
ATOM 5004 C C . ILE B 1 162 ? 1.277 63.688 9.172 1 94.94 162 ILE B C 1
ATOM 5006 O O . ILE B 1 162 ? 2.176 63 9.625 1 94.94 162 ILE B O 1
ATOM 5010 N N . GLU B 1 163 ? 0.198 63.219 8.664 1 94.62 163 GLU B N 1
ATOM 5011 C CA . GLU B 1 163 ? 0.059 61.812 8.305 1 94.62 163 GLU B CA 1
ATOM 5012 C C . GLU B 1 163 ? -0.161 61.656 6.801 1 94.62 163 GLU B C 1
ATOM 5014 O O . GLU B 1 163 ? -0.922 62.406 6.195 1 94.62 163 GLU B O 1
ATOM 5019 N N . VAL B 1 164 ? 0.579 60.75 6.258 1 94 164 VAL B N 1
ATOM 5020 C CA . VAL B 1 164 ? 0.402 60.406 4.852 1 94 164 VAL B CA 1
ATOM 5021 C C . VAL B 1 164 ? -0.103 58.969 4.727 1 94 164 VAL B C 1
ATOM 5023 O O . VAL B 1 164 ? 0.597 58.031 5.098 1 94 164 VAL B O 1
ATOM 5026 N N . GLU B 1 165 ? -1.261 58.844 4.285 1 92.38 165 GLU B N 1
ATOM 5027 C CA . GLU B 1 165 ? -1.887 57.531 4.156 1 92.38 165 GLU B CA 1
ATOM 5028 C C . GLU B 1 165 ? -2.055 57.125 2.689 1 92.38 165 GLU B C 1
ATOM 5030 O O . GLU B 1 165 ? -2.572 57.906 1.89 1 92.38 165 GLU B O 1
ATOM 5035 N N . LEU B 1 166 ? -1.644 55.875 2.463 1 91.19 166 LEU B N 1
ATOM 5036 C CA . LEU B 1 166 ? -1.803 55.375 1.104 1 91.19 166 LEU B CA 1
ATOM 5037 C C . LEU B 1 166 ? -3.262 55.031 0.821 1 91.19 166 LEU B C 1
ATOM 5039 O O . LEU B 1 166 ? -3.951 54.469 1.683 1 91.19 166 LEU B O 1
ATOM 5043 N N . VAL B 1 167 ? -3.695 55.344 -0.332 1 91.75 167 VAL B N 1
ATOM 5044 C CA . VAL B 1 167 ? -5.012 54.938 -0.811 1 91.75 167 VAL B CA 1
ATOM 5045 C C . VAL B 1 167 ? -4.859 54 -2.012 1 91.75 167 VAL B C 1
ATOM 5047 O O . VAL B 1 167 ? -4.648 52.812 -1.848 1 91.75 167 VAL B O 1
ATOM 5050 N N . ASP B 1 168 ? -4.617 54.594 -3.229 1 90.81 168 ASP B N 1
ATOM 5051 C CA . ASP B 1 168 ? -4.418 53.75 -4.414 1 90.81 168 ASP B CA 1
ATOM 5052 C C . ASP B 1 168 ? -2.959 53.781 -4.863 1 90.81 168 ASP B C 1
ATOM 5054 O O . ASP B 1 168 ? -2.594 53.125 -5.844 1 90.81 168 ASP B O 1
ATOM 5058 N N . GLY B 1 169 ? -2.23 54.5 -4.121 1 89.12 169 GLY B N 1
ATOM 5059 C CA . GLY B 1 169 ? -0.828 54.625 -4.48 1 89.12 169 GLY B CA 1
ATOM 5060 C C . GLY B 1 169 ? 0.027 53.469 -3.955 1 89.12 169 GLY B C 1
ATOM 5061 O O . GLY B 1 169 ? -0.481 52.562 -3.307 1 89.12 169 GLY B O 1
ATOM 5062 N N . ASP B 1 170 ? 1.312 53.531 -4.371 1 88.81 170 ASP B N 1
ATOM 5063 C CA . ASP B 1 170 ? 2.244 52.5 -3.908 1 88.81 170 ASP B CA 1
ATOM 5064 C C . ASP B 1 170 ? 3.312 53.125 -2.996 1 88.81 170 ASP B C 1
ATOM 5066 O O . ASP B 1 170 ? 3.252 54.281 -2.656 1 88.81 170 ASP B O 1
ATOM 5070 N N . ALA B 1 171 ? 4.184 52.25 -2.59 1 89.25 171 ALA B N 1
ATOM 5071 C CA . ALA B 1 171 ? 5.203 52.625 -1.608 1 89.25 171 ALA B CA 1
ATOM 5072 C C . ALA B 1 171 ? 6.074 53.781 -2.121 1 89.25 171 ALA B C 1
ATOM 5074 O O . ALA B 1 171 ? 6.57 54.562 -1.337 1 89.25 171 ALA B O 1
ATOM 5075 N N . LYS B 1 172 ? 6.18 53.844 -3.393 1 91.5 172 LYS B N 1
ATOM 5076 C CA . LYS B 1 172 ? 6.996 54.906 -3.988 1 91.5 172 LYS B CA 1
ATOM 5077 C C . LYS B 1 172 ? 6.41 56.281 -3.689 1 91.5 172 LYS B C 1
ATOM 5079 O O . LYS B 1 172 ? 7.152 57.25 -3.514 1 91.5 172 LYS B O 1
ATOM 5084 N N . VAL B 1 173 ? 5.121 56.375 -3.68 1 92.31 173 VAL B N 1
ATOM 5085 C CA . VAL B 1 173 ? 4.449 57.625 -3.354 1 92.31 173 VAL B CA 1
ATOM 5086 C C . VAL B 1 173 ? 4.82 58.062 -1.937 1 92.31 173 VAL B C 1
ATOM 5088 O O . VAL B 1 173 ? 5.16 59.219 -1.702 1 92.31 173 VAL B O 1
ATOM 5091 N N . LEU B 1 174 ? 4.805 57.125 -1.041 1 91.56 174 LEU B N 1
ATOM 5092 C CA . LEU B 1 174 ? 5.141 57.438 0.346 1 91.56 174 LEU B CA 1
ATOM 5093 C C . LEU B 1 174 ? 6.594 57.906 0.467 1 91.56 174 LEU B C 1
ATOM 5095 O O . LEU B 1 174 ? 6.895 58.844 1.201 1 91.56 174 LEU B O 1
ATOM 5099 N N . ASP B 1 175 ? 7.438 57.219 -0.266 1 93.62 175 ASP B N 1
ATOM 5100 C CA . ASP B 1 175 ? 8.859 57.562 -0.223 1 93.62 175 ASP B CA 1
ATOM 5101 C C . ASP B 1 175 ? 9.109 58.969 -0.737 1 93.62 175 ASP B C 1
ATOM 5103 O O . ASP B 1 175 ? 9.867 59.75 -0.134 1 93.62 175 ASP B O 1
ATOM 5107 N N . THR B 1 176 ? 8.508 59.219 -1.784 1 93.94 176 THR B N 1
ATOM 5108 C CA . THR B 1 176 ? 8.703 60.531 -2.424 1 93.94 176 THR B CA 1
ATOM 5109 C C . THR B 1 176 ? 8.133 61.656 -1.559 1 93.94 176 THR B C 1
ATOM 5111 O O . THR B 1 176 ? 8.75 62.688 -1.405 1 93.94 176 THR B O 1
ATOM 5114 N N . VAL B 1 177 ? 6.969 61.438 -1.109 1 93.94 177 VAL B N 1
ATOM 5115 C CA . VAL B 1 177 ? 6.34 62.438 -0.246 1 93.94 177 VAL B CA 1
ATOM 5116 C C . VAL B 1 177 ? 7.184 62.625 1.011 1 93.94 177 VAL B C 1
ATOM 5118 O O . VAL B 1 177 ? 7.352 63.75 1.478 1 93.94 177 VAL B O 1
ATOM 5121 N N . GLU B 1 178 ? 7.641 61.531 1.543 1 94.56 178 GLU B N 1
ATOM 5122 C CA . GLU B 1 178 ? 8.484 61.625 2.73 1 94.56 178 GLU B CA 1
ATOM 5123 C C . GLU B 1 178 ? 9.703 62.5 2.479 1 94.56 178 GLU B C 1
ATOM 5125 O O . GLU B 1 178 ? 10.031 63.375 3.297 1 94.56 178 GLU B O 1
ATOM 5130 N N . LYS B 1 179 ? 10.383 62.281 1.397 1 94.56 179 LYS B N 1
ATOM 5131 C CA . LYS B 1 179 ? 11.555 63.094 1.053 1 94.56 179 LYS B CA 1
ATOM 5132 C C . LYS B 1 179 ? 11.219 64.562 0.989 1 94.56 179 LYS B C 1
ATOM 5134 O O . LYS B 1 179 ? 11.969 65.375 1.485 1 94.56 179 LYS B O 1
ATOM 5139 N N . ALA B 1 180 ? 10.109 64.812 0.365 1 94.56 180 ALA B N 1
ATOM 5140 C CA . ALA B 1 180 ? 9.672 66.25 0.231 1 94.56 180 ALA B CA 1
ATOM 5141 C C . ALA B 1 180 ? 9.359 66.812 1.594 1 94.56 180 ALA B C 1
ATOM 5143 O O . ALA B 1 180 ? 9.711 68 1.858 1 94.56 180 ALA B O 1
ATOM 5144 N N . LEU B 1 181 ? 8.68 66.125 2.414 1 95.19 181 LEU B N 1
ATOM 5145 C CA . LEU B 1 181 ? 8.312 66.562 3.736 1 95.19 181 LEU B CA 1
ATOM 5146 C C . LEU B 1 181 ? 9.547 66.812 4.598 1 95.19 181 LEU B C 1
ATOM 5148 O O . LEU B 1 181 ? 9.641 67.812 5.301 1 95.19 181 LEU B O 1
ATOM 5152 N N . LEU B 1 182 ? 10.469 65.938 4.523 1 95.06 182 LEU B N 1
ATOM 5153 C CA . LEU B 1 182 ? 11.695 66.062 5.305 1 95.06 182 LEU B CA 1
ATOM 5154 C C . LEU B 1 182 ? 12.492 67.25 4.855 1 95.06 182 LEU B C 1
ATOM 5156 O O . LEU B 1 182 ? 13.039 68 5.688 1 95.06 182 LEU B O 1
ATOM 5160 N N . LYS B 1 183 ? 12.586 67.438 3.615 1 94.19 183 LYS B N 1
ATOM 5161 C CA . LYS B 1 183 ? 13.281 68.625 3.062 1 94.19 183 LYS B CA 1
ATOM 5162 C C . LYS B 1 183 ? 12.633 69.938 3.521 1 94.19 183 LYS B C 1
ATOM 5164 O O . LYS B 1 183 ? 13.32 70.938 3.723 1 94.19 183 LYS B O 1
ATOM 5169 N N . ALA B 1 184 ? 11.352 69.812 3.742 1 94.31 184 ALA B N 1
ATOM 5170 C CA . ALA B 1 184 ? 10.609 71 4.145 1 94.31 184 ALA B CA 1
ATOM 5171 C C . ALA B 1 184 ? 10.688 71.188 5.656 1 94.31 184 ALA B C 1
ATOM 5173 O O . ALA B 1 184 ? 10.117 72.188 6.184 1 94.31 184 ALA B O 1
ATOM 5174 N N . GLY B 1 185 ? 11.289 70.25 6.406 1 93.25 185 GLY B N 1
ATOM 5175 C CA . GLY B 1 185 ? 11.531 70.438 7.824 1 93.25 185 GLY B CA 1
ATOM 5176 C C . GLY B 1 185 ? 10.75 69.5 8.711 1 93.25 185 GLY B C 1
ATOM 5177 O O . GLY B 1 185 ? 10.797 69.625 9.938 1 93.25 185 GLY B O 1
ATOM 5178 N N . ALA B 1 186 ? 9.977 68.688 8.125 1 94.81 186 ALA B N 1
ATOM 5179 C CA . ALA B 1 186 ? 9.273 67.688 8.914 1 94.81 186 ALA B CA 1
ATOM 5180 C C . ALA B 1 186 ? 10.242 66.688 9.484 1 94.81 186 ALA B C 1
ATOM 5182 O O . ALA B 1 186 ? 11.312 66.438 8.914 1 94.81 186 ALA B O 1
ATOM 5183 N N . ARG B 1 187 ? 9.945 66.062 10.602 1 94.69 187 ARG B N 1
ATOM 5184 C CA . ARG B 1 187 ? 10.711 65 11.219 1 94.69 187 ARG B CA 1
ATOM 5185 C C . ARG B 1 187 ? 9.836 63.781 11.453 1 94.69 187 ARG B C 1
ATOM 5187 O O . ARG B 1 187 ? 8.648 63.906 11.758 1 94.69 187 ARG B O 1
ATOM 5194 N N . PRO B 1 188 ? 10.484 62.656 11.258 1 91.31 188 PRO B N 1
ATOM 5195 C CA . PRO B 1 188 ? 9.68 61.469 11.578 1 91.31 188 PRO B CA 1
ATOM 5196 C C . PRO B 1 188 ? 9.086 61.531 12.977 1 91.31 188 PRO B C 1
ATOM 5198 O O . PRO B 1 188 ? 9.75 62 13.914 1 91.31 188 PRO B O 1
ATOM 5201 N N . ALA B 1 189 ? 7.871 61.094 13.047 1 87.12 189 ALA B N 1
ATOM 5202 C CA . ALA B 1 189 ? 7.152 61.188 14.312 1 87.12 189 ALA B CA 1
ATOM 5203 C C . ALA B 1 189 ? 7.859 60.375 15.391 1 87.12 189 ALA B C 1
ATOM 5205 O O . ALA B 1 189 ? 8.398 59.281 15.117 1 87.12 189 ALA B O 1
ATOM 5206 N N . ALA B 1 190 ? 7.855 60.781 16.609 1 74.69 190 ALA B N 1
ATOM 5207 C CA . ALA B 1 190 ? 8.523 60.156 17.734 1 74.69 190 ALA B CA 1
ATOM 5208 C C . ALA B 1 190 ? 7.75 58.938 18.219 1 74.69 190 ALA B C 1
ATOM 5210 O O . ALA B 1 190 ? 8.336 58 18.797 1 74.69 190 ALA B O 1
ATOM 5211 N N . GLY B 1 191 ? 6.555 58.875 17.984 1 72.88 191 GLY B N 1
ATOM 5212 C CA . GLY B 1 191 ? 5.754 57.781 18.484 1 72.88 191 GLY B CA 1
ATOM 5213 C C . GLY B 1 191 ? 4.895 57.125 17.406 1 72.88 191 GLY B C 1
ATOM 5214 O O . GLY B 1 191 ? 4.711 57.688 16.328 1 72.88 191 GLY B O 1
ATOM 5215 N N . PRO B 1 192 ? 4.379 55.969 17.781 1 76.31 192 PRO B N 1
ATOM 5216 C CA . PRO B 1 192 ? 3.645 55.188 16.797 1 76.31 192 PRO B CA 1
ATOM 5217 C C . PRO B 1 192 ? 2.244 55.719 16.516 1 76.31 192 PRO B C 1
ATOM 5219 O O . PRO B 1 192 ? 1.65 55.438 15.484 1 76.31 192 PRO B O 1
ATOM 5222 N N . SER B 1 193 ? 1.711 56.531 17.531 1 86.38 193 SER B N 1
ATOM 5223 C CA . SER B 1 193 ? 0.36 57.062 17.359 1 86.38 193 SER B CA 1
ATOM 5224 C C . SER B 1 193 ? 0.159 58.312 18.203 1 86.38 193 SER B C 1
ATOM 5226 O O . SER B 1 193 ? 0.959 58.625 19.078 1 86.38 193 SER B O 1
ATOM 5228 N N . LYS B 1 194 ? -0.962 59.062 17.875 1 90.5 194 LYS B N 1
ATOM 5229 C CA . LYS B 1 194 ? -1.293 60.281 18.594 1 90.5 194 LYS B CA 1
ATOM 5230 C C . LYS B 1 194 ? -1.54 60 20.078 1 90.5 194 LYS B C 1
ATOM 5232 O O . LYS B 1 194 ? -1.025 60.688 20.938 1 90.5 194 LYS B O 1
ATOM 5237 N N . VAL B 1 195 ? -2.209 58.938 20.234 1 91.56 195 VAL B N 1
ATOM 5238 C CA . VAL B 1 195 ? -2.576 58.625 21.609 1 91.56 195 VAL B CA 1
ATOM 5239 C C . VAL B 1 195 ? -1.344 58.156 22.375 1 91.56 195 VAL B C 1
ATOM 5241 O O . VAL B 1 195 ? -1.214 58.438 23.578 1 91.56 195 VAL B O 1
ATOM 5244 N N . ALA B 1 196 ? -0.466 57.5 21.781 1 90.25 196 ALA B N 1
ATOM 5245 C CA . ALA B 1 196 ? 0.776 57.125 22.438 1 90.25 196 ALA B CA 1
ATOM 5246 C C . ALA B 1 196 ? 1.551 58.344 22.922 1 90.25 196 ALA B C 1
ATOM 5248 O O . ALA B 1 196 ? 2.146 58.312 24 1 90.25 196 ALA B O 1
ATOM 5249 N N . ARG B 1 197 ? 1.587 59.312 22.109 1 88.56 197 ARG B N 1
ATOM 5250 C CA . ARG B 1 197 ? 2.252 60.562 22.5 1 88.56 197 ARG B CA 1
ATOM 5251 C C . ARG B 1 197 ? 1.556 61.188 23.703 1 88.56 197 ARG B C 1
ATOM 5253 O O . ARG B 1 197 ? 2.215 61.656 24.625 1 88.56 197 ARG B O 1
ATOM 5260 N N . ALA B 1 198 ? 0.231 61.219 23.672 1 91.5 198 ALA B N 1
ATOM 5261 C CA . ALA B 1 198 ? -0.552 61.781 24.75 1 91.5 198 ALA B CA 1
ATOM 5262 C C . ALA B 1 198 ? -0.336 61.031 26.062 1 91.5 198 ALA B C 1
ATOM 5264 O O . ALA B 1 198 ? -0.396 61.625 27.141 1 91.5 198 ALA B O 1
ATOM 5265 N N . LEU B 1 199 ? -0.073 59.781 25.922 1 91.94 199 LEU B N 1
ATOM 5266 C CA . LEU B 1 199 ? 0.034 58.938 27.109 1 91.94 199 LEU B CA 1
ATOM 5267 C C . LEU B 1 199 ? 1.488 58.562 27.375 1 91.94 199 LEU B C 1
ATOM 5269 O O . LEU B 1 199 ? 1.764 57.594 28.109 1 91.94 199 LEU B O 1
ATOM 5273 N N . ALA B 1 200 ? 2.438 59.188 26.812 1 86 200 ALA B N 1
ATOM 5274 C CA . ALA B 1 200 ? 3.857 58.844 26.875 1 86 200 ALA B CA 1
ATOM 5275 C C . ALA B 1 200 ? 4.328 58.75 28.328 1 86 200 ALA B C 1
ATOM 5277 O O . ALA B 1 200 ? 5.102 57.844 28.672 1 86 200 ALA B O 1
ATOM 5278 N N . GLY B 1 201 ? 3.924 59.625 29.156 1 83.25 201 GLY B N 1
ATOM 5279 C CA . GLY B 1 201 ? 4.316 59.594 30.562 1 83.25 201 GLY B CA 1
ATOM 5280 C C . GLY B 1 201 ? 3.895 58.312 31.281 1 83.25 201 GLY B C 1
ATOM 5281 O O . GLY B 1 201 ? 4.66 57.781 32.062 1 83.25 201 GLY B O 1
ATOM 5282 N N . ARG B 1 202 ? 2.73 57.906 30.906 1 86.25 202 ARG B N 1
ATOM 5283 C CA . ARG B 1 202 ? 2.201 56.719 31.562 1 86.25 202 ARG B CA 1
ATOM 5284 C C . ARG B 1 202 ? 2.832 55.469 30.969 1 86.25 202 ARG B C 1
ATOM 5286 O O . ARG B 1 202 ? 2.879 54.406 31.625 1 86.25 202 ARG B O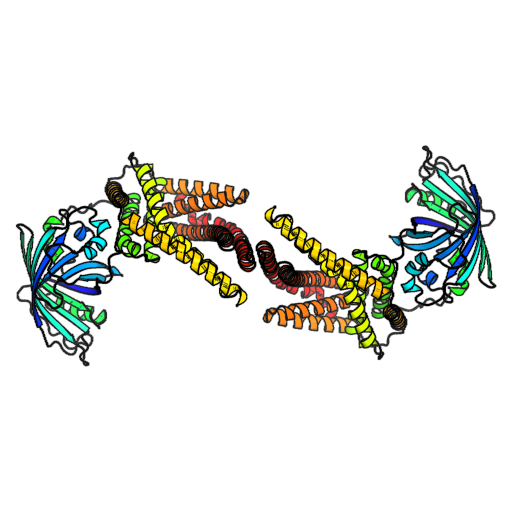 1
ATOM 5293 N N . LEU B 1 203 ? 3.248 55.562 29.75 1 85.19 203 LEU B N 1
ATOM 5294 C CA . LEU B 1 203 ? 3.805 54.406 29.047 1 85.19 203 LEU B CA 1
ATOM 5295 C C . LEU B 1 203 ? 5.293 54.25 29.344 1 85.19 203 LEU B C 1
ATOM 5297 O O . LEU B 1 203 ? 5.863 53.188 29.156 1 85.19 203 LEU B O 1
ATOM 5301 N N . ALA B 1 204 ? 6.004 55.375 29.688 1 73.44 204 ALA B N 1
ATOM 5302 C CA . ALA B 1 204 ? 7.449 55.406 29.906 1 73.44 204 ALA B CA 1
ATOM 5303 C C . ALA B 1 204 ? 7.883 54.406 30.953 1 73.44 204 ALA B C 1
ATOM 5305 O O . ALA B 1 204 ? 7.457 54.469 32.125 1 73.44 204 ALA B O 1
ATOM 5306 N N . GLY B 1 205 ? 7.262 53.406 31.188 1 61.19 205 GLY B N 1
ATOM 5307 C CA . GLY B 1 205 ? 7.836 52.438 32.125 1 61.19 205 GLY B CA 1
ATOM 5308 C C . GLY B 1 205 ? 9.148 51.844 31.625 1 61.19 205 GLY B C 1
ATOM 5309 O O . GLY B 1 205 ? 9.508 52 30.469 1 61.19 205 GLY B O 1
ATOM 5310 N N . LYS B 1 206 ? 10.32 51.594 32.531 1 54.91 206 LYS B N 1
ATOM 5311 C CA . LYS B 1 206 ? 11.727 51.219 32.344 1 54.91 206 LYS B CA 1
ATOM 5312 C C . LYS B 1 206 ? 11.867 50 31.422 1 54.91 206 LYS B C 1
ATOM 5314 O O . LYS B 1 206 ? 11.305 48.938 31.688 1 54.91 206 LYS B O 1
ATOM 5319 N N . PRO B 1 207 ? 12.305 50.375 30.219 1 53.94 207 PRO B N 1
ATOM 5320 C CA . PRO B 1 207 ? 12.641 49.219 29.391 1 53.94 207 PRO B CA 1
ATOM 5321 C C . PRO B 1 207 ? 13.586 48.25 30.094 1 53.94 207 PRO B C 1
ATOM 5323 O O . PRO B 1 207 ? 14.414 48.656 30.922 1 53.94 207 PRO B O 1
ATOM 5326 N N . ALA B 1 208 ? 13.25 47.094 30.312 1 55.69 208 ALA B N 1
ATOM 5327 C CA . ALA B 1 208 ? 14.172 46.125 30.922 1 55.69 208 ALA B CA 1
ATOM 5328 C C . ALA B 1 208 ? 15.461 46.031 30.125 1 55.69 208 ALA B C 1
ATOM 5330 O O . ALA B 1 208 ? 15.438 45.719 28.938 1 55.69 208 ALA B O 1
ATOM 5331 N N . LYS B 1 209 ? 16.5 46.844 30.391 1 57.44 209 LYS B N 1
ATOM 5332 C CA . LYS B 1 209 ? 17.781 46.969 29.719 1 57.44 209 LYS B CA 1
ATOM 5333 C C . LYS B 1 209 ? 18.484 45.625 29.625 1 57.44 209 LYS B C 1
ATOM 5335 O O . LYS B 1 209 ? 19.531 45.5 29 1 57.44 209 LYS B O 1
ATOM 5340 N N . GLY B 1 210 ? 18.062 44.531 30.234 1 58.59 210 GLY B N 1
ATOM 5341 C CA . GLY B 1 210 ? 19.016 43.469 30.281 1 58.59 210 GLY B CA 1
ATOM 5342 C C . GLY B 1 210 ? 18.734 42.375 29.281 1 58.59 210 GLY B C 1
ATOM 5343 O O . GLY B 1 210 ? 17.75 42.438 28.531 1 58.59 210 GLY B O 1
ATOM 5344 N N . ARG B 1 211 ? 19.812 41.469 28.906 1 68.25 211 ARG B N 1
ATOM 5345 C CA . ARG B 1 211 ? 19.719 40.312 28.062 1 68.25 211 ARG B CA 1
ATOM 5346 C C . ARG B 1 211 ? 18.562 39.406 28.5 1 68.25 211 ARG B C 1
ATOM 5348 O O . ARG B 1 211 ? 18.484 39 29.672 1 68.25 211 ARG B O 1
ATOM 5355 N N . VAL B 1 212 ? 17.547 39.406 27.688 1 79.94 212 VAL B N 1
ATOM 5356 C CA . VAL B 1 212 ? 16.391 38.531 27.984 1 79.94 212 VAL B CA 1
ATOM 5357 C C . VAL B 1 212 ? 16.812 37.062 27.891 1 79.94 212 VAL B C 1
ATOM 5359 O O . VAL B 1 212 ? 17.422 36.656 26.891 1 79.94 212 VAL B O 1
ATOM 5362 N N . HIS B 1 213 ? 16.672 36.375 28.984 1 88.31 213 HIS B N 1
ATOM 5363 C CA . HIS B 1 213 ? 16.938 34.938 29 1 88.31 213 HIS B CA 1
ATOM 5364 C C . HIS B 1 213 ? 16.188 34.219 27.891 1 88.31 213 HIS B C 1
ATOM 5366 O O . HIS B 1 213 ? 15.023 34.531 27.625 1 88.31 213 HIS B O 1
ATOM 5372 N N . PRO B 1 214 ? 16.844 33.344 27.156 1 90.25 214 PRO B N 1
ATOM 5373 C CA . PRO B 1 214 ? 16.203 32.688 26 1 90.25 214 PRO B CA 1
ATOM 5374 C C . PRO B 1 214 ? 14.898 32 26.375 1 90.25 214 PRO B C 1
ATOM 5376 O O . PRO B 1 214 ? 13.945 32 25.578 1 90.25 214 PRO B O 1
ATOM 5379 N N . ILE B 1 215 ? 14.828 31.453 27.484 1 94 215 ILE B N 1
ATOM 5380 C CA . ILE B 1 215 ? 13.625 30.75 27.922 1 94 215 ILE B CA 1
ATOM 5381 C C . ILE B 1 215 ? 12.492 31.766 28.125 1 94 215 ILE B C 1
ATOM 5383 O O . ILE B 1 215 ? 11.367 31.531 27.688 1 94 215 ILE B O 1
ATOM 5387 N N . SER B 1 216 ? 12.836 32.875 28.734 1 91.88 216 SER B N 1
ATOM 5388 C CA . SER B 1 216 ? 11.844 33.906 28.938 1 91.88 216 SER B CA 1
ATOM 5389 C C . SER B 1 216 ? 11.359 34.5 27.609 1 91.88 216 SER B C 1
ATOM 5391 O O . SER B 1 216 ? 10.164 34.719 27.438 1 91.88 216 SER B O 1
ATOM 5393 N N . ARG B 1 217 ? 12.25 34.688 26.797 1 91.94 217 ARG B N 1
ATOM 5394 C CA . ARG B 1 217 ? 11.914 35.219 25.484 1 91.94 217 ARG B CA 1
ATOM 5395 C C . ARG B 1 217 ? 10.945 34.281 24.766 1 91.94 217 ARG B C 1
ATOM 5397 O O . ARG B 1 217 ? 9.914 34.75 24.234 1 91.94 217 ARG B O 1
ATOM 5404 N N . TYR B 1 218 ? 11.297 33.031 24.734 1 95 218 TYR B N 1
ATOM 5405 C CA . TYR B 1 218 ? 10.484 32.062 24.031 1 95 218 TYR B CA 1
ATOM 5406 C C . TYR B 1 218 ? 9.102 31.938 24.656 1 95 218 TYR B C 1
ATOM 5408 O O . TYR B 1 218 ? 8.094 31.875 23.953 1 95 218 TYR B O 1
ATOM 5416 N N . ALA B 1 219 ? 9.016 31.906 25.953 1 95.25 219 ALA B N 1
ATOM 5417 C CA . ALA B 1 219 ? 7.734 31.828 26.656 1 95.25 219 ALA B CA 1
ATOM 5418 C C . ALA B 1 219 ? 6.867 33.062 26.359 1 95.25 219 ALA B C 1
ATOM 5420 O O . ALA B 1 219 ? 5.664 32.906 26.125 1 95.25 219 ALA B O 1
ATOM 5421 N N . ARG B 1 220 ? 7.484 34.219 26.312 1 93.12 220 ARG B N 1
ATOM 5422 C CA . ARG B 1 220 ? 6.766 35.438 26 1 93.12 220 ARG B CA 1
ATOM 5423 C C . ARG B 1 220 ? 6.25 35.438 24.562 1 93.12 220 ARG B C 1
ATOM 5425 O O . ARG B 1 220 ? 5.129 35.875 24.297 1 93.12 220 ARG B O 1
ATOM 5432 N N . GLU B 1 221 ? 7.07 34.938 23.719 1 94.44 221 GLU B N 1
ATOM 5433 C CA . GLU B 1 221 ? 6.672 34.812 22.328 1 94.44 221 GLU B CA 1
ATOM 5434 C C . GLU B 1 221 ? 5.434 33.938 22.172 1 94.44 221 GLU B C 1
ATOM 5436 O O . GLU B 1 221 ? 4.531 34.25 21.391 1 94.44 221 GLU B O 1
ATOM 5441 N N . GLN B 1 222 ? 5.406 32.812 22.875 1 97.19 222 GLN B N 1
ATOM 5442 C CA . GLN B 1 222 ? 4.262 31.922 22.781 1 97.19 222 GLN B CA 1
ATOM 5443 C C . GLN B 1 222 ? 3.021 32.531 23.422 1 97.19 222 GLN B C 1
ATOM 5445 O O . GLN B 1 222 ? 1.915 32.406 22.891 1 97.19 222 GLN B O 1
ATOM 5450 N N . ARG B 1 223 ? 3.201 33.219 24.578 1 95 223 ARG B N 1
ATOM 5451 C CA . ARG B 1 223 ? 2.098 33.969 25.172 1 95 223 ARG B CA 1
ATOM 5452 C C . ARG B 1 223 ? 1.496 34.969 24.172 1 95 223 ARG B C 1
ATOM 5454 O O . ARG B 1 223 ? 0.279 35 23.984 1 95 223 ARG B O 1
ATOM 5461 N N . ASP B 1 224 ? 2.363 35.719 23.531 1 91.81 224 ASP B N 1
ATOM 5462 C CA . ASP B 1 224 ? 1.917 36.719 22.578 1 91.81 224 ASP B CA 1
ATOM 5463 C C . ASP B 1 224 ? 1.188 36.094 21.406 1 91.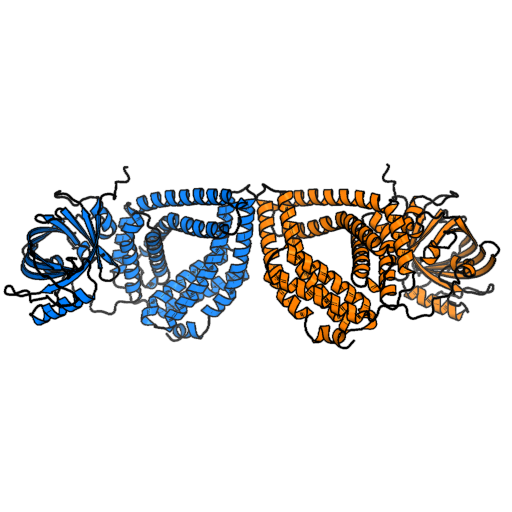81 224 ASP B C 1
ATOM 5465 O O . ASP B 1 224 ? 0.175 36.625 20.938 1 91.81 224 ASP B O 1
ATOM 5469 N N . ALA B 1 225 ? 1.671 34.969 20.953 1 95.06 225 ALA B N 1
ATOM 5470 C CA . ALA B 1 225 ? 1.048 34.281 19.844 1 95.06 225 ALA B CA 1
ATOM 5471 C C . ALA B 1 225 ? -0.351 33.781 20.219 1 95.06 225 ALA B C 1
ATOM 5473 O O . ALA B 1 225 ? -1.279 33.875 19.406 1 95.06 225 ALA B O 1
ATOM 5474 N N . ILE B 1 226 ? -0.502 33.25 21.406 1 96.62 226 ILE B N 1
ATOM 5475 C CA . ILE B 1 226 ? -1.802 32.781 21.859 1 96.62 226 ILE B CA 1
ATOM 5476 C C . ILE B 1 226 ? -2.805 33.938 21.859 1 96.62 226 ILE B C 1
ATOM 5478 O O . ILE B 1 226 ? -3.9 33.812 21.297 1 96.62 226 ILE B O 1
ATOM 5482 N N . THR B 1 227 ? -2.43 35.062 22.391 1 92.75 227 THR B N 1
ATOM 5483 C CA . THR B 1 227 ? -3.33 36.219 22.5 1 92.75 227 THR B CA 1
ATOM 5484 C C . THR B 1 227 ? -3.594 36.812 21.141 1 92.75 227 THR B C 1
ATOM 5486 O O . THR B 1 227 ? -4.707 37.281 20.859 1 92.75 227 THR B O 1
ATOM 5489 N N . GLU B 1 228 ? -2.572 36.844 20.312 1 89.75 228 GLU B N 1
ATOM 5490 C CA . GLU B 1 228 ? -2.688 37.438 18.984 1 89.75 228 GLU B CA 1
ATOM 5491 C C . GLU B 1 228 ? -3.682 36.656 18.125 1 89.75 228 GLU B C 1
ATOM 5493 O O . GLU B 1 228 ? -4.402 37.25 17.312 1 89.75 228 GLU B O 1
ATOM 5498 N N . GLN B 1 229 ? -3.77 35.406 18.297 1 94.5 229 GLN B N 1
ATOM 5499 C CA . GLN B 1 229 ? -4.586 34.562 17.438 1 94.5 229 GLN B CA 1
ATOM 5500 C C . GLN B 1 229 ? -6.016 34.438 17.953 1 94.5 229 GLN B C 1
ATOM 5502 O O . GLN B 1 229 ? -6.91 34 17.25 1 94.5 229 GLN B O 1
ATOM 5507 N N . ASP B 1 230 ? -6.25 34.875 19.172 1 94.19 230 ASP B N 1
ATOM 5508 C CA . ASP B 1 230 ? -7.512 34.656 19.875 1 94.19 230 ASP B CA 1
ATOM 5509 C C . ASP B 1 230 ? -8.688 35.188 19.062 1 94.19 230 ASP B C 1
ATOM 5511 O O . ASP B 1 230 ? -9.656 34.469 18.812 1 94.19 230 ASP B O 1
ATOM 5515 N N . PRO B 1 231 ? -8.695 36.406 18.5 1 88.12 231 PRO B N 1
ATOM 5516 C CA . PRO B 1 231 ? -9.875 36.938 17.812 1 88.12 231 PRO B CA 1
ATOM 5517 C C . PRO B 1 231 ? -10.258 36.125 16.578 1 88.12 231 PRO B C 1
ATOM 5519 O O . PRO B 1 231 ? -11.43 35.812 16.391 1 88.12 231 PRO B O 1
ATOM 5522 N N . ALA B 1 232 ? -9.234 35.812 15.828 1 90.44 232 ALA B N 1
ATOM 5523 C CA . ALA B 1 232 ? -9.5 35.031 14.617 1 90.44 232 ALA B CA 1
ATOM 5524 C C . ALA B 1 232 ? -9.914 33.625 14.961 1 90.44 232 ALA B C 1
ATOM 5526 O O . ALA B 1 232 ? -10.742 33 14.266 1 90.44 232 ALA B O 1
ATOM 5527 N N . ALA B 1 233 ? -9.359 33.031 16.016 1 94.62 233 ALA B N 1
ATOM 5528 C CA . ALA B 1 233 ? -9.703 31.688 16.453 1 94.62 233 ALA B CA 1
ATOM 5529 C C . ALA B 1 233 ? -11.164 31.609 16.906 1 94.62 233 ALA B C 1
ATOM 5531 O O . ALA B 1 233 ? -11.852 30.625 16.641 1 94.62 233 ALA B O 1
ATOM 5532 N N . ARG B 1 234 ? -11.633 32.656 17.516 1 89.19 234 ARG B N 1
ATOM 5533 C CA . ARG B 1 234 ? -13.023 32.75 17.953 1 89.19 234 ARG B CA 1
ATOM 5534 C C . ARG B 1 234 ? -13.977 32.625 16.766 1 89.19 234 ARG B C 1
ATOM 5536 O O . ARG B 1 234 ? -15.086 32.094 16.906 1 89.19 234 ARG B O 1
ATOM 5543 N N . ARG B 1 235 ? -13.5 33.094 15.672 1 84.5 235 ARG B N 1
ATOM 5544 C CA . ARG B 1 235 ? -14.328 33.062 14.469 1 84.5 235 ARG B CA 1
ATOM 5545 C C . ARG B 1 235 ? -14.141 31.75 13.711 1 84.5 235 ARG B C 1
ATOM 5547 O O . ARG B 1 235 ? -14.734 31.562 12.648 1 84.5 235 ARG B O 1
ATOM 5554 N N . GLY B 1 236 ? -13.305 30.969 14.188 1 85.62 236 GLY B N 1
ATOM 5555 C CA . GLY B 1 236 ? -13.109 29.656 13.594 1 85.62 236 GLY B CA 1
ATOM 5556 C C . GLY B 1 236 ? -12.109 29.672 12.453 1 85.62 236 GLY B C 1
ATOM 5557 O O . GLY B 1 236 ? -12.07 28.719 11.656 1 85.62 236 GLY B O 1
ATOM 5558 N N . ASP B 1 237 ? -11.32 30.672 12.328 1 92.06 237 ASP B N 1
ATOM 5559 C CA . ASP B 1 237 ? -10.297 30.703 11.289 1 92.06 237 ASP B CA 1
ATOM 5560 C C . ASP B 1 237 ? -9.32 29.547 11.453 1 92.06 237 ASP B C 1
ATOM 5562 O O . ASP B 1 237 ? -8.648 29.422 12.477 1 92.06 237 ASP B O 1
ATOM 5566 N N . PRO B 1 238 ? -9.211 28.719 10.438 1 93.94 238 PRO B N 1
ATOM 5567 C CA . PRO B 1 238 ? -8.398 27.5 10.578 1 93.94 238 PRO B CA 1
ATOM 5568 C C . PRO B 1 238 ? -6.926 27.812 10.859 1 93.94 238 PRO B C 1
ATOM 5570 O O . PRO B 1 238 ? -6.293 27.125 11.664 1 93.94 238 PRO B O 1
ATOM 5573 N N . ALA B 1 239 ? -6.426 28.766 10.211 1 95.5 239 ALA B N 1
ATOM 5574 C CA . ALA B 1 239 ? -5.016 29.109 10.398 1 95.5 239 ALA B CA 1
ATOM 5575 C C . ALA B 1 239 ? -4.766 29.625 11.812 1 95.5 239 ALA B C 1
ATOM 5577 O O . ALA B 1 239 ? -3.771 29.266 12.445 1 95.5 239 ALA B O 1
ATOM 5578 N N . ALA B 1 240 ? -5.625 30.484 12.281 1 95.81 240 ALA B N 1
ATOM 5579 C CA . ALA B 1 240 ? -5.504 31.031 13.625 1 95.81 240 ALA B CA 1
ATOM 5580 C C . ALA B 1 240 ? -5.617 29.938 14.68 1 95.81 240 ALA B C 1
ATOM 5582 O O . ALA B 1 240 ? -4.859 29.906 15.648 1 95.81 240 ALA B O 1
ATOM 5583 N N . VAL B 1 241 ? -6.582 29.047 14.484 1 97.38 241 VAL B N 1
ATOM 5584 C CA . VAL B 1 241 ? -6.762 27.938 15.398 1 97.38 241 VAL B CA 1
ATOM 5585 C C . VAL B 1 241 ? -5.48 27.094 15.453 1 97.38 241 VAL B C 1
ATOM 5587 O O . VAL B 1 241 ? -5.008 26.75 16.531 1 97.38 241 VAL B O 1
ATOM 5590 N N . HIS B 1 242 ? -4.984 26.859 14.32 1 97.31 242 HIS B N 1
ATOM 5591 C CA . HIS B 1 242 ? -3.762 26.062 14.234 1 97.31 242 HIS B CA 1
ATOM 5592 C C . HIS B 1 242 ? -2.604 26.766 14.938 1 97.31 242 HIS B C 1
ATOM 5594 O O . HIS B 1 242 ? -1.902 26.172 15.75 1 97.31 242 HIS B O 1
ATOM 5600 N N . ARG B 1 243 ? -2.361 27.984 14.641 1 97.75 243 ARG B N 1
ATOM 5601 C CA . ARG B 1 243 ? -1.255 28.75 15.211 1 97.75 243 ARG B CA 1
ATOM 5602 C C . ARG B 1 243 ? -1.405 28.875 16.719 1 97.75 243 ARG B C 1
ATOM 5604 O O . ARG B 1 243 ? -0.422 28.781 17.469 1 97.75 243 ARG B O 1
ATOM 5611 N N . MET B 1 244 ? -2.607 29.141 17.141 1 97.88 244 MET B N 1
ATOM 5612 C CA . MET B 1 244 ? -2.867 29.219 18.578 1 97.88 244 MET B CA 1
ATOM 5613 C C . MET B 1 244 ? -2.557 27.891 19.266 1 97.88 244 MET B C 1
ATOM 5615 O O . MET B 1 244 ? -1.948 27.875 20.328 1 97.88 244 MET B O 1
ATOM 5619 N N . ARG B 1 245 ? -2.969 26.812 18.625 1 97.88 245 ARG B N 1
ATOM 5620 C CA . ARG B 1 245 ? -2.699 25.5 19.188 1 97.88 245 ARG B CA 1
ATOM 5621 C C . ARG B 1 245 ? -1.199 25.234 19.266 1 97.88 245 ARG B C 1
ATOM 5623 O O . ARG B 1 245 ? -0.709 24.734 20.281 1 97.88 245 ARG B O 1
ATOM 5630 N N . VAL B 1 246 ? -0.509 25.531 18.234 1 97.19 246 VAL B N 1
ATOM 5631 C CA . VAL B 1 246 ? 0.934 25.328 18.203 1 97.19 246 VAL B CA 1
ATOM 5632 C C . VAL B 1 246 ? 1.602 26.125 19.312 1 97.19 246 VAL B C 1
ATOM 5634 O O . VAL B 1 246 ? 2.443 25.609 20.047 1 97.19 246 VAL B O 1
ATOM 5637 N N . ALA B 1 247 ? 1.206 27.391 19.453 1 98.19 247 ALA B N 1
ATOM 5638 C CA . ALA B 1 247 ? 1.759 28.234 20.5 1 98.19 247 ALA B CA 1
ATOM 5639 C C . ALA B 1 247 ? 1.479 27.641 21.875 1 98.19 247 ALA B C 1
ATOM 5641 O O . ALA B 1 247 ? 2.346 27.672 22.75 1 98.19 247 ALA B O 1
ATOM 5642 N N . THR B 1 248 ? 0.311 27.172 22.047 1 98.31 248 THR B N 1
ATOM 5643 C CA . THR B 1 248 ? -0.098 26.547 23.297 1 98.31 248 THR B CA 1
ATOM 5644 C C . THR B 1 248 ? 0.758 25.312 23.594 1 98.31 248 THR B C 1
ATOM 5646 O O . THR B 1 248 ? 1.245 25.156 24.719 1 98.31 248 THR B O 1
ATOM 5649 N N . ARG B 1 249 ? 0.973 24.516 22.625 1 97 249 ARG B N 1
ATOM 5650 C CA . ARG B 1 249 ? 1.765 23.297 22.781 1 97 249 ARG B CA 1
ATOM 5651 C C . ARG B 1 249 ? 3.232 23.625 23.031 1 97 249 ARG B C 1
ATOM 5653 O O . ARG B 1 249 ? 3.895 22.969 23.828 1 97 249 ARG B O 1
ATOM 5660 N N . ARG B 1 250 ? 3.707 24.609 22.344 1 97.69 250 ARG B N 1
ATOM 5661 C CA . ARG B 1 250 ? 5.082 25.062 22.531 1 97.69 250 ARG B CA 1
ATOM 5662 C C . ARG B 1 250 ? 5.297 25.547 23.969 1 97.69 250 ARG B C 1
ATOM 5664 O O . ARG B 1 250 ? 6.301 25.203 24.594 1 97.69 250 ARG B O 1
ATOM 5671 N N . LEU B 1 251 ? 4.375 26.328 24.438 1 97.75 251 LEU B N 1
ATOM 5672 C CA . LEU B 1 251 ? 4.484 26.828 25.797 1 97.75 251 LEU B CA 1
ATOM 5673 C C . LEU B 1 251 ? 4.434 25.703 26.812 1 97.75 251 LEU B C 1
ATOM 5675 O O . LEU B 1 251 ? 5.262 25.625 27.734 1 97.75 251 LEU B O 1
ATOM 5679 N N . ARG B 1 252 ? 3.48 24.781 26.625 1 97.38 252 ARG B N 1
ATOM 5680 C CA . ARG B 1 252 ? 3.363 23.641 27.531 1 97.38 252 ARG B CA 1
ATOM 5681 C C . ARG B 1 252 ? 4.637 22.797 27.516 1 97.38 252 ARG B C 1
ATOM 5683 O O . ARG B 1 252 ? 5.133 22.406 28.578 1 97.38 252 ARG B O 1
ATOM 5690 N N . SER B 1 253 ? 5.141 22.578 26.344 1 96.94 253 SER B N 1
ATOM 5691 C CA . SER B 1 253 ? 6.367 21.797 26.188 1 96.94 253 SER B CA 1
ATOM 5692 C C . SER B 1 253 ? 7.547 22.484 26.859 1 96.94 253 SER B C 1
ATOM 5694 O O . SER B 1 253 ? 8.406 21.828 27.453 1 96.94 253 SER B O 1
ATOM 5696 N N . THR B 1 254 ? 7.625 23.75 26.719 1 95.88 254 THR B N 1
ATOM 5697 C CA . THR B 1 254 ? 8.68 24.531 27.344 1 95.88 254 THR B CA 1
ATOM 5698 C C . THR B 1 254 ? 8.625 24.391 28.859 1 95.88 254 THR B C 1
ATOM 5700 O O . THR B 1 254 ? 9.656 24.172 29.516 1 95.88 254 THR B O 1
ATOM 5703 N N . LEU B 1 255 ? 7.441 24.453 29.453 1 95.62 255 LEU B N 1
ATOM 5704 C CA . LEU B 1 255 ? 7.277 24.297 30.906 1 95.62 255 LEU B CA 1
ATOM 5705 C C . LEU B 1 255 ? 7.715 22.906 31.344 1 95.62 255 LEU B C 1
ATOM 5707 O O . LEU B 1 255 ? 8.266 22.75 32.438 1 95.62 255 LEU B O 1
ATOM 5711 N N . LYS B 1 256 ? 7.504 21.969 30.484 1 94.81 256 LYS B N 1
ATOM 5712 C CA . LYS B 1 256 ? 7.863 20.594 30.812 1 94.81 256 LYS B CA 1
ATOM 5713 C C . LYS B 1 256 ? 9.367 20.359 30.672 1 94.81 256 LYS B C 1
ATOM 5715 O O . LYS B 1 256 ? 10 19.797 31.562 1 94.81 256 LYS B O 1
ATOM 5720 N N . SER B 1 257 ? 9.953 20.844 29.609 1 95.5 257 SER B N 1
ATOM 5721 C CA . SER B 1 257 ? 11.359 20.594 29.281 1 95.5 257 SER B CA 1
ATOM 5722 C C . SER B 1 257 ? 12.281 21.406 30.188 1 95.5 257 SER B C 1
ATOM 5724 O O . SER B 1 257 ? 13.398 20.984 30.484 1 95.5 257 SER B O 1
ATOM 5726 N N . PHE B 1 258 ? 11.844 22.547 30.609 1 95.44 258 PHE B N 1
ATOM 5727 C CA . PHE B 1 258 ? 12.664 23.469 31.391 1 95.44 258 PHE B CA 1
ATOM 5728 C C . PHE B 1 258 ? 12.047 23.719 32.75 1 95.44 258 PHE B C 1
ATOM 5730 O O . PHE B 1 258 ? 12.031 24.844 33.25 1 95.44 258 PHE B O 1
ATOM 5737 N N . ARG B 1 259 ? 11.562 22.766 33.312 1 92.75 259 ARG B N 1
ATOM 5738 C CA . ARG B 1 259 ? 10.836 22.812 34.594 1 92.75 259 ARG B CA 1
ATOM 5739 C C . ARG B 1 259 ? 11.672 23.484 35.656 1 92.75 259 ARG B C 1
ATOM 5741 O O . ARG B 1 259 ? 11.133 24.156 36.531 1 92.75 259 ARG B O 1
ATOM 5748 N N . ARG B 1 260 ? 12.992 23.391 35.625 1 93.12 260 ARG B N 1
ATOM 5749 C CA . ARG B 1 260 ? 13.875 23.938 36.656 1 93.12 260 ARG B CA 1
ATOM 5750 C C . ARG B 1 260 ? 13.844 25.469 36.656 1 93.12 260 ARG B C 1
ATOM 5752 O O . ARG B 1 260 ? 14.125 26.109 37.656 1 93.12 260 ARG B O 1
ATOM 5759 N N . TRP B 1 261 ? 13.516 26 35.531 1 93.75 261 TRP B N 1
ATOM 5760 C CA . TRP B 1 261 ? 13.453 27.438 35.375 1 93.75 261 TRP B CA 1
ATOM 5761 C C . TRP B 1 261 ? 12.07 27.969 35.75 1 93.75 261 TRP B C 1
ATOM 5763 O O . TRP B 1 261 ? 11.867 29.172 35.875 1 93.75 261 TRP B O 1
ATOM 5773 N N . PHE B 1 262 ? 11.125 27.047 35.938 1 92.5 262 PHE B N 1
ATOM 5774 C CA . PHE B 1 262 ? 9.773 27.391 36.344 1 92.5 262 PHE B CA 1
ATOM 5775 C C . PHE B 1 262 ? 9.383 26.641 37.625 1 92.5 262 PHE B C 1
ATOM 5777 O O . PHE B 1 262 ? 8.43 25.859 37.625 1 92.5 262 PHE B O 1
ATOM 5784 N N . PRO B 1 263 ? 10.008 26.953 38.719 1 84.75 263 PRO B N 1
ATOM 5785 C CA . PRO B 1 263 ? 9.852 26.141 39.938 1 84.75 263 PRO B CA 1
ATOM 5786 C C . PRO B 1 263 ? 8.547 26.422 40.688 1 84.75 263 PRO B C 1
ATOM 5788 O O . PRO B 1 263 ? 8.203 25.719 41.625 1 84.75 263 PRO B O 1
ATOM 5791 N N . GLY B 1 264 ? 7.699 27.219 40.375 1 84.38 264 GLY B N 1
ATOM 5792 C CA . GLY B 1 264 ? 6.5 27.562 41.094 1 84.38 264 GLY B CA 1
ATOM 5793 C C . GLY B 1 264 ? 5.516 26.422 41.219 1 84.38 264 GLY B C 1
ATOM 5794 O O . GLY B 1 264 ? 5.395 25.594 40.312 1 84.38 264 GLY B O 1
ATOM 5795 N N . PRO B 1 265 ? 4.887 26.281 42.281 1 84.81 265 PRO B N 1
ATOM 5796 C CA . PRO B 1 265 ? 3.936 25.188 42.531 1 84.81 265 PRO B CA 1
ATOM 5797 C C . PRO B 1 265 ? 2.775 25.188 41.531 1 84.81 265 PRO B C 1
ATOM 5799 O O . PRO B 1 265 ? 2.096 24.172 41.375 1 84.81 265 PRO B O 1
ATOM 5802 N N . ASP B 1 266 ? 2.613 26.219 40.844 1 88.94 266 ASP B N 1
ATOM 5803 C CA . ASP B 1 266 ? 1.461 26.359 39.938 1 88.94 266 ASP B CA 1
ATOM 5804 C C . ASP B 1 266 ? 1.801 25.906 38.531 1 88.94 266 ASP B C 1
ATOM 5806 O O . ASP B 1 266 ? 0.916 25.781 37.688 1 88.94 266 ASP B O 1
ATOM 5810 N N . THR B 1 267 ? 3.018 25.609 38.344 1 91.38 267 THR B N 1
ATOM 5811 C CA . THR B 1 267 ? 3.469 25.297 37 1 91.38 267 THR B CA 1
ATOM 5812 C C . THR B 1 267 ? 2.777 24.047 36.469 1 91.38 267 THR B C 1
ATOM 5814 O O . THR B 1 267 ? 2.287 24.016 35.344 1 91.38 267 THR B O 1
ATOM 5817 N N . PRO B 1 268 ? 2.629 23 37.281 1 92.62 268 PRO B N 1
ATOM 5818 C CA . PRO B 1 268 ? 1.93 21.812 36.781 1 92.62 268 PRO B CA 1
ATOM 5819 C C . PRO B 1 268 ? 0.471 22.094 36.406 1 92.62 268 PRO B C 1
ATOM 5821 O O . PRO B 1 268 ? -0.024 21.625 35.406 1 92.62 268 PRO B O 1
ATOM 5824 N N . ALA B 1 269 ? -0.149 22.812 37.25 1 94.75 269 ALA B N 1
ATOM 5825 C CA . ALA B 1 269 ? -1.541 23.172 36.969 1 94.75 269 ALA B CA 1
ATOM 5826 C C . ALA B 1 269 ? -1.664 24 35.719 1 94.75 269 ALA B C 1
ATOM 5828 O O . ALA B 1 269 ? -2.629 23.859 34.938 1 94.75 269 ALA B O 1
ATOM 5829 N N . LEU B 1 270 ? -0.745 24.875 35.5 1 96.25 270 LEU B N 1
ATOM 5830 C CA . LEU B 1 270 ? -0.713 25.672 34.281 1 96.25 270 LEU B CA 1
ATOM 5831 C C . LEU B 1 270 ? -0.552 24.766 33.062 1 96.25 270 LEU B C 1
ATOM 5833 O O . LEU B 1 270 ? -1.201 24.969 32.031 1 96.25 270 LEU B O 1
ATOM 5837 N N . GLY B 1 271 ? 0.252 23.75 33.219 1 96.81 271 GLY B N 1
ATOM 5838 C CA . GLY B 1 271 ? 0.422 22.781 32.156 1 96.81 271 GLY B CA 1
ATOM 5839 C C . GLY B 1 271 ? -0.863 22.047 31.812 1 96.81 271 GLY B C 1
ATOM 5840 O O . GLY B 1 271 ? -1.148 21.828 30.641 1 96.81 271 GLY B O 1
ATOM 5841 N N . GLU B 1 272 ? -1.569 21.734 32.75 1 97.06 272 GLU B N 1
ATOM 5842 C CA . GLU B 1 272 ? -2.834 21.031 32.531 1 97.06 272 GLU B CA 1
ATOM 5843 C C . GLU B 1 272 ? -3.842 21.938 31.828 1 97.06 272 GLU B C 1
ATOM 5845 O O . GLU B 1 272 ? -4.586 21.469 30.953 1 97.06 272 GLU B O 1
ATOM 5850 N N . ASP B 1 273 ? -3.846 23.172 32.219 1 97.81 273 ASP B N 1
ATOM 5851 C CA . ASP B 1 273 ? -4.754 24.094 31.562 1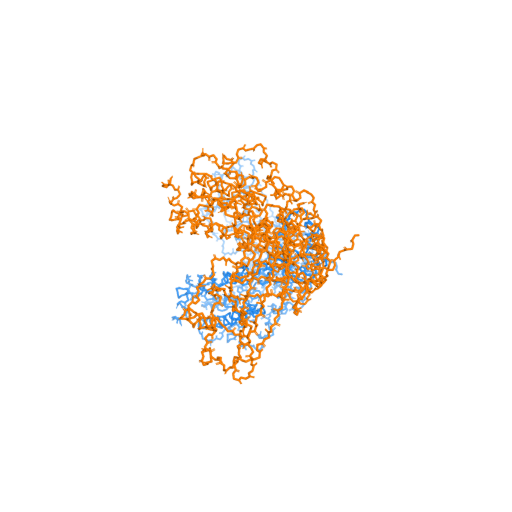 97.81 273 ASP B CA 1
ATOM 5852 C C . ASP B 1 273 ? -4.336 24.344 30.109 1 97.81 273 ASP B C 1
ATOM 5854 O O . ASP B 1 273 ? -5.184 24.531 29.234 1 97.81 273 ASP B O 1
ATOM 5858 N N . LEU B 1 274 ? -3.062 24.375 29.906 1 98.31 274 LEU B N 1
ATOM 5859 C CA . LEU B 1 274 ? -2.576 24.484 28.547 1 98.31 274 LEU B CA 1
ATOM 5860 C C . LEU B 1 274 ? -2.943 23.25 27.719 1 98.31 274 LEU B C 1
ATOM 5862 O O . LEU B 1 274 ? -3.273 23.359 26.547 1 98.31 274 LEU B O 1
ATOM 5866 N N . ARG B 1 275 ? -2.924 22.125 28.328 1 97.75 275 ARG B N 1
ATOM 5867 C CA . ARG B 1 275 ? -3.359 20.891 27.672 1 97.75 275 ARG B CA 1
ATOM 5868 C C . ARG B 1 275 ? -4.84 20.969 27.328 1 97.75 275 ARG B C 1
ATOM 5870 O O . ARG B 1 275 ? -5.242 20.547 26.234 1 97.75 275 ARG B O 1
ATOM 5877 N N . TRP B 1 276 ? -5.574 21.406 28.281 1 98.12 276 TRP B N 1
ATOM 5878 C CA . TRP B 1 276 ? -7.004 21.594 28.047 1 98.12 276 TRP B CA 1
ATOM 5879 C C . TRP B 1 276 ? -7.246 22.516 26.859 1 98.12 276 TRP B C 1
ATOM 5881 O O . TRP B 1 276 ? -8.023 22.172 25.953 1 98.12 276 TRP B O 1
ATOM 5891 N N . LEU B 1 277 ? -6.594 23.672 26.781 1 98.25 277 LEU B N 1
ATOM 5892 C CA . LEU B 1 277 ? -6.777 24.625 25.672 1 98.25 277 LEU B CA 1
ATOM 5893 C C . LEU B 1 277 ? -6.367 24 24.344 1 98.25 277 LEU B C 1
ATOM 5895 O O . LEU B 1 277 ? -7.07 24.156 23.344 1 98.25 277 LEU B O 1
ATOM 5899 N N . ALA B 1 278 ? -5.254 23.297 24.344 1 98.06 278 ALA B N 1
ATOM 5900 C CA . ALA B 1 278 ? -4.797 22.625 23.141 1 98.06 278 ALA B CA 1
ATOM 5901 C C . ALA B 1 278 ? -5.824 21.594 22.656 1 98.06 278 ALA B C 1
ATOM 5903 O O . ALA B 1 278 ? -6.023 21.438 21.453 1 98.06 278 ALA B O 1
ATOM 5904 N N . GLY B 1 279 ? -6.43 20.938 23.609 1 97.94 279 GLY B N 1
ATOM 5905 C CA . GLY B 1 279 ? -7.453 19.953 23.281 1 97.94 279 GLY B CA 1
ATOM 5906 C C . GLY B 1 279 ? -8.664 20.562 22.609 1 97.94 279 GLY B C 1
ATOM 5907 O O . GLY B 1 279 ? -9.164 20.031 21.609 1 97.94 279 GLY B O 1
ATOM 5908 N N . VAL B 1 280 ? -9.062 21.656 23.172 1 97.75 280 VAL B N 1
ATOM 5909 C CA . VAL B 1 280 ? -10.234 22.328 22.609 1 97.75 280 VAL B CA 1
ATOM 5910 C C . VAL B 1 280 ? -9.898 22.859 21.219 1 97.75 280 VAL B C 1
ATOM 5912 O O . VAL B 1 280 ? -10.719 22.781 20.312 1 97.75 280 VAL B O 1
ATOM 5915 N N . LEU B 1 281 ? -8.758 23.422 21.047 1 98.25 281 LEU B N 1
ATOM 5916 C CA . LEU B 1 281 ? -8.297 23.891 19.734 1 98.25 281 LEU B CA 1
ATOM 5917 C C . LEU B 1 281 ? -8.164 22.719 18.766 1 98.25 281 LEU B C 1
ATOM 5919 O O . LEU B 1 281 ? -8.516 22.844 17.578 1 98.25 281 LEU B O 1
ATOM 5923 N N . GLY B 1 282 ? -7.746 21.609 19.25 1 97.5 282 GLY B N 1
ATOM 5924 C CA . GLY B 1 282 ? -7.582 20.406 18.453 1 97.5 282 GLY B CA 1
ATOM 5925 C C . GLY B 1 282 ? -8.891 19.844 17.938 1 97.5 282 GLY B C 1
ATOM 5926 O O . GLY B 1 282 ? -8.938 19.266 16.844 1 97.5 282 GLY B O 1
ATOM 5927 N N . ALA B 1 283 ? -9.938 20.016 18.703 1 96.75 283 ALA B N 1
ATOM 5928 C CA . ALA B 1 283 ? -11.258 19.516 18.312 1 96.75 283 ALA B CA 1
ATOM 5929 C C . ALA B 1 283 ? -11.75 20.188 17.047 1 96.75 283 ALA B C 1
ATOM 5931 O O . ALA B 1 283 ? -12.602 19.641 16.328 1 96.75 283 ALA B O 1
ATOM 5932 N N . VAL B 1 284 ? -11.211 21.328 16.75 1 97 284 VAL B N 1
ATOM 5933 C CA . VAL B 1 284 ? -11.539 22.031 15.516 1 97 284 VAL B CA 1
ATOM 5934 C C . VAL B 1 284 ? -10.531 21.672 14.43 1 97 284 VAL B C 1
ATOM 5936 O O . VAL B 1 284 ? -10.922 21.281 13.32 1 97 284 VAL B O 1
ATOM 5939 N N . ARG B 1 285 ? -9.266 21.672 14.742 1 96.44 285 ARG B N 1
ATOM 5940 C CA . ARG B 1 285 ? -8.172 21.547 13.781 1 96.44 285 ARG B CA 1
ATOM 5941 C C . ARG B 1 285 ? -8.078 20.125 13.258 1 96.44 285 ARG B C 1
ATOM 5943 O O . ARG B 1 285 ? -7.863 19.906 12.062 1 96.44 285 ARG B O 1
ATOM 5950 N N . ASP B 1 286 ? -8.219 19.141 14.039 1 96.19 286 ASP B N 1
ATOM 5951 C CA . ASP B 1 286 ? -7.918 17.75 13.695 1 96.19 286 ASP B CA 1
ATOM 5952 C C . ASP B 1 286 ? -8.867 17.234 12.617 1 96.19 286 ASP B C 1
ATOM 5954 O O . ASP B 1 286 ? -8.422 16.703 11.602 1 96.19 286 ASP B O 1
ATOM 5958 N N . PRO B 1 287 ? -10.172 17.438 12.805 1 96.75 287 PRO B N 1
ATOM 5959 C CA . PRO B 1 287 ? -11.062 16.984 11.734 1 96.75 287 PRO B CA 1
ATOM 5960 C C . PRO B 1 287 ? -10.836 17.734 10.422 1 96.75 287 PRO B C 1
ATOM 5962 O O . PRO B 1 287 ? -11.031 17.156 9.344 1 96.75 287 PRO B O 1
ATOM 5965 N N . GLN B 1 288 ? -10.461 19 10.508 1 95.25 288 GLN B N 1
ATOM 5966 C CA . GLN B 1 288 ? -10.18 19.75 9.297 1 95.25 288 GLN B CA 1
ATOM 5967 C C . GLN B 1 288 ? -9.023 19.156 8.516 1 95.25 288 GLN B C 1
ATOM 5969 O O . GLN B 1 288 ? -9.109 18.984 7.297 1 95.25 288 GLN B O 1
ATOM 5974 N N . VAL B 1 289 ? -7.992 18.844 9.203 1 94.19 289 VAL B N 1
ATOM 5975 C CA . VAL B 1 289 ? -6.809 18.25 8.586 1 94.19 289 VAL B CA 1
ATOM 5976 C C . VAL B 1 289 ? -7.145 16.875 8.023 1 94.19 289 VAL B C 1
ATOM 5978 O O . VAL B 1 289 ? -6.734 16.531 6.91 1 94.19 289 VAL B O 1
ATOM 5981 N N . LEU B 1 290 ? -7.879 16.125 8.766 1 96 290 LEU B N 1
ATOM 5982 C CA . LEU B 1 290 ? -8.273 14.789 8.352 1 96 290 LEU B CA 1
ATOM 5983 C C . LEU B 1 290 ? -9.125 14.836 7.09 1 96 290 LEU B C 1
ATOM 5985 O O . LEU B 1 290 ? -8.938 14.023 6.18 1 96 290 LEU B O 1
ATOM 5989 N N . GLU B 1 291 ? -10.086 15.742 7.055 1 95.44 291 GLU B N 1
ATOM 5990 C CA . GLU B 1 291 ? -10.938 15.914 5.883 1 95.44 291 GLU B CA 1
ATOM 5991 C C . GLU B 1 291 ? -10.109 16.172 4.629 1 95.44 291 GLU B C 1
ATOM 5993 O O . GLU B 1 291 ? -10.305 15.523 3.6 1 95.44 291 GLU B O 1
ATOM 5998 N N . GLY B 1 292 ? -9.203 17.141 4.77 1 93.69 292 GLY B N 1
ATOM 5999 C CA . GLY B 1 292 ? -8.336 17.438 3.645 1 93.69 292 GLY B CA 1
ATOM 6000 C C . GLY B 1 292 ? -7.559 16.234 3.15 1 93.69 292 GLY B C 1
ATOM 6001 O O . GLY B 1 292 ? -7.492 15.984 1.944 1 93.69 292 GLY B O 1
ATOM 6002 N N . LYS B 1 293 ? -7.023 15.484 4.047 1 92.94 293 LYS B N 1
ATOM 6003 C CA . LYS B 1 293 ? -6.219 14.312 3.717 1 92.94 293 LYS B CA 1
ATOM 6004 C C . LYS B 1 293 ? -7.066 13.242 3.037 1 92.94 293 LYS B C 1
ATOM 6006 O O . LYS B 1 293 ? -6.68 12.703 1.995 1 92.94 293 LYS B O 1
ATOM 6011 N N . LEU B 1 294 ? -8.211 12.906 3.564 1 94.19 294 LEU B N 1
ATOM 6012 C CA . LEU B 1 294 ? -9.055 11.828 3.062 1 94.19 294 LEU B CA 1
ATOM 6013 C C . LEU B 1 294 ? -9.664 12.195 1.717 1 94.19 294 LEU B C 1
ATOM 6015 O O . LEU B 1 294 ? -9.727 11.367 0.807 1 94.19 294 LEU B O 1
ATOM 6019 N N . LEU B 1 295 ? -10.031 13.445 1.562 1 92.88 295 LEU B N 1
ATOM 6020 C CA . LEU B 1 295 ? -10.688 13.844 0.321 1 92.88 295 LEU B CA 1
ATOM 6021 C C . LEU B 1 295 ? -9.672 14.008 -0.803 1 92.88 295 LEU B C 1
ATOM 6023 O O . LEU B 1 295 ? -9.984 13.758 -1.969 1 92.88 295 LEU B O 1
ATOM 6027 N N . SER B 1 296 ? -8.484 14.484 -0.474 1 88.56 296 SER B N 1
ATOM 6028 C CA . SER B 1 296 ? -7.43 14.547 -1.481 1 88.56 296 SER B CA 1
ATOM 6029 C C . SER B 1 296 ? -7.156 13.172 -2.076 1 88.56 296 SER B C 1
ATOM 6031 O O . SER B 1 296 ? -6.875 13.047 -3.27 1 88.56 296 SER B O 1
ATOM 6033 N N . GLY B 1 297 ? -7.246 12.172 -1.32 1 81.25 297 GLY B N 1
ATOM 6034 C CA . GLY B 1 297 ? -7.031 10.805 -1.779 1 81.25 297 GLY B CA 1
ATOM 6035 C C . GLY B 1 297 ? -8.125 10.312 -2.703 1 81.25 297 GLY B C 1
ATOM 6036 O O . GLY B 1 297 ? -7.922 9.359 -3.459 1 81.25 297 GLY B O 1
ATOM 6037 N N . LEU B 1 298 ? -9.297 10.938 -2.67 1 87.75 298 LEU B N 1
ATOM 6038 C CA . LEU B 1 298 ? -10.453 10.492 -3.443 1 87.75 298 LEU B CA 1
ATOM 6039 C C . LEU B 1 298 ? -10.453 11.133 -4.828 1 87.75 298 LEU B C 1
ATOM 6041 O O . LEU B 1 298 ? -11.141 10.656 -5.734 1 87.75 298 LEU B O 1
ATOM 6045 N N . ALA B 1 299 ? -9.766 12.195 -4.977 1 78.19 299 ALA B N 1
ATOM 6046 C CA . ALA B 1 299 ? -9.797 12.945 -6.23 1 78.19 299 ALA B CA 1
ATOM 6047 C C . ALA B 1 299 ? -9.445 12.055 -7.414 1 78.19 299 ALA B C 1
ATOM 6049 O O . ALA B 1 299 ? -10.039 12.18 -8.492 1 78.19 299 ALA B O 1
ATOM 6050 N N . ASP B 1 300 ? -8.633 11.023 -7.184 1 77.75 300 ASP B N 1
ATOM 6051 C CA . ASP B 1 300 ? -8.188 10.18 -8.281 1 77.75 300 ASP B CA 1
ATOM 6052 C C . ASP B 1 300 ? -8.852 8.805 -8.227 1 77.75 300 ASP B C 1
ATOM 6054 O O . ASP B 1 300 ? -8.453 7.887 -8.945 1 77.75 300 ASP B O 1
ATOM 6058 N N . SER B 1 301 ? -9.922 8.461 -7.383 1 86.12 301 SER B N 1
ATOM 6059 C CA . SER B 1 301 ? -10.469 7.129 -7.145 1 86.12 301 SER B CA 1
ATOM 6060 C C . SER B 1 301 ? -11.648 6.84 -8.07 1 86.12 301 SER B C 1
ATOM 6062 O O . SER B 1 301 ? -12.07 5.688 -8.203 1 86.12 301 SER B O 1
ATOM 6064 N N . GLY B 1 302 ? -12.227 7.867 -8.844 1 86.12 302 GLY B N 1
ATOM 6065 C CA . GLY B 1 302 ? -13.328 7.629 -9.758 1 86.12 302 GLY B CA 1
ATOM 6066 C C . GLY B 1 302 ? -14.688 7.957 -9.164 1 86.12 302 GLY B C 1
ATOM 6067 O O . GLY B 1 302 ? -14.789 8.234 -7.969 1 86.12 302 GLY B O 1
ATOM 6068 N N . PRO B 1 303 ? -15.727 7.801 -9.922 1 91.56 303 PRO B N 1
ATOM 6069 C CA . PRO B 1 303 ? -17.062 8.227 -9.516 1 91.56 303 PRO B CA 1
ATOM 6070 C C . PRO B 1 303 ? -17.672 7.316 -8.453 1 91.56 303 PRO B C 1
ATOM 6072 O O . PRO B 1 303 ? -18.562 7.742 -7.707 1 91.56 303 PRO B O 1
ATOM 6075 N N . GLU B 1 304 ? -17.234 6.129 -8.336 1 92.19 304 GLU B N 1
ATOM 6076 C CA . GLU B 1 304 ? -17.797 5.172 -7.387 1 92.19 304 GLU B CA 1
ATOM 6077 C C . GLU B 1 304 ? -17.516 5.59 -5.949 1 92.19 304 GLU B C 1
ATOM 6079 O O . GLU B 1 304 ? -18.141 5.094 -5.016 1 92.19 304 GLU B O 1
ATOM 6084 N N . PHE B 1 305 ? -16.625 6.52 -5.715 1 95.25 305 PHE B N 1
ATOM 6085 C CA . PHE B 1 305 ? -16.25 6.934 -4.367 1 95.25 305 PHE B CA 1
ATOM 6086 C C . PHE B 1 305 ? -16.938 8.242 -3.996 1 95.25 305 PHE B C 1
ATOM 6088 O O . PHE B 1 305 ? -16.734 8.773 -2.902 1 95.25 305 PHE B O 1
ATOM 6095 N N . GLU B 1 306 ? -17.75 8.82 -4.867 1 94.38 306 GLU B N 1
ATOM 6096 C CA . GLU B 1 306 ? -18.391 10.109 -4.645 1 94.38 306 GLU B CA 1
ATOM 6097 C C . GLU B 1 306 ? -19.266 10.086 -3.395 1 94.38 306 GLU B C 1
ATOM 6099 O O . GLU B 1 306 ? -19.203 11.008 -2.57 1 94.38 306 GLU B O 1
ATOM 6104 N N . ALA B 1 307 ? -20.062 9.031 -3.271 1 95 307 ALA B N 1
ATOM 6105 C CA . ALA B 1 307 ? -20.953 8.922 -2.115 1 95 307 ALA B CA 1
ATOM 6106 C C . ALA B 1 307 ? -20.141 8.828 -0.818 1 95 307 ALA B C 1
ATOM 6108 O O . ALA B 1 307 ? -20.516 9.438 0.19 1 95 307 ALA B O 1
ATOM 6109 N N . ALA B 1 308 ? -19.109 8.055 -0.781 1 95.44 308 ALA B N 1
ATOM 6110 C CA . ALA B 1 308 ? -18.25 7.949 0.392 1 95.44 308 ALA B CA 1
ATOM 6111 C C . ALA B 1 308 ? -17.625 9.297 0.739 1 95.44 308 ALA B C 1
ATOM 6113 O O . ALA B 1 308 ? -17.562 9.672 1.91 1 95.44 308 ALA B O 1
ATOM 6114 N N . GLY B 1 309 ? -17.156 10 -0.333 1 96.56 309 GLY B N 1
ATOM 6115 C CA . GLY B 1 309 ? -16.594 11.328 -0.124 1 96.56 309 GLY B CA 1
ATOM 6116 C C . GLY B 1 309 ? -17.562 12.297 0.526 1 96.56 309 GLY B C 1
ATOM 6117 O O . GLY B 1 309 ? -17.188 13.047 1.429 1 96.56 309 GLY B O 1
ATOM 6118 N N . GLN B 1 310 ? -18.781 12.234 0.1 1 96.81 310 GLN B N 1
ATOM 6119 C CA . GLN B 1 310 ? -19.812 13.102 0.665 1 96.81 310 GLN B CA 1
ATOM 6120 C C . GLN B 1 310 ? -20.078 12.758 2.127 1 96.81 310 GLN B C 1
ATOM 6122 O O . GLN B 1 310 ? -20.25 13.656 2.959 1 96.81 310 GLN B O 1
ATOM 6127 N N . ARG B 1 311 ? -20.109 11.523 2.422 1 97.25 311 ARG B N 1
ATOM 6128 C CA . ARG B 1 311 ? -20.344 11.086 3.793 1 97.25 311 ARG B CA 1
ATOM 6129 C C . ARG B 1 311 ? -19.188 11.5 4.707 1 97.25 311 ARG B C 1
ATOM 6131 O O . ARG B 1 311 ? -19.406 11.922 5.844 1 97.25 311 ARG B O 1
ATOM 6138 N N . ILE B 1 312 ? -17.969 11.375 4.238 1 97.62 312 ILE B N 1
ATOM 6139 C CA . ILE B 1 312 ? -16.781 11.789 4.984 1 97.62 312 ILE B CA 1
ATOM 6140 C C . ILE B 1 312 ? -16.844 13.289 5.258 1 97.62 312 ILE B C 1
ATOM 6142 O O . ILE B 1 312 ? -16.672 13.727 6.395 1 97.62 312 ILE B O 1
ATOM 6146 N N . ARG B 1 313 ? -17.141 14.039 4.199 1 97.12 313 ARG B N 1
ATOM 6147 C CA . ARG B 1 313 ? -17.234 15.492 4.328 1 97.12 313 ARG B CA 1
ATOM 6148 C C . ARG B 1 313 ? -18.297 15.883 5.359 1 97.12 313 ARG B C 1
ATOM 6150 O O . ARG B 1 313 ? -18.016 16.688 6.254 1 97.12 313 ARG B O 1
ATOM 6157 N N . ALA B 1 314 ? -19.438 15.281 5.238 1 98 314 ALA B N 1
ATOM 6158 C CA . ALA B 1 314 ? -20.547 15.609 6.141 1 98 314 ALA B CA 1
ATOM 6159 C C . ALA B 1 314 ? -20.172 15.289 7.586 1 98 314 ALA B C 1
ATOM 6161 O O . ALA B 1 314 ? -20.422 16.094 8.492 1 98 314 ALA B O 1
ATOM 6162 N N . ALA B 1 315 ? -19.594 14.148 7.824 1 98.06 315 ALA B N 1
ATOM 6163 C CA . ALA B 1 315 ? -19.25 13.719 9.172 1 98.06 315 ALA B CA 1
ATOM 6164 C C . ALA B 1 315 ? -18.172 14.617 9.781 1 98.06 315 ALA B C 1
ATOM 6166 O O . ALA B 1 315 ? -18.266 15.016 10.945 1 98.06 315 ALA B O 1
ATOM 6167 N N . LEU B 1 316 ? -17.156 14.961 9.039 1 97.81 316 LEU B N 1
ATOM 6168 C CA . LEU B 1 316 ? -16.031 15.734 9.57 1 97.81 316 LEU B CA 1
ATOM 6169 C C . LEU B 1 316 ? -16.422 17.203 9.719 1 97.81 316 LEU B C 1
ATOM 6171 O O . LEU B 1 316 ? -15.953 17.875 10.641 1 97.81 316 LEU B O 1
ATOM 6175 N N . GLU B 1 317 ? -17.297 17.688 8.812 1 97.31 317 GLU B N 1
ATOM 6176 C CA . GLU B 1 317 ? -17.797 19.047 8.969 1 97.31 317 GLU B CA 1
ATOM 6177 C C . GLU B 1 317 ? -18.656 19.188 10.227 1 97.31 317 GLU B C 1
ATOM 6179 O O . GLU B 1 317 ? -18.625 20.219 10.891 1 97.31 317 GLU B O 1
ATOM 6184 N N . GLN B 1 318 ? -19.375 18.141 10.469 1 98 318 GLN B N 1
ATOM 6185 C CA . GLN B 1 318 ? -20.156 18.125 11.703 1 98 318 GLN B CA 1
ATOM 6186 C C . GLN B 1 318 ? -19.234 18.156 12.93 1 98 318 GLN B C 1
ATOM 6188 O O . GLN B 1 318 ? -19.516 18.859 13.906 1 98 318 GLN B O 1
ATOM 6193 N N . ARG B 1 319 ? -18.156 17.469 12.906 1 97.38 319 ARG B N 1
ATOM 6194 C CA . ARG B 1 319 ? -17.203 17.484 14 1 97.38 319 ARG B CA 1
ATOM 6195 C C . ARG B 1 319 ? -16.562 18.859 14.164 1 97.38 319 ARG B C 1
ATOM 6197 O O . ARG B 1 319 ? -16.344 19.328 15.281 1 97.38 319 ARG B O 1
ATOM 6204 N N . VAL B 1 320 ? -16.25 19.484 13.055 1 97.12 320 VAL B N 1
ATOM 6205 C CA . VAL B 1 320 ? -15.664 20.812 13.086 1 97.12 320 VAL B CA 1
ATOM 6206 C C . VAL B 1 320 ? -16.656 21.812 13.703 1 97.12 320 VAL B C 1
ATOM 6208 O O . VAL B 1 320 ? -16.266 22.625 14.539 1 97.12 320 VAL B O 1
ATOM 6211 N N . ALA B 1 321 ? -17.922 21.703 13.281 1 97 321 ALA B N 1
ATOM 6212 C CA . ALA B 1 321 ? -18.953 22.594 13.805 1 97 321 ALA B CA 1
ATOM 6213 C C . ALA B 1 321 ? -19.094 22.438 15.32 1 97 321 ALA B C 1
ATOM 6215 O O . ALA B 1 321 ? -19.156 23.438 16.047 1 97 321 ALA B O 1
ATOM 6216 N N . LYS B 1 322 ? -19.094 21.234 15.734 1 97.12 322 LYS B N 1
ATOM 6217 C CA . LYS B 1 322 ? -19.156 20.969 17.172 1 97.12 322 LYS B CA 1
ATOM 6218 C C . LYS B 1 322 ? -17.922 21.484 17.891 1 97.12 322 LYS B C 1
ATOM 6220 O O . LYS B 1 322 ? -18.031 22.078 18.969 1 97.12 322 LYS B O 1
ATOM 6225 N N . GLY B 1 323 ? -16.781 21.281 17.297 1 97.19 323 GLY B N 1
ATOM 6226 C CA . GLY B 1 323 ? -15.547 21.797 17.844 1 97.19 323 GLY B CA 1
ATOM 6227 C C . GLY B 1 323 ? -15.516 23.297 17.938 1 97.19 323 GLY B C 1
ATOM 6228 O O . GLY B 1 323 ? -15 23.859 18.922 1 97.19 323 GLY B O 1
ATOM 6229 N N . ARG B 1 324 ? -16.031 23.938 16.984 1 96.88 324 ARG B N 1
ATOM 6230 C CA . ARG B 1 324 ? -16.078 25.406 16.969 1 96.88 324 ARG B CA 1
ATOM 6231 C C . ARG B 1 324 ? -16.953 25.922 18.094 1 96.88 324 ARG B C 1
ATOM 6233 O O . ARG B 1 324 ? -16.625 26.922 18.734 1 96.88 324 ARG B O 1
ATOM 6240 N N . GLU B 1 325 ? -18.047 25.281 18.312 1 96.19 325 GLU B N 1
ATOM 6241 C CA . GLU B 1 325 ? -18.922 25.656 19.406 1 96.19 325 GLU B CA 1
ATOM 6242 C C . GLU B 1 325 ? -18.219 25.5 20.75 1 96.19 325 GLU B C 1
ATOM 6244 O O . GLU B 1 325 ? -18.297 26.391 21.609 1 96.19 325 GLU B O 1
ATOM 6249 N N . GLU B 1 326 ? -17.578 24.422 20.875 1 96.88 326 GLU B N 1
ATOM 6250 C CA . GLU B 1 326 ? -16.844 24.156 22.125 1 96.88 326 GLU B CA 1
ATOM 6251 C C . GLU B 1 326 ? -15.711 25.156 22.312 1 96.88 326 GLU B C 1
ATOM 6253 O O . GLU B 1 326 ? -15.445 25.594 23.422 1 96.88 326 GLU B O 1
ATOM 6258 N N . LEU B 1 327 ? -15.047 25.469 21.234 1 97.25 327 LEU B N 1
ATOM 6259 C CA . LEU B 1 327 ? -13.938 26.422 21.297 1 97.25 327 LEU B CA 1
ATOM 6260 C C . LEU B 1 327 ? -14.43 27.812 21.703 1 97.25 327 LEU B C 1
ATOM 6262 O O . LEU B 1 327 ? -13.828 28.453 22.562 1 97.25 327 LEU B O 1
ATOM 6266 N N . ALA B 1 328 ? -15.477 28.266 21.078 1 93.38 328 ALA B N 1
ATOM 6267 C CA . ALA B 1 328 ? -16.047 29.562 21.422 1 93.38 328 ALA B CA 1
ATOM 6268 C C . ALA B 1 328 ? -16.422 29.625 22.906 1 93.38 328 ALA B C 1
ATOM 6270 O O . ALA B 1 328 ? -16.109 30.594 23.594 1 93.38 328 ALA B O 1
ATOM 6271 N N . ALA B 1 329 ? -17.078 28.562 23.359 1 95.12 329 ALA B N 1
ATOM 6272 C CA . ALA B 1 329 ? -17.469 28.5 24.766 1 95.12 329 ALA B CA 1
ATOM 6273 C C . ALA B 1 329 ? -16.234 28.516 25.672 1 95.12 329 ALA B C 1
ATOM 6275 O O . ALA B 1 329 ? -16.234 29.172 26.719 1 95.12 329 ALA B O 1
ATOM 6276 N N . ALA B 1 330 ? -15.242 27.812 25.312 1 97 330 ALA B N 1
ATOM 6277 C CA . ALA B 1 330 ? -14.008 27.734 26.094 1 97 330 ALA B CA 1
ATOM 6278 C C . ALA B 1 330 ? -13.32 29.094 26.172 1 97 330 ALA B C 1
ATOM 6280 O O . ALA B 1 330 ? -12.898 29.531 27.25 1 97 330 ALA B O 1
ATOM 6281 N N . LEU B 1 331 ? -13.234 29.828 25.062 1 95.25 331 LEU B N 1
ATOM 6282 C CA . LEU B 1 331 ? -12.539 31.109 25 1 95.25 331 LEU B CA 1
ATOM 6283 C C . LEU B 1 331 ? -13.344 32.188 25.703 1 95.25 331 LEU B C 1
ATOM 6285 O O . LEU B 1 331 ? -12.797 33.25 26.047 1 95.25 331 LEU B O 1
ATOM 6289 N N . ASP B 1 332 ? -14.594 31.922 25.938 1 91.5 332 ASP B N 1
ATOM 6290 C CA . ASP B 1 332 ? -15.438 32.844 26.672 1 91.5 332 ASP B CA 1
ATOM 6291 C C . ASP B 1 332 ? -15.461 32.531 28.156 1 91.5 332 ASP B C 1
ATOM 6293 O O . ASP B 1 332 ? -16.031 33.281 28.953 1 91.5 332 ASP B O 1
ATOM 6297 N N . SER B 1 333 ? -14.836 31.516 28.531 1 95.12 333 SER B N 1
ATOM 6298 C CA . SER B 1 333 ? -14.938 31.016 29.906 1 95.12 333 SER B CA 1
ATOM 6299 C C . SER B 1 333 ? -13.977 31.766 30.828 1 95.12 333 SER B C 1
ATOM 6301 O O . SER B 1 333 ? -12.992 32.344 30.375 1 95.12 333 SER B O 1
ATOM 6303 N N . ASP B 1 334 ? -14.234 31.656 32.062 1 94.81 334 ASP B N 1
ATOM 6304 C CA . ASP B 1 334 ? -13.344 32.188 33.094 1 94.81 334 ASP B CA 1
ATOM 6305 C C . ASP B 1 334 ? -12.047 31.391 33.188 1 94.81 334 ASP B C 1
ATOM 6307 O O . ASP B 1 334 ? -10.984 31.938 33.469 1 94.81 334 ASP B O 1
ATOM 6311 N N . ARG B 1 335 ? -12.18 30.188 32.906 1 96.25 335 ARG B N 1
ATOM 6312 C CA . ARG B 1 335 ? -11.008 29.328 32.938 1 96.25 335 ARG B CA 1
ATOM 6313 C C . ARG B 1 335 ? -9.938 29.812 31.969 1 96.25 335 ARG B C 1
ATOM 6315 O O . ARG B 1 335 ? -8.75 29.844 32.312 1 96.25 335 ARG B O 1
ATOM 6322 N N . TYR B 1 336 ? -10.43 30.203 30.828 1 97.5 336 TYR B N 1
ATOM 6323 C CA . TYR B 1 336 ? -9.516 30.703 29.812 1 97.5 336 TYR B CA 1
ATOM 6324 C C . TYR B 1 336 ? -8.883 32.031 30.234 1 97.5 336 TYR B C 1
ATOM 6326 O O . TYR B 1 336 ? -7.664 32.188 30.125 1 97.5 336 TYR B O 1
ATOM 6334 N N . LEU B 1 337 ? -9.625 32.875 30.766 1 95.25 337 LEU B N 1
ATOM 6335 C CA . LEU B 1 337 ? -9.094 34.156 31.203 1 95.25 337 LEU B CA 1
ATOM 6336 C C . LEU B 1 337 ? -8.125 33.969 32.375 1 95.25 337 LEU B C 1
ATOM 6338 O O . LEU B 1 337 ? -7.086 34.625 32.438 1 95.25 337 LEU B O 1
ATOM 6342 N N . ASP B 1 338 ? -8.445 33.094 33.281 1 96.44 338 ASP B N 1
ATOM 6343 C CA . ASP B 1 338 ? -7.539 32.781 34.375 1 96.44 338 ASP B CA 1
ATOM 6344 C C . ASP B 1 338 ? -6.219 32.219 33.844 1 96.44 338 ASP B C 1
ATOM 6346 O O . ASP B 1 338 ? -5.152 32.531 34.375 1 96.44 338 ASP B O 1
ATOM 6350 N N . LEU B 1 339 ? -6.352 31.375 32.906 1 97.62 339 LEU B N 1
ATOM 6351 C CA . LEU B 1 339 ? -5.164 30.812 32.281 1 97.62 339 LEU B CA 1
ATOM 6352 C C . LEU B 1 339 ? -4.262 31.906 31.719 1 97.62 339 LEU B C 1
ATOM 6354 O O . LEU B 1 339 ? -3.049 31.891 31.953 1 97.62 339 LEU B O 1
ATOM 6358 N N . LEU B 1 340 ? -4.812 32.875 31 1 96.44 340 LEU B N 1
ATOM 6359 C CA . LEU B 1 340 ? -4.039 34 30.422 1 96.44 340 LEU B CA 1
ATOM 6360 C C . LEU B 1 340 ? -3.357 34.812 31.516 1 96.44 340 LEU B C 1
ATOM 6362 O O . LEU B 1 340 ? -2.197 35.188 31.375 1 96.44 340 LEU B O 1
ATOM 6366 N N . ASP B 1 341 ? -4.059 35 32.594 1 94.31 341 ASP B N 1
ATOM 6367 C CA . ASP B 1 341 ? -3.471 35.719 33.719 1 94.31 341 ASP B CA 1
ATOM 6368 C C . ASP B 1 341 ? -2.275 34.938 34.312 1 94.31 341 ASP B C 1
ATOM 6370 O O . ASP B 1 341 ? -1.244 35.531 34.625 1 94.31 341 ASP B O 1
ATOM 6374 N N . ARG B 1 342 ? -2.443 33.719 34.469 1 95.31 342 ARG B N 1
ATOM 6375 C CA . ARG B 1 342 ? -1.377 32.875 35 1 95.31 342 ARG B CA 1
ATOM 6376 C C . ARG B 1 342 ? -0.182 32.844 34.062 1 95.31 342 ARG B C 1
ATOM 6378 O O . ARG B 1 342 ? 0.967 32.781 34.5 1 95.31 342 ARG B O 1
ATOM 6385 N N . ILE B 1 343 ? -0.45 32.812 32.781 1 95.88 343 ILE B N 1
ATOM 6386 C CA . ILE B 1 343 ? 0.634 32.875 31.797 1 95.88 343 ILE B CA 1
ATOM 6387 C C . ILE B 1 343 ? 1.405 34.188 31.938 1 95.88 343 ILE B C 1
ATOM 6389 O O . ILE B 1 343 ? 2.639 34.188 31.953 1 95.88 343 ILE B O 1
ATOM 6393 N N . ASP B 1 344 ? 0.722 35.281 32.062 1 91.88 344 ASP B N 1
ATOM 6394 C CA . ASP B 1 344 ? 1.36 36.562 32.25 1 91.88 344 ASP B CA 1
ATOM 6395 C C . ASP B 1 344 ? 2.26 36.562 33.5 1 91.88 344 ASP B C 1
ATOM 6397 O O . ASP B 1 344 ? 3.408 37 33.438 1 91.88 344 ASP B O 1
ATOM 6401 N N . ALA B 1 345 ? 1.695 36.062 34.562 1 90.88 345 ALA B N 1
ATOM 6402 C CA . ALA B 1 345 ? 2.443 36.031 35.812 1 90.88 345 ALA B CA 1
ATOM 6403 C C . ALA B 1 345 ? 3.719 35.188 35.688 1 90.88 345 ALA B C 1
ATOM 6405 O O . ALA B 1 345 ? 4.766 35.562 36.219 1 90.88 345 ALA B O 1
ATOM 6406 N N . LEU B 1 346 ? 3.58 34.188 34.969 1 91 346 LEU B N 1
ATOM 6407 C CA . LEU B 1 346 ? 4.711 33.281 34.75 1 91 346 LEU B CA 1
ATOM 6408 C C . LEU B 1 346 ? 5.793 33.938 33.906 1 91 346 LEU B C 1
ATOM 6410 O O . LEU B 1 346 ? 6.969 33.938 34.281 1 91 346 LEU B O 1
ATOM 6414 N N . VAL B 1 347 ? 5.402 34.531 32.781 1 88.56 347 VAL B N 1
ATOM 6415 C CA . VAL B 1 347 ? 6.363 35 31.781 1 88.56 347 VAL B CA 1
ATOM 6416 C C . VAL B 1 347 ? 7.012 36.312 32.25 1 88.56 347 VAL B C 1
ATOM 6418 O O . VAL B 1 347 ? 8.141 36.625 31.875 1 88.56 347 VAL B O 1
ATOM 6421 N N . ASP B 1 348 ? 6.352 37 33.094 1 83.62 348 ASP B N 1
ATOM 6422 C CA . ASP B 1 348 ? 6.859 38.281 33.562 1 83.62 348 ASP B CA 1
ATOM 6423 C C . ASP B 1 348 ? 7.695 38.125 34.812 1 83.62 348 ASP B C 1
ATOM 6425 O O . ASP B 1 348 ? 8.344 39.062 35.281 1 83.62 348 ASP B O 1
ATOM 6429 N N . SER B 1 349 ? 7.734 36.906 35.312 1 86.12 349 SER B N 1
ATOM 6430 C CA . SER B 1 349 ? 8.539 36.656 36.5 1 86.12 349 SER B CA 1
ATOM 6431 C C . SER B 1 349 ? 9.992 36.375 36.125 1 86.12 349 SER B C 1
ATOM 6433 O O . SER B 1 349 ? 10.266 35.719 35.094 1 86.12 349 SER B O 1
ATOM 6435 N N . PRO B 1 350 ? 10.922 36.938 36.906 1 86.25 350 PRO B N 1
ATOM 6436 C CA . PRO B 1 350 ? 12.328 36.625 36.656 1 86.25 350 PRO B CA 1
ATOM 6437 C C . PRO B 1 350 ? 12.633 35.125 36.812 1 86.25 350 PRO B C 1
ATOM 6439 O O . PRO B 1 350 ? 12.078 34.469 37.688 1 86.25 350 PRO B O 1
ATOM 6442 N N . LEU B 1 351 ? 13.461 34.688 35.938 1 88.56 351 LEU B N 1
ATOM 6443 C CA . LEU B 1 351 ? 13.82 33.281 35.969 1 88.56 351 LEU B CA 1
ATOM 6444 C C . LEU B 1 351 ? 14.984 33.062 36.938 1 88.56 351 LEU B C 1
ATOM 6446 O O . LEU B 1 351 ? 15.914 33.875 37 1 88.56 351 LEU B O 1
ATOM 6450 N N . PRO B 1 352 ? 14.922 31.984 37.594 1 88.75 352 PRO B N 1
ATOM 6451 C CA . PRO B 1 352 ? 16.078 31.609 38.406 1 88.75 352 PRO B CA 1
ATOM 6452 C C . PRO B 1 352 ? 17.25 31.094 37.562 1 88.75 352 PRO B C 1
ATOM 6454 O O . PRO B 1 352 ? 17.078 30.781 36.375 1 88.75 352 PRO B O 1
ATOM 6457 N N . ASP B 1 353 ? 18.406 31.203 38.156 1 85.75 353 ASP B N 1
ATOM 6458 C CA . ASP B 1 353 ? 19.547 30.562 37.5 1 85.75 353 ASP B CA 1
ATOM 6459 C C . ASP B 1 353 ? 19.5 29.047 37.688 1 85.75 353 ASP B C 1
ATOM 6461 O O . ASP B 1 353 ? 19.734 28.547 38.812 1 85.75 353 ASP B O 1
ATOM 6465 N N . ALA B 1 354 ? 19.172 28.406 36.719 1 87.94 354 ALA B N 1
ATOM 6466 C CA . ALA B 1 354 ? 18.984 26.953 36.812 1 87.94 354 ALA B CA 1
ATOM 6467 C C . ALA B 1 354 ? 19.953 26.203 35.906 1 87.94 354 ALA B C 1
ATOM 6469 O O . ALA B 1 354 ? 19.719 25.047 35.562 1 87.94 354 ALA B O 1
ATOM 6470 N N . GLY B 1 355 ? 20.953 26.906 35.375 1 87.88 355 GLY B N 1
ATOM 6471 C CA . GLY B 1 355 ? 21.953 26.219 34.562 1 87.88 355 GLY B CA 1
ATOM 6472 C C . GLY B 1 355 ? 21.953 26.656 33.094 1 87.88 355 GLY B C 1
ATOM 6473 O O . GLY B 1 355 ? 21.516 27.766 32.781 1 87.88 355 GLY B O 1
ATOM 6474 N N . ASP B 1 356 ? 22.516 25.688 32.281 1 88.31 356 ASP B N 1
ATOM 6475 C CA . ASP B 1 356 ? 22.672 25.953 30.859 1 88.31 356 ASP B CA 1
ATOM 6476 C C . ASP B 1 356 ? 21.516 25.375 30.047 1 88.31 356 ASP B C 1
ATOM 6478 O O . ASP B 1 356 ? 21.344 24.156 29.984 1 88.31 356 ASP B O 1
ATOM 6482 N N . PRO B 1 357 ? 20.75 26.188 29.422 1 90.44 357 PRO B N 1
ATOM 6483 C CA . PRO B 1 357 ? 19.625 25.703 28.609 1 90.44 357 PRO B CA 1
ATOM 6484 C C . PRO B 1 357 ? 20.078 24.688 27.547 1 90.44 357 PRO B C 1
ATOM 6486 O O . PRO B 1 357 ? 19.328 23.75 27.234 1 90.44 357 PRO B O 1
ATOM 6489 N N . ALA B 1 358 ? 21.281 24.812 27.016 1 89.81 358 ALA B N 1
ATOM 6490 C CA . ALA B 1 358 ? 21.781 23.922 25.984 1 89.81 358 ALA B CA 1
ATOM 6491 C C . ALA B 1 358 ? 21.969 22.5 26.531 1 89.81 358 ALA B C 1
ATOM 6493 O O . ALA B 1 358 ? 21.703 21.531 25.828 1 89.81 358 ALA B O 1
ATOM 6494 N N . LYS B 1 359 ? 22.453 22.406 27.703 1 92.12 359 LYS B N 1
ATOM 6495 C CA . LYS B 1 359 ? 22.594 21.094 28.328 1 92.12 359 LYS B CA 1
ATOM 6496 C C . LYS B 1 359 ? 21.234 20.422 28.516 1 92.12 359 LYS B C 1
ATOM 6498 O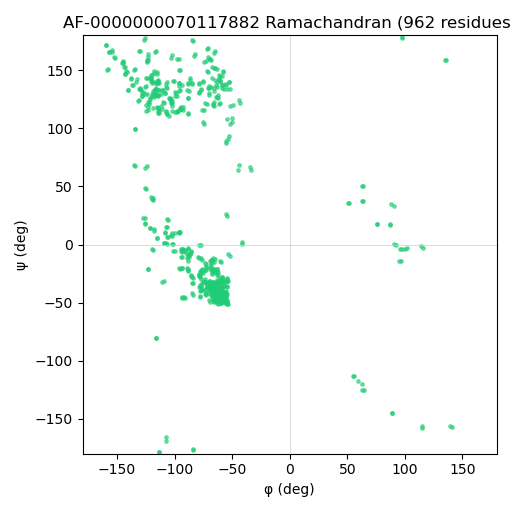 O . LYS B 1 359 ? 21.125 19.203 28.328 1 92.12 359 LYS B O 1
ATOM 6503 N N . GLN B 1 360 ? 20.297 21.25 28.891 1 93.62 360 GLN B N 1
ATOM 6504 C CA . GLN B 1 360 ? 18.953 20.719 29.047 1 93.62 360 GLN B CA 1
ATOM 6505 C C . GLN B 1 360 ? 18.375 20.25 27.719 1 93.62 360 GLN B C 1
ATOM 6507 O O . GLN B 1 360 ? 17.719 19.203 27.656 1 93.62 360 GLN B O 1
ATOM 6512 N N . VAL B 1 361 ? 18.641 20.938 26.656 1 94.31 361 VAL B N 1
ATOM 6513 C CA . VAL B 1 361 ? 18.188 20.562 25.328 1 94.31 361 VAL B CA 1
ATOM 6514 C C . VAL B 1 361 ? 18.797 19.219 24.922 1 94.31 361 VAL B C 1
ATOM 6516 O O . VAL B 1 361 ? 18.109 18.359 24.375 1 94.31 361 VAL B O 1
ATOM 6519 N N . ARG B 1 362 ? 20.078 19 25.219 1 93.12 362 ARG B N 1
ATOM 6520 C CA . ARG B 1 362 ? 20.75 17.75 24.922 1 93.12 362 ARG B CA 1
ATOM 6521 C C . ARG B 1 362 ? 20.078 16.578 25.641 1 93.12 362 ARG B C 1
ATOM 6523 O O . ARG B 1 362 ? 19.922 15.5 25.078 1 93.12 362 ARG B O 1
ATOM 6530 N N . LYS B 1 363 ? 19.703 16.875 26.812 1 94.62 363 LYS B N 1
ATOM 6531 C CA . LYS B 1 363 ? 19.062 15.844 27.625 1 94.62 363 LYS B CA 1
ATOM 6532 C C . LYS B 1 363 ? 17.703 15.469 27.047 1 94.62 363 LYS B C 1
ATOM 6534 O O . LYS B 1 363 ? 17.359 14.289 26.938 1 94.62 363 LYS B O 1
ATOM 6539 N N . VAL B 1 364 ? 16.938 16.484 26.656 1 95.56 364 VAL B N 1
ATOM 6540 C CA . VAL B 1 364 ? 15.602 16.266 26.109 1 95.56 364 VAL B CA 1
ATOM 6541 C C . VAL B 1 364 ? 15.703 15.516 24.781 1 95.56 364 VAL B C 1
ATOM 6543 O O . VAL B 1 364 ? 14.93 14.586 24.531 1 95.56 364 VAL B O 1
ATOM 6546 N N . LEU B 1 365 ? 16.672 15.852 23.984 1 94.62 365 LEU B N 1
ATOM 6547 C CA . LEU B 1 365 ? 16.906 15.195 22.703 1 94.62 365 LEU B CA 1
ATOM 6548 C C . LEU B 1 365 ? 17.328 13.742 22.891 1 94.62 365 LEU B C 1
ATOM 6550 O O . LEU B 1 365 ? 16.859 12.859 22.172 1 94.62 365 LEU B O 1
ATOM 6554 N N . GLY B 1 366 ? 18.203 13.531 23.812 1 94.81 366 GLY B N 1
ATOM 6555 C CA . GLY B 1 366 ? 18.625 12.172 24.125 1 94.81 366 GLY B CA 1
ATOM 6556 C C . GLY B 1 366 ? 17.484 11.266 24.547 1 94.81 366 GLY B C 1
ATOM 6557 O O . GLY B 1 366 ? 17.406 10.109 24.125 1 94.81 366 GLY B O 1
ATOM 6558 N N . LYS B 1 367 ? 16.594 11.781 25.359 1 95.19 367 LYS B N 1
ATOM 6559 C CA . LYS B 1 367 ? 15.43 11.016 25.781 1 95.19 367 LYS B CA 1
ATOM 6560 C C . LYS B 1 367 ? 14.516 10.695 24.609 1 95.19 367 LYS B C 1
ATOM 6562 O O . LYS B 1 367 ? 13.977 9.594 24.516 1 95.19 367 LYS B O 1
ATOM 6567 N N . ALA B 1 368 ? 14.359 11.656 23.688 1 94.94 368 ALA B N 1
ATOM 6568 C CA . ALA B 1 368 ? 13.562 11.445 22.484 1 94.94 368 ALA B CA 1
ATOM 6569 C C . ALA B 1 368 ? 14.164 10.352 21.609 1 94.94 368 ALA B C 1
ATOM 6571 O O . ALA B 1 368 ? 13.445 9.492 21.078 1 94.94 368 ALA B O 1
ATOM 6572 N N . ASP B 1 369 ? 15.461 10.32 21.531 1 94.88 369 ASP B N 1
ATOM 6573 C CA . ASP B 1 369 ? 16.172 9.32 20.734 1 94.88 369 ASP B CA 1
ATOM 6574 C C . ASP B 1 369 ? 15.93 7.918 21.297 1 94.88 369 ASP B C 1
ATOM 6576 O O . ASP B 1 369 ? 15.602 6.992 20.547 1 94.88 369 ASP B O 1
ATOM 6580 N N . ARG B 1 370 ? 16.031 7.805 22.547 1 94.31 370 ARG B N 1
ATOM 6581 C CA . ARG B 1 370 ? 15.875 6.5 23.188 1 94.31 370 ARG B CA 1
ATOM 6582 C C . ARG B 1 370 ? 14.445 5.988 23.031 1 94.31 370 ARG B C 1
ATOM 6584 O O . ARG B 1 370 ? 14.234 4.801 22.766 1 94.31 370 ARG B O 1
ATOM 6591 N N . ARG B 1 371 ? 13.523 6.883 23.156 1 93.25 371 ARG B N 1
ATOM 6592 C CA . ARG B 1 371 ? 12.117 6.496 23.016 1 93.25 371 ARG B CA 1
ATOM 6593 C C . ARG B 1 371 ? 11.812 6.043 21.594 1 93.25 371 ARG B C 1
ATOM 6595 O O . ARG B 1 371 ? 11.102 5.059 21.391 1 93.25 371 ARG B O 1
ATOM 6602 N N . LEU B 1 372 ? 12.352 6.715 20.641 1 92.56 372 LEU B N 1
ATOM 6603 C CA . LEU B 1 372 ? 12.117 6.355 19.25 1 92.56 372 LEU B CA 1
ATOM 6604 C C . LEU B 1 372 ? 12.766 5.016 18.922 1 92.56 372 LEU B C 1
ATOM 6606 O O . LEU B 1 372 ? 12.164 4.184 18.234 1 92.56 372 LEU B O 1
ATOM 6610 N N . ASP B 1 373 ? 13.938 4.855 19.406 1 93.12 373 ASP B N 1
ATOM 6611 C CA . ASP B 1 373 ? 14.625 3.586 19.188 1 93.12 373 ASP B CA 1
ATOM 6612 C C . ASP B 1 373 ? 13.828 2.416 19.75 1 93.12 373 ASP B C 1
ATOM 6614 O O . ASP B 1 373 ? 13.664 1.389 19.078 1 93.12 373 ASP B O 1
ATOM 6618 N N . ALA B 1 374 ? 13.266 2.604 20.875 1 91.88 374 ALA B N 1
ATOM 6619 C CA . ALA B 1 374 ? 12.453 1.571 21.516 1 91.88 374 ALA B CA 1
ATOM 6620 C C . ALA B 1 374 ? 11.172 1.321 20.719 1 91.88 374 ALA B C 1
ATOM 6622 O O . ALA B 1 374 ? 10.75 0.174 20.562 1 91.88 374 ALA B O 1
ATOM 6623 N N . ALA B 1 375 ? 10.617 2.379 20.266 1 90.75 375 ALA B N 1
ATOM 6624 C CA . ALA B 1 375 ? 9.367 2.27 19.516 1 90.75 375 ALA B CA 1
ATOM 6625 C C . ALA B 1 375 ? 9.578 1.552 18.188 1 90.75 375 ALA B C 1
ATOM 6627 O O . ALA B 1 375 ? 8.766 0.717 17.797 1 90.75 375 ALA B O 1
ATOM 6628 N N . LEU B 1 376 ? 10.633 1.824 17.531 1 87.75 376 LEU B N 1
ATOM 6629 C CA . LEU B 1 376 ? 10.93 1.206 16.234 1 87.75 376 LEU B CA 1
ATOM 6630 C C . LEU B 1 376 ? 11.258 -0.274 16.406 1 87.75 376 LEU B C 1
ATOM 6632 O O . LEU B 1 376 ? 10.922 -1.091 15.547 1 87.75 376 LEU B O 1
ATOM 6636 N N . ALA B 1 377 ? 11.859 -0.606 17.438 1 86.62 377 ALA B N 1
ATOM 6637 C CA . ALA B 1 377 ? 12.18 -2.002 17.719 1 86.62 377 ALA B CA 1
ATOM 6638 C C . ALA B 1 377 ? 10.922 -2.799 18.062 1 86.62 377 ALA B C 1
ATOM 6640 O O . ALA B 1 377 ? 10.797 -3.961 17.672 1 86.62 377 ALA B O 1
ATOM 6641 N N . GLY B 1 378 ? 10.023 -2.207 18.703 1 83.12 378 GLY B N 1
ATOM 6642 C CA . GLY B 1 378 ? 8.82 -2.889 19.141 1 83.12 378 GLY B CA 1
ATOM 6643 C C . GLY B 1 378 ? 7.746 -2.947 18.062 1 83.12 378 GLY B C 1
ATOM 6644 O O . GLY B 1 378 ? 6.922 -3.861 18.047 1 83.12 378 GLY B O 1
ATOM 6645 N N . GLY B 1 379 ? 7.727 -1.958 17.297 1 75.44 379 GLY B N 1
ATOM 6646 C CA . GLY B 1 379 ? 6.797 -1.933 16.188 1 75.44 379 GLY B CA 1
ATOM 6647 C C . GLY B 1 379 ? 5.367 -1.646 16.609 1 75.44 379 GLY B C 1
ATOM 6648 O O . GLY B 1 379 ? 4.422 -1.989 15.891 1 75.44 379 GLY B O 1
ATOM 6649 N N . VAL B 1 380 ? 5.09 -1.115 17.781 1 76.31 380 VAL B N 1
ATOM 6650 C CA . VAL B 1 380 ? 3.754 -0.829 18.297 1 76.31 380 VAL B CA 1
ATOM 6651 C C . VAL B 1 380 ? 3.4 0.633 18.031 1 76.31 380 VAL B C 1
ATOM 6653 O O . VAL B 1 380 ? 4.172 1.534 18.375 1 76.31 380 VAL B O 1
ATOM 6656 N N . ASP B 1 381 ? 2.24 0.892 17.516 1 79.94 381 ASP B N 1
ATOM 6657 C CA . ASP B 1 381 ? 1.806 2.219 17.078 1 79.94 381 ASP B CA 1
ATOM 6658 C C . ASP B 1 381 ? 1.764 3.188 18.266 1 79.94 381 ASP B C 1
ATOM 6660 O O . ASP B 1 381 ? 2.135 4.355 18.125 1 79.94 381 ASP B O 1
ATOM 6664 N N . GLU B 1 382 ? 1.34 2.701 19.359 1 84.31 382 GLU B N 1
ATOM 6665 C CA . GLU B 1 382 ? 1.228 3.562 20.531 1 84.31 382 GLU B CA 1
ATOM 6666 C C . GLU B 1 382 ? 2.596 4.082 20.969 1 84.31 382 GLU B C 1
ATOM 6668 O O . GLU B 1 382 ? 2.721 5.234 21.391 1 84.31 382 GLU B O 1
ATOM 6673 N N . GLU B 1 383 ? 3.562 3.252 20.812 1 87.94 383 GLU B N 1
ATOM 6674 C CA . GLU B 1 383 ? 4.918 3.65 21.172 1 87.94 383 GLU B CA 1
ATOM 6675 C C . GLU B 1 383 ? 5.48 4.668 20.188 1 87.94 383 GLU B C 1
ATOM 6677 O O . GLU B 1 383 ? 6.211 5.582 20.578 1 87.94 383 GLU B O 1
ATOM 6682 N N . LEU B 1 384 ? 5.141 4.488 19.031 1 88.75 384 LEU B N 1
ATOM 6683 C CA . LEU B 1 384 ? 5.582 5.438 18 1 88.75 384 LEU B CA 1
ATOM 6684 C C . LEU B 1 384 ? 4.945 6.805 18.234 1 88.75 384 LEU B C 1
ATOM 6686 O O . LEU B 1 384 ? 5.59 7.836 18.016 1 88.75 384 LEU B O 1
ATOM 6690 N N . HIS B 1 385 ? 3.752 6.777 18.656 1 90.62 385 HIS B N 1
ATOM 6691 C CA . HIS B 1 385 ? 3.057 8.023 18.953 1 90.62 385 HIS B CA 1
ATOM 6692 C C . HIS B 1 385 ? 3.725 8.758 20.125 1 90.62 385 HIS B C 1
ATOM 6694 O O . HIS B 1 385 ? 3.898 9.977 20.062 1 90.62 385 HIS B O 1
ATOM 6700 N N . ALA B 1 386 ? 4.078 8.031 21.094 1 91.38 386 ALA B N 1
ATOM 6701 C CA . ALA B 1 386 ? 4.773 8.609 22.25 1 91.38 386 ALA B CA 1
ATOM 6702 C C . ALA B 1 386 ? 6.133 9.172 21.828 1 91.38 386 ALA B C 1
ATOM 6704 O O . ALA B 1 386 ? 6.539 10.234 22.297 1 91.38 386 ALA B O 1
ATOM 6705 N N . ALA B 1 387 ? 6.766 8.422 21.031 1 91.19 387 ALA B N 1
ATOM 6706 C CA . ALA B 1 387 ? 8.055 8.883 20.516 1 91.19 387 ALA B CA 1
ATOM 6707 C C . ALA B 1 387 ? 7.898 10.172 19.719 1 91.19 387 ALA B C 1
ATOM 6709 O O . ALA B 1 387 ? 8.719 11.086 19.844 1 91.19 387 ALA B O 1
ATOM 6710 N N . ARG B 1 388 ? 6.867 10.305 18.953 1 91.94 388 ARG B N 1
ATOM 6711 C CA . ARG B 1 388 ? 6.594 11.508 18.172 1 91.94 388 ARG B CA 1
ATOM 6712 C C . ARG B 1 388 ? 6.406 12.711 19.094 1 91.94 388 ARG B C 1
ATOM 6714 O O . ARG B 1 388 ? 6.949 13.789 18.828 1 91.94 388 ARG B O 1
ATOM 6721 N N . LYS B 1 389 ? 5.695 12.523 20.125 1 92.81 389 LYS B N 1
ATOM 6722 C CA . LYS B 1 389 ? 5.453 13.602 21.062 1 92.81 389 LYS B CA 1
ATOM 6723 C C . LYS B 1 389 ? 6.762 14.078 21.703 1 92.81 389 LYS B C 1
ATOM 6725 O O . LYS B 1 389 ? 6.969 15.281 21.875 1 92.81 389 LYS B O 1
ATOM 6730 N N . LYS B 1 390 ? 7.559 13.133 22.016 1 92.94 390 LYS B N 1
ATOM 6731 C CA . LYS B 1 390 ? 8.836 13.477 22.625 1 92.94 390 LYS B CA 1
ATOM 6732 C C . LYS B 1 390 ? 9.734 14.219 21.641 1 92.94 390 LYS B C 1
ATOM 6734 O O . LYS B 1 390 ? 10.484 15.117 22.031 1 92.94 390 LYS B O 1
ATOM 6739 N N . TYR B 1 391 ? 9.719 13.867 20.469 1 93.12 391 TYR B N 1
ATOM 6740 C CA . TYR B 1 391 ? 10.539 14.547 19.469 1 93.12 391 TYR B CA 1
ATOM 6741 C C . TYR B 1 391 ? 10.023 15.953 19.203 1 93.12 391 TYR B C 1
ATOM 6743 O O . TYR B 1 391 ? 10.805 16.859 18.938 1 93.12 391 TYR B O 1
ATOM 6751 N N . LYS B 1 392 ? 8.742 16.094 19.203 1 94.69 392 LYS B N 1
ATOM 6752 C CA . LYS B 1 392 ? 8.188 17.438 19.109 1 94.69 392 LYS B CA 1
ATOM 6753 C C . LYS B 1 392 ? 8.672 18.328 20.25 1 94.69 392 LYS B C 1
ATOM 6755 O O . LYS B 1 392 ? 9.055 19.484 20.031 1 94.69 392 LYS B O 1
ATOM 6760 N N . GLN B 1 393 ? 8.633 17.734 21.391 1 95.56 393 GLN B N 1
ATOM 6761 C CA . GLN B 1 393 ? 9.141 18.438 22.562 1 95.56 393 GLN B CA 1
ATOM 6762 C C . GLN B 1 393 ? 10.602 18.828 22.375 1 95.56 393 GLN B C 1
ATOM 6764 O O . GLN B 1 393 ? 11 19.953 22.688 1 95.56 393 GLN B O 1
ATOM 6769 N N . ALA B 1 394 ? 11.352 17.891 21.906 1 95.38 394 ALA B N 1
ATOM 6770 C CA . ALA B 1 394 ? 12.766 18.141 21.641 1 95.38 394 ALA B CA 1
ATOM 6771 C C . ALA B 1 394 ? 12.953 19.234 20.594 1 95.38 394 ALA B C 1
ATOM 6773 O O . ALA B 1 394 ? 13.82 20.094 20.75 1 95.38 394 ALA B O 1
ATOM 6774 N N . ARG B 1 395 ? 12.18 19.156 19.594 1 96.25 395 ARG B N 1
ATOM 6775 C CA . ARG B 1 395 ? 12.281 20.172 18.547 1 96.25 395 ARG B CA 1
ATOM 6776 C C . ARG B 1 395 ? 12.016 21.562 19.094 1 96.25 395 ARG B C 1
ATOM 6778 O O . ARG B 1 395 ? 12.766 22.5 18.812 1 96.25 395 ARG B O 1
ATOM 6785 N N . TYR B 1 396 ? 10.992 21.688 19.906 1 96.12 396 TYR B N 1
ATOM 6786 C CA . TYR B 1 396 ? 10.664 22.984 20.5 1 96.12 396 TYR B CA 1
ATOM 6787 C C . TYR B 1 396 ? 11.789 23.469 21.406 1 96.12 396 TYR B C 1
ATOM 6789 O O . TYR B 1 396 ? 12.078 24.672 21.453 1 96.12 396 TYR B O 1
ATOM 6797 N N . ALA B 1 397 ? 12.414 22.578 22.109 1 96.06 397 ALA B N 1
ATOM 6798 C CA . ALA B 1 397 ? 13.555 22.922 22.953 1 96.06 397 ALA B CA 1
ATOM 6799 C C . ALA B 1 397 ? 14.703 23.469 22.109 1 96.06 397 ALA B C 1
ATOM 6801 O O . ALA B 1 397 ? 15.344 24.453 22.484 1 96.06 397 ALA B O 1
ATOM 6802 N N . VAL B 1 398 ? 14.93 22.859 21.016 1 94.94 398 VAL B N 1
ATOM 6803 C CA . VAL B 1 398 ? 16 23.297 20.141 1 94.94 398 VAL B CA 1
ATOM 6804 C C . VAL B 1 398 ? 15.648 24.656 19.531 1 94.94 398 VAL B C 1
ATOM 6806 O O . VAL B 1 398 ? 16.516 25.531 19.406 1 94.94 398 VAL B O 1
ATOM 6809 N N . GLU B 1 399 ? 14.406 24.859 19.172 1 95.12 399 GLU B N 1
ATOM 6810 C CA . GLU B 1 399 ? 13.93 26.141 18.656 1 95.12 399 GLU B CA 1
ATOM 6811 C C . GLU B 1 399 ? 14.219 27.266 19.625 1 95.12 399 GLU B C 1
ATOM 6813 O O . GLU B 1 399 ? 14.562 28.375 19.219 1 95.12 399 GLU B O 1
ATOM 6818 N N . LEU B 1 400 ? 14.016 26.938 20.859 1 94.19 400 LEU B N 1
ATOM 6819 C CA . LEU B 1 400 ? 14.188 27.906 21.938 1 94.19 400 LEU B CA 1
ATOM 6820 C C . LEU B 1 400 ? 15.617 28.438 21.969 1 94.19 400 LEU B C 1
ATOM 6822 O O . LEU B 1 400 ? 15.836 29.625 22.172 1 94.19 400 LEU B O 1
ATOM 6826 N N . ILE B 1 401 ? 16.625 27.688 21.703 1 91.31 401 ILE B N 1
ATOM 6827 C CA . ILE B 1 401 ? 18.016 28.109 21.859 1 91.31 401 ILE B CA 1
ATOM 6828 C C . ILE B 1 401 ? 18.594 28.469 20.5 1 91.31 401 ILE B C 1
ATOM 6830 O O . ILE B 1 401 ? 19.719 28.953 20.406 1 91.31 401 ILE B O 1
ATOM 6834 N N . ALA B 1 402 ? 17.844 28.25 19.422 1 90.31 402 ALA B N 1
ATOM 6835 C CA . ALA B 1 402 ? 18.328 28.406 18.062 1 90.31 402 ALA B CA 1
ATOM 6836 C C . ALA B 1 402 ? 18.828 29.828 17.797 1 90.31 402 ALA B C 1
ATOM 6838 O O . ALA B 1 402 ? 19.875 30.016 17.188 1 90.31 402 ALA B O 1
ATOM 6839 N N . PRO B 1 403 ? 18.062 30.844 18.266 1 87.19 403 PRO B N 1
ATOM 6840 C CA . PRO B 1 403 ? 18.562 32.188 18.016 1 87.19 403 PRO B CA 1
ATOM 6841 C C . PRO B 1 403 ? 19.953 32.438 18.578 1 87.19 403 PRO B C 1
ATOM 6843 O O . PRO B 1 403 ? 20.75 33.156 17.984 1 87.19 403 PRO B O 1
ATOM 6846 N N . ALA B 1 404 ? 20.297 31.812 19.688 1 84.12 404 ALA B N 1
ATOM 6847 C CA . ALA B 1 404 ? 21.578 32 20.328 1 84.12 404 ALA B CA 1
ATOM 6848 C C . ALA B 1 404 ? 22.641 31.094 19.719 1 84.12 404 ALA B C 1
ATOM 6850 O O . ALA B 1 404 ? 23.828 31.438 19.656 1 84.12 404 ALA B O 1
ATOM 6851 N N . ALA B 1 405 ? 22.219 29.969 19.203 1 85.81 405 ALA B N 1
ATOM 6852 C CA . ALA B 1 405 ? 23.172 28.969 18.734 1 85.81 405 ALA B CA 1
ATOM 6853 C C . ALA B 1 405 ? 23.438 29.141 17.234 1 85.81 405 ALA B C 1
ATOM 6855 O O . ALA B 1 405 ? 24.422 28.609 16.719 1 85.81 405 ALA B O 1
ATOM 6856 N N . GLY B 1 406 ? 22.562 29.812 16.469 1 86.88 406 GLY B N 1
ATOM 6857 C CA . GLY B 1 406 ? 22.859 30.188 15.094 1 86.88 406 GLY B CA 1
ATOM 6858 C C . GLY B 1 406 ? 22.469 29.125 14.086 1 86.88 406 GLY B C 1
ATOM 6859 O O . GLY B 1 406 ? 21.469 28.422 14.266 1 86.88 406 GLY B O 1
ATOM 6860 N N . LYS B 1 407 ? 23.234 28.984 13.047 1 88.12 407 LYS B N 1
ATOM 6861 C CA . LYS B 1 407 ? 22.891 28.234 11.844 1 88.12 407 LYS B CA 1
ATOM 6862 C C . LYS B 1 407 ? 22.828 26.734 12.133 1 88.12 407 LYS B C 1
ATOM 6864 O O . LYS B 1 407 ? 21.922 26.047 11.664 1 88.12 407 LYS B O 1
ATOM 6869 N N . PRO B 1 408 ? 23.703 26.234 12.93 1 87.06 408 PRO B N 1
ATOM 6870 C CA . PRO B 1 408 ? 23.641 24.797 13.188 1 87.06 408 PRO B CA 1
ATOM 6871 C C . PRO B 1 408 ? 22.359 24.391 13.906 1 87.06 408 PRO B C 1
ATOM 6873 O O . PRO B 1 408 ? 21.797 23.328 13.625 1 87.06 408 PRO B O 1
ATOM 6876 N N . ALA B 1 409 ? 21.906 25.188 14.781 1 89.75 409 ALA B N 1
ATOM 6877 C CA . ALA B 1 409 ? 20.672 24.891 15.5 1 89.75 409 ALA B CA 1
ATOM 6878 C C . ALA B 1 409 ? 19.469 24.969 14.562 1 89.75 409 ALA B C 1
ATOM 6880 O O . ALA B 1 409 ? 18.531 24.172 14.695 1 89.75 409 ALA B O 1
ATOM 6881 N N . LYS B 1 410 ? 19.516 25.844 13.609 1 92.12 410 LYS B N 1
ATOM 6882 C CA . LYS B 1 410 ? 18.438 25.953 12.633 1 92.12 410 LYS B CA 1
ATOM 6883 C C . LYS B 1 410 ? 18.359 24.703 11.758 1 92.12 410 LYS B C 1
ATOM 6885 O O . LYS B 1 410 ? 17.281 24.219 11.445 1 92.12 410 LYS B O 1
ATOM 6890 N N . ARG B 1 411 ? 19.516 24.203 11.445 1 92.81 411 ARG B N 1
ATOM 6891 C CA . ARG B 1 411 ? 19.562 22.984 10.656 1 92.81 411 ARG B CA 1
ATOM 6892 C C . ARG B 1 411 ? 19 21.812 11.438 1 92.81 411 ARG B C 1
ATOM 6894 O O . ARG B 1 411 ? 18.297 20.969 10.875 1 92.81 411 ARG B O 1
ATOM 6901 N N . LEU B 1 412 ? 19.328 21.75 12.672 1 93.56 412 LEU B N 1
ATOM 6902 C CA . LEU B 1 412 ? 18.797 20.688 13.516 1 93.56 412 LEU B CA 1
ATOM 6903 C C . LEU B 1 412 ? 17.281 20.781 13.617 1 93.56 412 LEU B C 1
ATOM 6905 O O . LEU B 1 412 ? 16.578 19.766 13.547 1 93.56 412 LEU B O 1
ATOM 6909 N N . VAL B 1 413 ? 16.797 21.953 13.711 1 94.81 413 VAL B N 1
ATOM 6910 C CA . VAL B 1 413 ? 15.344 22.156 13.766 1 94.81 413 VAL B CA 1
ATOM 6911 C C . VAL B 1 413 ? 14.703 21.641 12.477 1 94.81 413 VAL B C 1
ATOM 6913 O O . VAL B 1 413 ? 13.672 20.969 12.523 1 94.81 413 VAL B O 1
ATOM 6916 N N . GLU B 1 414 ? 15.328 21.859 11.398 1 95.12 414 GLU B N 1
ATOM 6917 C CA . GLU B 1 414 ? 14.805 21.422 10.109 1 95.12 414 GLU B CA 1
ATOM 6918 C C . GLU B 1 414 ? 14.75 19.891 10.023 1 95.12 414 GLU B C 1
ATOM 6920 O O . GLU B 1 414 ? 13.734 19.328 9.594 1 95.12 414 GLU B O 1
ATOM 6925 N N . THR B 1 415 ? 15.797 19.297 10.422 1 94.56 415 THR B N 1
ATOM 6926 C CA . THR B 1 415 ? 15.852 17.828 10.344 1 94.56 415 THR B CA 1
ATOM 6927 C C . THR B 1 415 ? 14.859 17.203 11.32 1 94.56 415 THR B C 1
ATOM 6929 O O . THR B 1 415 ? 14.242 16.188 11.008 1 94.56 415 THR B O 1
ATOM 6932 N N . LEU B 1 416 ? 14.719 17.812 12.461 1 94.94 416 LEU B N 1
ATOM 6933 C CA . LEU B 1 416 ? 13.75 17.297 13.43 1 94.94 416 LEU B CA 1
ATOM 6934 C C . LEU B 1 416 ? 12.328 17.516 12.938 1 94.94 416 LEU B C 1
ATOM 6936 O O . LEU B 1 416 ? 11.445 16.688 13.203 1 94.94 416 LEU B O 1
ATOM 6940 N N . THR B 1 417 ? 12.148 18.578 12.203 1 95.38 417 THR B N 1
ATOM 6941 C CA . THR B 1 417 ? 10.844 18.828 11.602 1 95.38 417 THR B CA 1
ATOM 6942 C C . THR B 1 417 ? 10.5 17.766 10.578 1 95.38 417 THR B C 1
ATOM 6944 O O . THR B 1 417 ? 9.383 17.234 10.562 1 95.38 417 THR B O 1
ATOM 6947 N N . ASP B 1 418 ? 11.477 17.422 9.828 1 95.06 418 ASP B N 1
ATOM 6948 C CA . ASP B 1 418 ? 11.273 16.359 8.836 1 95.06 418 ASP B CA 1
ATOM 6949 C C . ASP B 1 418 ? 10.938 15.039 9.508 1 95.06 418 ASP B C 1
ATOM 6951 O O . ASP B 1 418 ? 10.039 14.32 9.062 1 95.06 418 ASP B O 1
ATOM 6955 N N . LEU B 1 419 ? 11.664 14.773 10.508 1 94.44 419 LEU B N 1
ATOM 6956 C CA . LEU B 1 419 ? 11.422 13.539 11.242 1 94.44 419 LEU B CA 1
ATOM 6957 C C . LEU B 1 419 ? 10.031 13.547 11.867 1 94.44 419 LEU B C 1
ATOM 6959 O O . LEU B 1 419 ? 9.297 12.555 11.781 1 94.44 419 LEU B O 1
ATOM 6963 N N . GLN B 1 420 ? 9.672 14.609 12.398 1 93.44 420 GLN B N 1
ATOM 6964 C CA . GLN B 1 420 ? 8.344 14.758 12.992 1 93.44 420 GLN B CA 1
ATOM 6965 C C . GLN B 1 420 ? 7.25 14.617 11.938 1 93.44 420 GLN B C 1
ATOM 6967 O O . GLN B 1 420 ? 6.211 14.008 12.195 1 93.44 420 GLN B O 1
ATOM 6972 N N . ASP B 1 421 ? 7.516 15.188 10.828 1 93.12 421 ASP B N 1
ATOM 6973 C CA . ASP B 1 421 ? 6.551 15.078 9.742 1 93.12 421 ASP B CA 1
ATOM 6974 C C . ASP B 1 421 ? 6.379 13.625 9.305 1 93.12 421 ASP B C 1
ATOM 6976 O O . ASP B 1 421 ? 5.262 13.172 9.047 1 93.12 421 ASP B O 1
ATOM 6980 N N . GLY B 1 422 ? 7.477 12.977 9.211 1 92.25 422 GLY B N 1
ATOM 6981 C CA . GLY B 1 422 ? 7.418 11.562 8.883 1 92.25 422 GLY B CA 1
ATOM 6982 C C . GLY B 1 422 ? 6.637 10.742 9.891 1 92.25 422 GLY B C 1
ATOM 6983 O O . GLY B 1 422 ? 5.754 9.969 9.516 1 92.25 422 GLY B O 1
ATOM 6984 N N . LEU B 1 423 ? 6.902 10.906 11.172 1 91.94 423 LEU B N 1
ATOM 6985 C CA . LEU B 1 423 ? 6.188 10.219 12.242 1 91.94 423 LEU B CA 1
ATOM 6986 C C . LEU B 1 423 ? 4.719 10.641 12.273 1 91.94 423 LEU B C 1
ATOM 6988 O O . LEU B 1 423 ? 3.84 9.812 12.539 1 91.94 423 LEU B O 1
ATOM 6992 N N . GLY B 1 424 ? 4.5 11.883 11.961 1 93.12 424 GLY B N 1
ATOM 6993 C CA . GLY B 1 424 ? 3.146 12.414 11.922 1 93.12 424 GLY B CA 1
ATOM 6994 C C . GLY B 1 424 ? 2.305 11.828 10.805 1 93.12 424 GLY B C 1
ATOM 6995 O O . GLY B 1 424 ? 1.117 11.555 11 1 93.12 424 GLY B O 1
ATOM 6996 N N . ALA B 1 425 ? 2.936 11.672 9.711 1 92.62 425 ALA B N 1
ATOM 6997 C CA . ALA B 1 425 ? 2.229 11.086 8.578 1 92.62 425 ALA B CA 1
ATOM 6998 C C . ALA B 1 425 ? 1.75 9.672 8.891 1 92.62 425 ALA B C 1
ATOM 7000 O O . ALA B 1 425 ? 0.636 9.289 8.531 1 92.62 425 ALA B O 1
ATOM 7001 N N . HIS B 1 426 ? 2.564 8.938 9.547 1 92.69 426 HIS B N 1
ATOM 7002 C CA . HIS B 1 426 ? 2.174 7.594 9.961 1 92.69 426 HIS B CA 1
ATOM 7003 C C . HIS B 1 426 ? 0.994 7.633 10.922 1 92.69 426 HIS B C 1
ATOM 7005 O O . HIS B 1 426 ? 0.034 6.875 10.773 1 92.69 426 HIS B O 1
ATOM 7011 N N . GLN B 1 427 ? 1.058 8.492 11.898 1 92 427 GLN B N 1
ATOM 7012 C CA . GLN B 1 427 ? -0.023 8.641 12.867 1 92 427 GLN B CA 1
ATOM 7013 C C . GLN B 1 427 ? -1.317 9.078 12.188 1 92 427 GLN B C 1
ATOM 7015 O O . GLN B 1 427 ? -2.402 8.617 12.555 1 92 427 GLN B O 1
ATOM 7020 N N . ASP B 1 428 ? -1.133 9.977 11.234 1 93.5 428 ASP B N 1
ATOM 7021 C CA . ASP B 1 428 ? -2.301 10.445 10.5 1 93.5 428 ASP B CA 1
ATOM 7022 C C . ASP B 1 428 ? -3.014 9.297 9.789 1 93.5 428 ASP B C 1
ATOM 7024 O O . ASP B 1 428 ? -4.242 9.266 9.727 1 93.5 428 ASP B O 1
ATOM 7028 N N . SER B 1 429 ? -2.264 8.414 9.266 1 94.69 429 SER B N 1
ATOM 7029 C CA . SER B 1 429 ? -2.861 7.273 8.578 1 94.69 429 SER B CA 1
ATOM 7030 C C . SER B 1 429 ? -3.633 6.383 9.547 1 94.69 429 SER B C 1
ATOM 7032 O O . SER B 1 429 ? -4.68 5.836 9.195 1 94.69 429 SER B O 1
ATOM 7034 N N . THR B 1 430 ? -3.125 6.227 10.758 1 93.81 430 THR B N 1
ATOM 7035 C CA . THR B 1 430 ? -3.807 5.445 11.781 1 93.81 430 THR B CA 1
ATOM 7036 C C . THR B 1 430 ? -5.137 6.094 12.164 1 93.81 430 THR B C 1
ATOM 7038 O O . THR B 1 430 ? -6.164 5.418 12.234 1 93.81 430 THR B O 1
ATOM 7041 N N . ILE B 1 431 ? -5.137 7.363 12.32 1 95.5 431 ILE B N 1
ATOM 7042 C CA . ILE B 1 431 ? -6.348 8.102 12.68 1 95.5 431 ILE B CA 1
ATOM 7043 C C . ILE B 1 431 ? -7.352 8.031 11.531 1 95.5 431 ILE B C 1
ATOM 7045 O O . ILE B 1 431 ? -8.547 7.855 11.758 1 95.5 431 ILE B O 1
ATOM 7049 N N . ALA B 1 432 ? -6.836 8.211 10.336 1 96.56 432 ALA B N 1
ATOM 7050 C CA . ALA B 1 432 ? -7.695 8.117 9.164 1 96.56 432 ALA B CA 1
ATOM 7051 C C . ALA B 1 432 ? -8.422 6.773 9.117 1 96.56 432 ALA B C 1
ATOM 7053 O O . ALA B 1 432 ? -9.625 6.719 8.875 1 96.56 432 ALA B O 1
ATOM 7054 N N . ARG B 1 433 ? -7.699 5.699 9.367 1 96.38 433 ARG B N 1
ATOM 7055 C CA . ARG B 1 433 ? -8.273 4.359 9.359 1 96.38 433 ARG B CA 1
ATOM 7056 C C . ARG B 1 433 ? -9.383 4.23 10.398 1 96.38 433 ARG B C 1
ATOM 7058 O O . ARG B 1 433 ? -10.477 3.742 10.094 1 96.38 433 ARG B O 1
ATOM 7065 N N . GLN B 1 434 ? -9.086 4.695 11.57 1 96.31 434 GLN B N 1
ATOM 7066 C CA . GLN B 1 434 ? -10.07 4.629 12.648 1 96.31 434 GLN B CA 1
ATOM 7067 C C . GLN B 1 434 ? -11.32 5.426 12.289 1 96.31 434 GLN B C 1
ATOM 7069 O O . GLN B 1 434 ? -12.445 4.965 12.508 1 96.31 434 GLN B O 1
ATOM 7074 N N . THR B 1 435 ? -11.117 6.562 11.742 1 97.5 435 THR B N 1
ATOM 7075 C CA . THR B 1 435 ? -12.227 7.441 11.375 1 97.5 435 THR B CA 1
ATOM 7076 C C . THR B 1 435 ? -13.07 6.82 10.266 1 97.5 435 THR B C 1
ATOM 7078 O O . THR B 1 435 ? -14.297 6.855 10.312 1 97.5 435 THR B O 1
ATOM 7081 N N . LEU B 1 436 ? -12.398 6.266 9.273 1 97.5 436 LEU B N 1
ATOM 7082 C CA . LEU B 1 436 ? -13.102 5.617 8.164 1 97.5 436 LEU B CA 1
ATOM 7083 C C . LEU B 1 436 ? -13.961 4.461 8.672 1 97.5 436 LEU B C 1
ATOM 7085 O O . LEU B 1 436 ? -15.102 4.289 8.234 1 97.5 436 LEU B O 1
ATOM 7089 N N . ARG B 1 437 ? -13.414 3.688 9.641 1 96.44 437 ARG B N 1
ATOM 7090 C CA . ARG B 1 437 ? -14.156 2.576 10.227 1 96.44 437 ARG B CA 1
ATOM 7091 C C . ARG B 1 437 ? -15.367 3.076 11 1 96.44 437 ARG B C 1
ATOM 7093 O O . ARG B 1 437 ? -16.422 2.426 11.016 1 96.44 437 ARG B O 1
ATOM 7100 N N . GLU B 1 438 ? -15.242 4.188 11.578 1 96.94 438 GLU B N 1
ATOM 7101 C CA . GLU B 1 438 ? -16.328 4.773 12.352 1 96.94 438 GLU B CA 1
ATOM 7102 C C . GLU B 1 438 ? -17.438 5.301 11.445 1 96.94 438 GLU B C 1
ATOM 7104 O O . GLU B 1 438 ? -18.625 5.082 11.711 1 96.94 438 GLU B O 1
ATOM 7109 N N . ILE B 1 439 ? -17.094 5.965 10.383 1 96.81 439 ILE B N 1
ATOM 7110 C CA . ILE B 1 439 ? -18.062 6.641 9.523 1 96.81 439 ILE B CA 1
ATOM 7111 C C . ILE B 1 439 ? -18.766 5.621 8.633 1 96.81 439 ILE B C 1
ATOM 7113 O O . ILE B 1 439 ? -19.969 5.746 8.367 1 96.81 439 ILE B O 1
ATOM 7117 N N . GLY B 1 440 ? -17.969 4.645 8.156 1 96.19 440 GLY B N 1
ATOM 7118 C CA . GLY B 1 440 ? -18.547 3.678 7.234 1 96.19 440 GLY B CA 1
ATOM 7119 C C . GLY B 1 440 ? -18.156 2.244 7.559 1 96.19 440 GLY B C 1
ATOM 7120 O O . GLY B 1 440 ? -17.547 1.56 6.738 1 96.19 440 GLY B O 1
ATOM 7121 N N . PRO B 1 441 ? -18.625 1.661 8.672 1 93.56 441 PRO B N 1
ATOM 7122 C CA . PRO B 1 441 ? -18.203 0.344 9.148 1 93.56 441 PRO B CA 1
ATOM 7123 C C . PRO B 1 441 ? -18.672 -0.792 8.242 1 93.56 441 PRO B C 1
ATOM 7125 O O . PRO B 1 441 ? -18.141 -1.899 8.297 1 93.56 441 PRO B O 1
ATOM 7128 N N . ASP B 1 442 ? -19.641 -0.592 7.375 1 93.19 442 ASP B N 1
ATOM 7129 C CA . ASP B 1 442 ? -20.188 -1.689 6.582 1 93.19 442 ASP B CA 1
ATOM 7130 C C . ASP B 1 442 ? -20.141 -1.365 5.09 1 93.19 442 ASP B C 1
ATOM 7132 O O . ASP B 1 442 ? -20.859 -1.976 4.293 1 93.19 442 ASP B O 1
ATOM 7136 N N . ASP B 1 443 ? -19.344 -0.419 4.75 1 96 443 ASP B N 1
ATOM 7137 C CA . ASP B 1 443 ? -19.328 0.059 3.371 1 96 443 ASP B CA 1
ATOM 7138 C C . ASP B 1 443 ? -18.062 -0.37 2.65 1 96 443 ASP B C 1
ATOM 7140 O O . ASP B 1 443 ? -16.953 -0.159 3.156 1 96 443 ASP B O 1
ATOM 7144 N N . PHE B 1 444 ? -18.266 -0.94 1.453 1 97.56 444 PHE B N 1
ATOM 7145 C CA . PHE B 1 444 ? -17.156 -1.47 0.666 1 97.56 444 PHE B CA 1
ATOM 7146 C C . PHE B 1 444 ? -16.141 -0.378 0.36 1 97.56 444 PHE B C 1
ATOM 7148 O O . PHE B 1 444 ? -14.93 -0.586 0.513 1 97.56 444 PHE B O 1
ATOM 7155 N N . HIS B 1 445 ? -16.547 0.81 -0.075 1 96.94 445 HIS B N 1
ATOM 7156 C CA . HIS B 1 445 ? -15.641 1.875 -0.503 1 96.94 445 HIS B CA 1
ATOM 7157 C C . HIS B 1 445 ? -14.875 2.459 0.679 1 96.94 445 HIS B C 1
ATOM 7159 O O . HIS B 1 445 ? -13.719 2.863 0.537 1 96.94 445 HIS B O 1
ATOM 7165 N N . PHE B 1 446 ? -15.539 2.533 1.896 1 97.56 446 PHE B N 1
ATOM 7166 C CA . PHE B 1 446 ? -14.82 2.926 3.1 1 97.56 446 PHE B CA 1
ATOM 7167 C C . PHE B 1 446 ? -13.727 1.914 3.428 1 97.56 446 PHE B C 1
ATOM 7169 O O . PHE B 1 446 ? -12.641 2.287 3.885 1 97.56 446 PHE B O 1
ATOM 7176 N N . GLY B 1 447 ? -14.031 0.614 3.176 1 97.56 447 GLY B N 1
ATOM 7177 C CA . GLY B 1 447 ? -13 -0.404 3.334 1 97.56 447 GLY B CA 1
ATOM 7178 C C . GLY B 1 447 ? -11.812 -0.201 2.414 1 97.56 447 GLY B C 1
ATOM 7179 O O . GLY B 1 447 ? -10.664 -0.33 2.838 1 97.56 447 GLY B O 1
ATOM 7180 N N . VAL B 1 448 ? -12.109 0.093 1.155 1 97.06 448 VAL B N 1
ATOM 7181 C CA . VAL B 1 448 ? -11.039 0.343 0.19 1 97.06 448 VAL B CA 1
ATOM 7182 C C . VAL B 1 448 ? -10.156 1.484 0.682 1 97.06 448 VAL B C 1
ATOM 7184 O O . VAL B 1 448 ? -8.922 1.375 0.67 1 97.06 448 VAL B O 1
ATOM 7187 N N . LEU B 1 449 ? -10.812 2.551 1.139 1 96.62 449 LEU B N 1
ATOM 7188 C CA . LEU B 1 449 ? -10.07 3.705 1.635 1 96.62 449 LEU B CA 1
ATOM 7189 C C . LEU B 1 449 ? -9.25 3.334 2.863 1 96.62 449 LEU B C 1
ATOM 7191 O O . LEU B 1 449 ? -8.125 3.814 3.033 1 96.62 449 LEU B O 1
ATOM 7195 N N . TYR B 1 450 ? -9.836 2.562 3.736 1 97 450 TYR B N 1
ATOM 7196 C CA . TYR B 1 450 ? -9.117 2.041 4.895 1 97 450 TYR B CA 1
ATOM 7197 C C . TYR B 1 450 ? -7.852 1.308 4.465 1 97 450 TYR B C 1
ATOM 7199 O O . TYR B 1 450 ? -6.766 1.568 4.992 1 97 450 TYR B O 1
ATOM 7207 N N . GLY B 1 451 ? -7.969 0.359 3.512 1 95.69 451 GLY B N 1
ATOM 7208 C CA . GLY B 1 451 ? -6.82 -0.369 2.996 1 95.69 451 GLY B CA 1
ATOM 7209 C C . GLY B 1 451 ? -5.77 0.534 2.381 1 95.69 451 GLY B C 1
ATOM 7210 O O . GLY B 1 451 ? -4.57 0.307 2.553 1 95.69 451 GLY B O 1
ATOM 7211 N N . ARG B 1 452 ? -6.199 1.543 1.649 1 95.44 452 ARG B N 1
ATOM 7212 C CA . ARG B 1 452 ? -5.27 2.51 1.075 1 95.44 452 ARG B CA 1
ATOM 7213 C C . ARG B 1 452 ? -4.465 3.213 2.164 1 95.44 452 ARG B C 1
ATOM 7215 O O . ARG B 1 452 ? -3.266 3.445 2.006 1 95.44 452 ARG B O 1
ATOM 7222 N N . GLN B 1 453 ? -5.176 3.508 3.217 1 95.81 453 GLN B N 1
ATOM 7223 C CA . GLN B 1 453 ? -4.492 4.176 4.32 1 95.81 453 GLN B CA 1
ATOM 7224 C C . GLN B 1 453 ? -3.523 3.23 5.023 1 95.81 453 GLN B C 1
ATOM 7226 O O . GLN B 1 453 ? -2.494 3.664 5.543 1 95.81 453 GLN B O 1
ATOM 7231 N N . GLU B 1 454 ? -3.842 1.927 5.094 1 94.12 454 GLU B N 1
ATOM 7232 C CA . GLU B 1 454 ? -2.865 0.962 5.59 1 94.12 454 GLU B CA 1
ATOM 7233 C C . GLU B 1 454 ? -1.565 1.034 4.793 1 94.12 454 GLU B C 1
ATOM 7235 O O . GLU B 1 454 ? -0.477 0.992 5.371 1 94.12 454 GLU B O 1
ATOM 7240 N N . ALA B 1 455 ? -1.739 1.125 3.514 1 93.94 455 ALA B N 1
ATOM 7241 C CA . ALA B 1 455 ? -0.566 1.214 2.648 1 93.94 455 ALA B CA 1
ATOM 7242 C C . ALA B 1 455 ? 0.222 2.492 2.922 1 93.94 455 ALA B C 1
ATOM 7244 O O . ALA B 1 455 ? 1.453 2.469 2.98 1 93.94 455 ALA B O 1
ATOM 7245 N N . VAL B 1 456 ? -0.5 3.533 3.096 1 93.38 456 VAL B N 1
ATOM 7246 C CA . VAL B 1 456 ? 0.137 4.801 3.434 1 93.38 456 VAL B CA 1
ATOM 7247 C C . VAL B 1 456 ? 0.905 4.664 4.746 1 93.38 456 VAL B C 1
ATOM 7249 O O . VAL B 1 456 ? 2.035 5.141 4.863 1 93.38 456 VAL B O 1
ATOM 7252 N N . GLY B 1 457 ? 0.282 4.07 5.719 1 93 457 GLY B N 1
ATOM 7253 C CA . GLY B 1 457 ? 0.93 3.846 7 1 93 457 GLY B CA 1
ATOM 7254 C C . GLY B 1 457 ? 2.219 3.053 6.887 1 93 457 GLY B C 1
ATOM 7255 O O . GLY B 1 457 ? 3.229 3.41 7.496 1 93 457 GLY B O 1
ATOM 7256 N N . LYS B 1 458 ? 2.176 2.014 6.074 1 91.69 458 LYS B N 1
ATOM 7257 C CA . LYS B 1 458 ? 3.363 1.189 5.863 1 91.69 458 LYS B CA 1
ATOM 7258 C C . LYS B 1 458 ? 4.469 1.981 5.172 1 91.69 458 LYS B C 1
ATOM 7260 O O . LYS B 1 458 ? 5.637 1.888 5.551 1 91.69 458 LYS B O 1
ATOM 7265 N N . GLU B 1 459 ? 4.113 2.732 4.188 1 92.31 459 GLU B N 1
ATOM 7266 C CA . GLU B 1 459 ? 5.07 3.523 3.426 1 92.31 459 GLU B CA 1
ATOM 7267 C C . GLU B 1 459 ? 5.711 4.602 4.293 1 92.31 459 GLU B C 1
ATOM 7269 O O . GLU B 1 459 ? 6.922 4.828 4.223 1 92.31 459 GLU B O 1
ATOM 7274 N N . THR B 1 460 ? 4.902 5.242 5.051 1 92.56 460 THR B N 1
ATOM 7275 C CA . THR B 1 460 ? 5.41 6.32 5.891 1 92.56 460 THR B CA 1
ATOM 7276 C C . THR B 1 460 ? 6.312 5.77 6.992 1 92.56 460 THR B C 1
ATOM 7278 O O . THR B 1 460 ? 7.32 6.387 7.34 1 92.56 460 THR B O 1
ATOM 7281 N N . LEU B 1 461 ? 5.98 4.668 7.508 1 90.94 461 LEU B N 1
ATOM 7282 C CA . LEU B 1 461 ? 6.812 4.039 8.523 1 90.94 461 LEU B CA 1
ATOM 7283 C C . LEU B 1 461 ? 8.164 3.635 7.945 1 90.94 461 LEU B C 1
ATOM 7285 O O . LEU B 1 461 ? 9.195 3.781 8.602 1 90.94 461 LEU B O 1
ATOM 7289 N N . ALA B 1 462 ? 8.141 3.189 6.742 1 91.19 462 ALA B N 1
ATOM 7290 C CA . ALA B 1 462 ? 9.367 2.762 6.074 1 91.19 462 ALA B CA 1
ATOM 7291 C C . ALA B 1 462 ? 10.281 3.949 5.801 1 91.19 462 ALA B C 1
ATOM 7293 O O . ALA B 1 462 ? 11.492 3.781 5.633 1 91.19 462 ALA B O 1
ATOM 7294 N N . ALA B 1 463 ? 9.75 5.098 5.77 1 91.94 463 ALA B N 1
ATOM 7295 C CA . ALA B 1 463 ? 10.516 6.305 5.469 1 91.94 463 ALA B CA 1
ATOM 7296 C C . ALA B 1 463 ? 11.148 6.883 6.734 1 91.94 463 ALA B C 1
ATOM 7298 O O . ALA B 1 463 ? 11.969 7.801 6.664 1 91.94 463 ALA B O 1
ATOM 7299 N N . VAL B 1 464 ? 10.844 6.406 7.906 1 92.5 464 VAL B N 1
ATOM 7300 C CA . VAL B 1 464 ? 11.234 7 9.18 1 92.5 464 VAL B CA 1
ATOM 7301 C C . VAL B 1 464 ? 12.719 6.754 9.438 1 92.5 464 VAL B C 1
ATOM 7303 O O . VAL B 1 464 ? 13.445 7.672 9.82 1 92.5 464 VAL B O 1
ATOM 7306 N N . PRO B 1 465 ? 13.305 5.555 9.094 1 91.75 465 PRO B N 1
ATOM 7307 C CA . PRO B 1 465 ? 14.703 5.281 9.438 1 91.75 465 PRO B CA 1
ATOM 7308 C C . PRO B 1 465 ? 15.672 6.23 8.75 1 91.75 465 PRO B C 1
ATOM 7310 O O . PRO B 1 465 ? 16.562 6.797 9.398 1 91.75 465 PRO B O 1
ATOM 7313 N N . PRO B 1 466 ? 15.453 6.535 7.488 1 93.69 466 PRO B N 1
ATOM 7314 C CA . PRO B 1 466 ? 16.328 7.531 6.871 1 93.69 466 PRO B CA 1
ATOM 7315 C C . PRO B 1 466 ? 16.219 8.906 7.531 1 93.69 466 PRO B C 1
ATOM 7317 O O . PRO B 1 466 ? 17.219 9.633 7.629 1 93.69 466 PRO B O 1
ATOM 7320 N N . LEU B 1 467 ? 15.086 9.336 7.953 1 93.81 467 LEU B N 1
ATOM 7321 C CA . LEU B 1 467 ? 14.883 10.609 8.625 1 93.81 467 LEU B CA 1
ATOM 7322 C C . LEU B 1 467 ? 15.57 10.633 9.984 1 93.81 467 LEU B C 1
ATOM 7324 O O . LEU B 1 467 ? 16.125 11.656 10.391 1 93.81 467 LEU B O 1
ATOM 7328 N N . VAL B 1 468 ? 15.562 9.508 10.664 1 93.38 468 VAL B N 1
ATOM 7329 C CA . VAL B 1 468 ? 16.234 9.367 11.953 1 93.38 468 VAL B CA 1
ATOM 7330 C C . VAL B 1 468 ? 17.734 9.555 11.766 1 93.38 468 VAL B C 1
ATOM 7332 O O . VAL B 1 468 ? 18.375 10.32 12.5 1 93.38 468 VAL B O 1
ATOM 7335 N N . ARG B 1 469 ? 18.297 8.898 10.773 1 93.75 469 ARG B N 1
ATOM 7336 C CA . ARG B 1 469 ? 19.734 9 10.508 1 93.75 469 ARG B CA 1
ATOM 7337 C C . ARG B 1 469 ? 20.125 10.438 10.18 1 93.75 469 ARG B C 1
ATOM 7339 O O . ARG B 1 469 ? 21.141 10.93 10.656 1 93.75 469 ARG B O 1
ATOM 7346 N N . ALA B 1 470 ? 19.312 11.102 9.461 1 92.62 470 ALA B N 1
ATOM 7347 C CA . ALA B 1 470 ? 19.578 12.484 9.086 1 92.62 470 ALA B CA 1
ATOM 7348 C C . ALA B 1 470 ? 19.562 13.406 10.305 1 92.62 470 ALA B C 1
ATOM 7350 O O . ALA B 1 470 ? 20.359 14.336 10.398 1 92.62 470 ALA B O 1
ATOM 7351 N N . SER B 1 471 ? 18.719 13.18 11.219 1 92.94 471 SER B N 1
ATOM 7352 C CA . SER B 1 471 ? 18.531 14.039 12.383 1 92.94 471 SER B CA 1
ATOM 7353 C C . SER B 1 471 ? 19.625 13.773 13.43 1 92.94 471 SER B C 1
ATOM 7355 O O . SER B 1 471 ? 19.812 14.586 14.344 1 92.94 471 SER B O 1
ATOM 7357 N N . ARG B 1 472 ? 20.406 12.688 13.266 1 92.5 472 ARG B N 1
ATOM 7358 C CA . ARG B 1 472 ? 21.359 12.305 14.297 1 92.5 472 ARG B CA 1
ATOM 7359 C C . ARG B 1 472 ? 22.797 12.422 13.781 1 92.5 472 ARG B C 1
ATOM 7361 O O . ARG B 1 472 ? 23.734 11.977 14.445 1 92.5 472 ARG B O 1
ATOM 7368 N N . ARG B 1 473 ? 22.891 12.922 12.641 1 90.75 473 ARG B N 1
ATOM 7369 C CA . ARG B 1 473 ? 24.219 13.125 12.094 1 90.75 473 ARG B CA 1
ATOM 7370 C C . ARG B 1 473 ? 25.062 14.023 13 1 90.75 473 ARG B C 1
ATOM 7372 O O . ARG B 1 473 ? 24.547 14.992 13.562 1 90.75 473 ARG B O 1
ATOM 7379 N N . LYS B 1 474 ? 26.297 13.836 13.047 1 87.5 474 LYS B N 1
ATOM 7380 C CA . LYS B 1 474 ? 27.219 14.586 13.898 1 87.5 474 LYS B CA 1
ATOM 7381 C C . LYS B 1 474 ? 27.281 16.047 13.484 1 87.5 474 LYS B C 1
ATOM 7383 O O . LYS B 1 474 ? 27.359 16.938 14.336 1 87.5 474 LYS B O 1
ATOM 7388 N N . LYS B 1 475 ? 27.234 16.312 12.258 1 84.5 475 LYS B N 1
ATOM 7389 C CA . LYS B 1 475 ? 27.375 17.672 11.742 1 84.5 475 LYS B CA 1
ATOM 7390 C C . LYS B 1 475 ? 26.219 18.547 12.203 1 84.5 475 LYS B C 1
ATOM 7392 O O . LYS B 1 475 ? 26.344 19.766 12.281 1 84.5 475 LYS B O 1
ATOM 7397 N N . VAL B 1 476 ? 25.109 17.906 12.523 1 87.19 476 VAL B N 1
ATOM 7398 C CA . VAL B 1 476 ? 23.906 18.656 12.867 1 87.19 476 VAL B CA 1
ATOM 7399 C C . VAL B 1 476 ? 23.797 18.797 14.383 1 87.19 476 VAL B C 1
ATOM 7401 O O . VAL B 1 476 ? 23.203 19.75 14.883 1 87.19 476 VAL B O 1
ATOM 7404 N N . ARG B 1 477 ? 24.5 17.922 15.188 1 90.19 477 ARG B N 1
ATOM 7405 C CA . ARG B 1 477 ? 24.266 17.922 16.625 1 90.19 477 ARG B CA 1
ATOM 7406 C C . ARG B 1 477 ? 25.547 18.266 17.391 1 90.19 477 ARG B C 1
ATOM 7408 O O . ARG B 1 477 ? 25.516 18.422 18.609 1 90.19 477 ARG B O 1
ATOM 7415 N N . ARG B 1 478 ? 26.656 18.438 16.719 1 85.38 478 ARG B N 1
ATOM 7416 C CA . ARG B 1 478 ? 27.953 18.625 17.375 1 85.38 478 ARG B CA 1
ATOM 7417 C C . ARG B 1 478 ? 27.953 19.859 18.266 1 85.38 478 ARG B C 1
ATOM 7419 O O . ARG B 1 478 ? 28.594 19.875 19.328 1 85.38 478 ARG B O 1
ATOM 7426 N N . TRP B 1 479 ? 27.297 20.859 17.844 1 82.88 479 TRP B N 1
ATOM 7427 C CA . TRP B 1 479 ? 27.297 22.141 18.562 1 82.88 479 TRP B CA 1
ATOM 7428 C C . TRP B 1 479 ? 26.625 22 19.922 1 82.88 479 TRP B C 1
ATOM 7430 O O . TRP B 1 479 ? 26.844 22.812 20.812 1 82.88 479 TRP B O 1
ATOM 7440 N N . LEU B 1 480 ? 25.797 21 20.109 1 82.06 480 LEU B N 1
ATOM 7441 C CA . LEU B 1 480 ? 25.094 20.766 21.359 1 82.06 480 LEU B CA 1
ATOM 7442 C C . LEU B 1 480 ? 26.031 20.141 22.391 1 82.06 480 LEU B C 1
ATOM 7444 O O . LEU B 1 480 ? 25.812 20.281 23.594 1 82.06 480 LEU B O 1
ATOM 7448 N N . VAL B 1 481 ? 27.031 19.359 21.953 1 66.62 481 VAL B N 1
ATOM 7449 C CA . VAL B 1 481 ? 27.953 18.688 22.859 1 66.62 481 VAL B CA 1
ATOM 7450 C C . VAL B 1 481 ? 28.984 19.672 23.391 1 66.62 481 VAL B C 1
ATOM 7452 O O . VAL B 1 481 ? 29.406 19.594 24.547 1 66.62 481 VAL B O 1
ATOM 7455 N N . LYS B 1 482 ? 29.453 20.656 22.594 1 55.38 482 LYS B N 1
ATOM 7456 C CA . LYS B 1 482 ? 30.484 21.594 23.016 1 55.38 482 LYS B CA 1
ATOM 7457 C C . LYS B 1 482 ? 29.906 22.672 23.938 1 55.38 482 LYS B C 1
ATOM 7459 O O . LYS B 1 482 ? 30.641 23.328 24.672 1 55.38 482 LYS B O 1
ATOM 7464 N N . ALA B 1 483 ? 28.672 22.719 24 1 44.72 483 ALA B N 1
ATOM 7465 C CA . ALA B 1 483 ? 28.156 23.781 24.875 1 44.72 483 ALA B CA 1
ATOM 7466 C C . ALA B 1 483 ? 28.219 23.344 26.344 1 44.72 483 ALA B C 1
ATOM 7468 O O . ALA B 1 483 ? 28 22.172 26.656 1 44.72 483 ALA B O 1
#

Solvent-accessible surface area (backbone atoms only — not comparable to full-atom values): 50229 Å² total; per-residue (Å²): 133,80,83,72,73,68,78,67,57,48,75,48,79,45,48,70,50,54,27,34,36,62,91,80,65,67,86,70,87,56,63,72,48,72,62,22,57,38,77,61,76,65,45,77,37,57,33,43,32,40,29,42,27,34,96,84,36,52,40,56,75,65,56,25,48,34,34,40,34,40,62,54,97,73,43,11,36,40,37,38,37,75,40,74,84,87,26,34,29,35,38,36,35,79,58,84,67,93,61,83,53,67,70,61,47,58,62,42,29,80,72,48,55,88,57,63,72,39,80,55,33,38,38,40,30,45,32,41,36,34,38,32,15,27,85,85,64,52,50,26,30,38,36,35,40,32,42,36,40,32,36,30,86,90,45,72,49,73,51,32,34,39,36,41,33,57,66,71,43,58,72,60,39,55,53,48,51,48,53,52,42,42,74,68,62,36,37,75,39,93,53,97,43,73,63,50,58,62,40,36,79,79,62,62,58,84,72,78,86,61,86,72,51,52,66,48,49,46,44,41,52,24,52,48,42,35,52,68,21,43,49,48,32,62,72,56,36,65,67,30,32,46,51,23,30,50,24,33,49,48,41,37,39,47,52,63,73,42,35,74,50,48,73,57,87,57,45,64,59,49,39,51,52,33,48,51,52,31,49,41,36,38,43,29,46,51,38,52,54,49,46,54,55,59,49,61,62,44,74,80,66,52,77,87,43,50,66,57,49,51,52,52,50,53,55,32,50,51,44,26,53,52,17,43,53,52,34,42,54,47,71,69,32,66,67,43,49,52,47,53,51,52,48,50,57,56,50,73,43,84,66,60,91,65,76,60,69,58,56,46,36,49,51,45,41,53,52,22,51,54,41,38,54,53,16,65,72,65,68,43,68,70,42,43,52,52,19,43,52,36,41,51,43,27,36,50,44,42,55,48,47,16,83,82,61,39,67,51,35,49,53,36,40,50,34,42,48,52,32,45,48,36,52,45,51,24,51,48,25,54,51,50,31,55,50,35,46,68,77,31,64,58,29,16,65,36,12,25,52,32,18,45,27,51,47,49,24,53,52,30,54,67,52,37,61,65,34,51,54,63,53,64,34,60,88,47,48,49,72,54,69,78,96,135,80,84,72,73,67,76,68,56,49,75,49,80,46,50,72,49,55,26,34,38,62,91,81,64,67,85,68,88,56,65,70,48,72,61,21,57,38,77,59,77,64,44,77,37,56,33,43,32,39,30,43,27,34,95,83,36,52,40,56,76,66,56,26,48,34,33,41,36,41,64,54,98,74,43,11,35,39,38,37,36,76,40,73,83,88,25,33,29,36,38,35,35,79,59,82,67,92,61,82,53,67,70,61,46,58,60,41,30,80,72,49,54,88,57,64,72,40,80,54,34,38,38,40,31,45,33,41,36,34,40,32,13,26,85,86,64,50,50,25,29,37,36,35,42,32,43,36,40,31,38,32,84,92,44,71,49,72,51,31,35,38,36,42,32,56,65,70,42,57,71,60,40,55,52,48,50,48,53,51,42,43,76,71,61,36,37,76,39,91,52,97,42,73,64,50,56,62,40,36,78,78,61,62,59,83,72,78,86,63,87,72,52,53,66,47,49,46,44,43,51,24,54,50,43,34,52,68,23,43,49,48,30,61,72,57,35,65,68,30,31,46,51,23,29,50,23,34,49,49,41,39,38,46,52,64,72,44,35,73,48,48,74,56,88,56,45,65,59,50,39,52,51,34,49,50,53,32,49,40,36,38,43,30,47,50,38,52,54,49,47,54,57,57,49,60,64,43,75,80,68,52,77,88,44,48,66,58,50,50,52,52,50,54,55,32,49,50,44,25,53,54,17,42,53,51,34,39,54,46,70,68,32,65,68,45,48,50,48,53,51,52,50,49,58,56,50,71,44,85,66,60,92,67,76,59,69,56,55,48,36,48,51,43,40,50,51,21,50,53,40,37,53,52,16,66,73,66,68,42,69,71,42,44,52,52,20,43,53,36,41,50,42,28,37,50,44,42,56,47,47,16,83,82,61,39,67,50,36,51,51,37,41,50,34,40,48,50,33,45,49,34,51,44,50,24,52,49,24,54,52,50,32,52,50,32,47,68,77,32,63,58,30,16,67,36,13,24,52,31,19,44,27,51,47,48,26,54,54,30,53,67,51,37,62,65,33,52,54,62,53,63,34,59,87,48,47,48,73,52,69,77,95

Nearest PDB structures (foldseek):
  6rn5-assembly1_A-2  TM=8.570E-01  e=1.663E-06  Streptomyces chartreusis
  3e0s-assembly2_B  TM=8.158E-01  e=7.124E-07  Chlorobaculum tepidum
  6qv7-assembly1_A  TM=8.321E-01  e=2.971E-06  Chlorobaculum tepidum TLS
  5a61-assembly1_A  TM=3.510E-01  e=4.559E-12  Escherichia coli K-12
  6rn5-assembly1_A-2  TM=8.571E-01  e=1.469E-06  Streptomyces chartreusis

pLDDT: mean 90.36, std 10.13, range [22.47, 98.31]

InterPro domains:
  IPR007899 CHAD domain [PF05235] (218-437)
  IPR007899 CHAD domain [PS51708] (208-473)
  IPR007899 CHAD domain [SM00880] (218-471)
  IPR023577 CYTH domain [PF01928] (13-185)
  IPR023577 CYTH domain [PS51707] (12-205)
  IPR023577 CYTH domain [SM01118] (12-205)
  IPR033469 CYTH-like domain superfamily [SSF55154] (12-207)
  IPR038186 CHAD domain superfamily [G3DSA:1.40.20.10] (212-483)

Secondary structure (DSSP, 8-state):
-----GGG-EEEEE-EEEEEE-TT--PPP-TTSTT--B----EEEEEEEEEEE-TT-HHHHTT-EEEEEESSTT-EEEEEEE-STT-EEEEEE----SSPPHHHHHHTHHHHTT---EEEEEEEEEEEEEEEE-TTS-EEEEEEEEEEEEEETTEEEEEEEEEEEESS--HHHHHHHHHHHHHTT-EE-SSSSHHHHHTHHHH------S---HHHHHHHHHHHHHHHHHHHHHTT-HHHHHHHHHHHHHHHHHHHHTGGG---TTHHHHHHHHHHHHHHHHHHHHHHHHHHHHHHHHTTT-GGGHHHHHHHHHHHHHHHHHHHHHHHHHHTSHHHHHHHHHHHHHHTSPPP----HHHHHHHHHHHHHHHHHHHHHHT-HHHHHHHHHHHHHHHHHHHHHHHHH-HHHHHHHHHHHHHHHHHHHHHHHHHHHHHHHHH-TT-HHHHHHHHHHHHHHHHHHHTHHHHHHHHT-HHHHHHHHH-/-----GGG-EEEEE-EEEEEE-TT--PPP-TTSTT--B----EEEEEEEEEEE-TT-HHHHTT-EEEEEESSTT-EEEEEEE-STT-EEEEEE----SSPPHHHHHHTHHHHTT---EEEEEEEEEEEEEEEE-TTS-EEEEEEEEEEEEEETTEEEEEEEEEEEESS--HHHHHHHHHHHHHTT-EE-SSSSHHHHHTHHHH------S---HHHHHHHHHHHHHHHHHHHHHTT-HHHHHHHHHHHHHHHHHHHHTGGG---TTHHHHHHHHHHHHHHHHHHHHHHHHHHHHHHTTTTT-GGGHHHHHHHHHHHHHHHHHHHHHHHHHHTSHHHHHHHHHHHHHHTSPPP----HHHHHHHHHHHHHHHHHHHHHHT-HHHHHHHHHHHHHHHHHHHHHHHHH-HHHHHHHHHHHHHHHHHHHHHHHHHHHHHHHHH-TT-HHHHHHHHHHHHHHHHHHHTHHHHHHHHT-HHHHHHHHH-

Foldseek 3Di:
DPPDPLVAKDKDKWDKFKWFDAPPFDQDDCDPAPQFHDWDDKDKWKKKKWWKAFPLRQQVVQVKTWIAMDTDPQGAIWIWAPDPDRMIMIIGDHDDDPADDPSNCQLQCLRCPPTGIDTFKMKIKIWIKIFGAGPVRHGQKIKIWIWIWMDGPPDIDTGIMIMIIGDNHDPSSVVRSVVSSVVSPIGGDPDPDPVCVNCVVSVPDDDPPDDDDLLLVLLVVLLSLLSVLLNVVLVVNQVSLVSNLLSLLLNLLSCVLPVLQQVDPCSVVLSVLSVVLSVLSCQQNVLVVLLVVLLVVCVPVDDVCVVVNVLSVVVSVVSNVVSSVSNNVVCPDPSNSVSSVVSCVRSVDDTDCRDDLLLSLVVLVVVLLVQCVVCLVVVDLVSLVVSLSSLVSSLSSLVSCDVVLDDLSVQLNVLSVVLSVLSVQLVSLVVSLVVLCVSCVPDPSSVVSSVVSVVSNVVSSVVNVVSSCSSPDCSNCVSSVVD/DPPDPLVAKDKDKWDKFKWFDAPPFDQDDCDPAPQFHDWDDKDKWKKKKWWKAFPLRQQVVQVKTWIAMDTDPQGAIWIWAPDPDRMIMIIGDHDDDPADDPSNCQLQCLRCPPTGIDTFKMKIKIWIKIFGAGPVRHGQKIKIWIWIWMDGPVDIDTGIMIMIIGDNHDPSSVVRSVVSCVVSPIGGDPDPDPVCVNCVVSVPDDDPPDDDDLLLVLLVVLLSLLSVLLNVVLVVNQVSLVSNLLSLLLNLLSCVLPVLQQVDPCSVVLSVLSVVLSVLSCQQNVLVVLLVVLLVVCVPVDDVCVVVNVLSVVVSVVSNVVSSVSNNVVCPDPSVSVSSVVSCVRSVDDTDCRDDLLLSLVVLVVVLLVLCVVCLVVVDLVSLVVSLSSLVSSLSSLVSCDVVLDDLSVQLNVLSVVLSVLSVQLVSLVVSLVVLCVSCVPDPSSVVSSVVSVVSNVVSSVVNVVSSCSSPDCSSCVSSVVD

Sequence (966 aa):
MQTGTIDCVETATETERKYDVPDTFELPDLTGAAGIARVDGAETHDLDATYFDTDDLRLMRNRRTLRRRSGGHDAGWHLKTPGDGDGRREHRMPGDSDDVPDELRALVRAIVRRRPLTPVARLHTHRVETPLRDAGGRTLALIAQDRVRAEAGDDRSTWCEIEVELVDGDAKVLDTVEKALLKAGARPAAGPSKVARALAGRLAGKPAKGRVHPISRYAREQRDAITEQDPAARRGDPAAVHRMRVATRRLRSTLKSFRRWFPGPDTPALGEDLRWLAGVLGAVRDPQVLEGKLLSGLADSGPEFEAAGQRIRAALEQRVAKGREELAAALDSDRYLDLLDRIDALVDSPLPDAGDPAKQVRKVLGKADRRLDAALAGGVDEELHAARKKYKQARYAVELIAPAAGKPAKRLVETLTDLQDGLGAHQDSTIARQTLREIGPDDFHFGVLYGRQEAVGKETLAAVPPLVRASRRKKVRRWLVKAMQTGTIDCVETATETERKYDVPDTFELPDLTGAAGIARVDGAETHDLDATYFDTDDLRLMRNRRTLRRRSGGHDAGWHLKTPGDGDGRREHRMPGDSDDVPDELRALVRAIVRRRPLTPVARLHTHRVETPLRDAGGRTLALIAQDRVRAEAGDDRSTWCEIEVELVDGDAKVLDTVEKALLKAGARPAAGPSKVARALAGRLAGKPAKGRVHPISRYAREQRDAITEQDPAARRGDPAAVHRMRVATRRLRSTLKSFRRWFPGPDTPALGEDLRWLAGVLGAVRDPQVLEGKLLSGLADSGPEFEAAGQRIRAALEQRVAKGREELAAALDSDRYLDLLDRIDALVDSPLPDAGDPAKQVRKVLGKADRRLDAALAGGVDEELHAARKKYKQARYAVELIAPAAGKPAKRLVETLTDLQDGLGAHQDSTIARQTLREIGPDDFHFGVLYGRQEAVGKETLAAVPPLVRASRRKKVRRWLVKA

Organism: Actinoplanes teichomyceticus (NCBI:txid1867)

Radius of gyration: 47.81 Å; Cα contacts (8 Å, |Δi|>4): 1526; chains: 2; bounding box: 58×151×86 Å